Protein AF-A0A497ELJ6-F1 (afdb_monomer)

pLDDT: mean 87.21, std 9.9, range [25.31, 97.88]

Organism: NCBI:txid2056631

Foldseek 3Di:
DQADFFEEEAEDQQAFNAAQQWDDFPPDIAGHQLVVLLPDDHGHHNLPPQADPFPRAGQAAFQQADAQDKHKHKFKKFFPDDDDPCNQVVLQVLLDDPFKGKHFDDWADFLFPRMIITIIIIGGPGGHGLVSQQVSVVSVCVVGVRIGTAASTSNRRFKGWAWAQEPVRDTDTFGIFGHDSDCPTPQQAKGWHWAQQDEGGHYYAFSDDDDADPVNTDTYFDDSRQANYNVGGGIGSGDIDRYHRHSQCCLASPHPHYDYDLQQLLALLVQLSCLVLLQPFFKQFHRSHTHHFFPPNEPDPQCARRDYPPCRDDDPTGMDTDDGDQHAQEDEAEALVVLFDPNVLLLQQSVLLVQCSNCVPPNHGHDYDYDHDLFDPVQQSCCSRRVDGDDDPPDDDPDNQCSPVGGDDDDDPPFWQAQEEDEAEDEDPPDDQLVVLLVVLLVQQLVLQVCVVPPLSQLSQEEEEEDQDVVVLVVSLVCVVPVNQVVQVVPNPPRGDDADNVLEEEQEPVDDPSCVVVRLVQCLDTPPSHRRYYRYYLSQLPPRARQRHAHYEYEADHPFLSSVCSNSVNGRNRTYHYYYYYAYPVDPRSVVCSVCVVVCVVPSSVRGDHGHHANPDPVNLQQPVLSSLSSNQSSHPDWPFNSVHFQSLLCLLVCVVPTVSNVVSLVSVLVSLVSNDPVRRDDNVVSSVSSVVLSVLSNVLSVVASQETQDDDHPDDADDGAHAADDPRQVVNVVPHPHHYSRPNSDNTSVVVVVVPDPPD

InterPro domains:
  IPR001650 Helicase, C-terminal domain-like [PF00271] (503-574)
  IPR001650 Helicase, C-terminal domain-like [PS51194] (462-624)
  IPR001650 Helicase, C-terminal domain-like [SM00490] (489-575)
  IPR027417 P-loop containing nucleoside triphosphate hydrolase [G3DSA:3.40.50.300] (490-612)
  IPR027417 P-loop containing nucleoside triphosphate hydrolase [SSF52540] (321-584)

Solvent-accessible surface area (backbone atoms only — not comparable to full-atom values): 41292 Å² total; per-residue (Å²): 126,50,63,68,76,29,38,19,48,46,48,55,48,76,56,21,14,59,38,51,61,67,46,71,30,77,93,46,79,45,46,9,32,60,47,33,55,62,70,48,85,47,60,30,46,55,70,74,64,36,47,35,95,85,71,60,47,57,18,27,54,51,86,87,28,46,70,61,48,79,46,66,44,36,43,44,32,36,47,70,72,83,80,61,93,57,45,57,58,55,50,30,65,71,39,45,53,98,67,37,40,36,37,62,75,47,80,42,78,43,69,13,86,55,27,34,31,39,36,30,39,34,42,30,85,45,68,44,37,37,66,57,48,39,52,48,47,54,54,53,38,70,80,36,74,47,52,41,76,57,30,53,32,75,34,25,29,15,34,36,69,38,30,28,26,48,99,86,68,46,83,42,74,77,53,69,49,36,41,74,50,53,82,85,34,87,50,59,36,78,29,70,39,26,34,76,36,16,46,49,45,78,34,62,79,37,65,81,85,87,72,63,50,96,80,64,22,14,46,33,43,39,57,72,72,44,14,53,34,82,91,38,50,39,38,19,38,35,48,64,52,48,69,32,42,30,44,50,49,32,32,16,68,50,44,82,41,78,48,67,47,78,37,45,68,40,34,42,50,78,36,46,58,48,15,30,66,40,15,48,36,43,31,26,30,41,80,64,30,38,40,54,77,32,49,79,76,43,94,41,98,48,46,46,93,21,35,60,55,94,42,43,85,82,54,88,49,45,51,38,81,45,81,57,51,78,33,61,57,72,46,78,40,75,52,48,69,73,58,27,44,71,59,17,11,48,49,20,42,44,39,50,35,54,55,45,49,30,18,73,84,80,71,50,70,56,44,79,48,71,44,60,66,93,61,38,69,52,52,56,45,42,15,41,41,68,62,47,86,74,81,70,80,78,49,88,43,95,44,96,44,36,32,88,86,51,74,63,76,91,71,56,96,87,60,46,77,51,58,35,73,50,78,44,80,44,72,54,76,98,55,66,76,62,62,58,51,38,52,52,51,23,50,54,55,39,47,38,50,74,42,59,85,43,93,67,31,54,30,46,49,30,41,33,38,39,27,83,43,71,70,56,42,53,54,51,54,52,39,57,74,50,56,19,57,54,50,28,60,73,73,33,84,84,70,56,62,86,84,56,80,88,37,51,46,77,43,44,92,87,58,59,77,89,50,46,64,61,52,51,56,48,63,62,37,54,66,91,70,34,37,50,32,36,42,28,30,72,57,48,39,54,90,61,84,48,60,55,38,15,29,37,37,37,53,41,72,52,97,44,51,53,60,43,51,38,41,58,61,47,39,8,66,60,32,37,14,45,38,36,35,41,26,46,56,90,37,70,69,24,37,53,51,57,76,42,37,68,65,46,68,77,42,47,80,75,63,30,64,63,68,48,55,49,31,68,37,70,70,46,38,67,48,42,47,60,51,34,51,42,26,36,58,28,34,53,75,93,61,89,61,66,47,50,20,46,66,40,53,38,47,43,66,78,36,62,92,70,37,63,67,56,55,50,52,55,52,50,52,52,54,55,42,71,54,27,42,81,96,66,43,54,61,64,68,57,55,51,53,48,54,49,50,53,50,49,47,41,25,54,48,27,74,74,36,91,61,26,25,44,64,78,88,74,84,49,84,80,82,87,57,24,20,42,52,14,42,71,70,51,52,58,39,37,78,75,48,100,39,52,62,58,34,63,70,39,57,66,33,51,62,64,51,62,71,62,68,59,77,88,126

Mean predicted aligned error: 9.46 Å

Structure (mmCIF, N/CA/C/O backbone):
data_AF-A0A497ELJ6-F1
#
_entry.id   AF-A0A497ELJ6-F1
#
loop_
_atom_site.group_PDB
_atom_site.id
_atom_site.type_symbol
_atom_site.label_atom_id
_atom_site.label_alt_id
_atom_site.label_comp_id
_atom_site.label_asym_id
_atom_site.label_entity_id
_atom_site.label_seq_id
_atom_site.pdbx_PDB_ins_code
_atom_site.Cartn_x
_atom_site.Cartn_y
_atom_site.Cartn_z
_atom_site.occupancy
_atom_site.B_iso_or_equiv
_atom_site.auth_seq_id
_atom_site.auth_comp_id
_atom_site.auth_asym_id
_atom_site.auth_atom_id
_atom_site.pdbx_PDB_model_num
ATOM 1 N N . GLY A 1 1 ? -15.567 -20.562 -9.944 1.00 76.69 1 GLY A N 1
ATOM 2 C CA . GLY A 1 1 ? -14.561 -21.634 -9.805 1.00 76.69 1 GLY A CA 1
ATOM 3 C C . GLY A 1 1 ? -14.350 -21.941 -8.339 1.00 76.69 1 GLY A C 1
ATOM 4 O O . GLY A 1 1 ? -15.017 -21.332 -7.511 1.00 76.69 1 GLY A O 1
ATOM 5 N N . SER A 1 2 ? -13.459 -22.871 -8.016 1.00 90.94 2 SER A N 1
ATOM 6 C CA . SER A 1 2 ? -13.076 -23.186 -6.635 1.00 90.94 2 SER A CA 1
ATOM 7 C C . SER A 1 2 ? -11.903 -22.351 -6.116 1.00 90.94 2 SER A C 1
ATOM 9 O O . SER A 1 2 ? -11.609 -22.406 -4.925 1.00 90.94 2 SER A O 1
ATOM 11 N N . THR A 1 3 ? -11.190 -21.634 -6.992 1.00 90.88 3 THR A N 1
ATOM 12 C CA . THR A 1 3 ? -10.049 -20.792 -6.608 1.00 90.88 3 THR A CA 1
ATOM 13 C C . THR A 1 3 ? -10.487 -19.731 -5.591 1.00 90.88 3 THR A C 1
ATOM 15 O O . THR A 1 3 ? -11.410 -18.968 -5.887 1.00 90.88 3 THR A O 1
ATOM 18 N N . PRO A 1 4 ? -9.864 -19.668 -4.400 1.00 91.12 4 PRO A N 1
ATOM 19 C CA . PRO A 1 4 ? -10.172 -18.641 -3.416 1.00 91.12 4 PRO A CA 1
ATOM 20 C C . PRO A 1 4 ? -9.858 -17.240 -3.937 1.00 91.12 4 PRO A C 1
ATOM 22 O O . PRO A 1 4 ? -8.839 -17.026 -4.590 1.00 91.12 4 PRO A O 1
ATOM 25 N N . PHE A 1 5 ? -10.707 -16.281 -3.581 1.00 92.88 5 PHE A N 1
ATOM 26 C CA . PHE A 1 5 ? -10.407 -14.865 -3.747 1.00 92.88 5 PHE A CA 1
ATOM 27 C C . PHE A 1 5 ? -9.395 -14.425 -2.682 1.00 92.88 5 PHE A C 1
ATOM 29 O O . PHE A 1 5 ? -9.555 -14.785 -1.516 1.00 92.88 5 PHE A O 1
ATOM 36 N N . TYR A 1 6 ? -8.400 -13.624 -3.067 1.00 94.88 6 TYR A N 1
ATOM 37 C CA . TYR A 1 6 ? -7.459 -12.974 -2.149 1.00 94.88 6 TYR A CA 1
ATOM 38 C C . TYR A 1 6 ? -7.256 -11.505 -2.518 1.00 94.88 6 TYR A C 1
ATOM 40 O O . TYR A 1 6 ? -7.178 -11.164 -3.700 1.00 94.88 6 TYR A O 1
ATOM 48 N N . ALA A 1 7 ? -7.103 -10.664 -1.498 1.00 96.62 7 ALA A N 1
ATOM 49 C CA . ALA A 1 7 ? -6.575 -9.313 -1.599 1.00 96.62 7 ALA A CA 1
ATOM 50 C C . ALA A 1 7 ? -5.143 -9.290 -1.043 1.00 96.62 7 ALA A C 1
ATOM 52 O O . ALA A 1 7 ? -4.910 -9.714 0.090 1.00 96.62 7 ALA A O 1
ATOM 53 N N . GLY A 1 8 ? -4.180 -8.832 -1.839 1.00 96.19 8 GLY A N 1
ATOM 54 C CA . GLY A 1 8 ? -2.779 -8.709 -1.440 1.00 96.19 8 GLY A CA 1
ATOM 55 C C . GLY A 1 8 ? -2.403 -7.274 -1.105 1.00 96.19 8 GLY A C 1
ATOM 56 O O . GLY A 1 8 ? -2.743 -6.365 -1.855 1.00 96.19 8 GLY A O 1
ATOM 57 N N . LEU A 1 9 ? -1.678 -7.079 -0.008 1.00 94.94 9 LEU A N 1
ATOM 58 C CA . LEU A 1 9 ? -1.112 -5.800 0.406 1.00 94.94 9 LEU A CA 1
ATOM 59 C C . LEU A 1 9 ? 0.382 -5.754 0.045 1.00 94.94 9 LEU A C 1
ATOM 61 O O . LEU A 1 9 ? 1.220 -6.283 0.770 1.00 94.94 9 LEU A O 1
ATOM 65 N N . TRP A 1 10 ? 0.712 -5.125 -1.082 1.00 93.69 10 TRP A N 1
ATOM 66 C CA . TRP A 1 10 ? 2.069 -5.004 -1.618 1.00 93.69 10 TRP A CA 1
ATOM 67 C C . TRP A 1 10 ? 2.639 -3.611 -1.343 1.00 93.69 10 TRP A C 1
ATOM 69 O O . TRP A 1 10 ? 2.609 -2.705 -2.171 1.00 93.69 10 TRP A O 1
ATOM 79 N N . VAL A 1 11 ? 3.133 -3.411 -0.126 1.00 89.25 11 VAL A N 1
ATOM 80 C CA . VAL A 1 11 ? 3.568 -2.099 0.385 1.00 89.25 11 VAL A CA 1
ATOM 81 C C . VAL A 1 11 ? 4.978 -2.181 0.958 1.00 89.25 11 VAL A C 1
ATOM 83 O O . VAL A 1 11 ? 5.458 -3.270 1.260 1.00 89.25 11 VAL A O 1
ATOM 86 N N . GLY A 1 12 ? 5.673 -1.045 1.075 1.00 81.56 12 GLY A N 1
ATOM 87 C CA . GLY A 1 12 ? 7.082 -0.985 1.492 1.00 81.56 12 GLY A CA 1
ATOM 88 C C . GLY A 1 12 ? 7.435 -1.838 2.723 1.00 81.56 12 GLY A C 1
ATOM 89 O O . GLY A 1 12 ? 6.642 -1.953 3.657 1.00 81.56 12 GLY A O 1
ATOM 90 N N . GLY A 1 13 ? 8.663 -2.376 2.748 1.00 74.38 13 GLY A N 1
ATOM 91 C CA . GLY A 1 13 ? 9.128 -3.352 3.752 1.00 74.38 13 GLY A CA 1
ATOM 92 C C . GLY A 1 13 ? 9.071 -2.886 5.214 1.00 74.38 13 GLY A C 1
ATOM 93 O O . GLY A 1 13 ? 9.025 -3.707 6.120 1.00 74.38 13 GLY A O 1
ATOM 94 N N . LYS A 1 14 ? 9.014 -1.569 5.458 1.00 77.31 14 LYS A N 1
ATOM 95 C CA . LYS A 1 14 ? 8.814 -0.993 6.801 1.00 77.31 14 LYS A CA 1
ATOM 96 C C . LYS A 1 14 ? 7.394 -1.199 7.343 1.00 77.31 14 LYS A C 1
ATOM 98 O O . LYS A 1 14 ? 7.199 -1.132 8.550 1.00 77.31 14 LYS A O 1
ATOM 103 N N . VAL A 1 15 ? 6.412 -1.402 6.464 1.00 82.69 15 VAL A N 1
ATOM 104 C CA . VAL A 1 15 ? 5.006 -1.614 6.833 1.00 82.69 15 VAL A CA 1
ATOM 105 C C . VAL A 1 15 ? 4.722 -3.107 6.932 1.00 82.69 15 VAL A C 1
ATOM 107 O O . VAL A 1 15 ? 4.277 -3.574 7.976 1.00 82.69 15 VAL A O 1
ATOM 110 N N . ALA A 1 16 ? 5.025 -3.854 5.870 1.00 86.88 16 ALA A N 1
ATOM 111 C CA . ALA A 1 16 ? 4.716 -5.272 5.762 1.00 86.88 16 ALA A CA 1
ATOM 112 C C . ALA A 1 16 ? 5.966 -6.079 5.351 1.00 86.88 16 ALA A C 1
ATOM 114 O O . ALA A 1 16 ? 6.720 -5.611 4.492 1.00 86.88 16 ALA A O 1
ATOM 115 N N . PRO A 1 17 ? 6.217 -7.270 5.931 1.00 90.69 17 PRO A N 1
ATOM 116 C CA . PRO A 1 17 ? 7.434 -8.026 5.647 1.00 90.69 17 PRO A CA 1
ATOM 117 C C . PRO A 1 17 ? 7.523 -8.504 4.195 1.00 90.69 17 PRO A C 1
ATOM 119 O O . PRO A 1 17 ? 6.539 -8.926 3.589 1.00 90.69 17 PRO A O 1
ATOM 122 N N . ASN A 1 18 ? 8.744 -8.546 3.658 1.00 89.25 18 ASN A N 1
ATOM 123 C CA . ASN A 1 18 ? 8.978 -9.066 2.308 1.00 89.25 18 ASN A CA 1
ATOM 124 C C . ASN A 1 18 ? 9.044 -10.608 2.258 1.00 89.25 18 ASN A C 1
ATOM 126 O O . ASN A 1 18 ? 8.767 -11.204 1.221 1.00 89.25 18 ASN A O 1
ATOM 130 N N . LYS A 1 19 ? 9.457 -11.270 3.349 1.00 89.81 19 LYS A N 1
ATOM 131 C CA . LYS A 1 19 ? 9.730 -12.719 3.380 1.00 89.81 19 LYS A CA 1
ATOM 132 C C . LYS A 1 19 ? 8.934 -13.433 4.467 1.00 89.81 19 LYS A C 1
ATOM 134 O O . LYS A 1 19 ? 8.712 -12.877 5.542 1.00 89.81 19 LYS A O 1
ATOM 139 N N . LEU A 1 20 ? 8.561 -14.685 4.210 1.00 90.94 20 LEU A N 1
ATOM 140 C CA . LEU A 1 20 ? 7.945 -15.581 5.190 1.00 90.94 20 LEU A CA 1
ATOM 141 C C . LEU A 1 20 ? 8.982 -16.154 6.162 1.00 90.94 20 LEU A C 1
ATOM 143 O O . LEU A 1 20 ? 8.741 -16.192 7.370 1.00 90.94 20 LEU A O 1
ATOM 147 N N . TYR A 1 21 ? 10.133 -16.573 5.635 1.00 89.75 21 TYR A N 1
ATOM 148 C CA . TYR A 1 21 ? 11.195 -17.238 6.387 1.00 89.75 21 TYR A CA 1
ATOM 149 C C . TYR A 1 21 ? 12.340 -16.299 6.766 1.00 89.75 21 TYR A C 1
ATOM 151 O O . TYR A 1 21 ? 12.638 -15.336 6.056 1.00 89.75 21 TYR A O 1
ATOM 159 N N . ASP A 1 22 ? 13.023 -16.642 7.857 1.00 89.25 22 ASP A N 1
ATOM 160 C CA . ASP A 1 22 ? 14.201 -15.923 8.339 1.00 89.25 22 ASP A CA 1
ATOM 161 C C . ASP A 1 22 ? 15.336 -16.009 7.323 1.00 89.25 22 ASP A C 1
ATOM 163 O O . ASP A 1 22 ? 15.672 -17.081 6.835 1.00 89.25 22 ASP A O 1
ATOM 167 N N . SER A 1 23 ? 15.971 -14.895 7.006 1.00 81.62 23 SER A N 1
ATOM 168 C CA . SER A 1 23 ? 17.183 -14.878 6.189 1.00 81.62 23 SER A CA 1
ATOM 169 C C . SER A 1 23 ? 18.389 -14.462 7.020 1.00 81.62 23 SER A C 1
ATOM 171 O O . SER A 1 23 ? 18.258 -14.113 8.187 1.00 81.62 23 SER A O 1
ATOM 173 N N . TRP A 1 24 ? 19.579 -14.553 6.438 1.00 74.88 24 TRP A N 1
ATOM 174 C CA . TRP A 1 24 ? 20.827 -14.259 7.132 1.00 74.88 24 TRP A CA 1
ATOM 175 C C . TRP A 1 24 ? 21.588 -13.203 6.346 1.00 74.88 24 TRP A C 1
ATOM 177 O O . TRP A 1 24 ? 21.723 -13.331 5.129 1.00 74.88 24 TRP A O 1
ATOM 187 N N . SER A 1 25 ? 22.100 -12.191 7.042 1.00 65.50 25 SER A N 1
ATOM 188 C CA . SER A 1 25 ? 23.122 -11.289 6.513 1.00 65.50 25 SER A CA 1
ATOM 189 C C . SER A 1 25 ? 24.357 -11.395 7.393 1.00 65.50 25 SER A C 1
ATOM 191 O O . SER A 1 25 ? 24.341 -10.989 8.558 1.00 65.50 25 SER A O 1
ATOM 193 N N . GLY A 1 26 ? 25.425 -11.982 6.854 1.00 68.00 26 GLY A N 1
ATOM 194 C CA . GLY A 1 26 ? 26.611 -12.303 7.642 1.00 68.00 26 GLY A CA 1
ATOM 195 C C . GLY A 1 26 ? 26.252 -13.207 8.826 1.00 68.00 26 GLY A C 1
ATOM 196 O O . GLY A 1 26 ? 25.831 -14.344 8.631 1.00 68.00 26 GLY A O 1
ATOM 197 N N . HIS A 1 27 ? 26.407 -12.689 10.047 1.00 66.62 27 HIS A N 1
ATOM 198 C CA . HIS A 1 27 ? 26.091 -13.399 11.295 1.00 66.62 27 HIS A CA 1
ATOM 199 C C . HIS A 1 27 ? 24.767 -12.956 11.943 1.00 66.62 27 HIS A C 1
ATOM 201 O O . HIS A 1 27 ? 24.405 -13.481 12.994 1.00 66.62 27 HIS A O 1
ATOM 207 N N . GLN A 1 28 ? 24.049 -11.992 11.357 1.00 74.06 28 GLN A N 1
ATOM 208 C CA . GLN A 1 28 ? 22.803 -11.476 11.923 1.00 74.06 28 GLN A CA 1
ATOM 209 C C . GLN A 1 28 ? 21.577 -12.118 11.252 1.00 74.06 28 GLN A C 1
ATOM 211 O O . GLN A 1 28 ? 21.495 -12.133 10.016 1.00 74.06 28 GLN A O 1
ATOM 216 N N . PRO A 1 29 ? 20.616 -12.639 12.039 1.00 81.81 29 PRO A N 1
ATOM 217 C CA . PRO A 1 29 ? 19.353 -13.125 11.507 1.00 81.81 29 PRO A CA 1
ATOM 218 C C . PRO A 1 29 ? 18.447 -11.945 11.135 1.00 81.81 29 PRO A C 1
ATOM 220 O O . PRO A 1 29 ? 18.233 -11.026 11.922 1.00 81.81 29 PRO A O 1
ATOM 223 N N . ILE A 1 30 ? 17.888 -11.998 9.932 1.00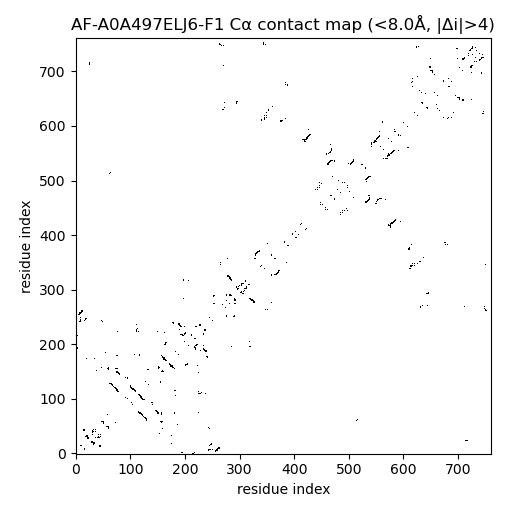 85.31 30 ILE A N 1
ATOM 224 C CA . ILE A 1 30 ? 16.821 -11.120 9.455 1.00 85.31 30 ILE A CA 1
ATOM 225 C C . ILE A 1 30 ? 15.532 -11.924 9.553 1.00 85.31 30 ILE A C 1
ATOM 227 O O . ILE A 1 30 ? 15.286 -12.803 8.723 1.00 85.31 30 ILE A O 1
ATOM 231 N N . TYR A 1 31 ? 14.726 -11.651 10.573 1.00 90.25 31 TYR A N 1
ATOM 232 C CA . TYR A 1 31 ? 13.513 -12.421 10.827 1.00 90.25 31 TYR A CA 1
ATOM 233 C C . TYR A 1 31 ? 12.448 -12.194 9.748 1.00 90.25 31 TYR A C 1
ATOM 235 O O . TYR A 1 31 ? 12.174 -11.062 9.351 1.00 90.25 31 TYR A O 1
ATOM 243 N N . GLY A 1 32 ? 11.849 -13.287 9.278 1.00 91.75 32 GLY A N 1
ATOM 244 C CA . GLY A 1 32 ? 10.709 -13.283 8.369 1.00 91.75 32 GLY A CA 1
ATOM 245 C C . GLY A 1 32 ? 9.380 -13.227 9.120 1.00 91.75 32 GLY A C 1
ATOM 246 O O . GLY A 1 32 ? 9.320 -13.337 10.348 1.00 91.75 32 GLY A O 1
ATOM 247 N N . ALA A 1 33 ? 8.284 -13.105 8.373 1.00 94.38 33 ALA A N 1
ATOM 248 C CA . ALA A 1 33 ? 6.938 -12.959 8.921 1.00 94.38 33 ALA A CA 1
ATOM 249 C C . ALA A 1 33 ? 6.559 -14.045 9.946 1.00 94.38 33 ALA A C 1
ATOM 251 O O . ALA A 1 33 ? 5.909 -13.736 10.943 1.00 94.38 33 ALA A O 1
ATOM 252 N N . LEU A 1 34 ? 6.977 -15.302 9.744 1.00 94.94 34 LEU A N 1
ATOM 253 C CA . LEU A 1 34 ? 6.653 -16.396 10.667 1.00 94.94 34 LEU A CA 1
ATOM 254 C C . LEU A 1 34 ? 7.300 -16.205 12.048 1.00 94.94 34 LEU A C 1
ATOM 256 O O . LEU A 1 34 ? 6.651 -16.442 13.066 1.00 94.94 34 LEU A O 1
ATOM 260 N N . SER A 1 35 ? 8.554 -15.754 12.096 1.00 94.75 35 SER A N 1
ATOM 261 C CA . SER A 1 35 ? 9.262 -15.482 13.352 1.00 94.75 35 SER A CA 1
ATOM 262 C C . SER A 1 35 ? 8.786 -14.182 14.002 1.00 94.75 35 SER A C 1
ATOM 264 O O . SER A 1 35 ? 8.643 -14.135 15.225 1.00 94.75 35 SER A O 1
ATOM 266 N N . ILE A 1 36 ? 8.443 -13.163 13.206 1.00 93.94 36 ILE A N 1
ATOM 267 C CA . ILE A 1 36 ? 7.862 -11.911 13.718 1.00 93.94 36 ILE A CA 1
ATOM 268 C C . ILE A 1 36 ? 6.497 -12.174 14.376 1.00 93.94 36 ILE A C 1
ATOM 270 O O . ILE A 1 36 ? 6.251 -11.739 15.503 1.00 93.94 36 ILE A O 1
ATOM 274 N N . LEU A 1 37 ? 5.637 -12.993 13.754 1.00 94.75 37 LEU A N 1
ATOM 275 C CA . LEU A 1 37 ? 4.360 -13.414 14.350 1.00 94.75 37 LEU A CA 1
ATOM 276 C C . LEU A 1 37 ? 4.531 -14.169 15.678 1.00 94.75 37 LEU A C 1
ATOM 278 O O . LEU A 1 37 ? 3.617 -14.152 16.499 1.00 94.75 37 LEU A O 1
ATOM 282 N N . LYS A 1 38 ? 5.690 -14.795 15.915 1.00 93.62 38 LYS A N 1
ATOM 283 C CA . LYS A 1 38 ? 6.041 -15.462 17.183 1.00 93.62 38 LYS A CA 1
ATOM 284 C C . LYS A 1 38 ? 6.663 -14.529 18.227 1.00 93.62 38 LYS A C 1
ATOM 286 O O . LYS A 1 38 ? 6.953 -14.985 19.329 1.00 93.62 38 LYS A O 1
ATOM 291 N N . GLY A 1 39 ? 6.865 -13.253 17.901 1.00 90.38 39 GLY A N 1
ATOM 292 C CA . GLY A 1 39 ? 7.385 -12.239 18.821 1.00 90.38 39 GLY A CA 1
ATOM 293 C C . GLY A 1 39 ? 8.840 -11.826 18.589 1.00 90.38 39 GLY A C 1
ATOM 294 O O . GLY A 1 39 ? 9.380 -11.093 19.411 1.00 90.38 39 GLY A O 1
ATOM 295 N N . GLN A 1 40 ? 9.488 -12.263 17.501 1.00 90.81 40 GLN A N 1
ATOM 296 C CA . GLN A 1 40 ? 10.787 -11.700 17.110 1.00 90.81 40 GLN A CA 1
ATOM 297 C C . GLN A 1 40 ? 10.616 -10.296 16.519 1.00 90.81 40 GLN A C 1
ATOM 299 O O . GLN A 1 40 ? 9.590 -9.984 15.918 1.00 90.81 40 GLN A O 1
ATOM 304 N N . HIS A 1 41 ? 11.633 -9.448 16.660 1.00 86.38 41 HIS A N 1
ATOM 305 C CA . HIS A 1 41 ? 11.622 -8.114 16.067 1.00 86.38 41 HIS A CA 1
ATOM 306 C C . HIS A 1 41 ? 12.228 -8.157 14.661 1.00 86.38 41 HIS A C 1
ATOM 308 O O . HIS A 1 41 ? 13.369 -8.584 14.506 1.00 86.38 41 HIS A O 1
ATOM 314 N N . GLY A 1 42 ? 11.484 -7.728 13.643 1.00 82.75 42 GLY A N 1
ATOM 315 C CA . GLY A 1 42 ? 11.935 -7.731 12.250 1.00 82.75 42 GLY A CA 1
ATOM 316 C C . GLY A 1 42 ? 11.425 -6.523 11.468 1.00 82.75 42 GLY A C 1
ATOM 317 O O . GLY A 1 42 ? 10.787 -5.632 12.027 1.00 82.75 42 GLY A O 1
ATOM 318 N N . GLU A 1 43 ? 11.729 -6.483 10.170 1.00 81.06 43 GLU A N 1
ATOM 319 C CA . GLU A 1 43 ? 11.260 -5.415 9.285 1.00 81.06 43 GLU A CA 1
ATOM 320 C C . GLU A 1 43 ? 9.794 -5.626 8.890 1.00 81.06 43 GLU A C 1
ATOM 322 O O . GLU A 1 43 ? 9.438 -6.627 8.261 1.00 81.06 43 GLU A O 1
ATOM 327 N N . GLY A 1 44 ? 8.956 -4.649 9.243 1.00 85.12 44 GLY A N 1
ATOM 328 C CA . GLY A 1 44 ? 7.519 -4.680 8.998 1.00 85.12 44 GLY A CA 1
ATOM 329 C C . GLY A 1 44 ? 6.751 -5.521 10.019 1.00 85.12 44 GLY A C 1
ATOM 330 O O . GLY A 1 44 ? 7.313 -6.291 10.795 1.00 85.12 44 GLY A O 1
ATOM 331 N N . GLU A 1 45 ? 5.430 -5.372 10.019 1.00 89.94 45 GLU A N 1
ATOM 332 C CA . GLU A 1 45 ? 4.531 -6.128 10.893 1.00 89.94 45 GLU A CA 1
ATOM 333 C C . GLU A 1 45 ? 3.650 -7.039 10.022 1.00 89.94 45 GLU A C 1
ATOM 335 O O . GLU A 1 45 ? 2.866 -6.535 9.222 1.00 89.94 45 GLU A O 1
ATOM 340 N N . PRO A 1 46 ? 3.754 -8.375 10.112 1.00 92.94 46 PRO A N 1
ATOM 341 C CA . PRO A 1 46 ? 2.872 -9.276 9.369 1.00 92.94 46 PRO A CA 1
ATOM 342 C C . PRO A 1 46 ? 1.410 -9.188 9.827 1.00 92.94 46 PRO A C 1
ATOM 344 O O . PRO A 1 46 ? 0.511 -9.512 9.058 1.00 92.94 46 PRO A O 1
ATOM 347 N N . ALA A 1 47 ? 1.131 -8.736 11.049 1.00 92.50 47 ALA A N 1
ATOM 348 C CA . ALA A 1 47 ? -0.223 -8.632 11.570 1.00 92.50 47 ALA A CA 1
ATOM 349 C C . ALA A 1 47 ? -0.945 -7.328 11.180 1.00 92.50 47 ALA A C 1
ATOM 351 O O . ALA A 1 47 ? -1.386 -6.569 12.039 1.00 92.50 47 ALA A O 1
ATOM 352 N N . GLN A 1 48 ? -1.088 -7.071 9.877 1.00 91.62 48 GLN A N 1
ATOM 353 C CA . GLN A 1 48 ? -1.715 -5.844 9.355 1.00 91.62 48 GLN A CA 1
ATOM 354 C C . GLN A 1 48 ? -3.244 -5.808 9.520 1.00 91.62 48 GLN A C 1
ATOM 356 O O . GLN A 1 48 ? -3.843 -4.736 9.587 1.00 91.62 48 GLN A O 1
ATOM 361 N N . VAL A 1 49 ? -3.900 -6.970 9.597 1.00 93.31 49 VAL A N 1
ATOM 362 C CA . VAL A 1 49 ? -5.343 -7.059 9.863 1.00 93.31 49 VAL A CA 1
ATOM 363 C C . VAL A 1 49 ? -5.553 -7.155 11.374 1.00 93.31 49 VAL A C 1
ATOM 365 O O . VAL A 1 49 ? -5.418 -8.236 11.953 1.00 93.31 49 VAL A O 1
ATOM 368 N N . LEU A 1 50 ? -5.848 -6.017 12.006 1.00 92.88 50 LEU A N 1
ATOM 369 C CA . LEU A 1 50 ? -6.010 -5.909 13.463 1.00 92.88 50 LEU A CA 1
ATOM 370 C C . LEU A 1 50 ? -7.374 -6.402 13.953 1.00 92.88 50 LEU A C 1
ATOM 372 O O . LEU A 1 50 ? -7.465 -6.995 15.025 1.00 92.88 50 LEU A O 1
ATOM 376 N N . GLU A 1 51 ? -8.427 -6.217 13.156 1.00 94.69 51 GLU A N 1
ATOM 377 C CA . GLU A 1 51 ? -9.807 -6.558 13.509 1.00 94.69 51 GLU A CA 1
ATOM 378 C C . GLU A 1 51 ? -10.503 -7.344 12.400 1.00 94.69 51 GLU A C 1
ATOM 380 O O . GLU A 1 51 ? -10.218 -7.191 11.210 1.00 94.69 51 GLU A O 1
ATOM 385 N N . CYS A 1 52 ? -11.481 -8.165 12.782 1.00 95.75 52 CYS A N 1
ATOM 386 C CA . CYS A 1 52 ? -12.331 -8.858 11.831 1.00 95.75 52 CYS A CA 1
ATOM 387 C C . CYS A 1 52 ? -13.152 -7.842 11.019 1.00 95.75 52 CYS A C 1
ATOM 389 O O . CYS A 1 52 ? -13.914 -7.073 11.611 1.00 95.75 52 CYS A O 1
ATOM 391 N N . PRO A 1 53 ? -13.110 -7.887 9.673 1.00 94.00 53 PRO A N 1
ATOM 392 C CA . PRO A 1 53 ? -13.843 -6.935 8.837 1.00 94.00 53 PRO A CA 1
ATOM 393 C C . PRO A 1 53 ? -15.370 -7.048 8.980 1.00 94.00 53 PRO A C 1
ATOM 395 O O . PRO A 1 53 ? -16.086 -6.132 8.590 1.00 94.00 53 PRO A O 1
ATOM 398 N N . VAL A 1 54 ? -15.873 -8.151 9.549 1.00 95.81 54 VAL A N 1
ATOM 399 C CA . VAL A 1 54 ? -17.309 -8.446 9.660 1.00 95.81 54 VAL A CA 1
ATOM 400 C C . VAL A 1 54 ? -17.871 -8.166 11.054 1.00 95.81 54 VAL A C 1
ATOM 402 O O . VAL A 1 54 ? -18.934 -7.565 11.166 1.00 95.81 54 VAL A O 1
ATOM 405 N N . CYS A 1 55 ? -17.191 -8.610 12.115 1.00 95.06 55 CYS A N 1
ATOM 406 C CA . CYS A 1 55 ? -17.690 -8.496 13.495 1.00 95.06 55 CYS A CA 1
ATOM 407 C C . CYS A 1 55 ? -16.808 -7.647 14.419 1.00 95.06 55 CYS A C 1
ATOM 409 O O . CYS A 1 55 ? -17.112 -7.552 15.603 1.00 95.06 55 CYS A O 1
ATOM 411 N N . LYS A 1 56 ? -15.714 -7.062 13.907 1.00 93.88 56 LYS A N 1
ATOM 412 C CA . LYS A 1 56 ? -14.774 -6.213 14.664 1.00 93.88 56 LYS A CA 1
ATOM 413 C C . LYS A 1 56 ? -14.055 -6.893 15.836 1.00 93.88 56 LYS A C 1
ATOM 415 O O . LYS A 1 56 ? -13.358 -6.240 16.598 1.00 93.88 56 LYS A O 1
ATOM 420 N N . THR A 1 57 ? -14.147 -8.220 15.961 1.00 95.81 57 THR A N 1
ATOM 421 C CA . THR A 1 57 ? -13.324 -8.982 16.910 1.00 95.81 57 THR A CA 1
ATOM 422 C C . THR A 1 57 ? -11.835 -8.744 16.660 1.00 95.81 57 THR A C 1
ATOM 424 O O . THR A 1 57 ? -11.390 -8.825 15.515 1.00 95.81 57 THR A O 1
ATOM 427 N N . ILE A 1 58 ? -11.072 -8.526 17.733 1.00 95.19 58 ILE A N 1
ATOM 428 C CA . ILE A 1 58 ? -9.617 -8.343 17.699 1.00 95.19 58 ILE A CA 1
ATOM 429 C C . ILE A 1 58 ? -8.945 -9.608 17.148 1.00 95.19 58 ILE A C 1
ATOM 431 O O . ILE A 1 58 ? -9.133 -10.709 17.666 1.00 95.19 58 ILE A O 1
ATOM 435 N N . LEU A 1 59 ? -8.150 -9.440 16.094 1.00 96.38 59 LEU A N 1
ATOM 436 C CA . LEU A 1 59 ? -7.330 -10.470 15.448 1.00 96.38 59 LEU A CA 1
ATOM 437 C C . LEU A 1 59 ? -5.842 -10.300 15.767 1.00 96.38 59 LEU A C 1
ATOM 439 O O . LEU A 1 59 ? -5.102 -11.285 15.771 1.00 96.38 59 LEU A O 1
ATOM 443 N N . ALA A 1 60 ? -5.415 -9.071 16.053 1.00 94.69 60 ALA A N 1
ATOM 444 C CA . ALA A 1 60 ? -4.073 -8.731 16.493 1.00 94.69 60 ALA A CA 1
ATOM 445 C C . ALA A 1 60 ? -4.086 -7.451 17.329 1.00 94.69 60 ALA A C 1
ATOM 447 O O . ALA A 1 60 ? -4.747 -6.478 16.981 1.00 94.69 60 ALA A O 1
ATOM 448 N N . ILE A 1 61 ? -3.330 -7.453 18.425 1.00 91.12 61 ILE A N 1
ATOM 449 C CA . ILE A 1 61 ? -3.150 -6.277 19.279 1.00 91.12 61 ILE A CA 1
ATOM 450 C C . ILE A 1 61 ? -2.020 -5.410 18.702 1.00 91.12 61 ILE A C 1
ATOM 452 O O . ILE A 1 61 ? -0.910 -5.923 18.558 1.00 91.12 61 ILE A O 1
ATOM 456 N N . PRO A 1 62 ? -2.237 -4.124 18.387 1.00 87.62 62 PRO A N 1
ATOM 457 C CA . PRO A 1 62 ? -1.176 -3.266 17.860 1.00 87.62 62 PRO A CA 1
ATOM 458 C C . PRO A 1 62 ? -0.031 -3.095 18.872 1.00 87.62 62 PRO A C 1
ATOM 460 O O . PRO A 1 62 ? -0.237 -3.191 20.079 1.00 87.62 62 PRO A O 1
ATOM 463 N N . GLU A 1 63 ? 1.180 -2.793 18.399 1.00 82.50 63 GLU A N 1
ATOM 464 C CA . GLU A 1 63 ? 2.368 -2.654 19.265 1.00 82.50 63 GLU A CA 1
ATOM 465 C C . GLU A 1 63 ? 2.263 -1.500 20.283 1.00 82.50 63 GLU A C 1
ATOM 467 O O . GLU A 1 63 ? 2.796 -1.605 21.389 1.00 82.50 63 GLU A O 1
ATOM 472 N N . ARG A 1 64 ? 1.509 -0.431 19.978 1.00 77.25 64 ARG A N 1
ATOM 473 C CA . ARG A 1 64 ? 1.168 0.614 20.966 1.00 77.25 64 ARG A CA 1
ATOM 474 C C . ARG A 1 64 ? 0.296 0.110 22.116 1.00 77.25 64 ARG A C 1
ATOM 476 O O . ARG A 1 64 ? 0.329 0.708 23.187 1.00 77.25 64 ARG A O 1
ATOM 483 N N . GLY A 1 65 ? -0.424 -0.987 21.907 1.00 84.69 65 GLY A N 1
ATOM 484 C CA . GLY A 1 65 ? -1.359 -1.564 22.858 1.00 84.69 65 GLY A CA 1
ATOM 485 C C . GLY A 1 65 ? -2.811 -1.118 22.670 1.00 84.69 65 GLY A C 1
ATOM 486 O O . GLY A 1 65 ? -3.128 -0.307 21.803 1.00 84.69 65 GLY A O 1
ATOM 487 N N . LEU A 1 66 ? -3.702 -1.698 23.474 1.00 85.38 66 LEU A N 1
ATOM 488 C CA . LEU A 1 66 ? -5.121 -1.349 23.543 1.00 85.38 66 LEU A CA 1
ATOM 489 C C . LEU A 1 66 ? -5.327 -0.231 24.569 1.00 85.38 66 LEU A C 1
ATOM 491 O O . LEU A 1 66 ? -4.829 -0.332 25.688 1.00 85.38 66 LEU A O 1
ATOM 495 N N . GLU A 1 67 ? -6.076 0.808 24.207 1.00 82.81 67 GLU A N 1
ATOM 496 C CA . GLU A 1 67 ? -6.420 1.931 25.096 1.00 82.81 67 GLU A CA 1
ATOM 497 C C . GLU A 1 67 ? -7.241 1.478 26.320 1.00 82.81 67 GLU A C 1
ATOM 499 O O . GLU A 1 67 ? -7.953 0.488 26.192 1.00 82.81 67 GLU A O 1
ATOM 504 N N . PRO A 1 68 ? -7.237 2.192 27.463 1.00 82.44 68 PRO A N 1
ATOM 505 C CA . PRO A 1 68 ? -7.982 1.803 28.669 1.00 82.44 68 PRO A CA 1
ATOM 506 C C . PRO A 1 68 ? -9.500 1.701 28.431 1.00 82.44 68 PRO A C 1
ATOM 508 O O . PRO A 1 68 ? -10.205 2.713 28.416 1.00 82.44 68 PRO A O 1
ATOM 511 N N . LYS A 1 69 ? -9.994 0.483 28.176 1.00 82.06 69 LYS A N 1
ATOM 512 C CA . LYS A 1 69 ? -11.401 0.129 27.928 1.00 82.06 69 LYS A CA 1
ATOM 513 C C . LYS A 1 69 ? -11.624 -1.360 28.188 1.00 82.06 69 LYS A C 1
ATOM 515 O O . LYS A 1 69 ? -10.674 -2.128 28.346 1.00 82.06 69 LYS A O 1
ATOM 520 N N . ASP A 1 70 ? -12.891 -1.759 28.155 1.00 87.50 70 ASP A N 1
ATOM 521 C CA . ASP A 1 70 ? -13.272 -3.162 28.133 1.00 87.50 70 ASP A CA 1
ATOM 522 C C . ASP A 1 70 ? -13.165 -3.740 26.717 1.00 87.50 70 ASP A C 1
ATOM 524 O O . ASP A 1 70 ? -13.766 -3.227 25.769 1.00 87.50 70 ASP A O 1
ATOM 528 N N . TYR A 1 71 ? -12.443 -4.850 26.581 1.00 90.69 71 TYR A N 1
ATOM 529 C CA . TYR A 1 71 ? -12.312 -5.601 25.334 1.00 90.69 71 TYR A CA 1
ATOM 530 C C . TYR A 1 71 ? -12.721 -7.054 25.522 1.00 90.69 71 TYR A C 1
ATOM 532 O O . TYR A 1 71 ? -12.676 -7.605 26.620 1.00 90.69 71 TYR A O 1
ATOM 540 N N . THR A 1 72 ? -13.088 -7.703 24.420 1.00 93.44 72 THR A N 1
ATOM 541 C CA . THR A 1 72 ? -13.303 -9.152 24.383 1.00 93.44 72 THR A CA 1
ATOM 542 C C . THR A 1 72 ? -12.301 -9.786 23.427 1.00 93.44 72 THR A C 1
ATOM 544 O O . THR A 1 72 ? -12.227 -9.417 22.254 1.00 93.44 72 THR A O 1
ATOM 547 N N . LEU A 1 73 ? -11.534 -10.743 23.937 1.00 94.06 73 LEU A N 1
ATOM 548 C CA . LEU A 1 73 ? -10.533 -11.510 23.211 1.00 94.06 73 LEU A CA 1
ATOM 549 C C . LEU A 1 73 ? -10.989 -12.969 23.122 1.00 94.06 73 LEU A C 1
ATOM 551 O O . LEU A 1 73 ? -11.401 -13.555 24.118 1.00 94.06 73 LEU A O 1
ATOM 555 N N . TYR A 1 74 ? -10.884 -13.566 21.939 1.00 96.62 74 TYR A N 1
ATOM 556 C CA . TYR A 1 74 ? -11.212 -14.975 21.729 1.00 96.62 74 TYR A CA 1
ATOM 557 C C . TYR A 1 74 ? -9.935 -15.753 21.418 1.00 96.62 74 TYR A C 1
ATOM 559 O O . TYR A 1 74 ? -9.262 -15.448 20.434 1.00 96.62 74 TYR A O 1
ATOM 567 N N . LEU A 1 75 ? -9.606 -16.760 22.229 1.00 95.94 75 LEU A N 1
ATOM 568 C CA . LEU A 1 75 ? -8.431 -17.613 22.027 1.00 95.94 75 LEU A CA 1
ATOM 569 C C . LEU A 1 75 ? -8.847 -19.037 21.679 1.00 95.94 75 LEU A C 1
ATOM 571 O O . LEU A 1 75 ? -9.556 -19.688 22.442 1.00 95.94 75 LEU A O 1
ATOM 575 N N . VAL A 1 76 ? -8.368 -19.534 20.539 1.00 96.56 76 VAL A N 1
ATOM 576 C CA . VAL A 1 76 ? -8.560 -20.932 20.140 1.00 96.56 76 VAL A CA 1
ATOM 577 C C . VAL A 1 76 ? -7.478 -21.795 20.785 1.00 96.56 76 VAL A C 1
ATOM 579 O O . VAL A 1 76 ? -6.281 -21.529 20.638 1.00 96.56 76 VAL A O 1
ATOM 582 N N . VAL A 1 77 ? -7.895 -22.840 21.493 1.00 95.50 77 VAL A N 1
ATOM 583 C CA . VAL A 1 77 ? -7.011 -23.739 22.241 1.00 95.50 77 VAL A CA 1
ATOM 584 C C . VAL A 1 77 ? -7.346 -25.191 21.935 1.00 95.50 77 VAL A C 1
ATOM 586 O O . VAL A 1 77 ? -8.501 -25.542 21.695 1.00 95.50 77 VAL A O 1
ATOM 589 N N . ARG A 1 78 ? -6.328 -26.048 21.964 1.00 94.69 78 ARG A N 1
ATOM 590 C CA . ARG A 1 78 ? -6.476 -27.502 21.928 1.00 94.69 78 ARG A CA 1
ATOM 591 C C . ARG A 1 78 ? -6.283 -28.057 23.332 1.00 94.69 78 ARG A C 1
ATOM 593 O O . ARG A 1 78 ? -5.325 -27.687 24.008 1.00 94.69 78 ARG A O 1
ATOM 600 N N . VAL A 1 79 ? -7.159 -28.967 23.743 1.00 92.62 79 VAL A N 1
ATOM 601 C CA . VAL A 1 79 ? -7.088 -29.649 25.037 1.00 92.62 79 VAL A CA 1
ATOM 602 C C . VAL A 1 79 ? -6.632 -31.088 24.831 1.00 92.62 79 VAL A C 1
ATOM 604 O O . VAL A 1 79 ? -7.321 -31.886 24.200 1.00 92.62 79 VAL A O 1
ATOM 607 N N . ASN A 1 80 ? -5.478 -31.439 25.394 1.00 87.31 80 ASN A N 1
ATOM 608 C CA . ASN A 1 80 ? -4.982 -32.813 25.424 1.00 87.31 80 ASN A CA 1
ATOM 609 C C . ASN A 1 80 ? -5.390 -33.481 26.753 1.00 87.31 80 ASN A C 1
ATOM 611 O O . ASN A 1 80 ? -4.558 -33.660 27.637 1.00 87.31 80 ASN A O 1
ATOM 615 N N . GLY A 1 81 ? -6.681 -33.793 26.921 1.00 82.69 81 GLY A N 1
ATOM 616 C CA . GLY A 1 81 ? -7.236 -34.410 28.137 1.00 82.69 81 GLY A CA 1
ATOM 617 C C . GLY A 1 81 ? -8.513 -33.724 28.633 1.00 82.69 81 GLY A C 1
ATOM 618 O O . GLY A 1 81 ? -9.219 -33.085 27.857 1.00 82.69 81 GLY A O 1
ATOM 619 N N . SER A 1 82 ? -8.812 -33.849 29.927 1.00 78.50 82 SER A N 1
ATOM 620 C CA . SER A 1 82 ? -9.925 -33.153 30.585 1.00 78.50 82 SER A CA 1
ATOM 621 C C . SER A 1 82 ? -9.455 -31.872 31.276 1.00 78.50 82 SER A C 1
ATOM 623 O O . SER A 1 82 ? -8.403 -31.849 31.919 1.00 78.50 82 SER A O 1
ATOM 625 N N . LEU A 1 83 ? -10.256 -30.811 31.186 1.00 80.69 83 LEU A N 1
ATOM 626 C CA . LEU A 1 83 ? -10.069 -29.621 32.015 1.00 80.69 83 LEU A CA 1
ATOM 627 C C . LEU A 1 83 ? -10.649 -29.873 33.419 1.00 80.69 83 LEU A C 1
ATOM 629 O O . LEU A 1 83 ? -11.695 -30.517 33.520 1.00 80.69 83 LEU A O 1
ATOM 633 N N . PRO A 1 84 ? -10.007 -29.385 34.496 1.00 80.75 84 PRO A N 1
ATOM 634 C CA . PRO A 1 84 ? -10.579 -29.446 35.841 1.00 80.75 84 PRO A CA 1
ATOM 635 C C . PRO A 1 84 ? -11.932 -28.730 35.919 1.00 80.75 84 PRO A C 1
ATOM 637 O O . PRO A 1 84 ? -12.144 -27.738 35.222 1.00 80.75 84 PRO A O 1
ATOM 640 N N . SER A 1 85 ? -12.823 -29.179 36.809 1.00 77.31 85 SER A N 1
ATOM 641 C CA . SER A 1 85 ? -14.131 -28.538 37.034 1.00 77.31 85 SER A CA 1
ATOM 642 C C . SER A 1 85 ? -14.008 -27.057 37.408 1.00 77.31 85 SER A C 1
ATOM 644 O O . SER A 1 85 ? -14.814 -26.241 36.973 1.00 77.31 85 SER A O 1
ATOM 646 N N . ASP A 1 86 ? -12.944 -26.701 38.131 1.00 78.25 86 ASP A N 1
ATOM 647 C CA . ASP A 1 86 ? -12.686 -25.338 38.608 1.00 78.25 86 ASP A CA 1
ATOM 648 C C . ASP A 1 86 ? -11.812 -24.514 37.647 1.00 78.25 86 ASP A C 1
ATOM 650 O O . ASP A 1 86 ? -11.337 -23.436 38.005 1.00 78.25 86 ASP A O 1
ATOM 654 N N . PHE A 1 87 ? -11.587 -24.993 36.417 1.00 82.50 87 PHE A N 1
ATOM 655 C CA . PHE A 1 87 ? -10.689 -24.362 35.445 1.00 82.50 87 PHE A CA 1
ATOM 656 C C . PHE A 1 87 ? -10.970 -22.865 35.252 1.00 82.50 87 PHE A C 1
ATOM 658 O O . PHE A 1 87 ? -10.051 -22.051 35.311 1.00 82.50 87 PHE A O 1
ATOM 665 N N . GLN A 1 88 ? -12.241 -22.485 35.091 1.00 82.94 88 GLN A N 1
ATOM 666 C CA . GLN A 1 88 ? -12.623 -21.084 34.906 1.00 82.94 88 GLN A CA 1
ATOM 667 C C . GLN A 1 88 ? -12.255 -20.211 36.109 1.00 82.94 88 GLN A C 1
ATOM 669 O O . GLN A 1 88 ? -11.797 -19.084 35.933 1.00 82.94 88 GLN A O 1
ATOM 674 N N . LYS A 1 89 ? -12.410 -20.741 37.325 1.00 80.69 89 LYS A N 1
ATOM 675 C CA . LYS A 1 89 ? -12.069 -20.032 38.557 1.00 80.69 89 LYS A CA 1
ATOM 676 C C . LYS A 1 89 ? -10.555 -19.840 38.677 1.00 80.69 89 LYS A C 1
ATOM 678 O O . LYS A 1 89 ? -10.105 -18.717 38.860 1.00 80.69 89 LYS A O 1
ATOM 683 N N . ILE A 1 90 ? -9.780 -20.906 38.458 1.00 79.06 90 ILE A N 1
ATOM 684 C CA . ILE A 1 90 ? -8.310 -20.871 38.533 1.00 79.06 90 ILE A CA 1
ATOM 685 C C . ILE A 1 90 ? -7.730 -19.885 37.511 1.00 79.06 90 ILE A C 1
ATOM 687 O O . ILE A 1 90 ? -6.835 -19.107 37.835 1.00 79.06 90 ILE A O 1
ATOM 691 N N . VAL A 1 91 ? -8.253 -19.889 36.280 1.00 80.06 91 VAL A N 1
ATOM 692 C CA . VAL A 1 91 ? -7.819 -18.952 35.237 1.00 80.06 91 VAL A CA 1
ATOM 693 C C . VAL A 1 91 ? -8.103 -17.507 35.650 1.00 80.06 91 VAL A C 1
ATOM 695 O O . VAL A 1 91 ? -7.207 -16.676 35.542 1.00 80.06 91 VAL A O 1
ATOM 698 N N . ASN A 1 92 ? -9.294 -17.210 36.177 1.00 82.38 92 ASN A N 1
ATOM 699 C CA . ASN A 1 92 ? -9.655 -15.858 36.619 1.00 82.38 92 ASN A CA 1
ATOM 700 C C . ASN A 1 92 ? -8.783 -15.363 37.783 1.00 82.38 92 ASN A C 1
ATOM 702 O O . ASN A 1 92 ? -8.361 -14.205 37.780 1.00 82.38 92 ASN A O 1
ATOM 706 N N . ASP A 1 93 ? -8.464 -16.241 38.737 1.00 76.75 93 ASP A N 1
ATOM 707 C CA . ASP A 1 93 ? -7.614 -15.909 39.885 1.00 76.75 93 ASP A CA 1
ATOM 708 C C . ASP A 1 93 ? -6.159 -15.630 39.458 1.00 76.75 93 ASP A C 1
ATOM 710 O O . ASP A 1 93 ? -5.498 -14.759 40.016 1.00 76.75 93 ASP A O 1
ATOM 714 N N . ARG A 1 94 ? -5.651 -16.333 38.434 1.00 72.50 94 ARG A N 1
ATOM 715 C CA . ARG A 1 94 ? -4.275 -16.178 37.917 1.00 72.50 94 ARG A CA 1
ATOM 716 C C . ARG A 1 94 ? -4.086 -15.022 36.943 1.00 72.50 94 ARG A C 1
ATOM 718 O O . ARG A 1 94 ? -2.974 -14.510 36.798 1.00 72.50 94 ARG A O 1
ATOM 725 N N . LEU A 1 95 ? -5.145 -14.680 36.221 1.00 69.38 95 LEU A N 1
ATOM 726 C CA . LEU A 1 95 ? -5.143 -13.655 35.185 1.00 69.38 95 LEU A CA 1
ATOM 727 C C . LEU A 1 95 ? -5.414 -12.244 35.713 1.00 69.38 95 LEU A C 1
ATOM 729 O O . LEU A 1 95 ? -5.211 -11.277 34.980 1.00 69.38 95 LEU A O 1
ATOM 733 N N . SER A 1 96 ? -5.889 -12.135 36.951 1.00 64.62 96 SER A N 1
ATOM 734 C CA . SER A 1 96 ? -6.109 -10.856 37.615 1.00 64.62 96 SER A CA 1
ATOM 735 C C . SER A 1 96 ? -4.779 -10.344 38.172 1.00 64.62 96 SER A C 1
ATOM 737 O O . SER A 1 96 ? -4.218 -10.943 39.087 1.00 64.62 96 SER A O 1
ATOM 739 N N . ASP A 1 97 ? -4.261 -9.258 37.599 1.00 65.19 97 ASP A N 1
ATOM 740 C CA . ASP A 1 97 ? -3.145 -8.489 38.158 1.00 65.19 97 ASP A CA 1
ATOM 741 C C . ASP A 1 97 ? -3.701 -7.235 38.862 1.00 65.19 97 ASP A C 1
ATOM 743 O O . ASP A 1 97 ? -4.875 -6.894 38.697 1.00 65.19 97 ASP A O 1
ATOM 747 N N . ASN A 1 98 ? -2.883 -6.520 39.636 1.00 62.41 98 ASN A N 1
ATOM 748 C CA . ASN A 1 98 ? -3.317 -5.290 40.314 1.00 62.41 98 ASN A CA 1
ATOM 749 C C . ASN A 1 98 ? -3.673 -4.160 39.328 1.00 62.41 98 ASN A C 1
ATOM 751 O O . ASN A 1 98 ? -4.392 -3.237 39.696 1.00 62.41 98 ASN A O 1
ATOM 755 N N . GLU A 1 99 ? -3.162 -4.220 38.094 1.00 66.06 99 GLU A N 1
ATOM 756 C CA . GLU A 1 99 ? -3.276 -3.144 37.098 1.00 66.06 99 GLU A CA 1
ATOM 757 C C . GLU A 1 99 ? -4.297 -3.415 35.980 1.00 66.06 99 GLU A C 1
ATOM 759 O O . GLU A 1 99 ? -4.726 -2.480 35.304 1.00 66.06 99 GLU A O 1
ATOM 764 N N . PHE A 1 100 ? -4.675 -4.677 35.747 1.00 77.12 100 PHE A N 1
ATOM 765 C CA . PHE A 1 100 ? -5.684 -5.057 34.757 1.00 77.12 100 PHE A CA 1
ATOM 766 C C . PHE A 1 100 ? -6.278 -6.434 35.067 1.00 77.12 100 PHE A C 1
ATOM 768 O O . PHE A 1 100 ? -5.624 -7.313 35.635 1.00 77.12 100 PHE A O 1
ATOM 775 N N . LYS A 1 101 ? -7.532 -6.639 34.661 1.00 82.38 101 LYS A N 1
ATOM 776 C CA . LYS A 1 101 ? -8.302 -7.850 34.946 1.00 82.38 101 LYS A CA 1
ATOM 777 C C . LYS A 1 101 ? -8.677 -8.566 33.657 1.00 82.38 101 LYS A C 1
ATOM 779 O O . LYS A 1 101 ? -9.333 -7.982 32.796 1.00 82.38 101 LYS A O 1
ATOM 784 N N . ILE A 1 102 ? -8.318 -9.845 33.541 1.00 84.38 102 ILE A N 1
ATOM 785 C CA . ILE A 1 102 ? -8.797 -10.711 32.458 1.00 84.38 102 ILE A CA 1
ATOM 786 C C . ILE A 1 102 ? -9.675 -11.811 33.053 1.00 84.38 102 ILE A C 1
ATOM 788 O O . ILE A 1 102 ? -9.216 -12.624 33.849 1.00 84.38 102 ILE A O 1
ATOM 792 N N . ASN A 1 103 ? -10.941 -11.846 32.641 1.00 86.56 103 ASN A N 1
ATOM 793 C CA . ASN A 1 103 ? -11.911 -12.846 33.068 1.00 86.56 103 ASN A CA 1
ATOM 794 C C . ASN A 1 103 ? -12.256 -13.780 31.910 1.00 86.56 103 ASN A C 1
ATOM 796 O O . ASN A 1 103 ? -12.800 -13.346 30.894 1.00 86.56 103 ASN A O 1
ATOM 800 N N . LEU A 1 104 ? -12.022 -15.075 32.087 1.00 88.44 104 LEU A N 1
ATOM 801 C CA . LEU A 1 104 ? -12.639 -16.115 31.283 1.00 88.44 104 LEU A CA 1
ATOM 802 C C . LEU A 1 104 ? -14.135 -16.159 31.585 1.00 88.44 104 LEU A C 1
ATOM 804 O O . LEU A 1 104 ? -14.565 -16.480 32.695 1.00 88.44 104 LEU A O 1
ATOM 808 N N . THR A 1 105 ? -14.930 -15.817 30.578 1.00 88.00 105 THR A N 1
ATOM 809 C CA . THR A 1 105 ? -16.387 -15.700 30.691 1.00 88.00 105 THR A CA 1
ATOM 810 C C . THR A 1 105 ? -17.106 -16.916 30.136 1.00 88.00 105 THR A C 1
ATOM 812 O O . THR A 1 105 ? -18.014 -17.432 30.785 1.00 88.00 105 THR A O 1
ATOM 815 N N . ARG A 1 106 ? -16.691 -17.393 28.959 1.00 91.31 106 ARG A N 1
ATOM 816 C CA . ARG A 1 106 ? -17.288 -18.545 28.278 1.00 91.31 106 ARG A CA 1
ATOM 817 C C . ARG A 1 106 ? -16.201 -19.455 27.718 1.00 91.31 106 ARG A C 1
ATOM 819 O O . ARG A 1 106 ? -15.151 -19.000 27.265 1.00 91.31 106 ARG A O 1
ATOM 826 N N . ILE A 1 107 ? -16.484 -20.752 27.742 1.00 91.56 107 ILE A N 1
ATOM 827 C CA . ILE A 1 107 ? -15.699 -21.796 27.084 1.00 91.56 107 ILE A CA 1
ATOM 828 C C . ILE A 1 107 ? -16.631 -22.429 26.063 1.00 91.56 107 ILE A C 1
ATOM 830 O O . ILE A 1 107 ? -17.635 -23.039 26.428 1.00 91.56 107 ILE A O 1
ATOM 834 N N . LEU A 1 108 ? -16.334 -22.230 24.785 1.00 92.75 108 LEU A N 1
ATOM 835 C CA . LEU A 1 108 ? -17.220 -22.613 23.693 1.00 92.75 108 LEU A CA 1
ATOM 836 C C . LEU A 1 108 ? -16.591 -23.777 22.920 1.00 92.75 108 LEU A C 1
ATOM 838 O O . LEU A 1 108 ? -15.472 -23.625 22.425 1.00 92.75 108 LEU A O 1
ATOM 842 N N . PRO A 1 109 ? -17.260 -24.939 22.810 1.00 91.50 109 PRO A N 1
ATOM 843 C CA . PRO A 1 109 ? -16.738 -26.047 22.024 1.00 91.50 109 PRO A CA 1
ATOM 844 C C . PRO A 1 109 ? -16.740 -25.701 20.534 1.00 91.50 109 PRO A C 1
ATOM 846 O O . PRO A 1 109 ? -17.690 -25.109 20.020 1.00 91.50 109 PRO A O 1
ATOM 849 N N . MET A 1 110 ? -15.673 -26.081 19.832 1.00 92.31 110 MET A N 1
ATOM 850 C CA . MET A 1 110 ? -15.624 -25.997 18.372 1.00 92.31 110 MET A CA 1
ATOM 851 C C . MET A 1 110 ? -16.234 -27.253 17.736 1.00 92.31 110 MET A C 1
ATOM 853 O O . MET A 1 110 ? -16.437 -28.269 18.399 1.00 92.31 110 MET A O 1
ATOM 857 N N . LYS A 1 111 ? -16.517 -27.203 16.426 1.00 89.62 111 LYS A N 1
ATOM 858 C CA . LYS A 1 111 ? -17.069 -28.360 15.696 1.00 89.62 111 LYS A CA 1
ATOM 859 C C . LYS A 1 111 ? -16.116 -29.556 15.668 1.00 89.62 111 LYS A C 1
ATOM 861 O O . LYS A 1 111 ? -16.571 -30.696 15.634 1.00 89.62 111 LYS A O 1
ATOM 866 N N . THR A 1 112 ? -14.808 -29.299 15.684 1.00 89.25 112 THR A N 1
ATOM 867 C CA . THR A 1 112 ? -13.792 -30.351 15.767 1.00 89.25 112 THR A CA 1
ATOM 868 C C . THR A 1 112 ? -13.533 -30.719 17.234 1.00 89.25 112 THR A C 1
ATOM 870 O O . THR A 1 112 ? -13.196 -29.831 18.024 1.00 89.25 112 THR A O 1
ATOM 873 N N . PRO A 1 113 ? -13.652 -32.006 17.619 1.00 88.62 113 PRO A N 1
ATOM 874 C CA . PRO A 1 113 ? -13.409 -32.450 18.989 1.00 88.62 113 PRO A CA 1
ATOM 875 C C . PRO A 1 113 ? -12.010 -32.082 19.502 1.00 88.62 113 PRO A C 1
ATOM 877 O O . PRO A 1 113 ? -11.028 -32.125 18.762 1.00 88.62 113 PRO A O 1
ATOM 880 N N . GLY A 1 114 ? -11.913 -31.738 20.789 1.00 90.06 114 GLY A N 1
ATOM 881 C CA . GLY A 1 114 ? -10.649 -31.370 21.442 1.00 90.06 114 GLY A CA 1
ATOM 882 C C . GLY A 1 114 ? -10.221 -29.911 21.252 1.00 90.06 114 GLY A C 1
ATOM 883 O O . GLY A 1 114 ? -9.220 -29.502 21.841 1.00 90.06 114 GLY A O 1
ATOM 884 N N . TYR A 1 115 ? -10.976 -29.116 20.487 1.00 94.06 115 TYR A N 1
ATOM 885 C CA . TYR A 1 115 ? -10.747 -27.682 20.314 1.00 94.06 115 TYR A CA 1
ATOM 886 C C . TYR A 1 115 ? -11.835 -26.850 20.991 1.00 94.06 115 TYR A C 1
ATOM 888 O O . TYR A 1 115 ? -13.027 -27.150 20.895 1.00 94.06 115 TYR A O 1
ATOM 896 N N . LEU A 1 116 ? -11.412 -25.782 21.661 1.00 94.75 116 LEU A N 1
ATOM 897 C CA . LEU A 1 116 ? -12.278 -24.847 22.373 1.00 94.75 116 LEU A CA 1
ATOM 898 C C . LEU A 1 116 ? -11.919 -23.412 21.980 1.00 94.75 116 LEU A C 1
ATOM 900 O O . LEU A 1 116 ? -10.750 -23.099 21.747 1.00 94.75 116 LEU A O 1
ATOM 904 N N . THR A 1 117 ? -12.911 -22.528 21.995 1.00 95.56 117 THR A N 1
ATOM 905 C CA . THR A 1 117 ? -12.696 -21.082 22.004 1.00 95.56 117 THR A CA 1
ATOM 906 C C . THR A 1 117 ? -12.925 -20.549 23.415 1.00 95.56 117 THR A C 1
ATOM 908 O O . THR A 1 117 ? -14.006 -20.709 23.983 1.00 95.56 117 THR A O 1
ATOM 911 N N . LEU A 1 118 ? -11.909 -19.897 23.974 1.00 94.44 118 LEU A N 1
ATOM 912 C CA . LEU A 1 118 ? -11.966 -19.190 25.250 1.00 94.44 118 LEU A CA 1
ATOM 913 C C . LEU A 1 118 ? -12.375 -17.734 25.011 1.00 94.44 118 LEU A C 1
ATOM 915 O O . LEU A 1 118 ? -11.681 -17.025 24.284 1.00 94.44 118 LEU A O 1
ATOM 919 N N . GLU A 1 119 ? -13.471 -17.288 25.624 1.00 95.50 119 GLU A N 1
ATOM 920 C CA . GLU A 1 119 ? -13.921 -15.891 25.601 1.00 95.50 119 GLU A CA 1
ATOM 921 C C . GLU A 1 119 ? -13.399 -15.155 26.842 1.00 95.50 119 GLU A C 1
ATOM 923 O O . GLU A 1 119 ? -13.862 -15.375 27.967 1.00 95.50 119 GLU A O 1
ATOM 928 N N . LEU A 1 120 ? -12.425 -14.274 26.634 1.00 91.88 120 LEU A N 1
ATOM 929 C CA . LEU A 1 120 ? -11.752 -13.504 27.671 1.00 91.88 120 LEU A CA 1
ATOM 930 C C . LEU A 1 120 ? -12.232 -12.050 27.630 1.00 91.88 120 LEU A C 1
ATOM 932 O O . LEU A 1 120 ? -12.031 -11.360 26.632 1.00 91.88 120 LEU A O 1
ATOM 936 N N . LYS A 1 121 ? -12.825 -11.563 28.721 1.00 91.88 121 LYS A N 1
ATOM 937 C CA . LYS A 1 121 ? -13.096 -10.134 28.910 1.00 91.88 121 LYS A CA 1
ATOM 938 C C . LYS A 1 121 ? -11.926 -9.480 29.613 1.00 91.88 121 LYS A C 1
ATOM 940 O O . LYS A 1 121 ? -11.518 -9.935 30.676 1.00 91.88 121 LYS A O 1
ATOM 945 N N . ILE A 1 122 ? -11.407 -8.426 29.010 1.00 89.44 122 ILE A N 1
ATOM 946 C CA . ILE A 1 122 ? -10.240 -7.690 29.467 1.00 89.44 122 ILE A CA 1
ATOM 947 C C . ILE A 1 122 ? -10.715 -6.306 29.893 1.00 89.44 122 ILE A C 1
ATOM 949 O O . ILE A 1 122 ? -11.287 -5.601 29.069 1.00 89.44 122 ILE A O 1
ATOM 953 N N . SER A 1 123 ? -10.448 -5.927 31.137 1.00 87.62 123 SER A N 1
ATOM 954 C CA . SER A 1 123 ? -10.704 -4.592 31.683 1.00 87.62 123 SER A CA 1
ATOM 955 C C . SER A 1 123 ? -9.389 -4.024 32.202 1.00 87.62 123 SER A C 1
ATOM 957 O O . SER A 1 123 ? -8.696 -4.687 32.976 1.00 87.62 123 SER A O 1
ATOM 959 N N . SER A 1 124 ? -9.018 -2.824 31.763 1.00 84.50 124 SER A N 1
ATOM 960 C CA . SER A 1 124 ? -7.750 -2.197 32.142 1.00 84.50 124 SER A CA 1
ATOM 961 C C . SER A 1 124 ? -7.884 -0.689 32.255 1.00 84.50 124 SER A C 1
ATOM 963 O O . SER A 1 124 ? -8.452 -0.051 31.368 1.00 84.50 124 SER A O 1
ATOM 965 N N . ASP A 1 125 ? -7.271 -0.138 33.301 1.00 82.25 125 ASP A N 1
ATOM 966 C CA . ASP A 1 125 ? -7.164 1.305 33.530 1.00 82.25 125 ASP A CA 1
ATOM 967 C C . ASP A 1 125 ? -5.919 1.910 32.852 1.00 82.25 125 ASP A C 1
ATOM 969 O O . ASP A 1 125 ? -5.761 3.131 32.790 1.00 82.25 125 ASP A O 1
ATOM 973 N N . ARG A 1 126 ? -5.041 1.063 32.290 1.00 84.81 126 ARG A N 1
ATOM 974 C CA . ARG A 1 126 ? -3.865 1.464 31.502 1.00 84.81 126 ARG A CA 1
ATOM 975 C C . ARG A 1 126 ? -3.874 0.890 30.089 1.00 84.81 126 ARG A C 1
ATOM 977 O O . ARG A 1 126 ? -4.618 -0.038 29.777 1.00 84.81 126 ARG A O 1
ATOM 984 N N . VAL A 1 127 ? -2.995 1.422 29.243 1.00 85.44 127 VAL A N 1
ATOM 985 C CA . VAL A 1 127 ? -2.753 0.871 27.906 1.00 85.44 127 VAL A CA 1
ATOM 986 C C . VAL A 1 127 ? -2.164 -0.540 28.031 1.00 85.44 127 VAL A C 1
ATOM 988 O O . VAL A 1 127 ? -1.160 -0.738 28.725 1.00 85.44 127 VAL A O 1
ATOM 991 N N . LEU A 1 128 ? -2.785 -1.512 27.361 1.00 86.75 128 LEU A N 1
ATOM 992 C CA . LEU A 1 128 ? -2.387 -2.922 27.383 1.00 86.75 128 LEU A CA 1
ATOM 993 C C . LEU A 1 128 ? -1.533 -3.281 26.178 1.00 86.75 128 LEU A C 1
ATOM 995 O O . LEU A 1 128 ? -2.027 -3.312 25.051 1.00 86.75 128 LEU A O 1
ATOM 999 N N . LYS A 1 129 ? -0.265 -3.613 26.405 1.00 90.31 129 LYS A N 1
ATOM 1000 C CA . LYS A 1 129 ? 0.659 -3.998 25.336 1.00 90.31 129 LYS A CA 1
ATOM 1001 C C . LYS A 1 129 ? 0.496 -5.474 24.959 1.00 90.31 129 LYS A C 1
ATOM 1003 O O . LYS A 1 129 ? 0.064 -6.276 25.788 1.00 90.31 129 LYS A O 1
ATOM 1008 N N . PRO A 1 130 ? 0.917 -5.882 23.747 1.00 90.25 130 PRO A N 1
ATOM 1009 C CA . PRO A 1 130 ? 0.944 -7.295 23.362 1.00 90.25 130 PRO A CA 1
ATOM 1010 C C . PRO A 1 130 ? 1.661 -8.196 24.383 1.00 90.25 130 PRO A C 1
ATOM 1012 O O . PRO A 1 130 ? 1.165 -9.274 24.706 1.00 90.25 130 PRO A O 1
ATOM 1015 N N . SER A 1 131 ? 2.770 -7.711 24.955 1.00 90.50 131 SER A N 1
ATOM 1016 C CA . SER A 1 131 ? 3.547 -8.418 25.979 1.00 90.50 131 SER A CA 1
ATOM 1017 C C . SER A 1 131 ? 2.760 -8.712 27.256 1.00 90.50 131 SER A C 1
ATOM 1019 O O . SER A 1 131 ? 3.000 -9.742 27.878 1.00 90.50 131 SER A O 1
ATOM 1021 N N . ASP A 1 132 ? 1.823 -7.840 27.650 1.00 89.69 132 ASP A N 1
ATOM 1022 C CA . ASP A 1 132 ? 0.997 -8.050 28.845 1.00 89.69 132 ASP A CA 1
ATOM 1023 C C . ASP A 1 132 ? 0.121 -9.305 28.659 1.00 89.69 132 ASP A C 1
ATOM 1025 O O . ASP A 1 132 ? 0.114 -10.206 29.499 1.00 89.69 132 ASP A O 1
ATOM 1029 N N . ILE A 1 133 ? -0.533 -9.421 27.497 1.00 90.06 133 ILE A N 1
ATOM 1030 C CA . ILE A 1 133 ? -1.398 -10.559 27.150 1.00 90.06 133 ILE A CA 1
ATOM 1031 C C . ILE A 1 133 ? -0.590 -11.849 26.963 1.00 90.06 133 ILE A C 1
ATOM 1033 O O . ILE A 1 133 ? -0.999 -12.916 27.430 1.00 90.06 133 ILE A O 1
ATOM 1037 N N . ASP A 1 134 ? 0.575 -11.760 26.319 1.00 91.88 134 ASP A N 1
ATOM 1038 C CA . ASP A 1 134 ? 1.443 -12.917 26.096 1.00 91.88 134 ASP A CA 1
ATOM 1039 C C . ASP A 1 134 ? 2.004 -13.465 27.426 1.00 91.88 134 ASP A C 1
ATOM 1041 O O . ASP A 1 134 ? 2.022 -14.679 27.647 1.00 91.88 134 ASP A O 1
ATOM 1045 N N . ASN A 1 135 ? 2.375 -12.584 28.362 1.00 89.44 135 ASN A N 1
ATOM 1046 C CA . ASN A 1 135 ? 2.820 -12.965 29.705 1.00 89.44 135 ASN A CA 1
ATOM 1047 C C . ASN A 1 135 ? 1.699 -13.609 30.530 1.00 89.44 135 ASN A C 1
ATOM 1049 O O . ASN A 1 135 ? 1.930 -14.617 31.202 1.00 89.44 135 ASN A O 1
ATOM 1053 N N . CYS A 1 136 ? 0.479 -13.072 30.455 1.00 86.50 136 CYS A N 1
ATOM 1054 C CA . CYS A 1 136 ? -0.697 -13.665 31.091 1.00 86.50 136 CYS A CA 1
ATOM 1055 C C . CYS A 1 136 ? -0.950 -15.097 30.612 1.00 86.50 136 CYS A C 1
ATOM 1057 O O . CYS A 1 136 ? -1.169 -15.999 31.421 1.00 86.50 136 CYS A O 1
ATOM 1059 N N . TRP A 1 137 ? -0.852 -15.337 29.306 1.00 88.62 137 TRP A N 1
ATOM 1060 C CA . TRP A 1 137 ? -0.992 -16.682 28.760 1.00 88.62 137 TRP A CA 1
ATOM 1061 C C . TRP A 1 137 ? 0.119 -17.633 29.219 1.00 88.62 137 TRP A C 1
ATOM 1063 O O . TRP A 1 137 ? -0.151 -18.801 29.496 1.00 88.62 137 TRP A O 1
ATOM 1073 N N . ASN A 1 138 ? 1.362 -17.159 29.344 1.00 88.06 138 ASN A N 1
ATOM 1074 C CA . ASN A 1 138 ? 2.466 -17.986 29.839 1.00 88.06 138 ASN A CA 1
ATOM 1075 C C . ASN A 1 138 ? 2.210 -18.507 31.264 1.00 88.06 138 ASN A C 1
ATOM 1077 O O . ASN A 1 138 ? 2.560 -19.653 31.551 1.00 88.06 138 ASN A O 1
ATOM 1081 N N . LYS A 1 139 ? 1.535 -17.722 32.120 1.00 85.62 139 LYS A N 1
ATOM 1082 C CA . LYS A 1 139 ? 1.076 -18.172 33.448 1.00 85.62 139 LYS A CA 1
ATOM 1083 C C . LYS A 1 139 ? 0.059 -19.320 33.324 1.00 85.62 139 LYS A C 1
ATOM 1085 O O . LYS A 1 139 ? 0.252 -20.365 33.937 1.00 85.62 139 LYS A O 1
ATOM 1090 N N . ILE A 1 140 ? -0.957 -19.176 32.462 1.00 84.69 140 ILE A N 1
ATOM 1091 C CA . ILE A 1 140 ? -1.955 -20.237 32.197 1.00 84.69 140 ILE A CA 1
ATOM 1092 C C . ILE A 1 140 ? -1.278 -21.507 31.683 1.00 84.69 140 ILE A C 1
ATOM 1094 O O . ILE A 1 140 ? -1.573 -22.602 32.149 1.00 84.69 140 ILE A O 1
ATOM 1098 N N . ARG A 1 141 ? -0.364 -21.372 30.720 1.00 86.19 141 ARG A N 1
ATOM 1099 C CA . ARG A 1 141 ? 0.334 -22.507 30.107 1.00 86.19 141 ARG A CA 1
ATOM 1100 C C . ARG A 1 141 ? 1.174 -23.289 31.118 1.00 86.19 141 ARG A C 1
ATOM 1102 O O . ARG A 1 141 ? 1.308 -24.500 30.970 1.00 86.19 141 ARG A O 1
ATOM 1109 N N . HIS A 1 142 ? 1.758 -22.608 32.104 1.00 85.75 142 HIS A N 1
ATOM 1110 C CA . HIS A 1 142 ? 2.531 -23.251 33.163 1.00 85.75 142 HIS A CA 1
ATOM 1111 C C . HIS A 1 142 ? 1.642 -24.110 34.073 1.00 85.75 142 HIS A C 1
ATOM 1113 O O . HIS A 1 142 ? 1.986 -25.256 34.348 1.00 85.75 142 HIS A O 1
ATOM 1119 N N . ASP A 1 143 ? 0.483 -23.582 34.476 1.00 83.19 143 ASP A N 1
ATOM 1120 C CA . ASP A 1 143 ? -0.468 -24.291 35.342 1.00 83.19 143 ASP A CA 1
ATOM 1121 C C . ASP A 1 143 ? -1.250 -25.389 34.589 1.00 83.19 143 ASP A C 1
ATOM 1123 O O . ASP A 1 143 ? -1.644 -26.398 35.175 1.00 83.19 143 ASP A O 1
ATOM 1127 N N . PHE A 1 144 ? -1.461 -25.212 33.281 1.00 86.50 144 PHE A N 1
ATOM 1128 C CA . PHE A 1 144 ? -2.239 -26.113 32.429 1.00 86.50 144 PHE A CA 1
ATOM 1129 C C . PHE A 1 144 ? -1.455 -26.533 31.174 1.00 86.50 144 PHE A C 1
ATOM 1131 O O . PHE A 1 144 ? -1.785 -26.109 30.061 1.00 86.50 144 PHE A O 1
ATOM 1138 N N . PRO A 1 145 ? -0.439 -27.405 31.298 1.00 86.19 145 PRO A N 1
ATOM 1139 C CA . PRO A 1 145 ? 0.361 -27.861 30.158 1.00 86.19 145 PRO A CA 1
ATOM 1140 C C . PRO A 1 145 ? -0.452 -28.640 29.107 1.00 86.19 145 PRO A C 1
ATOM 1142 O O . PRO A 1 145 ? -0.029 -28.754 27.956 1.00 86.19 145 PRO A O 1
ATOM 1145 N N . GLN A 1 146 ? -1.630 -29.158 29.474 1.00 88.62 146 GLN A N 1
ATOM 1146 C CA . GLN A 1 146 ? -2.575 -29.806 28.563 1.00 88.62 146 GLN A CA 1
ATOM 1147 C C . GLN A 1 146 ? -3.268 -28.836 27.592 1.00 88.62 146 GLN A C 1
ATOM 1149 O O . GLN A 1 146 ? -3.866 -29.295 26.615 1.00 88.62 146 GLN A O 1
ATOM 1154 N N . LEU A 1 147 ? -3.208 -27.522 27.847 1.00 90.62 147 LEU A N 1
ATOM 1155 C CA . LEU A 1 147 ? -3.745 -26.484 26.970 1.00 90.62 147 LEU A CA 1
ATOM 1156 C C . LEU A 1 147 ? -2.685 -26.005 25.984 1.00 90.62 147 LEU A C 1
ATOM 1158 O O . LEU A 1 147 ? -1.715 -25.333 26.336 1.00 90.62 147 LEU A O 1
ATOM 1162 N N . VAL A 1 148 ? -2.908 -26.310 24.711 1.00 92.69 148 VAL A N 1
ATOM 1163 C CA . VAL A 1 148 ? -2.036 -25.884 23.620 1.00 92.69 148 VAL A CA 1
ATOM 1164 C C . VAL A 1 148 ? -2.691 -24.722 22.887 1.00 92.69 148 VAL A C 1
ATOM 1166 O O . VAL A 1 148 ? -3.783 -24.855 22.336 1.00 92.69 148 VAL A O 1
ATOM 1169 N N . LEU A 1 149 ? -2.008 -23.580 22.861 1.00 94.38 149 LEU A N 1
ATOM 1170 C CA . LEU A 1 149 ? -2.425 -22.437 22.057 1.00 94.38 149 LEU A CA 1
ATOM 1171 C C . LEU A 1 149 ? -2.330 -22.782 20.567 1.00 94.38 149 LEU A C 1
ATOM 1173 O O . LEU A 1 149 ? -1.316 -23.308 20.108 1.00 94.38 149 LEU A O 1
ATOM 1177 N N . VAL A 1 150 ? -3.390 -22.479 19.825 1.00 95.19 150 VAL A N 1
ATOM 1178 C CA . VAL A 1 150 ? -3.477 -22.700 18.378 1.00 95.19 150 VAL A CA 1
ATOM 1179 C C . VAL A 1 150 ? -3.072 -21.473 17.541 1.00 95.19 150 VAL A C 1
ATOM 1181 O O . VAL A 1 150 ? -2.368 -21.681 16.548 1.00 95.19 150 VAL A O 1
ATOM 1184 N N . PRO A 1 151 ? -3.476 -20.223 17.866 1.00 96.38 151 PRO A N 1
ATOM 1185 C CA . PRO A 1 151 ? -3.004 -19.050 17.129 1.00 96.38 151 PRO A CA 1
ATOM 1186 C C . PRO A 1 151 ? -1.500 -18.813 17.317 1.00 96.38 151 PRO A C 1
ATOM 1188 O O . PRO A 1 151 ? -0.872 -19.374 18.216 1.00 96.38 151 PRO A O 1
ATOM 1191 N N . ALA A 1 152 ? -0.928 -17.948 16.478 1.00 94.81 152 ALA A N 1
ATOM 1192 C CA . ALA A 1 152 ? 0.501 -17.649 16.443 1.00 94.81 152 ALA A CA 1
ATOM 1193 C C . ALA A 1 152 ? 1.046 -17.170 17.797 1.00 94.81 152 ALA A C 1
ATOM 1195 O O . ALA A 1 152 ? 2.104 -17.621 18.233 1.00 94.81 152 ALA A O 1
ATOM 1196 N N . ARG A 1 153 ? 0.297 -16.285 18.464 1.00 94.50 153 ARG A N 1
ATOM 1197 C CA . ARG A 1 153 ? 0.527 -15.850 19.846 1.00 94.50 153 ARG A CA 1
ATOM 1198 C C . ARG A 1 153 ? -0.783 -15.344 20.472 1.00 94.50 153 ARG A C 1
ATOM 1200 O O . ARG A 1 153 ? -1.708 -15.012 19.727 1.00 94.50 153 ARG A O 1
ATOM 1207 N N . PRO A 1 154 ? -0.890 -15.262 21.808 1.00 93.62 154 PRO A N 1
ATOM 1208 C CA . PRO A 1 154 ? -2.090 -14.770 22.495 1.00 93.62 154 PRO A CA 1
ATOM 1209 C C . PRO A 1 154 ? -2.511 -13.368 22.045 1.00 93.62 154 PRO A C 1
ATOM 1211 O O . PRO A 1 154 ? -3.693 -13.108 21.840 1.00 93.62 154 PRO A O 1
ATOM 1214 N N . SER A 1 155 ? -1.544 -12.484 21.800 1.00 94.56 155 SER A N 1
ATOM 1215 C CA . SER A 1 155 ? -1.771 -11.140 21.259 1.00 94.56 155 SER A CA 1
ATOM 1216 C C . SER A 1 155 ? -1.948 -11.078 19.726 1.00 94.56 155 SER A C 1
ATOM 1218 O O . SER A 1 155 ? -2.081 -9.990 19.156 1.00 94.56 155 SER A O 1
ATOM 1220 N N . ARG A 1 156 ? -1.969 -12.227 19.032 1.00 96.12 156 ARG A N 1
ATOM 1221 C CA . ARG A 1 156 ? -2.305 -12.395 17.597 1.00 96.12 156 ARG A CA 1
ATOM 1222 C C . ARG A 1 156 ? -3.346 -13.515 17.427 1.00 96.12 156 ARG A C 1
ATOM 1224 O O . ARG A 1 156 ? -3.100 -14.486 16.707 1.00 96.12 156 ARG A O 1
ATOM 1231 N N . PRO A 1 157 ? -4.510 -13.406 18.091 1.00 96.50 157 PRO A N 1
ATOM 1232 C CA . PRO A 1 157 ? -5.512 -14.474 18.173 1.00 96.50 157 PRO A CA 1
ATOM 1233 C C . PRO A 1 157 ? -6.122 -14.888 16.824 1.00 96.50 157 PRO A C 1
ATOM 1235 O O . PRO A 1 157 ? -6.722 -15.955 16.735 1.00 96.50 157 PRO A O 1
ATOM 1238 N N . GLY A 1 158 ? -6.011 -14.049 15.789 1.00 96.94 158 GLY A N 1
ATOM 1239 C CA . GLY A 1 158 ? -6.575 -14.297 14.463 1.00 96.94 158 GLY A CA 1
ATOM 1240 C C . GLY A 1 158 ? -5.618 -14.929 13.452 1.00 96.94 158 GLY A C 1
ATOM 1241 O O . GLY A 1 158 ? -6.044 -15.197 12.333 1.00 96.94 158 GLY A O 1
ATOM 1242 N N . TYR A 1 159 ? -4.348 -15.149 13.806 1.00 97.25 159 TYR A N 1
ATOM 1243 C CA . TYR A 1 159 ? -3.305 -15.611 12.883 1.00 97.25 159 TYR A CA 1
ATOM 1244 C C . TYR A 1 159 ? -2.939 -17.062 13.177 1.00 97.25 159 TYR A C 1
ATOM 1246 O O . TYR A 1 159 ? -2.573 -17.386 14.304 1.00 97.25 159 TYR A O 1
ATOM 1254 N N . PHE A 1 160 ? -3.007 -17.937 12.171 1.00 96.25 160 PHE A N 1
ATOM 1255 C CA . PHE A 1 160 ? -2.861 -19.382 12.359 1.00 96.25 160 PHE A CA 1
ATOM 1256 C C . PHE A 1 160 ? -1.890 -19.999 11.350 1.00 96.25 160 PHE A C 1
ATOM 1258 O O . PHE A 1 160 ? -2.113 -19.936 10.139 1.00 96.25 160 PHE A O 1
ATOM 1265 N N . PHE A 1 161 ? -0.821 -20.634 11.840 1.00 95.19 161 PHE A N 1
ATOM 1266 C CA . PHE A 1 161 ? 0.233 -21.192 10.990 1.00 95.19 161 PHE A CA 1
ATOM 1267 C C . PHE A 1 161 ? -0.217 -22.422 10.196 1.00 95.19 161 PHE A C 1
ATOM 1269 O O . PHE A 1 161 ? -0.690 -23.422 10.744 1.00 95.19 161 PHE A O 1
ATOM 1276 N N . ARG A 1 162 ? 0.059 -22.399 8.892 1.00 92.38 162 ARG A N 1
ATOM 1277 C CA . ARG A 1 162 ? 0.017 -23.574 8.024 1.00 92.38 162 ARG A CA 1
ATOM 1278 C C . ARG A 1 162 ? 1.303 -24.369 8.195 1.00 92.38 162 ARG A C 1
ATOM 1280 O O . ARG A 1 162 ? 2.397 -23.809 8.272 1.00 92.38 162 ARG A O 1
ATOM 1287 N N . TYR A 1 163 ? 1.175 -25.691 8.230 1.00 91.62 163 TYR A N 1
ATOM 1288 C CA . TYR A 1 163 ? 2.311 -26.589 8.391 1.00 91.62 163 TYR A CA 1
ATOM 1289 C C . TYR A 1 163 ? 2.154 -27.883 7.600 1.00 91.62 163 TYR A C 1
ATOM 1291 O O . TYR A 1 163 ? 1.047 -28.290 7.260 1.00 91.62 163 TYR A O 1
ATOM 1299 N N . TYR A 1 164 ? 3.268 -28.561 7.357 1.00 89.19 164 TYR A N 1
ATOM 1300 C CA . TYR A 1 164 ? 3.314 -29.909 6.799 1.00 89.19 164 TYR A CA 1
ATOM 1301 C C . TYR A 1 164 ? 4.197 -30.816 7.656 1.00 89.19 164 TYR A C 1
ATOM 1303 O O . TYR A 1 164 ? 4.935 -30.342 8.523 1.00 89.19 164 TYR A O 1
ATOM 1311 N N . ILE A 1 165 ? 4.110 -32.125 7.424 1.00 88.88 165 ILE A N 1
ATOM 1312 C CA . ILE A 1 165 ? 4.969 -33.116 8.081 1.00 88.88 165 ILE A CA 1
ATOM 1313 C C . ILE A 1 165 ? 6.120 -33.466 7.140 1.00 88.88 165 ILE A C 1
ATOM 1315 O O . ILE A 1 165 ? 5.890 -33.888 6.005 1.00 88.88 165 ILE A O 1
ATOM 1319 N N . ASP A 1 166 ? 7.361 -33.276 7.588 1.00 84.69 166 ASP A N 1
ATOM 1320 C CA . ASP A 1 166 ? 8.540 -33.601 6.786 1.00 84.69 166 ASP A CA 1
ATOM 1321 C C . ASP A 1 166 ? 8.799 -35.121 6.708 1.00 84.69 166 ASP A C 1
ATOM 1323 O O . ASP A 1 166 ? 8.099 -35.953 7.299 1.00 84.69 166 ASP A O 1
ATOM 1327 N N . SER A 1 167 ? 9.814 -35.528 5.940 1.00 79.62 167 SER A N 1
ATOM 1328 C CA . SER A 1 167 ? 10.165 -36.946 5.785 1.00 79.62 167 SER A CA 1
ATOM 1329 C C . SER A 1 167 ? 10.581 -37.615 7.101 1.00 79.62 167 SER A C 1
ATOM 1331 O O . SER A 1 167 ? 10.493 -38.836 7.204 1.00 79.62 167 SER A O 1
ATOM 1333 N N . ARG A 1 168 ? 11.001 -36.831 8.102 1.00 84.12 168 ARG A N 1
ATOM 1334 C CA . ARG A 1 168 ? 11.400 -37.287 9.440 1.00 84.12 168 ARG A CA 1
ATOM 1335 C C . ARG A 1 168 ? 10.243 -37.252 10.445 1.00 84.12 168 ARG A C 1
ATOM 1337 O O . ARG A 1 168 ? 10.440 -37.648 11.584 1.00 84.12 168 ARG A O 1
ATOM 1344 N N . GLY A 1 169 ? 9.052 -36.811 10.033 1.00 85.69 169 GLY A N 1
ATOM 1345 C CA . GLY A 1 169 ? 7.884 -36.712 10.908 1.00 85.69 169 GLY A CA 1
ATOM 1346 C C . GLY A 1 169 ? 7.768 -35.385 11.662 1.00 85.69 169 GLY A C 1
ATOM 1347 O O . GLY A 1 169 ? 6.857 -35.242 12.471 1.00 85.69 169 GLY A O 1
ATOM 1348 N N . ASN A 1 170 ? 8.636 -34.400 11.404 1.00 89.56 170 ASN A N 1
ATOM 1349 C CA . ASN A 1 170 ? 8.581 -33.120 12.111 1.00 89.56 170 ASN A CA 1
ATOM 1350 C C . ASN A 1 170 ? 7.574 -32.166 11.468 1.00 89.56 170 ASN A C 1
ATOM 1352 O O . ASN A 1 170 ? 7.457 -32.093 10.242 1.00 89.56 170 ASN A O 1
ATOM 1356 N N . ARG A 1 171 ? 6.918 -31.360 12.307 1.00 90.38 171 ARG A N 1
ATOM 1357 C CA . ARG A 1 171 ? 6.065 -30.248 11.883 1.00 90.38 171 ARG A CA 1
ATOM 1358 C C . ARG A 1 171 ? 6.918 -29.103 11.333 1.00 90.38 171 ARG A C 1
ATOM 1360 O O . ARG A 1 171 ? 7.779 -28.573 12.031 1.00 90.38 171 ARG A O 1
ATOM 1367 N N . ARG A 1 172 ? 6.662 -28.710 10.085 1.00 89.81 172 ARG A N 1
ATOM 1368 C CA . ARG A 1 172 ? 7.313 -27.585 9.401 1.00 89.81 172 ARG A CA 1
ATOM 1369 C C . ARG A 1 172 ? 6.278 -26.546 9.012 1.00 89.81 172 ARG A C 1
ATOM 1371 O O . ARG A 1 172 ? 5.405 -26.824 8.196 1.00 89.81 172 ARG A O 1
ATOM 1378 N N . GLU A 1 173 ? 6.379 -25.367 9.602 1.00 92.19 173 GLU A N 1
ATOM 1379 C CA . GLU A 1 173 ? 5.548 -24.218 9.244 1.00 92.19 173 GLU A CA 1
ATOM 1380 C C . GLU A 1 173 ? 6.047 -23.589 7.944 1.00 92.19 173 GLU A C 1
ATOM 1382 O O . GLU A 1 173 ? 7.252 -23.587 7.670 1.00 92.19 173 GLU A O 1
ATOM 1387 N N . TYR A 1 174 ? 5.120 -23.100 7.125 1.00 89.81 174 TYR A N 1
ATOM 1388 C CA . TYR A 1 174 ? 5.475 -22.541 5.819 1.00 89.81 174 TYR A CA 1
ATOM 1389 C C . TYR A 1 174 ? 4.711 -21.293 5.404 1.00 89.81 174 TYR A C 1
ATOM 1391 O O . TYR A 1 174 ? 5.177 -20.569 4.535 1.00 89.81 174 TYR A O 1
ATOM 1399 N N . ASP A 1 175 ? 3.553 -21.049 6.002 1.00 93.06 175 ASP A N 1
ATOM 1400 C CA . ASP A 1 175 ? 2.689 -19.911 5.709 1.00 93.06 175 ASP A CA 1
ATOM 1401 C C . ASP A 1 175 ? 1.722 -19.738 6.897 1.00 93.06 175 ASP A C 1
ATOM 1403 O O . ASP A 1 175 ? 1.788 -20.490 7.876 1.00 93.06 175 ASP A O 1
ATOM 1407 N N . PHE A 1 176 ? 0.802 -18.786 6.829 1.00 95.12 176 PHE A N 1
ATOM 1408 C CA . PHE A 1 176 ? -0.282 -18.613 7.789 1.00 95.12 176 PHE A CA 1
ATOM 1409 C C . PHE A 1 176 ? -1.573 -18.188 7.086 1.00 95.12 176 PHE A C 1
ATOM 1411 O O . PHE A 1 176 ? -1.551 -17.607 6.004 1.00 95.12 176 PHE A O 1
ATOM 1418 N N . ASP A 1 177 ? -2.707 -18.483 7.716 1.00 94.94 177 ASP A N 1
ATOM 1419 C CA . ASP A 1 177 ? -4.016 -17.969 7.320 1.00 94.94 177 ASP A CA 1
ATOM 1420 C C . ASP A 1 177 ? -4.611 -17.143 8.464 1.00 94.94 177 ASP A C 1
ATOM 1422 O O . ASP A 1 177 ? -4.260 -17.323 9.635 1.00 94.94 177 ASP A O 1
ATOM 1426 N N . ILE A 1 178 ? -5.538 -16.253 8.118 1.00 97.06 178 ILE A N 1
ATOM 1427 C CA . ILE A 1 178 ? -6.232 -15.398 9.076 1.00 97.06 178 ILE A CA 1
ATOM 1428 C C . ILE A 1 178 ? -7.665 -15.908 9.232 1.00 97.06 178 ILE A C 1
ATOM 1430 O O . ILE A 1 178 ? -8.407 -16.014 8.255 1.00 97.06 178 ILE A O 1
ATOM 1434 N N . TYR A 1 179 ? -8.074 -16.198 10.464 1.00 96.94 179 TYR A N 1
ATOM 1435 C CA . TYR A 1 179 ? -9.433 -16.620 10.795 1.00 96.94 179 TYR A CA 1
ATOM 1436 C C . TYR A 1 179 ? -9.998 -15.756 11.913 1.00 96.94 179 TYR A C 1
ATOM 1438 O O . TYR A 1 179 ? -9.287 -15.363 12.834 1.00 96.94 179 TYR A O 1
ATOM 1446 N N . CYS A 1 180 ? -11.302 -15.482 11.865 1.00 97.19 180 CYS A N 1
ATOM 1447 C CA . CYS A 1 180 ? -11.973 -14.876 13.005 1.00 97.19 180 CYS A CA 1
ATOM 1448 C C . CYS A 1 180 ? -12.161 -15.935 14.108 1.00 97.19 180 CYS A C 1
ATOM 1450 O O . CYS A 1 180 ? -12.814 -16.950 13.844 1.00 97.19 180 CYS A O 1
ATOM 1452 N N . PRO A 1 181 ? -11.623 -15.729 15.326 1.00 96.06 181 PRO A N 1
ATOM 1453 C CA . PRO A 1 181 ? -11.755 -16.692 16.419 1.00 96.06 181 PRO A CA 1
ATOM 1454 C C . PRO A 1 181 ? -13.149 -16.679 17.066 1.00 96.06 181 PRO A C 1
ATOM 1456 O O . PRO A 1 181 ? -13.528 -17.660 17.703 1.00 96.06 181 PRO A O 1
ATOM 1459 N N . ASN A 1 182 ? -13.932 -15.611 16.873 1.00 96.19 182 ASN A N 1
ATOM 1460 C CA . ASN A 1 182 ? -15.278 -15.472 17.427 1.00 96.19 182 ASN A CA 1
ATOM 1461 C C . ASN A 1 182 ? -16.258 -16.479 16.777 1.00 96.19 182 ASN A C 1
ATOM 1463 O O . ASN A 1 182 ? -16.520 -16.370 15.575 1.00 96.19 182 ASN A O 1
ATOM 1467 N N . PRO A 1 183 ? -16.827 -17.430 17.543 1.00 93.75 183 PRO A N 1
ATOM 1468 C CA . PRO A 1 183 ? -17.733 -18.452 17.017 1.00 93.75 183 PRO A CA 1
ATOM 1469 C C . PRO A 1 183 ? -19.097 -17.897 16.584 1.00 93.75 183 PRO A C 1
ATOM 1471 O O . PRO A 1 183 ? -19.791 -18.537 15.801 1.00 93.75 183 PRO A O 1
ATOM 1474 N N . GLU A 1 184 ? -19.469 -16.701 17.040 1.00 94.69 184 GLU A N 1
ATOM 1475 C CA . GLU A 1 184 ? -20.725 -16.025 16.687 1.00 94.69 184 GLU A CA 1
ATOM 1476 C C . GLU A 1 184 ? -20.562 -15.100 15.464 1.00 94.69 184 GLU A C 1
ATOM 1478 O O . GLU A 1 184 ? -21.508 -14.455 15.010 1.00 94.69 184 GLU A O 1
ATOM 1483 N N . CYS A 1 185 ? -19.355 -15.019 14.894 1.00 95.94 185 CYS A N 1
ATOM 1484 C CA . CYS A 1 185 ? -19.094 -14.219 13.704 1.00 95.94 185 CYS A CA 1
ATOM 1485 C C . CYS A 1 185 ? -19.869 -14.752 12.489 1.00 95.94 185 CYS A C 1
ATOM 1487 O O . CYS A 1 185 ? -19.895 -15.954 12.237 1.00 95.94 185 CYS A O 1
ATOM 1489 N N . LYS A 1 186 ? -20.391 -13.854 11.639 1.00 96.06 186 LYS A N 1
ATOM 1490 C CA . LYS A 1 186 ? -21.052 -14.238 10.373 1.00 96.06 186 LYS A CA 1
ATOM 1491 C C . LYS A 1 186 ? -20.119 -14.954 9.386 1.00 96.06 186 LYS A C 1
ATOM 1493 O O . LYS A 1 186 ? -20.599 -15.566 8.440 1.00 96.06 186 LYS A O 1
ATOM 1498 N N . LEU A 1 187 ? -18.799 -14.882 9.594 1.00 95.31 187 LEU A N 1
ATOM 1499 C CA . LEU A 1 187 ? -17.830 -15.671 8.831 1.00 95.31 187 LEU A CA 1
ATOM 1500 C C . LEU A 1 187 ? -17.868 -17.161 9.178 1.00 95.31 187 LEU A C 1
ATOM 1502 O O . LEU A 1 187 ? -17.316 -17.934 8.402 1.00 95.31 187 LEU A O 1
ATOM 1506 N N . CYS A 1 188 ? -18.501 -17.574 10.285 1.00 94.06 188 CYS A N 1
ATOM 1507 C CA . CYS A 1 188 ? -18.726 -18.976 10.661 1.00 94.06 188 CYS A CA 1
ATOM 1508 C C . CYS A 1 188 ? -19.763 -19.642 9.746 1.00 94.06 188 CYS A C 1
ATOM 1510 O O . CYS A 1 188 ? -20.841 -20.065 10.160 1.00 94.06 188 CYS A O 1
ATOM 1512 N N . TYR A 1 189 ? -19.413 -19.690 8.466 1.00 92.81 189 TYR A N 1
ATOM 1513 C CA . TYR A 1 189 ? -20.167 -20.242 7.366 1.00 92.81 189 TYR A CA 1
ATOM 1514 C C . TYR A 1 189 ? -19.309 -21.302 6.660 1.00 92.81 189 TYR A C 1
ATOM 1516 O O . TYR A 1 189 ? -18.130 -21.034 6.402 1.00 92.81 189 TYR A O 1
ATOM 1524 N N . PRO A 1 190 ? -19.865 -22.485 6.330 1.00 94.06 190 PRO A N 1
ATOM 1525 C CA . PRO A 1 190 ? -19.118 -23.542 5.662 1.00 94.06 190 PRO A CA 1
ATOM 1526 C C . PRO A 1 190 ? -18.409 -23.058 4.395 1.00 94.06 190 PRO A C 1
ATOM 1528 O O . PRO A 1 190 ? -19.026 -22.444 3.524 1.00 94.06 190 PRO A O 1
ATOM 1531 N N . TRP A 1 191 ? -17.116 -23.352 4.276 1.00 94.88 191 TRP A N 1
ATOM 1532 C CA . TRP A 1 191 ? -16.288 -22.855 3.179 1.00 94.88 191 TRP A CA 1
ATOM 1533 C C . TRP A 1 191 ? -15.359 -23.925 2.615 1.00 94.88 191 TRP A C 1
ATOM 1535 O O . TRP A 1 191 ? -14.838 -24.767 3.343 1.00 94.88 191 TRP A O 1
ATOM 1545 N N . ILE A 1 192 ? -15.136 -23.874 1.303 1.00 93.44 192 ILE A N 1
ATOM 1546 C CA . ILE A 1 192 ? -14.252 -24.782 0.574 1.00 93.44 192 ILE A CA 1
ATOM 1547 C C . ILE A 1 192 ? -13.447 -23.961 -0.435 1.00 93.44 192 ILE A C 1
ATOM 1549 O O . ILE A 1 192 ? -14.014 -23.139 -1.155 1.00 93.44 192 ILE A O 1
ATOM 1553 N N . GLY A 1 193 ? -12.142 -24.220 -0.517 1.00 92.81 193 GLY A N 1
ATOM 1554 C CA . GLY A 1 193 ? -11.249 -23.646 -1.523 1.00 92.81 193 GLY A CA 1
ATOM 1555 C C . GLY A 1 193 ? -10.546 -24.721 -2.349 1.00 92.81 193 GLY A C 1
ATOM 1556 O O . GLY A 1 193 ? -10.380 -25.858 -1.900 1.00 92.81 193 GLY A O 1
ATOM 1557 N N . GLY A 1 194 ? -10.104 -24.358 -3.552 1.00 92.88 194 GLY A N 1
ATOM 1558 C CA . GLY A 1 194 ? -9.351 -25.235 -4.443 1.00 92.88 194 GLY A CA 1
ATOM 1559 C C . GLY A 1 194 ? -8.078 -24.609 -5.007 1.00 92.88 194 GLY A C 1
ATOM 1560 O O . GLY A 1 194 ? -7.987 -23.397 -5.166 1.00 92.88 194 GLY A O 1
ATOM 1561 N N . ALA A 1 195 ? -7.096 -25.454 -5.309 1.00 92.31 195 ALA A N 1
ATOM 1562 C CA . ALA A 1 195 ? -5.843 -25.088 -5.962 1.00 92.31 195 ALA A CA 1
ATOM 1563 C C . ALA A 1 195 ? -5.386 -26.204 -6.927 1.00 92.31 195 ALA A C 1
ATOM 1565 O O . ALA A 1 195 ? -5.766 -27.362 -6.720 1.00 92.31 195 ALA A O 1
ATOM 1566 N N . PRO A 1 196 ? -4.540 -25.920 -7.936 1.00 91.56 196 PRO A N 1
ATOM 1567 C CA . PRO A 1 196 ? -4.186 -26.900 -8.968 1.00 91.56 196 PRO A CA 1
ATOM 1568 C C . PRO A 1 196 ? -3.596 -28.216 -8.436 1.00 91.56 196 PRO A C 1
ATOM 1570 O O . PRO A 1 196 ? -3.996 -29.303 -8.860 1.00 91.56 196 PRO A O 1
ATOM 1573 N N . SER A 1 197 ? -2.663 -28.150 -7.479 1.00 87.44 197 SER A N 1
ATOM 1574 C CA . SER A 1 197 ? -2.072 -29.353 -6.871 1.00 87.44 197 SER A CA 1
ATOM 1575 C C . SER A 1 197 ? -2.844 -29.863 -5.644 1.00 87.44 197 SER A C 1
ATOM 1577 O O . SER A 1 197 ? -3.041 -31.077 -5.552 1.00 87.44 197 SER A O 1
ATOM 1579 N N . GLY A 1 198 ? -3.306 -28.968 -4.749 1.00 73.00 198 GLY A N 1
ATOM 1580 C CA . GLY A 1 198 ? -3.977 -29.281 -3.462 1.00 73.00 198 GLY A CA 1
ATOM 1581 C C . GLY A 1 198 ? -3.209 -30.307 -2.598 1.00 73.00 198 GLY A C 1
ATOM 1582 O O . GLY A 1 198 ? -2.098 -30.690 -2.937 1.00 73.00 198 GLY A O 1
ATOM 1583 N N . LEU A 1 199 ? -3.781 -30.954 -1.584 1.00 67.00 199 LEU A N 1
ATOM 1584 C CA . LEU A 1 199 ? -3.911 -30.558 -0.168 1.00 67.00 199 LEU A CA 1
ATOM 1585 C C . LEU A 1 199 ? -2.527 -30.522 0.527 1.00 67.00 199 LEU A C 1
ATOM 1587 O O . LEU A 1 199 ? -1.750 -31.436 0.273 1.00 67.00 199 LEU A O 1
ATOM 1591 N N . VAL A 1 200 ? -2.239 -29.598 1.458 1.00 76.62 200 VAL A N 1
ATOM 1592 C CA . VAL A 1 200 ? -1.186 -29.803 2.486 1.00 76.62 200 VAL A CA 1
ATOM 1593 C C . VAL A 1 200 ? -1.486 -29.008 3.770 1.00 76.62 200 VAL A C 1
ATOM 1595 O O . VAL A 1 200 ? -1.249 -27.797 3.841 1.00 76.62 200 VAL A O 1
ATOM 1598 N N . HIS A 1 201 ? -1.934 -29.713 4.807 1.00 80.38 201 HIS A N 1
ATOM 1599 C CA . HIS A 1 201 ? -1.905 -29.313 6.215 1.00 80.38 201 HIS A CA 1
ATOM 1600 C C . HIS A 1 201 ? -1.686 -30.571 7.074 1.00 80.38 201 HIS A C 1
ATOM 1602 O O . HIS A 1 201 ? -2.444 -31.518 6.979 1.00 80.38 201 HIS A O 1
ATOM 1608 N N . GLY A 1 202 ? -0.628 -30.662 7.880 1.00 81.19 202 GLY A N 1
ATOM 1609 C CA . GLY A 1 202 ? -0.410 -31.853 8.729 1.00 81.19 202 GLY A CA 1
ATOM 1610 C C . GLY A 1 202 ? -0.149 -33.177 7.992 1.00 81.19 202 GLY A C 1
ATOM 1611 O O . GLY A 1 202 ? -0.049 -34.230 8.617 1.00 81.19 202 GLY A O 1
ATOM 1612 N N . ARG A 1 203 ? 0.054 -33.131 6.673 1.00 83.44 203 ARG A N 1
ATOM 1613 C CA . ARG A 1 203 ? 0.408 -34.284 5.839 1.00 83.44 203 ARG A CA 1
ATOM 1614 C C . ARG A 1 203 ? 1.786 -34.135 5.233 1.00 83.44 203 ARG A C 1
ATOM 1616 O O . ARG A 1 203 ? 2.325 -33.031 5.123 1.00 83.44 203 ARG A O 1
ATOM 1623 N N . ARG A 1 204 ? 2.352 -35.265 4.809 1.00 83.00 204 ARG A N 1
ATOM 1624 C CA . ARG A 1 204 ? 3.506 -35.231 3.915 1.00 83.00 204 ARG A CA 1
ATOM 1625 C C . ARG A 1 204 ? 3.069 -34.603 2.589 1.00 83.00 204 ARG A C 1
ATOM 1627 O O . ARG A 1 204 ? 2.016 -34.992 2.082 1.00 83.00 204 ARG A O 1
ATOM 1634 N N . PRO A 1 205 ? 3.853 -33.669 2.027 1.00 82.00 205 PRO A N 1
ATOM 1635 C CA . PRO A 1 205 ? 3.558 -33.081 0.726 1.00 82.00 205 PRO A CA 1
ATOM 1636 C C . PRO A 1 205 ? 3.313 -34.176 -0.317 1.00 82.00 205 PRO A C 1
ATOM 1638 O O . PRO A 1 205 ? 3.995 -35.202 -0.307 1.00 82.00 205 PRO A O 1
ATOM 1641 N N . GLY A 1 206 ? 2.334 -33.994 -1.201 1.00 75.88 206 GLY A N 1
ATOM 1642 C CA . GLY A 1 206 ? 2.005 -34.995 -2.214 1.00 75.88 206 GLY A CA 1
ATOM 1643 C C . GLY A 1 206 ? 0.694 -34.715 -2.943 1.00 75.88 206 GLY A C 1
ATOM 1644 O O . GLY A 1 206 ? -0.249 -34.192 -2.367 1.00 75.88 206 GLY A O 1
ATOM 1645 N N . ILE A 1 207 ? 0.617 -35.109 -4.217 1.00 70.69 207 ILE A N 1
ATOM 1646 C CA . ILE A 1 207 ? -0.532 -34.828 -5.104 1.00 70.69 207 ILE A CA 1
ATOM 1647 C C . ILE A 1 207 ? -1.571 -35.989 -5.123 1.00 70.69 207 ILE A C 1
ATOM 1649 O O . ILE A 1 207 ? -2.198 -36.266 -6.145 1.00 70.69 207 ILE A O 1
ATOM 1653 N N . ASN A 1 208 ? -1.796 -36.735 -4.036 1.00 66.25 208 ASN A N 1
ATOM 1654 C CA . ASN A 1 208 ? -2.653 -37.950 -4.042 1.00 66.25 208 ASN A CA 1
ATOM 1655 C C . ASN A 1 208 ? -3.997 -37.741 -3.297 1.00 66.25 208 ASN A C 1
ATOM 1657 O O . ASN A 1 208 ? -3.958 -37.123 -2.245 1.00 66.25 208 ASN A O 1
ATOM 1661 N N . ARG A 1 209 ? -5.192 -38.279 -3.634 1.00 63.66 209 ARG A N 1
ATOM 1662 C CA . ARG A 1 209 ? -5.981 -38.550 -4.875 1.00 63.66 209 ARG A CA 1
ATOM 1663 C C . ARG A 1 209 ? -7.450 -38.772 -4.427 1.00 63.66 209 ARG A C 1
ATOM 1665 O O . ARG A 1 209 ? -7.649 -39.547 -3.499 1.00 63.66 209 ARG A O 1
ATOM 1672 N N . LYS A 1 210 ? -8.437 -38.151 -5.102 1.00 65.75 210 LYS A N 1
ATOM 1673 C CA . LYS A 1 210 ? -9.798 -38.663 -5.459 1.00 65.75 210 LYS A CA 1
ATOM 1674 C C . LYS A 1 210 ? -10.762 -37.522 -5.817 1.00 65.75 210 LYS A C 1
ATOM 1676 O O . LYS A 1 210 ? -11.458 -37.624 -6.818 1.00 65.75 210 LYS A O 1
ATOM 1681 N N . VAL A 1 211 ? -10.759 -36.431 -5.050 1.00 79.88 211 VAL A N 1
ATOM 1682 C CA . VAL A 1 211 ? -11.704 -35.313 -5.226 1.00 79.88 211 VAL A CA 1
ATOM 1683 C C . VAL A 1 211 ? -11.091 -34.216 -6.098 1.00 79.88 211 VAL A C 1
ATOM 1685 O O . VAL A 1 211 ? -9.976 -33.759 -5.839 1.00 79.88 211 VAL A O 1
ATOM 1688 N N . ARG A 1 212 ? -11.821 -33.801 -7.135 1.00 88.00 212 ARG A N 1
ATOM 1689 C CA . ARG A 1 212 ? -11.519 -32.638 -7.979 1.00 88.00 212 ARG A CA 1
ATOM 1690 C C . ARG A 1 212 ? -12.779 -31.802 -8.149 1.00 88.00 212 ARG A C 1
ATOM 1692 O O . ARG A 1 212 ? -13.876 -32.351 -8.233 1.00 88.00 212 ARG A O 1
ATOM 1699 N N . PHE A 1 213 ? -12.610 -30.492 -8.213 1.00 91.06 213 PHE A N 1
ATOM 1700 C CA . PHE A 1 213 ? -13.671 -29.577 -8.603 1.00 91.06 213 PHE A CA 1
ATOM 1701 C C . PHE A 1 213 ? -13.854 -29.575 -10.124 1.00 91.06 213 PHE A C 1
ATOM 1703 O O . PHE A 1 213 ? -13.044 -30.125 -10.874 1.00 91.06 213 PHE A O 1
ATOM 1710 N N . ARG A 1 214 ? -14.941 -28.948 -10.586 1.00 90.19 214 ARG A N 1
ATOM 1711 C CA . ARG A 1 214 ? -15.291 -28.874 -12.015 1.00 90.19 214 ARG A CA 1
ATOM 1712 C C . ARG A 1 214 ? -14.263 -28.110 -12.856 1.00 90.19 214 ARG A C 1
ATOM 1714 O O . ARG A 1 214 ? -14.141 -28.387 -14.038 1.00 90.19 214 ARG A O 1
ATOM 1721 N N . ASP A 1 215 ? -13.529 -27.184 -12.250 1.00 90.12 215 ASP A N 1
ATOM 1722 C CA . ASP A 1 215 ? -12.446 -26.409 -12.871 1.00 90.12 215 ASP A CA 1
ATOM 1723 C C . ASP A 1 215 ? -11.084 -27.132 -12.823 1.00 90.12 215 ASP A C 1
ATOM 1725 O O . ASP A 1 215 ? -10.053 -26.536 -13.114 1.00 90.12 215 ASP A O 1
ATOM 1729 N N . GLY A 1 216 ? -11.053 -28.415 -12.441 1.00 88.81 216 GLY A N 1
ATOM 1730 C CA . GLY A 1 216 ? -9.837 -29.236 -12.401 1.00 88.81 216 GLY A CA 1
ATOM 1731 C C . GLY A 1 216 ? -8.979 -29.047 -11.148 1.00 88.81 216 GLY A C 1
ATOM 1732 O O . GLY A 1 216 ? -8.118 -29.891 -10.874 1.00 88.81 216 GLY A O 1
ATOM 1733 N N . ASN A 1 217 ? -9.256 -28.011 -10.353 1.00 92.19 217 ASN A N 1
ATOM 1734 C CA . ASN A 1 217 ? -8.611 -27.776 -9.070 1.00 92.19 217 ASN A CA 1
ATOM 1735 C C . ASN A 1 217 ? -8.904 -28.901 -8.076 1.00 92.19 217 ASN A C 1
ATOM 1737 O O . ASN A 1 217 ? -9.900 -29.627 -8.147 1.00 92.19 217 ASN A O 1
ATOM 1741 N N . ARG A 1 218 ? -8.025 -29.014 -7.089 1.00 90.88 218 ARG A N 1
ATOM 1742 C CA . ARG A 1 218 ? -8.140 -29.948 -5.975 1.00 90.88 218 ARG A CA 1
ATOM 1743 C C . ARG A 1 218 ? -8.415 -29.187 -4.686 1.00 90.88 218 ARG A C 1
ATOM 1745 O O . ARG A 1 218 ? -7.949 -28.057 -4.561 1.00 90.88 218 ARG A O 1
ATOM 1752 N N . PRO A 1 219 ? -9.132 -29.786 -3.724 1.00 91.25 219 PRO A N 1
ATOM 1753 C CA . PRO A 1 219 ? -9.381 -29.138 -2.446 1.00 91.25 219 PRO A CA 1
ATOM 1754 C C . PRO A 1 219 ? -8.085 -28.739 -1.736 1.00 91.25 219 PRO A C 1
ATOM 1756 O O . PRO A 1 219 ? -7.080 -29.449 -1.816 1.00 91.25 219 PRO A O 1
ATOM 1759 N N . ILE A 1 220 ? -8.110 -27.595 -1.055 1.00 90.44 220 ILE A N 1
ATOM 1760 C CA . ILE A 1 220 ? -7.050 -27.190 -0.128 1.00 90.44 220 ILE A CA 1
ATOM 1761 C C . ILE A 1 220 ? -7.360 -27.719 1.271 1.00 90.44 220 ILE A C 1
ATOM 1763 O O . ILE A 1 220 ? -8.522 -27.855 1.647 1.00 90.44 220 ILE A O 1
ATOM 1767 N N . GLU A 1 221 ? -6.319 -28.057 2.030 1.00 88.56 221 GLU A N 1
ATOM 1768 C CA . GLU A 1 221 ? -6.512 -28.633 3.358 1.00 88.56 221 GLU A CA 1
ATOM 1769 C C . GLU A 1 221 ? -6.718 -27.526 4.381 1.00 88.56 221 GLU A C 1
ATOM 1771 O O . GLU A 1 221 ? -5.965 -26.548 4.410 1.00 88.56 221 GLU A O 1
ATOM 1776 N N . ILE A 1 222 ? -7.737 -27.705 5.210 1.00 91.50 222 ILE A N 1
ATOM 1777 C CA . ILE A 1 222 ? -8.132 -26.792 6.268 1.00 91.50 222 ILE A CA 1
ATOM 1778 C C . ILE A 1 222 ? -7.443 -27.197 7.564 1.00 91.50 222 ILE A C 1
ATOM 1780 O O . ILE A 1 222 ? -7.238 -28.384 7.859 1.00 91.50 222 ILE A O 1
ATOM 1784 N N . GLN A 1 223 ? -7.095 -26.183 8.347 1.00 89.31 223 GLN A N 1
ATOM 1785 C CA . GLN A 1 223 ? -6.472 -26.383 9.641 1.00 89.31 223 GLN A CA 1
ATOM 1786 C C . GLN A 1 223 ? -7.410 -27.142 10.577 1.00 89.31 223 GLN A C 1
ATOM 1788 O O . GLN A 1 223 ? -8.597 -26.828 10.631 1.00 89.31 223 GLN A O 1
ATOM 1793 N N . GLU A 1 224 ? -6.868 -28.108 11.324 1.00 90.38 224 GLU A N 1
ATOM 1794 C CA . GLU A 1 224 ? -7.615 -28.949 12.275 1.00 90.38 224 GLU A CA 1
ATOM 1795 C C . GLU A 1 224 ? -8.704 -28.210 13.084 1.00 90.38 224 GLU A C 1
ATOM 1797 O O . GLU A 1 224 ? -9.847 -28.660 13.024 1.00 90.38 224 GLU A O 1
ATOM 1802 N N . PRO A 1 225 ? -8.437 -27.070 13.764 1.00 92.19 225 PRO A N 1
ATOM 1803 C CA . PRO A 1 225 ? -9.453 -26.362 14.561 1.00 92.19 225 PRO A CA 1
ATOM 1804 C C . PRO A 1 225 ? -10.692 -25.920 13.771 1.00 92.19 225 PRO A C 1
ATOM 1806 O O . PRO A 1 225 ? -11.780 -25.836 14.333 1.00 92.19 225 PRO A O 1
ATOM 1809 N N . PHE A 1 226 ? -10.536 -25.614 12.483 1.00 94.44 226 PHE A N 1
ATOM 1810 C CA . PHE A 1 226 ? -11.577 -25.003 11.656 1.00 94.44 226 PHE A CA 1
ATOM 1811 C C . PHE A 1 226 ? -12.257 -26.003 10.732 1.00 94.44 226 PHE A C 1
ATOM 1813 O O . PHE A 1 226 ? -13.016 -25.606 9.860 1.00 94.44 226 PHE A O 1
ATOM 1820 N N . ARG A 1 227 ? -12.006 -27.305 10.873 1.00 93.69 227 ARG A N 1
ATOM 1821 C CA . ARG A 1 227 ? -12.719 -28.309 10.076 1.00 93.69 227 ARG A CA 1
ATOM 1822 C C . ARG A 1 227 ? -14.173 -28.389 10.528 1.00 93.69 227 ARG A C 1
ATOM 1824 O O . ARG A 1 227 ? -14.479 -28.296 11.718 1.00 93.69 227 ARG A O 1
ATOM 1831 N N . ILE A 1 228 ? -15.085 -28.586 9.575 1.00 91.75 228 ILE A N 1
ATOM 1832 C CA . ILE A 1 228 ? -16.507 -28.773 9.896 1.00 91.75 228 ILE A CA 1
ATOM 1833 C C . ILE A 1 228 ? -16.752 -30.076 10.670 1.00 91.75 228 ILE A C 1
ATOM 1835 O O . ILE A 1 228 ? -17.679 -30.139 11.473 1.00 91.75 228 ILE A O 1
ATOM 1839 N N . GLN A 1 229 ? -15.922 -31.092 10.413 1.00 86.69 229 GLN A N 1
ATOM 1840 C CA . GLN A 1 229 ? -15.896 -32.406 11.053 1.00 86.69 229 GLN A CA 1
ATOM 1841 C C . GLN A 1 229 ? -14.467 -32.960 10.990 1.00 86.69 229 GLN A C 1
ATOM 1843 O O . GLN A 1 229 ? -13.729 -32.657 10.052 1.00 86.69 229 GLN A O 1
ATOM 1848 N N . GLN A 1 230 ? -14.088 -33.804 11.951 1.00 82.25 230 GLN A N 1
ATOM 1849 C CA . GLN A 1 230 ? -12.724 -34.336 12.068 1.00 82.25 230 GLN A CA 1
ATOM 1850 C C . GLN A 1 230 ? -12.263 -35.114 10.821 1.00 82.25 230 GLN A C 1
ATOM 1852 O O . GLN A 1 230 ? -11.120 -34.952 10.394 1.00 82.25 230 GLN A O 1
ATOM 1857 N N . ASP A 1 231 ? -13.165 -35.883 10.206 1.00 83.44 231 ASP A N 1
ATOM 1858 C CA . ASP A 1 231 ? -12.876 -36.713 9.026 1.00 83.44 231 ASP A CA 1
ATOM 1859 C C . ASP A 1 231 ? -12.891 -35.927 7.702 1.00 83.44 231 ASP A C 1
ATOM 1861 O O . ASP A 1 231 ? -12.515 -36.449 6.650 1.00 83.44 231 ASP A O 1
ATOM 1865 N N . VAL A 1 232 ? -13.325 -34.661 7.732 1.00 85.19 232 VAL A N 1
ATOM 1866 C CA . VAL A 1 232 ? -13.481 -33.812 6.547 1.00 85.19 232 VAL A CA 1
ATOM 1867 C C . VAL A 1 232 ? -12.442 -32.696 6.564 1.00 85.19 232 VAL A C 1
ATOM 1869 O O . VAL A 1 232 ? -12.616 -31.635 7.155 1.00 85.19 232 VAL A O 1
ATOM 1872 N N . GLU A 1 233 ? -11.345 -32.919 5.853 1.00 87.38 233 GLU A N 1
ATOM 1873 C CA . GLU A 1 233 ? -10.146 -32.079 5.973 1.00 87.38 233 GLU A CA 1
ATOM 1874 C C . GLU A 1 233 ? -10.127 -30.874 5.031 1.00 87.38 233 GLU A C 1
ATOM 1876 O O . GLU A 1 233 ? -9.210 -30.063 5.091 1.00 87.38 233 GLU A O 1
ATOM 1881 N N . TYR A 1 234 ? -11.106 -30.759 4.136 1.00 88.94 234 TYR A N 1
ATOM 1882 C CA . TYR A 1 234 ? -11.150 -29.729 3.093 1.00 88.94 234 TYR A CA 1
ATOM 1883 C C . TYR A 1 234 ? -12.393 -28.833 3.155 1.00 88.94 234 TYR A C 1
ATOM 1885 O O . TYR A 1 234 ? -12.573 -27.972 2.293 1.00 88.94 234 TYR A O 1
ATOM 1893 N N . ILE A 1 235 ? -13.256 -29.034 4.157 1.00 92.94 235 ILE A N 1
ATOM 1894 C CA . ILE A 1 235 ? -14.408 -28.171 4.424 1.00 92.94 235 ILE A CA 1
ATOM 1895 C C . ILE A 1 235 ? -14.164 -27.453 5.745 1.00 92.94 235 ILE A C 1
ATOM 1897 O O . ILE A 1 235 ? -14.083 -28.076 6.805 1.00 92.94 235 ILE A O 1
ATOM 1901 N N . SER A 1 236 ? -14.058 -26.135 5.658 1.00 94.50 236 SER A N 1
ATOM 1902 C CA . SER A 1 236 ? -13.919 -25.251 6.803 1.00 94.50 236 SER A CA 1
ATOM 1903 C C . SER A 1 236 ? -15.285 -24.943 7.406 1.00 94.50 236 SER A C 1
ATOM 1905 O O . SER A 1 236 ? -16.270 -24.816 6.680 1.00 94.50 236 SER A O 1
ATOM 1907 N N . ASP A 1 237 ? -15.356 -24.792 8.724 1.00 94.62 237 ASP A N 1
ATOM 1908 C CA . ASP A 1 237 ? -16.531 -24.317 9.452 1.00 94.62 237 ASP A CA 1
ATOM 1909 C C . ASP A 1 237 ? -16.765 -22.810 9.279 1.00 94.62 237 ASP A C 1
ATOM 1911 O O . ASP A 1 237 ? -17.853 -22.323 9.596 1.00 94.62 237 ASP A O 1
ATOM 1915 N N . ARG A 1 238 ? -15.753 -22.096 8.774 1.00 94.81 238 ARG A N 1
ATOM 1916 C CA . ARG A 1 238 ? -15.748 -20.648 8.582 1.00 94.81 238 ARG A CA 1
ATOM 1917 C C . ARG A 1 238 ? -14.922 -20.216 7.373 1.00 94.81 238 ARG A C 1
ATOM 1919 O O . ARG A 1 238 ? -13.983 -20.898 6.961 1.00 94.81 238 ARG A O 1
ATOM 1926 N N . ILE A 1 239 ? -15.230 -19.045 6.835 1.00 95.69 239 ILE A N 1
ATOM 1927 C CA . ILE A 1 239 ? -14.505 -18.441 5.715 1.00 95.69 239 ILE A CA 1
ATOM 1928 C C . ILE A 1 239 ? -13.207 -17.798 6.248 1.00 95.69 239 ILE A C 1
ATOM 1930 O O . ILE A 1 239 ? -13.285 -16.979 7.173 1.00 95.69 239 ILE A O 1
ATOM 1934 N N . PRO A 1 240 ? -12.019 -18.129 5.701 1.00 95.56 240 PRO A N 1
ATOM 1935 C CA . PRO A 1 240 ? -10.783 -17.424 6.036 1.00 95.56 240 PRO A CA 1
ATOM 1936 C C . PRO A 1 240 ? -10.855 -15.968 5.574 1.00 95.56 240 PRO A C 1
ATOM 1938 O O . PRO A 1 240 ? -11.428 -15.663 4.528 1.00 95.56 240 PRO A O 1
ATOM 1941 N N . ILE A 1 241 ? -10.238 -15.061 6.325 1.00 96.50 241 ILE A N 1
ATOM 1942 C CA . ILE A 1 241 ? -10.107 -13.666 5.906 1.00 96.50 241 ILE A CA 1
ATOM 1943 C C . ILE A 1 241 ? -9.100 -13.625 4.744 1.00 96.50 241 ILE A C 1
ATOM 1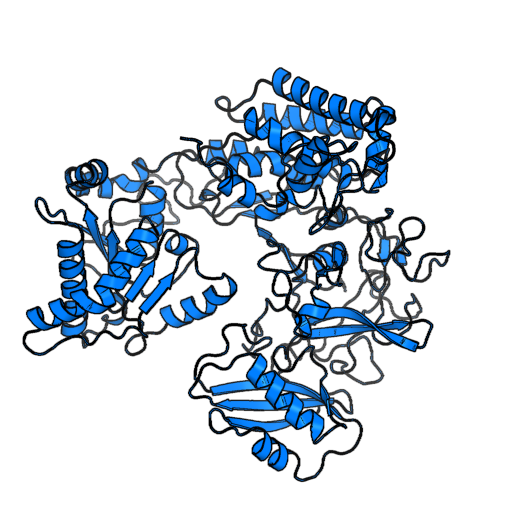945 O O . ILE A 1 241 ? -7.944 -14.008 4.936 1.00 96.50 241 ILE A O 1
ATOM 1949 N N . PRO A 1 242 ? -9.512 -13.190 3.538 1.00 94.50 242 PRO A N 1
ATOM 1950 C CA . PRO A 1 242 ? -8.742 -13.378 2.311 1.00 94.50 242 PRO A CA 1
ATOM 1951 C C . PRO A 1 242 ? -7.659 -12.302 2.127 1.00 94.50 242 PRO A C 1
ATOM 1953 O O . PRO A 1 242 ? -7.591 -11.669 1.078 1.00 94.50 242 PRO A O 1
ATOM 1956 N N . ALA A 1 243 ? -6.829 -12.066 3.143 1.00 95.56 243 ALA A N 1
ATOM 1957 C CA . ALA A 1 243 ? -5.774 -11.054 3.117 1.00 95.56 243 ALA A CA 1
ATOM 1958 C C . ALA A 1 243 ? -4.383 -11.703 3.048 1.00 95.56 243 ALA A C 1
ATOM 1960 O O . ALA A 1 243 ? -4.044 -12.540 3.884 1.00 95.56 243 ALA A O 1
ATOM 1961 N N . LEU A 1 244 ? -3.578 -11.294 2.065 1.00 96.50 244 LEU A N 1
ATOM 1962 C CA . LEU A 1 244 ? -2.162 -11.644 1.937 1.00 96.50 244 LEU A CA 1
ATOM 1963 C C . LEU A 1 244 ? -1.335 -10.402 2.252 1.00 96.50 244 LEU A C 1
ATOM 1965 O O . LEU A 1 244 ? -1.522 -9.361 1.630 1.00 96.50 244 LEU A O 1
ATOM 1969 N N . VAL A 1 245 ? -0.444 -10.504 3.226 1.00 94.50 245 VAL A N 1
ATOM 1970 C CA . VAL A 1 245 ? 0.229 -9.341 3.836 1.00 94.50 245 VAL A CA 1
ATOM 1971 C C . VAL A 1 245 ? 1.747 -9.435 3.749 1.00 94.50 245 VAL A C 1
ATOM 1973 O O . VAL A 1 245 ? 2.444 -8.564 4.244 1.00 94.50 245 VAL A O 1
ATOM 1976 N N . VAL A 1 246 ? 2.268 -10.491 3.129 1.00 94.81 246 VAL A N 1
ATOM 1977 C CA . VAL A 1 246 ? 3.699 -10.698 2.901 1.00 94.81 246 VAL A CA 1
ATOM 1978 C C . VAL A 1 246 ? 3.927 -10.797 1.398 1.00 94.81 246 VAL A C 1
ATOM 1980 O O . VAL A 1 246 ? 3.204 -11.529 0.721 1.00 94.81 246 VAL A O 1
ATOM 1983 N N . ASP A 1 247 ? 4.944 -10.117 0.870 1.00 93.75 247 ASP A N 1
ATOM 1984 C CA . ASP A 1 247 ? 5.276 -10.151 -0.566 1.00 93.75 247 ASP A CA 1
ATOM 1985 C C . ASP A 1 247 ? 5.372 -11.588 -1.106 1.00 93.75 247 ASP A C 1
ATOM 1987 O O . ASP A 1 247 ? 4.789 -11.915 -2.137 1.00 93.75 247 ASP A O 1
ATOM 1991 N N . GLU A 1 248 ? 6.052 -12.482 -0.384 1.00 91.31 248 GLU A N 1
ATOM 1992 C CA . GLU A 1 248 ? 6.146 -13.893 -0.770 1.00 91.31 248 GLU A CA 1
ATOM 1993 C C . GLU A 1 248 ? 4.783 -14.591 -0.837 1.00 91.31 248 GLU A C 1
ATOM 1995 O O . GLU A 1 248 ? 4.568 -15.381 -1.753 1.00 91.31 248 GLU A O 1
ATOM 2000 N N . GLN A 1 249 ? 3.833 -14.277 0.053 1.00 93.62 249 GLN A N 1
ATOM 2001 C CA . GLN A 1 249 ? 2.468 -14.799 -0.077 1.00 93.62 249 GLN A CA 1
ATOM 2002 C C . GLN A 1 249 ? 1.817 -14.307 -1.372 1.00 93.62 249 GLN A C 1
ATOM 2004 O O . GLN A 1 249 ? 1.143 -15.082 -2.046 1.00 93.62 249 GLN A O 1
ATOM 2009 N N . ILE A 1 250 ? 2.024 -13.037 -1.731 1.00 95.50 250 ILE A N 1
ATOM 2010 C CA . ILE A 1 250 ? 1.453 -12.414 -2.932 1.00 95.50 250 ILE A CA 1
ATOM 2011 C C . ILE A 1 250 ? 2.002 -13.078 -4.194 1.00 95.50 250 ILE A C 1
ATOM 2013 O O . ILE A 1 250 ? 1.219 -13.499 -5.044 1.00 95.50 250 ILE A O 1
ATOM 2017 N N . TYR A 1 251 ? 3.323 -13.243 -4.297 1.00 93.44 251 TYR A N 1
ATOM 2018 C CA . TYR A 1 251 ? 3.953 -13.864 -5.468 1.00 93.44 251 TYR A CA 1
ATOM 2019 C C . TYR A 1 251 ? 3.552 -15.334 -5.650 1.00 93.44 251 TYR A C 1
ATOM 2021 O O . TYR A 1 251 ? 3.516 -15.836 -6.769 1.00 93.44 251 TYR A O 1
ATOM 2029 N N . HIS A 1 252 ? 3.235 -16.024 -4.554 1.00 91.62 252 HIS A N 1
ATOM 2030 C CA . HIS A 1 252 ? 2.941 -17.454 -4.553 1.00 91.62 252 HIS A CA 1
ATOM 2031 C C . HIS A 1 252 ? 1.452 -17.799 -4.617 1.00 91.62 252 HIS A C 1
ATOM 2033 O O . HIS A 1 252 ? 1.076 -18.820 -5.189 1.00 91.62 252 HIS A O 1
ATOM 2039 N N . ARG A 1 253 ? 0.572 -16.984 -4.035 1.00 92.44 253 ARG A N 1
ATOM 2040 C CA . ARG A 1 253 ? -0.882 -17.235 -4.029 1.00 92.44 253 ARG A CA 1
ATOM 2041 C C . ARG A 1 253 ? -1.635 -16.398 -5.057 1.00 92.44 253 ARG A C 1
ATOM 2043 O O . ARG A 1 253 ? -2.770 -16.758 -5.340 1.00 92.44 253 ARG A O 1
ATOM 2050 N N . ILE A 1 254 ? -0.993 -15.366 -5.617 1.00 93.75 254 ILE A N 1
ATOM 2051 C CA . ILE A 1 254 ? -1.473 -14.485 -6.693 1.00 93.75 254 ILE A CA 1
ATOM 2052 C C . ILE A 1 254 ? -2.872 -13.931 -6.388 1.00 93.75 254 ILE A C 1
ATOM 2054 O O . ILE A 1 254 ? -3.883 -14.555 -6.717 1.00 93.75 254 ILE A O 1
ATOM 2058 N N . PRO A 1 255 ? -2.962 -12.770 -5.720 1.00 94.69 255 PRO A N 1
ATOM 2059 C CA . PRO A 1 255 ? -4.247 -12.206 -5.347 1.00 94.69 255 PRO A CA 1
ATOM 2060 C C . PRO A 1 255 ? -5.037 -11.708 -6.560 1.00 94.69 255 PRO A C 1
ATOM 2062 O O . PRO A 1 255 ? -4.469 -11.260 -7.552 1.00 94.69 255 PRO A O 1
ATOM 2065 N N . CYS A 1 256 ? -6.364 -11.725 -6.438 1.00 92.62 256 CYS A N 1
ATOM 2066 C CA . CYS A 1 256 ? -7.273 -11.158 -7.436 1.00 92.62 256 CYS A CA 1
ATOM 2067 C C . CYS A 1 256 ? -7.313 -9.624 -7.373 1.00 92.62 256 CYS A C 1
ATOM 2069 O O . CYS A 1 256 ? -7.633 -8.973 -8.360 1.00 92.62 256 CYS A O 1
ATOM 2071 N N . LEU A 1 257 ? -7.023 -9.051 -6.200 1.00 95.06 257 LEU A N 1
ATOM 2072 C CA . LEU A 1 257 ? -6.914 -7.613 -5.972 1.00 95.06 257 LEU A CA 1
ATOM 2073 C C . LEU A 1 257 ? -5.566 -7.319 -5.318 1.00 95.06 257 LEU A C 1
ATOM 2075 O O . LEU A 1 257 ? -5.263 -7.867 -4.259 1.00 95.06 257 LEU A O 1
ATOM 2079 N N . LEU A 1 258 ? -4.777 -6.430 -5.913 1.00 95.31 258 LEU A N 1
ATOM 2080 C CA . LEU A 1 258 ? -3.499 -5.994 -5.361 1.00 95.31 258 LEU A CA 1
ATOM 2081 C C . LEU A 1 258 ? -3.599 -4.535 -4.911 1.00 95.31 258 LEU A C 1
ATOM 2083 O O . LEU A 1 258 ? -3.852 -3.646 -5.718 1.00 95.31 258 LEU A O 1
ATOM 2087 N N . ILE A 1 259 ? -3.384 -4.292 -3.623 1.00 94.38 259 ILE A N 1
ATOM 2088 C CA . ILE A 1 259 ? -3.270 -2.957 -3.037 1.00 94.38 259 ILE A CA 1
ATOM 2089 C C . ILE A 1 259 ? -1.779 -2.655 -2.933 1.00 94.38 259 ILE A C 1
ATOM 2091 O O . ILE A 1 259 ? -1.082 -3.305 -2.157 1.00 94.38 259 ILE A O 1
ATOM 2095 N N . SER A 1 260 ? -1.286 -1.697 -3.717 1.00 92.19 260 SER A N 1
ATOM 2096 C CA . SER A 1 260 ? 0.144 -1.387 -3.806 1.00 92.19 260 SER A CA 1
ATOM 2097 C C . SER A 1 260 ? 0.442 0.075 -3.513 1.00 92.19 260 SER A C 1
ATOM 2099 O O . SER A 1 260 ? -0.353 0.948 -3.856 1.00 92.19 260 SER A O 1
ATOM 2101 N N . THR A 1 261 ? 1.628 0.359 -2.969 1.00 89.00 261 THR A N 1
ATOM 2102 C CA . THR A 1 261 ? 2.222 1.701 -3.089 1.00 89.00 261 THR A CA 1
ATOM 2103 C C . THR A 1 261 ? 3.157 1.760 -4.295 1.00 89.00 261 THR A C 1
ATOM 2105 O O . THR A 1 261 ? 3.759 0.752 -4.666 1.00 89.00 261 THR A O 1
ATOM 2108 N N . VAL A 1 262 ? 3.301 2.937 -4.914 1.00 87.25 262 VAL A N 1
ATOM 2109 C CA . VAL A 1 262 ? 4.212 3.130 -6.063 1.00 87.25 262 VAL A CA 1
ATOM 2110 C C . VAL A 1 262 ? 5.672 2.838 -5.706 1.00 87.25 262 VAL A C 1
ATOM 2112 O O . VAL A 1 262 ? 6.447 2.426 -6.563 1.00 87.25 262 VAL A O 1
ATOM 2115 N N . ASP A 1 263 ? 6.031 2.956 -4.423 1.00 82.38 263 ASP A N 1
ATOM 2116 C CA . ASP A 1 263 ? 7.363 2.644 -3.890 1.00 82.38 263 ASP A CA 1
ATOM 2117 C C . ASP A 1 263 ? 7.859 1.256 -4.304 1.00 82.38 263 ASP A C 1
ATOM 2119 O O . ASP A 1 263 ? 9.053 1.064 -4.540 1.00 82.38 263 ASP A O 1
ATOM 2123 N N . LYS A 1 264 ? 6.940 0.288 -4.417 1.00 87.69 264 LYS A N 1
ATOM 2124 C CA . LYS A 1 264 ? 7.255 -1.098 -4.762 1.00 87.69 264 LYS A CA 1
ATOM 2125 C C . LYS A 1 264 ? 7.669 -1.296 -6.212 1.00 87.69 264 LYS A C 1
ATOM 2127 O O . LYS A 1 264 ? 8.250 -2.334 -6.504 1.00 87.69 264 LYS A O 1
ATOM 2132 N N . PHE A 1 265 ? 7.465 -0.334 -7.111 1.00 89.19 265 PHE A N 1
ATOM 2133 C CA . PHE A 1 265 ? 7.858 -0.491 -8.517 1.00 89.19 265 PHE A CA 1
ATOM 2134 C C . PHE A 1 265 ? 9.378 -0.624 -8.696 1.00 89.19 265 PHE A C 1
ATOM 2136 O O . PHE A 1 265 ? 9.829 -1.220 -9.671 1.00 89.19 265 PHE A O 1
ATOM 2143 N N . ALA A 1 266 ? 10.164 -0.153 -7.722 1.00 89.44 266 ALA A N 1
ATOM 2144 C CA . ALA A 1 266 ? 11.613 -0.331 -7.679 1.00 89.44 266 ALA A CA 1
ATOM 2145 C C . ALA A 1 266 ? 12.058 -1.743 -7.242 1.00 89.44 266 ALA A C 1
ATOM 2147 O O . ALA A 1 266 ? 13.230 -2.088 -7.382 1.00 89.44 266 ALA A O 1
ATOM 2148 N N . ARG A 1 267 ? 11.149 -2.590 -6.731 1.00 89.69 267 ARG A N 1
ATOM 2149 C CA . ARG A 1 267 ? 11.486 -3.916 -6.181 1.00 89.69 267 ARG A CA 1
ATOM 2150 C C . ARG A 1 267 ? 11.600 -5.051 -7.216 1.00 89.69 267 ARG A C 1
ATOM 2152 O O . ARG A 1 267 ? 12.545 -5.833 -7.101 1.00 89.69 267 ARG A O 1
ATOM 2159 N N . PRO A 1 268 ? 10.719 -5.174 -8.227 1.00 92.50 268 PRO A N 1
ATOM 2160 C CA . PRO A 1 268 ? 10.775 -6.241 -9.231 1.00 92.50 268 PRO A CA 1
ATOM 2161 C C . PRO A 1 268 ? 12.095 -6.448 -10.003 1.00 92.50 268 PRO A C 1
ATOM 2163 O O . PRO A 1 268 ? 12.353 -7.596 -10.373 1.00 92.50 268 PRO A O 1
ATOM 2166 N N . PRO A 1 269 ? 12.961 -5.435 -10.248 1.00 92.94 269 PRO A N 1
ATOM 2167 C CA . PRO A 1 269 ? 14.309 -5.678 -10.779 1.00 92.94 269 PRO A CA 1
ATOM 2168 C C . PRO A 1 269 ? 15.138 -6.650 -9.920 1.00 92.94 269 PRO A C 1
ATOM 2170 O O . PRO A 1 269 ? 15.913 -7.458 -10.438 1.00 92.94 269 PRO A O 1
ATOM 2173 N N . PHE A 1 270 ? 14.959 -6.586 -8.600 1.00 89.75 270 PHE A N 1
ATOM 2174 C CA . PHE A 1 270 ? 15.653 -7.413 -7.612 1.00 89.75 270 PHE A CA 1
ATOM 2175 C C . PHE A 1 270 ? 14.903 -8.707 -7.297 1.00 89.75 270 PHE A C 1
ATOM 2177 O O . PHE A 1 270 ? 15.516 -9.685 -6.881 1.00 89.75 270 PHE A O 1
ATOM 2184 N N . GLU A 1 271 ? 13.581 -8.703 -7.476 1.00 89.75 271 GLU A N 1
ATOM 2185 C CA . GLU A 1 271 ? 12.688 -9.786 -7.075 1.00 89.75 271 GLU A CA 1
ATOM 2186 C C . GLU A 1 271 ? 12.001 -10.427 -8.293 1.00 89.75 271 GLU A C 1
ATOM 2188 O O . GLU A 1 271 ? 10.867 -10.082 -8.631 1.00 89.75 271 GLU A O 1
ATOM 2193 N N . PRO A 1 272 ? 12.657 -11.390 -8.960 1.00 90.75 272 PRO A N 1
ATOM 2194 C CA . PRO A 1 272 ? 12.088 -12.102 -10.104 1.00 90.75 272 PRO A CA 1
ATOM 2195 C C . PRO A 1 272 ? 10.805 -12.889 -9.779 1.00 90.75 272 PRO A C 1
ATOM 2197 O O . PRO A 1 272 ? 10.096 -13.281 -10.704 1.00 90.75 272 PRO A O 1
ATOM 2200 N N . ARG A 1 273 ? 10.456 -13.161 -8.516 1.00 91.50 273 ARG A N 1
ATOM 2201 C CA . ARG A 1 273 ? 9.156 -13.790 -8.208 1.00 91.50 273 ARG A CA 1
ATOM 2202 C C . ARG A 1 273 ? 7.969 -12.859 -8.476 1.00 91.50 273 ARG A C 1
ATOM 2204 O O . ARG A 1 273 ? 6.864 -13.352 -8.690 1.00 91.50 273 ARG A O 1
ATOM 2211 N N . ALA A 1 274 ? 8.200 -11.546 -8.557 1.00 93.19 274 ALA A N 1
ATOM 2212 C CA . ALA A 1 274 ? 7.173 -10.556 -8.876 1.00 93.19 274 ALA A CA 1
ATOM 2213 C C . ALA A 1 274 ? 6.514 -10.773 -10.250 1.00 93.19 274 ALA A C 1
ATOM 2215 O O . ALA A 1 274 ? 5.386 -10.334 -10.456 1.00 93.19 274 ALA A O 1
ATOM 2216 N N . ALA A 1 275 ? 7.150 -11.517 -11.161 1.00 94.19 275 ALA A N 1
ATOM 2217 C CA . ALA A 1 275 ? 6.587 -11.911 -12.454 1.00 94.19 275 ALA A CA 1
ATOM 2218 C C . ALA A 1 275 ? 5.205 -12.584 -12.340 1.00 94.19 275 ALA A C 1
ATOM 2220 O O . ALA A 1 275 ? 4.380 -12.465 -13.246 1.00 94.19 275 ALA A O 1
ATOM 2221 N N . ALA A 1 276 ? 4.930 -13.245 -11.209 1.00 94.38 276 ALA A N 1
ATOM 2222 C CA . ALA A 1 276 ? 3.640 -13.860 -10.928 1.00 94.38 276 ALA A CA 1
ATOM 2223 C C . ALA A 1 276 ? 2.481 -12.846 -10.869 1.00 94.38 276 ALA A C 1
ATOM 2225 O O . ALA A 1 276 ? 1.366 -13.193 -11.246 1.00 94.38 276 ALA A O 1
ATOM 2226 N N . ILE A 1 277 ? 2.740 -11.588 -10.477 1.00 94.31 277 ILE A N 1
ATOM 2227 C CA . ILE A 1 277 ? 1.742 -10.499 -10.501 1.00 94.31 277 ILE A CA 1
ATOM 2228 C C . ILE A 1 277 ? 1.272 -10.231 -11.934 1.00 94.31 277 ILE A C 1
ATOM 2230 O O . ILE A 1 277 ? 0.097 -9.969 -12.159 1.00 94.31 277 ILE A O 1
ATOM 2234 N N . PHE A 1 278 ? 2.173 -10.355 -12.908 1.00 94.44 278 PHE A N 1
ATOM 2235 C CA . PHE A 1 278 ? 1.877 -10.209 -14.335 1.00 94.44 278 PHE A CA 1
ATOM 2236 C C . PHE A 1 278 ? 1.425 -11.529 -14.973 1.00 94.44 278 PHE A C 1
ATOM 2238 O O . PHE A 1 278 ? 1.426 -11.653 -16.195 1.00 94.44 278 PHE A O 1
ATOM 2245 N N . GLY A 1 279 ? 1.096 -12.541 -14.163 1.00 92.88 279 GLY A N 1
ATOM 2246 C CA . GLY A 1 279 ? 0.612 -13.854 -14.590 1.00 92.88 279 GLY A CA 1
ATOM 2247 C C . GLY A 1 279 ? 1.675 -14.800 -15.160 1.00 92.88 279 GLY A C 1
ATOM 2248 O O . GLY A 1 279 ? 1.324 -15.884 -15.627 1.00 92.88 279 GLY A O 1
ATOM 2249 N N . ASN A 1 280 ? 2.960 -14.426 -15.146 1.00 93.94 280 ASN A N 1
ATOM 2250 C CA . ASN A 1 280 ? 4.048 -15.241 -15.691 1.00 93.94 280 ASN A CA 1
ATOM 2251 C C . ASN A 1 280 ? 4.454 -16.350 -14.703 1.00 93.94 280 ASN A C 1
ATOM 2253 O O . ASN A 1 280 ? 5.379 -16.195 -13.898 1.00 93.94 280 ASN A O 1
ATOM 2257 N N . VAL A 1 281 ? 3.726 -17.466 -14.760 1.00 93.25 281 VAL A N 1
ATOM 2258 C CA . VAL A 1 281 ? 3.924 -18.665 -13.936 1.00 93.25 281 VAL A CA 1
ATOM 2259 C C . VAL A 1 281 ? 3.902 -19.924 -14.795 1.00 93.25 281 VAL A C 1
ATOM 2261 O O . VAL A 1 281 ? 3.253 -19.955 -15.833 1.00 93.25 281 VAL A O 1
ATOM 2264 N N . GLU A 1 282 ? 4.615 -20.964 -14.361 1.00 91.62 282 GLU A N 1
ATOM 2265 C CA . GLU A 1 282 ? 4.751 -22.226 -15.112 1.00 91.62 282 GLU A CA 1
ATOM 2266 C C . GLU A 1 282 ? 4.210 -23.431 -14.326 1.00 91.62 282 GLU A C 1
ATOM 2268 O O . GLU A 1 282 ? 3.780 -24.435 -14.897 1.00 91.62 282 GLU A O 1
ATOM 2273 N N . TYR A 1 283 ? 4.248 -23.359 -12.994 1.00 90.94 283 TYR A N 1
ATOM 2274 C CA . TYR A 1 283 ? 3.908 -24.471 -12.117 1.00 90.94 283 TYR A CA 1
ATOM 2275 C C . TYR A 1 283 ? 3.158 -24.001 -10.872 1.00 90.94 283 TYR A C 1
ATOM 2277 O O . TYR A 1 283 ? 3.279 -22.861 -10.429 1.00 90.94 283 TYR A O 1
ATOM 2285 N N . HIS A 1 284 ? 2.436 -24.926 -10.248 1.00 91.75 284 HIS A N 1
ATOM 2286 C CA . HIS A 1 284 ? 1.851 -24.753 -8.925 1.00 91.75 284 HIS A CA 1
ATOM 2287 C C . HIS A 1 284 ? 2.320 -25.871 -7.986 1.00 91.75 284 HIS A C 1
ATOM 2289 O O . HIS A 1 284 ? 1.997 -27.046 -8.181 1.00 91.75 284 HIS A O 1
ATOM 2295 N N . HIS A 1 285 ? 3.073 -25.513 -6.946 1.00 89.19 285 HIS A N 1
ATOM 2296 C CA . HIS A 1 285 ? 3.534 -26.393 -5.876 1.00 89.19 285 HIS A CA 1
ATOM 2297 C C . HIS A 1 285 ? 2.508 -26.463 -4.739 1.00 89.19 285 HIS A C 1
ATOM 2299 O O . HIS A 1 285 ? 1.941 -25.461 -4.323 1.00 89.19 285 HIS A O 1
ATOM 2305 N N . CYS A 1 286 ? 2.310 -27.634 -4.137 1.00 86.88 286 CYS A N 1
ATOM 2306 C CA . CYS A 1 286 ? 1.353 -27.838 -3.038 1.00 86.88 286 CYS A CA 1
ATOM 2307 C C . CYS A 1 286 ? 1.699 -27.128 -1.705 1.00 86.88 286 CYS A C 1
ATOM 2309 O O . CYS A 1 286 ? 0.958 -27.265 -0.743 1.00 86.88 286 CYS A O 1
ATOM 2311 N N . ILE A 1 287 ? 2.815 -26.391 -1.640 1.00 87.00 287 ILE A N 1
ATOM 2312 C CA . ILE A 1 287 ? 3.300 -25.665 -0.445 1.00 87.00 287 ILE A CA 1
ATOM 2313 C C . ILE A 1 287 ? 3.561 -24.215 -0.847 1.00 87.00 287 ILE A C 1
ATOM 2315 O O . ILE A 1 287 ? 2.913 -23.312 -0.342 1.00 87.00 287 ILE A O 1
ATOM 2319 N N . PHE A 1 288 ? 4.460 -24.015 -1.817 1.00 85.38 288 PHE A N 1
ATOM 2320 C CA . PHE A 1 288 ? 4.841 -22.691 -2.316 1.00 85.38 288 PHE A CA 1
ATOM 2321 C C . PHE A 1 288 ? 3.815 -22.057 -3.254 1.00 85.38 288 PHE A C 1
ATOM 2323 O O . PHE A 1 288 ? 4.074 -20.977 -3.743 1.00 85.38 288 PHE A O 1
ATOM 2330 N N . GLY A 1 289 ? 2.698 -22.705 -3.585 1.00 90.88 289 GLY A N 1
ATOM 2331 C CA . GLY A 1 289 ? 1.753 -22.156 -4.556 1.00 90.88 289 GLY A CA 1
ATOM 2332 C C . GLY A 1 289 ? 2.360 -21.996 -5.954 1.00 90.88 289 GLY A C 1
ATOM 2333 O O . GLY A 1 289 ? 3.165 -22.820 -6.395 1.00 90.88 289 GLY A O 1
ATOM 2334 N N . TYR A 1 290 ? 1.946 -20.959 -6.668 1.00 92.56 290 TYR A N 1
ATOM 2335 C CA . TYR A 1 290 ? 2.415 -20.641 -8.008 1.00 92.56 290 TYR A CA 1
ATOM 2336 C C . TYR A 1 290 ? 3.886 -20.228 -8.029 1.00 92.56 290 TYR A C 1
ATOM 2338 O O . TYR A 1 290 ? 4.387 -19.524 -7.148 1.00 92.56 290 TYR A O 1
ATOM 2346 N N . TYR A 1 291 ? 4.583 -20.680 -9.066 1.00 90.50 291 TYR A N 1
ATOM 2347 C CA . TYR A 1 291 ? 5.953 -20.290 -9.341 1.00 90.50 291 TYR A CA 1
ATOM 2348 C C . TYR A 1 291 ? 6.312 -20.513 -10.814 1.00 90.50 291 TYR A C 1
ATOM 2350 O O . TYR A 1 291 ? 5.610 -21.191 -11.567 1.00 90.50 291 TYR A O 1
ATOM 2358 N N . ARG A 1 292 ? 7.448 -19.954 -11.220 1.00 88.88 292 ARG A N 1
ATOM 2359 C CA . ARG A 1 292 ? 8.119 -20.260 -12.486 1.00 88.88 292 ARG A CA 1
ATOM 2360 C C . ARG A 1 292 ? 9.481 -20.865 -12.192 1.00 88.88 292 ARG A C 1
ATOM 2362 O O . ARG A 1 292 ? 10.067 -20.567 -11.151 1.00 88.88 292 ARG A O 1
ATOM 2369 N N . ARG A 1 293 ? 9.983 -21.712 -13.086 1.00 85.00 293 ARG A N 1
ATOM 2370 C CA . ARG A 1 293 ? 11.289 -22.338 -12.892 1.00 85.00 293 ARG A CA 1
ATOM 2371 C C . ARG A 1 293 ? 12.399 -21.293 -12.971 1.00 85.00 293 ARG A C 1
ATOM 2373 O O . ARG A 1 293 ? 12.505 -20.580 -13.964 1.00 85.00 293 ARG A O 1
ATOM 2380 N N . GLY A 1 294 ? 13.286 -21.302 -11.986 1.00 79.94 294 GLY A N 1
ATOM 2381 C CA . GLY A 1 294 ? 14.547 -20.573 -12.054 1.00 79.94 294 GLY A CA 1
ATOM 2382 C C . GLY A 1 294 ? 15.418 -20.821 -10.830 1.00 79.94 294 GLY A C 1
ATOM 2383 O O . GLY A 1 294 ? 14.914 -21.005 -9.724 1.00 79.94 294 GLY A O 1
ATOM 2384 N N . LYS A 1 295 ? 16.731 -20.888 -11.041 1.00 71.94 295 LYS A N 1
ATOM 2385 C CA . LYS A 1 295 ? 17.710 -21.225 -10.005 1.00 71.94 295 LYS A CA 1
ATOM 2386 C C . LYS A 1 295 ? 17.877 -20.069 -9.028 1.00 71.94 295 LYS A C 1
ATOM 2388 O O . LYS A 1 295 ? 18.243 -18.968 -9.434 1.00 71.94 295 LYS A O 1
ATOM 2393 N N . GLY A 1 296 ? 17.687 -20.354 -7.741 1.00 67.94 296 GLY A N 1
ATOM 2394 C CA . GLY A 1 296 ? 17.861 -19.363 -6.675 1.00 67.94 296 GLY A CA 1
ATOM 2395 C C . GLY A 1 296 ? 16.651 -18.445 -6.494 1.00 67.94 296 GLY A C 1
ATOM 2396 O O . GLY A 1 296 ? 16.701 -17.529 -5.681 1.00 67.94 296 GLY A O 1
ATOM 2397 N N . LEU A 1 297 ? 15.546 -18.718 -7.200 1.00 72.88 297 LEU A N 1
ATOM 2398 C CA . LEU A 1 297 ? 14.270 -18.026 -7.004 1.00 72.88 297 LEU A CA 1
ATOM 2399 C C . LEU A 1 297 ? 13.565 -18.453 -5.714 1.00 72.88 297 LEU A C 1
ATOM 2401 O O . LEU A 1 297 ? 12.625 -17.800 -5.271 1.00 72.88 297 LEU A O 1
ATOM 2405 N N . HIS A 1 298 ? 13.975 -19.574 -5.125 1.00 72.38 298 HIS A N 1
ATOM 2406 C CA . HIS A 1 298 ? 13.313 -20.172 -3.977 1.00 72.38 298 HIS A CA 1
ATOM 2407 C C . HIS A 1 298 ? 14.234 -20.175 -2.763 1.00 72.38 298 HIS A C 1
ATOM 2409 O O . HIS A 1 298 ? 15.411 -20.502 -2.861 1.00 72.38 298 HIS A O 1
ATOM 2415 N N . TYR A 1 299 ? 13.662 -19.875 -1.597 1.00 60.62 299 TYR A N 1
ATOM 2416 C CA . TYR A 1 299 ? 14.373 -19.758 -0.320 1.00 60.62 299 TYR A CA 1
ATOM 2417 C C . TYR A 1 299 ? 15.161 -21.022 0.082 1.00 60.62 299 TYR A C 1
ATOM 2419 O O . TYR A 1 299 ? 16.082 -20.967 0.894 1.00 60.62 299 TYR A O 1
ATOM 2427 N N . SER A 1 300 ? 14.833 -22.190 -0.475 1.00 58.88 300 SER A N 1
ATOM 2428 C CA . SER A 1 300 ? 15.588 -23.396 -0.170 1.00 58.88 300 SER A CA 1
ATOM 2429 C C . SER A 1 300 ? 16.989 -23.357 -0.787 1.00 58.88 300 SER A C 1
ATOM 2431 O O . SER A 1 300 ? 17.118 -23.449 -2.005 1.00 58.88 300 SER A O 1
ATOM 2433 N N . ASN A 1 301 ? 18.031 -23.450 0.048 1.00 51.66 301 ASN A N 1
ATOM 2434 C CA . ASN A 1 301 ? 19.425 -23.746 -0.354 1.00 51.66 301 ASN A CA 1
ATOM 2435 C C . ASN A 1 301 ? 19.595 -25.098 -1.092 1.00 51.66 301 ASN A C 1
ATOM 2437 O O . ASN A 1 301 ? 20.705 -25.541 -1.369 1.00 51.66 301 ASN A O 1
ATOM 2441 N N . GLN A 1 302 ? 18.488 -25.796 -1.342 1.00 55.38 302 GLN A N 1
ATOM 2442 C CA . GLN A 1 302 ? 18.382 -27.094 -1.995 1.00 55.38 302 GLN A CA 1
ATOM 2443 C C . GLN A 1 302 ? 17.495 -27.020 -3.247 1.00 55.38 302 GLN A C 1
ATOM 2445 O O . GLN A 1 302 ? 16.987 -28.048 -3.696 1.00 55.38 302 GLN A O 1
ATOM 2450 N N . ASP A 1 303 ? 17.274 -25.817 -3.787 1.00 64.94 303 ASP A N 1
ATOM 2451 C CA . ASP A 1 303 ? 16.698 -25.649 -5.116 1.00 64.94 303 ASP A CA 1
ATOM 2452 C C . ASP A 1 303 ? 17.597 -26.373 -6.131 1.00 64.94 303 ASP A C 1
ATOM 2454 O O . ASP A 1 303 ? 18.762 -26.021 -6.332 1.00 64.94 303 ASP A O 1
ATOM 2458 N N . ASN A 1 304 ? 17.064 -27.439 -6.727 1.00 63.91 304 ASN A N 1
ATOM 2459 C CA . ASN A 1 304 ? 17.780 -28.255 -7.694 1.00 63.91 304 ASN A CA 1
ATOM 2460 C C . ASN A 1 304 ? 17.060 -28.171 -9.038 1.00 63.91 304 ASN A C 1
ATOM 2462 O O . ASN A 1 304 ? 15.932 -28.644 -9.179 1.00 63.91 304 ASN A O 1
ATOM 2466 N N . ASN A 1 305 ? 17.736 -27.584 -10.027 1.00 70.12 305 ASN A N 1
ATOM 2467 C CA . ASN A 1 305 ? 17.203 -27.291 -11.360 1.00 70.12 305 ASN A CA 1
ATOM 2468 C C . ASN A 1 305 ? 15.993 -26.329 -11.400 1.00 70.12 305 ASN A C 1
ATOM 2470 O O . ASN A 1 305 ? 15.220 -26.376 -12.356 1.00 70.12 305 ASN A O 1
ATOM 2474 N N . GLY A 1 306 ? 15.872 -25.412 -10.433 1.00 69.81 306 GLY A N 1
ATOM 2475 C CA . GLY A 1 306 ? 14.839 -24.367 -10.420 1.00 69.81 306 GLY A CA 1
ATOM 2476 C C . GLY A 1 306 ? 13.499 -24.846 -9.861 1.00 69.81 306 GLY A C 1
ATOM 2477 O O . GLY A 1 306 ? 12.451 -24.367 -10.289 1.00 69.81 306 GLY A O 1
ATOM 2478 N N . HIS A 1 307 ? 13.535 -25.827 -8.957 1.00 75.69 307 HIS A N 1
ATOM 2479 C CA . HIS A 1 307 ? 12.373 -26.377 -8.275 1.00 75.69 307 HIS A CA 1
ATOM 2480 C C . HIS A 1 307 ? 12.540 -26.250 -6.753 1.00 75.69 307 HIS A C 1
ATOM 2482 O O . HIS A 1 307 ? 13.554 -26.696 -6.202 1.00 75.69 307 HIS A O 1
ATOM 2488 N N . PRO A 1 308 ? 11.536 -25.712 -6.040 1.00 75.56 308 PRO A N 1
ATOM 2489 C CA . PRO A 1 308 ? 11.641 -25.473 -4.607 1.00 75.56 308 PRO A CA 1
ATOM 2490 C C . PRO A 1 308 ? 11.695 -26.785 -3.803 1.00 75.56 308 PRO A C 1
ATOM 2492 O O . PRO A 1 308 ? 10.912 -27.715 -4.028 1.00 75.56 308 PRO A O 1
ATOM 2495 N N . SER A 1 309 ? 12.610 -26.880 -2.832 1.00 68.62 309 SER A N 1
ATOM 2496 C CA . SER A 1 309 ? 12.682 -28.017 -1.894 1.00 68.62 309 SER A CA 1
ATOM 2497 C C . SER A 1 309 ? 11.356 -28.172 -1.131 1.00 68.62 309 SER A C 1
ATOM 2499 O O . SER A 1 309 ? 10.817 -27.156 -0.700 1.00 68.62 309 SER A O 1
ATOM 2501 N N . PRO A 1 310 ? 10.797 -29.391 -0.950 1.00 62.66 310 PRO A N 1
ATOM 2502 C CA . PRO A 1 310 ? 11.475 -30.695 -0.903 1.00 62.66 310 PRO A CA 1
ATOM 2503 C C . PRO A 1 310 ? 11.592 -31.456 -2.236 1.00 62.66 310 PRO A C 1
ATOM 2505 O O . PRO A 1 310 ? 11.937 -32.636 -2.232 1.00 62.66 310 PRO A O 1
ATOM 2508 N N . THR A 1 311 ? 11.299 -30.840 -3.386 1.00 60.88 311 THR A N 1
ATOM 2509 C CA . THR A 1 311 ? 11.334 -31.526 -4.701 1.00 60.88 311 THR A CA 1
ATOM 2510 C C . THR A 1 311 ? 12.743 -31.844 -5.230 1.00 60.88 311 THR A C 1
ATOM 2512 O O . THR A 1 311 ? 12.900 -32.737 -6.072 1.00 60.88 311 THR A O 1
ATOM 2515 N N . GLY A 1 312 ? 13.766 -31.121 -4.762 1.00 58.31 312 GLY A N 1
ATOM 2516 C CA . GLY A 1 312 ? 15.097 -31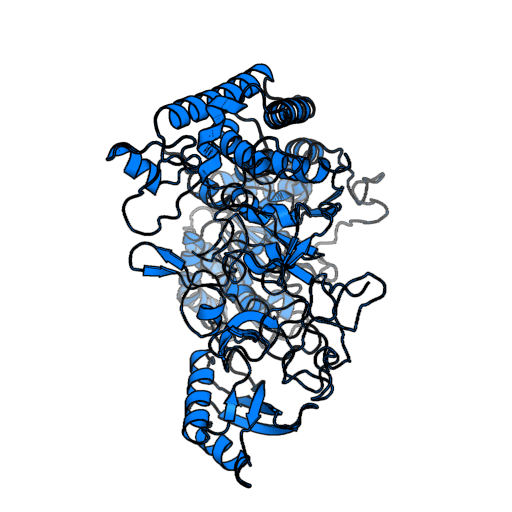.052 -5.366 1.00 58.31 312 GLY A CA 1
ATOM 2517 C C . GLY A 1 312 ? 15.945 -32.324 -5.253 1.00 58.31 312 GLY A C 1
ATOM 2518 O O . GLY A 1 312 ? 16.860 -32.375 -4.437 1.00 58.31 312 GLY A O 1
ATOM 2519 N N . LYS A 1 313 ? 15.653 -33.327 -6.102 1.00 51.69 313 LYS A N 1
ATOM 2520 C CA . LYS A 1 313 ? 16.565 -34.376 -6.639 1.00 51.69 313 LYS A CA 1
ATOM 2521 C C . LYS A 1 313 ? 15.913 -35.364 -7.634 1.00 51.69 313 LYS A C 1
ATOM 2523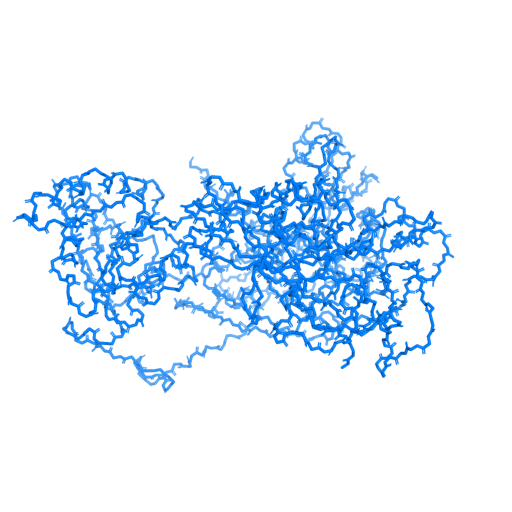 O O . LYS A 1 313 ? 16.604 -36.269 -8.086 1.00 51.69 313 LYS A O 1
ATOM 2528 N N . GLY A 1 314 ? 14.639 -35.193 -8.024 1.00 51.97 314 GLY A N 1
ATOM 2529 C CA . GLY A 1 314 ? 14.050 -35.972 -9.134 1.00 51.97 314 GLY A CA 1
ATOM 2530 C C . GLY A 1 314 ? 12.634 -36.524 -8.937 1.00 51.97 314 GLY A C 1
ATOM 2531 O O . GLY A 1 314 ? 12.311 -37.547 -9.530 1.00 51.97 314 GLY A O 1
ATOM 2532 N N . ASN A 1 315 ? 11.773 -35.896 -8.125 1.00 56.06 315 ASN A N 1
ATOM 2533 C CA . ASN A 1 315 ? 10.389 -36.363 -7.952 1.00 56.06 315 ASN A CA 1
ATOM 2534 C C . ASN A 1 315 ? 9.365 -35.294 -8.359 1.00 56.06 315 ASN A C 1
ATOM 2536 O O . ASN A 1 315 ? 9.183 -34.296 -7.666 1.00 56.06 315 ASN A O 1
ATOM 2540 N N . ASN A 1 316 ? 8.624 -35.566 -9.437 1.00 65.50 316 ASN A N 1
ATOM 2541 C CA . ASN A 1 316 ? 7.537 -34.738 -9.979 1.00 65.50 316 ASN A CA 1
ATOM 2542 C C . ASN A 1 316 ? 6.238 -34.829 -9.131 1.00 65.50 316 ASN A C 1
ATOM 2544 O O . ASN A 1 316 ? 5.131 -34.887 -9.654 1.00 65.50 316 ASN A O 1
ATOM 2548 N N . ARG A 1 317 ? 6.365 -34.980 -7.800 1.00 73.06 317 ARG A N 1
ATOM 2549 C CA . ARG A 1 317 ? 5.266 -35.388 -6.897 1.00 73.06 317 ARG A CA 1
ATOM 2550 C C . ARG A 1 317 ? 4.596 -34.249 -6.131 1.00 73.06 317 ARG A C 1
ATOM 2552 O O . ARG A 1 317 ? 3.581 -34.518 -5.492 1.00 73.06 317 ARG A O 1
ATOM 2559 N N . TYR A 1 318 ? 5.154 -33.036 -6.144 1.00 82.06 318 TYR A N 1
ATOM 2560 C CA . TYR A 1 318 ? 4.691 -31.918 -5.299 1.00 82.06 318 TYR A CA 1
ATOM 2561 C C . TYR A 1 318 ? 4.221 -30.685 -6.081 1.00 82.06 318 TYR A C 1
ATOM 2563 O O . TYR A 1 318 ? 3.636 -29.780 -5.491 1.00 82.06 318 TYR A O 1
ATOM 2571 N N . TYR A 1 319 ? 4.426 -30.649 -7.398 1.00 86.38 319 TYR A N 1
ATOM 2572 C CA . TYR A 1 319 ? 3.914 -29.590 -8.259 1.00 86.38 319 TYR A CA 1
ATOM 2573 C C . TYR A 1 319 ? 3.186 -30.135 -9.490 1.00 86.38 319 TYR A C 1
ATOM 2575 O O . TYR A 1 319 ? 3.339 -31.297 -9.858 1.00 86.38 319 TYR A O 1
ATOM 2583 N N . VAL A 1 320 ? 2.386 -29.274 -10.111 1.00 88.31 320 VAL A N 1
ATOM 2584 C CA . VAL A 1 320 ? 1.743 -29.505 -11.409 1.00 88.31 320 VAL A CA 1
ATOM 2585 C C . VAL A 1 320 ? 2.095 -28.359 -12.348 1.00 88.31 320 VAL A C 1
ATOM 2587 O O . VAL A 1 320 ? 2.305 -27.242 -11.878 1.00 88.31 320 VAL A O 1
ATOM 2590 N N . THR A 1 321 ? 2.171 -28.624 -13.648 1.00 90.94 321 THR A N 1
ATOM 2591 C CA . THR A 1 321 ? 2.256 -27.567 -14.664 1.00 90.94 321 THR A CA 1
ATOM 2592 C C . THR A 1 321 ? 0.934 -26.811 -14.715 1.00 90.94 321 THR A C 1
ATOM 2594 O O . THR A 1 321 ? -0.129 -27.424 -14.578 1.00 90.94 321 THR A O 1
ATOM 2597 N N . VAL A 1 322 ? 1.003 -25.493 -14.876 1.00 92.75 322 VAL A N 1
ATOM 2598 C CA . VAL A 1 322 ? -0.165 -24.624 -15.037 1.00 92.75 322 VAL A CA 1
ATOM 2599 C C . VAL A 1 322 ? 0.039 -23.711 -16.232 1.00 92.75 322 VAL A C 1
ATOM 2601 O O . VAL A 1 322 ? 1.172 -23.375 -16.572 1.00 92.75 322 VAL A O 1
ATOM 2604 N N . GLU A 1 323 ? -1.066 -23.305 -16.845 1.00 92.12 323 GLU A N 1
ATOM 2605 C CA . GLU A 1 323 ? -1.028 -22.256 -17.853 1.00 92.12 323 GLU A CA 1
ATOM 2606 C C . GLU A 1 323 ? -0.792 -20.893 -17.182 1.00 92.12 323 GLU A C 1
ATOM 2608 O O . GLU A 1 323 ? -1.313 -20.656 -16.083 1.00 92.12 323 GLU A O 1
ATOM 2613 N N . PRO A 1 324 ? -0.024 -19.993 -17.818 1.00 92.06 324 PRO A N 1
ATOM 2614 C CA . PRO A 1 324 ? 0.119 -18.620 -17.356 1.00 92.06 324 PRO A CA 1
ATOM 2615 C C . PRO A 1 324 ? -1.233 -17.892 -17.275 1.00 92.06 324 PRO A C 1
ATOM 2617 O O . PRO A 1 324 ? -2.114 -18.108 -18.104 1.00 92.06 324 PRO A O 1
ATOM 2620 N N . PHE A 1 325 ? -1.378 -16.978 -16.316 1.00 90.75 325 PHE A N 1
ATOM 2621 C CA . PHE A 1 325 ? -2.594 -16.167 -16.167 1.00 90.75 325 PHE A CA 1
ATOM 2622 C C . PHE A 1 325 ? -2.598 -14.960 -17.099 1.00 90.75 325 PHE A C 1
ATOM 2624 O O . PHE A 1 325 ? -1.551 -14.576 -17.620 1.00 90.75 325 PHE A O 1
ATOM 2631 N N . ASP A 1 326 ? -3.751 -14.319 -17.259 1.00 91.75 326 ASP A N 1
ATOM 2632 C CA . ASP A 1 326 ? -3.793 -12.964 -17.798 1.00 91.75 326 ASP A CA 1
ATOM 2633 C C . ASP A 1 326 ? -3.140 -11.979 -16.807 1.00 91.75 326 ASP A C 1
ATOM 2635 O O . ASP A 1 326 ? -3.248 -12.163 -15.588 1.00 91.75 326 ASP A O 1
ATOM 2639 N N . PRO A 1 327 ? -2.424 -10.956 -17.299 1.00 93.00 327 PRO A N 1
ATOM 2640 C CA . PRO A 1 327 ? -1.905 -9.889 -16.453 1.00 93.00 327 PRO A CA 1
ATOM 2641 C C . PRO A 1 327 ? -3.030 -8.952 -15.964 1.00 93.00 327 PRO A C 1
ATOM 2643 O O . PRO A 1 327 ? -4.154 -9.024 -16.463 1.00 93.00 327 PRO A O 1
ATOM 2646 N N . PRO A 1 328 ? -2.740 -8.033 -15.021 1.00 92.69 328 PRO A N 1
ATOM 2647 C CA . PRO A 1 328 ? -3.712 -7.054 -14.542 1.00 92.69 328 PRO A CA 1
ATOM 2648 C C . PRO A 1 328 ? -4.308 -6.199 -15.669 1.00 92.69 328 PRO A C 1
ATOM 2650 O O . PRO A 1 328 ? -3.584 -5.603 -16.468 1.00 92.69 328 PRO A O 1
ATOM 2653 N N . ASP A 1 329 ? -5.634 -6.089 -15.688 1.00 92.19 329 ASP A N 1
ATOM 2654 C CA . ASP A 1 329 ? -6.421 -5.386 -16.706 1.00 92.19 329 ASP A CA 1
ATOM 2655 C C . ASP A 1 329 ? -6.982 -4.031 -16.225 1.00 92.19 329 ASP A C 1
ATOM 2657 O O . ASP A 1 329 ? -7.282 -3.159 -17.048 1.00 92.19 329 ASP A O 1
ATOM 2661 N N . LEU A 1 330 ? -7.079 -3.811 -14.908 1.00 94.50 330 LEU A N 1
ATOM 2662 C CA . LEU A 1 330 ? -7.562 -2.578 -14.278 1.00 94.50 330 LEU A CA 1
ATOM 2663 C C . LEU A 1 330 ? -6.610 -2.094 -13.177 1.00 94.50 330 LEU A C 1
ATOM 2665 O O . LEU A 1 330 ? -6.312 -2.817 -12.230 1.00 94.50 330 LEU A O 1
ATOM 2669 N N . ILE A 1 331 ? -6.198 -0.829 -13.262 1.00 95.00 331 ILE A N 1
ATOM 2670 C CA . ILE A 1 331 ? -5.374 -0.148 -12.262 1.00 95.00 331 ILE A CA 1
ATOM 2671 C C . ILE A 1 331 ? -6.151 1.051 -11.712 1.00 95.00 331 ILE A C 1
ATOM 2673 O O . ILE A 1 331 ? -6.573 1.945 -12.451 1.00 95.00 331 ILE A O 1
ATOM 2677 N N . LEU A 1 332 ? -6.351 1.054 -10.395 1.00 95.00 332 LEU A N 1
ATOM 2678 C CA . LEU A 1 332 ? -6.989 2.145 -9.664 1.00 95.00 332 LEU A CA 1
ATOM 2679 C C . LEU A 1 332 ? -5.901 2.985 -8.994 1.00 95.00 332 LEU A C 1
ATOM 2681 O O . LEU A 1 332 ? -5.235 2.509 -8.078 1.00 95.00 332 LEU A O 1
ATOM 2685 N N . GLN A 1 333 ? -5.713 4.220 -9.453 1.00 92.75 333 GLN A N 1
ATOM 2686 C CA . GLN A 1 333 ? -4.732 5.137 -8.881 1.00 92.75 333 GLN A CA 1
ATOM 2687 C C . GLN A 1 333 ? -5.421 6.111 -7.932 1.00 92.75 333 GLN A C 1
ATOM 2689 O O . GLN A 1 333 ? -6.135 7.012 -8.370 1.00 92.75 333 GLN A O 1
ATOM 2694 N N . ASP A 1 334 ? -5.178 5.960 -6.637 1.00 89.44 334 ASP A N 1
ATOM 2695 C CA . ASP A 1 334 ? -5.632 6.946 -5.662 1.00 89.44 334 ASP A CA 1
ATOM 2696 C C . ASP A 1 334 ? -4.662 8.136 -5.610 1.00 89.44 334 ASP A C 1
ATOM 2698 O O . ASP A 1 334 ? -3.451 7.963 -5.766 1.00 89.44 334 ASP A O 1
ATOM 2702 N N . GLU A 1 335 ? -5.186 9.343 -5.421 1.00 86.06 335 GLU A N 1
ATOM 2703 C CA . GLU A 1 335 ? -4.416 10.574 -5.225 1.00 86.06 335 GLU A CA 1
ATOM 2704 C C . GLU A 1 335 ? -3.325 10.813 -6.296 1.00 86.06 335 GLU A C 1
ATOM 2706 O O . GLU A 1 335 ? -2.166 11.086 -5.984 1.00 86.06 335 GLU A O 1
ATOM 2711 N N . LEU A 1 336 ? -3.692 10.761 -7.586 1.00 89.00 336 LEU A N 1
ATOM 2712 C CA . LEU A 1 336 ? -2.766 10.946 -8.725 1.00 89.00 336 LEU A CA 1
ATOM 2713 C C . LEU A 1 336 ? -1.936 12.239 -8.641 1.00 89.00 336 LEU A C 1
ATOM 2715 O O . LEU A 1 336 ? -0.818 12.302 -9.149 1.00 89.00 336 LEU A O 1
ATOM 2719 N N . HIS A 1 337 ? -2.469 13.274 -7.995 1.00 84.00 337 HIS A N 1
ATOM 2720 C CA . HIS A 1 337 ? -1.776 14.538 -7.774 1.00 84.00 337 HIS A CA 1
ATOM 2721 C C . HIS A 1 337 ? -0.487 14.402 -6.939 1.00 84.00 337 HIS A C 1
ATOM 2723 O O . HIS A 1 337 ? 0.361 15.280 -7.018 1.00 84.00 337 HIS A O 1
ATOM 2729 N N . LEU A 1 338 ? -0.330 13.327 -6.153 1.00 82.81 338 LEU A N 1
ATOM 2730 C CA . LEU A 1 338 ? 0.898 13.044 -5.400 1.00 82.81 338 LEU A CA 1
ATOM 2731 C C . LEU A 1 338 ? 2.022 12.518 -6.304 1.00 82.81 338 LEU A C 1
ATOM 2733 O O . LEU A 1 338 ? 3.190 12.552 -5.929 1.00 82.81 338 LEU A O 1
ATOM 2737 N N . ILE A 1 339 ? 1.684 12.039 -7.504 1.00 87.69 339 ILE A N 1
ATOM 2738 C CA . ILE A 1 339 ? 2.642 11.541 -8.493 1.00 87.69 339 ILE A CA 1
ATOM 2739 C C . ILE A 1 339 ? 3.132 12.728 -9.336 1.00 87.69 339 ILE A C 1
ATOM 2741 O O . ILE A 1 339 ? 2.798 12.886 -10.515 1.00 87.69 339 ILE A O 1
ATOM 2745 N N . GLU A 1 340 ? 3.920 13.597 -8.706 1.00 85.25 340 GLU A N 1
ATOM 2746 C CA . GLU A 1 340 ? 4.502 14.796 -9.313 1.00 85.25 340 GLU A CA 1
ATOM 2747 C C . GLU A 1 340 ? 6.003 14.935 -9.017 1.00 85.25 340 GLU A C 1
ATOM 2749 O O . GLU A 1 340 ? 6.593 14.153 -8.270 1.00 85.25 340 GLU A O 1
ATOM 2754 N N . GLY A 1 341 ? 6.652 15.904 -9.662 1.00 86.81 341 GLY A N 1
ATOM 2755 C CA . GLY A 1 341 ? 8.059 16.217 -9.454 1.00 86.81 341 GLY A CA 1
ATOM 2756 C C . GLY A 1 341 ? 9.004 15.051 -9.792 1.00 86.81 341 GLY A C 1
ATOM 2757 O O . GLY A 1 341 ? 8.810 14.338 -10.790 1.00 86.81 341 GLY A O 1
ATOM 2758 N N . PRO A 1 342 ? 10.062 14.851 -8.984 1.00 85.94 342 PRO A N 1
ATOM 2759 C CA . PRO A 1 342 ? 11.005 13.759 -9.191 1.00 85.94 342 PRO A CA 1
ATOM 2760 C C . PRO A 1 342 ? 10.378 12.374 -9.024 1.00 85.94 342 PRO A C 1
ATOM 2762 O O . PRO A 1 342 ? 10.605 11.509 -9.871 1.00 85.94 342 PRO A O 1
ATOM 2765 N N . LEU A 1 343 ? 9.538 12.182 -8.000 1.00 87.12 343 LEU A N 1
ATOM 2766 C CA . LEU A 1 343 ? 8.830 10.922 -7.780 1.00 87.12 343 LEU A CA 1
ATOM 2767 C C . LEU A 1 343 ? 7.952 10.581 -8.981 1.00 87.12 343 LEU A C 1
ATOM 2769 O O . LEU A 1 343 ? 8.058 9.484 -9.521 1.00 87.12 343 LEU A O 1
ATOM 2773 N N . GLY A 1 344 ? 7.148 11.533 -9.463 1.00 90.44 344 GLY A N 1
ATOM 2774 C CA . GLY A 1 344 ? 6.308 11.314 -10.637 1.00 90.44 344 GLY A CA 1
ATOM 2775 C C . GLY A 1 344 ? 7.111 10.973 -11.891 1.00 90.44 344 GLY A C 1
ATOM 2776 O O . GLY A 1 344 ? 6.711 10.113 -12.674 1.00 90.44 344 GLY A O 1
ATOM 2777 N N . SER A 1 345 ? 8.280 11.590 -12.068 1.00 92.06 345 SER A N 1
ATOM 2778 C CA . SER A 1 345 ? 9.170 11.283 -13.193 1.00 92.06 345 SER A CA 1
ATOM 2779 C C . SER A 1 345 ? 9.714 9.850 -13.114 1.00 92.06 345 SER A C 1
ATOM 2781 O O . SER A 1 345 ? 9.744 9.147 -14.124 1.00 92.06 345 SER A O 1
ATOM 2783 N N . LEU A 1 346 ? 10.060 9.376 -11.915 1.00 91.94 346 LEU A N 1
ATOM 2784 C CA . LEU A 1 346 ? 10.494 7.995 -11.697 1.00 91.94 346 LEU A CA 1
ATOM 2785 C C . LEU A 1 346 ? 9.361 6.992 -11.848 1.00 91.94 346 LEU A C 1
ATOM 2787 O O . LEU A 1 346 ? 9.522 5.975 -12.517 1.00 91.94 346 LEU A O 1
ATOM 2791 N N . VAL A 1 347 ? 8.192 7.287 -11.289 1.00 92.88 347 VAL A N 1
ATOM 2792 C CA . VAL A 1 347 ? 7.008 6.456 -11.498 1.00 92.88 347 VAL A CA 1
ATOM 2793 C C . VAL A 1 347 ? 6.740 6.329 -12.994 1.00 92.88 347 VAL A C 1
ATOM 2795 O O . VAL A 1 347 ? 6.634 5.215 -13.483 1.00 92.88 347 VAL A O 1
ATOM 2798 N N . GLY A 1 348 ? 6.754 7.427 -13.755 1.00 93.75 348 GLY A N 1
ATOM 2799 C CA . GLY A 1 348 ? 6.492 7.393 -15.195 1.00 93.75 348 GLY A CA 1
ATOM 2800 C C . GLY A 1 348 ? 7.473 6.545 -16.018 1.00 93.75 348 GLY A C 1
ATOM 2801 O O . GLY A 1 348 ? 7.061 5.983 -17.040 1.00 93.75 348 GLY A O 1
ATOM 2802 N N . ILE A 1 349 ? 8.745 6.425 -15.603 1.00 93.81 349 ILE A N 1
ATOM 2803 C CA . ILE A 1 349 ? 9.719 5.564 -16.296 1.00 93.81 349 ILE A CA 1
ATOM 2804 C C . ILE A 1 349 ? 9.567 4.101 -15.869 1.00 93.81 349 ILE A C 1
ATOM 2806 O O . ILE A 1 349 ? 9.550 3.236 -16.744 1.00 93.81 349 ILE A O 1
ATOM 2810 N N . TYR A 1 350 ? 9.359 3.813 -14.579 1.00 94.94 350 TYR A N 1
ATOM 2811 C CA . TYR A 1 350 ? 9.076 2.457 -14.081 1.00 94.94 350 TYR A CA 1
ATOM 2812 C C . TYR A 1 350 ? 7.749 1.903 -14.602 1.00 94.94 350 TYR A C 1
ATOM 2814 O O . TYR A 1 350 ? 7.643 0.718 -14.914 1.00 94.94 350 TYR A O 1
ATOM 2822 N N . GLU A 1 351 ? 6.776 2.780 -14.811 1.00 95.00 351 GLU A N 1
ATOM 2823 C CA . GLU A 1 351 ? 5.493 2.482 -15.436 1.00 95.00 351 GLU A CA 1
ATOM 2824 C C . GLU A 1 351 ? 5.649 1.957 -16.872 1.00 95.00 351 GLU A C 1
ATOM 2826 O O . GLU A 1 351 ? 4.756 1.301 -17.402 1.00 95.00 351 GLU A O 1
ATOM 2831 N N . THR A 1 352 ? 6.802 2.183 -17.514 1.00 95.06 352 THR A N 1
ATOM 2832 C CA . THR A 1 352 ? 7.145 1.519 -18.780 1.00 95.06 352 THR A CA 1
ATOM 2833 C C . THR A 1 352 ? 7.173 0.005 -18.619 1.00 95.06 352 THR A C 1
ATOM 2835 O O . THR A 1 352 ? 6.640 -0.695 -19.474 1.00 95.06 352 THR A O 1
ATOM 2838 N N . ALA A 1 353 ? 7.778 -0.500 -17.539 1.00 95.94 353 ALA A N 1
ATOM 2839 C CA . ALA A 1 353 ? 7.865 -1.932 -17.292 1.00 95.94 353 ALA A CA 1
ATOM 2840 C C . ALA A 1 353 ? 6.499 -2.525 -16.942 1.00 95.94 353 ALA A C 1
ATOM 2842 O O . ALA A 1 353 ? 6.155 -3.579 -17.464 1.00 95.94 353 ALA A O 1
ATOM 2843 N N . VAL A 1 354 ? 5.711 -1.830 -16.117 1.00 95.06 354 VAL A N 1
ATOM 2844 C CA . VAL A 1 354 ? 4.353 -2.262 -15.748 1.00 95.06 354 VAL A CA 1
ATOM 2845 C C . VAL A 1 354 ? 3.462 -2.355 -16.989 1.00 95.06 354 VAL A C 1
ATOM 2847 O O . VAL A 1 354 ? 2.917 -3.417 -17.272 1.00 95.06 354 VAL A O 1
ATOM 2850 N N . ASP A 1 355 ? 3.379 -1.286 -17.786 1.00 95.06 355 ASP A N 1
ATOM 2851 C CA . ASP A 1 355 ? 2.562 -1.248 -19.007 1.00 95.06 355 ASP A CA 1
ATOM 2852 C C . ASP A 1 355 ? 3.052 -2.275 -20.050 1.00 95.06 355 ASP A C 1
ATOM 2854 O O . ASP A 1 355 ? 2.224 -2.924 -20.689 1.00 95.06 355 ASP A O 1
ATOM 2858 N N . PHE A 1 356 ? 4.371 -2.499 -20.177 1.00 95.62 356 PHE A N 1
ATOM 2859 C CA . PHE A 1 356 ? 4.934 -3.543 -21.048 1.00 95.62 356 PHE A CA 1
ATOM 2860 C C . PHE A 1 356 ? 4.520 -4.950 -20.602 1.00 95.62 356 PHE A C 1
ATOM 2862 O O . PHE A 1 356 ? 3.959 -5.703 -21.396 1.00 95.62 356 PHE A O 1
ATOM 2869 N N . LEU A 1 357 ? 4.760 -5.301 -19.334 1.00 95.31 357 LEU A N 1
ATOM 2870 C CA . LEU A 1 357 ? 4.485 -6.637 -18.793 1.00 95.31 357 LEU A CA 1
ATOM 2871 C C . LEU A 1 357 ? 2.982 -6.942 -18.742 1.00 95.31 357 LEU A C 1
ATOM 2873 O O . LEU A 1 357 ? 2.584 -8.097 -18.882 1.00 95.31 357 LEU A O 1
ATOM 2877 N N . CYS A 1 358 ? 2.137 -5.918 -18.599 1.00 94.25 358 CYS A N 1
ATOM 2878 C CA . CYS A 1 358 ? 0.693 -6.083 -18.738 1.00 94.25 358 CYS A CA 1
ATOM 2879 C C . CYS A 1 358 ? 0.244 -6.271 -20.194 1.00 94.25 358 CYS A C 1
ATOM 2881 O O . CYS A 1 358 ? -0.770 -6.916 -20.430 1.00 94.25 358 CYS A O 1
ATOM 2883 N N . SER A 1 359 ? 0.990 -5.751 -21.172 1.00 92.25 359 SER A N 1
ATOM 2884 C CA . SER A 1 359 ? 0.582 -5.780 -22.583 1.00 92.25 359 SER A CA 1
ATOM 2885 C C . SER A 1 359 ? 1.207 -6.919 -23.395 1.00 92.25 359 SER A C 1
ATOM 2887 O O . SER A 1 359 ? 0.692 -7.260 -24.457 1.00 92.25 359 SER A O 1
ATOM 2889 N N . GLU A 1 360 ? 2.310 -7.520 -22.940 1.00 90.56 360 GLU A N 1
ATOM 2890 C CA . GLU A 1 360 ? 3.101 -8.463 -23.749 1.00 90.56 360 GLU A CA 1
ATOM 2891 C C . GLU A 1 360 ? 2.371 -9.761 -24.130 1.00 90.56 360 GLU A C 1
ATOM 2893 O O . GLU A 1 360 ? 2.715 -10.388 -25.129 1.00 90.56 360 GLU A O 1
ATOM 2898 N N . SER A 1 361 ? 1.382 -10.184 -23.338 1.00 84.44 361 SER A N 1
ATOM 2899 C CA . SER A 1 361 ? 0.741 -11.498 -23.496 1.00 84.44 361 SER A CA 1
ATOM 2900 C C . SER A 1 361 ? -0.354 -11.514 -24.564 1.00 84.44 361 SER A C 1
ATOM 2902 O O . SER A 1 361 ? -0.482 -12.487 -25.303 1.00 84.44 361 SER A O 1
ATOM 2904 N N . ASN A 1 362 ? -1.140 -10.442 -24.651 1.00 82.75 362 ASN A N 1
ATOM 2905 C CA . ASN A 1 362 ? -2.356 -10.370 -25.464 1.00 82.75 362 ASN A CA 1
ATOM 2906 C C . ASN A 1 362 ? -2.495 -9.038 -26.231 1.00 82.75 362 ASN A C 1
ATOM 2908 O O . ASN A 1 362 ? -3.451 -8.860 -26.983 1.00 82.75 362 ASN A O 1
ATOM 2912 N N . GLY A 1 363 ? -1.552 -8.103 -26.064 1.00 83.94 363 GLY A N 1
ATOM 2913 C CA . GLY A 1 363 ? -1.579 -6.773 -26.677 1.00 83.94 363 GLY A CA 1
ATOM 2914 C C . GLY A 1 363 ? -2.565 -5.794 -26.032 1.00 83.94 363 GLY A C 1
ATOM 2915 O O . GLY A 1 363 ? -2.648 -4.642 -26.470 1.00 83.94 363 GLY A O 1
ATOM 2916 N N . TYR A 1 364 ? -3.311 -6.212 -25.004 1.00 87.38 364 TYR A N 1
ATOM 2917 C CA . TYR A 1 364 ? -4.247 -5.349 -24.300 1.00 87.38 364 TYR A CA 1
ATOM 2918 C C . TYR A 1 364 ? -3.538 -4.523 -23.239 1.00 87.38 364 TYR A C 1
ATOM 2920 O O . TYR A 1 364 ? -2.706 -4.988 -22.473 1.00 87.38 364 TYR A O 1
ATOM 2928 N N . LYS A 1 365 ? -3.922 -3.256 -23.195 1.00 89.00 365 LYS A N 1
ATOM 2929 C CA . LYS A 1 365 ? -3.347 -2.255 -22.314 1.00 89.00 365 LYS A CA 1
ATOM 2930 C C . LYS A 1 365 ? -4.231 -2.077 -21.073 1.00 89.00 365 LYS A C 1
ATOM 2932 O O . LYS A 1 365 ? -5.438 -1.882 -21.253 1.00 89.00 365 LYS A O 1
ATOM 2937 N N . PRO A 1 366 ? -3.679 -2.040 -19.843 1.00 92.38 366 PRO A N 1
ATOM 2938 C CA . PRO A 1 366 ? -4.488 -1.951 -18.625 1.00 92.38 366 PRO A CA 1
ATOM 2939 C C . PRO A 1 366 ? -5.285 -0.645 -18.581 1.00 92.38 366 PRO A C 1
ATOM 2941 O O . PRO A 1 366 ? -4.804 0.401 -19.025 1.00 92.38 366 PRO A O 1
ATOM 2944 N N . LYS A 1 367 ? -6.515 -0.664 -18.074 1.00 94.00 367 LYS A N 1
ATOM 2945 C CA . LYS A 1 367 ? -7.345 0.536 -17.913 1.00 94.00 367 LYS A CA 1
ATOM 2946 C C . LYS A 1 367 ? -6.982 1.251 -16.612 1.00 94.00 367 LYS A C 1
ATOM 2948 O O . LYS A 1 367 ? -6.917 0.613 -15.573 1.00 94.00 367 LYS A O 1
ATOM 2953 N N . TYR A 1 368 ? -6.822 2.574 -16.661 1.00 95.19 368 TYR A N 1
ATOM 2954 C CA . TYR A 1 368 ? -6.586 3.393 -15.467 1.00 95.19 368 TYR A CA 1
ATOM 2955 C C . TYR A 1 368 ? -7.861 4.124 -15.072 1.00 95.19 368 TYR A C 1
ATOM 2957 O O . TYR A 1 368 ? -8.516 4.744 -15.915 1.00 95.19 368 TYR A O 1
ATOM 2965 N N . ILE A 1 369 ? -8.185 4.081 -13.785 1.00 95.62 369 ILE A N 1
ATOM 2966 C CA . ILE A 1 369 ? -9.159 4.971 -13.152 1.00 95.62 369 ILE A CA 1
ATOM 2967 C C . ILE A 1 369 ? -8.423 5.661 -12.015 1.00 95.62 369 ILE A C 1
ATOM 2969 O O . ILE A 1 369 ? -7.876 4.990 -11.146 1.00 95.62 369 ILE A O 1
ATOM 2973 N N . ALA A 1 370 ? -8.381 6.990 -12.041 1.00 92.56 370 ALA A N 1
ATOM 2974 C CA . ALA A 1 370 ? -7.625 7.762 -11.069 1.00 92.56 370 ALA A CA 1
ATOM 2975 C C . ALA A 1 370 ? -8.527 8.722 -10.291 1.00 92.56 370 ALA A C 1
ATOM 2977 O O . ALA A 1 370 ? -9.338 9.428 -10.896 1.00 92.56 370 ALA A O 1
ATOM 2978 N N . SER A 1 371 ? -8.356 8.776 -8.971 1.00 89.25 371 SER A N 1
ATOM 2979 C CA . SER A 1 371 ? -8.842 9.879 -8.143 1.00 89.25 371 SER A CA 1
ATOM 2980 C C . SER A 1 371 ? -7.749 10.955 -8.085 1.00 89.25 371 SER A C 1
ATOM 2982 O O . SER A 1 371 ? -6.550 10.662 -8.121 1.00 89.25 371 SER A O 1
ATOM 2984 N N . THR A 1 372 ? -8.132 12.230 -8.064 1.00 83.00 372 THR A N 1
ATOM 2985 C CA . THR A 1 372 ? -7.154 13.314 -7.955 1.00 83.00 372 THR A CA 1
ATOM 2986 C C . THR A 1 372 ? -7.778 14.569 -7.368 1.00 83.00 372 THR A C 1
ATOM 2988 O O . THR A 1 372 ? -8.947 14.871 -7.615 1.00 83.00 372 THR A O 1
ATOM 2991 N N . ALA A 1 373 ? -6.980 15.328 -6.616 1.00 75.19 373 ALA A N 1
ATOM 2992 C CA . ALA A 1 373 ? -7.323 16.694 -6.261 1.00 75.19 373 ALA A CA 1
ATOM 2993 C C . ALA A 1 373 ? -7.328 17.568 -7.525 1.00 75.19 373 ALA A C 1
ATOM 2995 O O . ALA A 1 373 ? -6.861 17.163 -8.589 1.00 75.19 373 ALA A O 1
ATOM 2996 N N . THR A 1 374 ? -7.845 18.793 -7.419 1.00 69.81 374 THR A N 1
ATOM 2997 C CA . THR A 1 374 ? -7.860 19.713 -8.564 1.00 69.81 374 THR A CA 1
ATOM 2998 C C . THR A 1 374 ? -6.433 19.943 -9.064 1.00 69.81 374 THR A C 1
ATOM 3000 O O . THR A 1 374 ? -5.657 20.624 -8.402 1.00 69.81 374 THR A O 1
ATOM 3003 N N . ILE A 1 375 ? -6.102 19.381 -10.226 1.00 71.94 375 ILE A N 1
ATOM 3004 C CA . ILE A 1 375 ? -4.802 19.523 -10.884 1.00 71.94 375 ILE A CA 1
ATOM 3005 C C . ILE A 1 375 ? -4.954 20.337 -12.164 1.00 71.94 375 ILE A C 1
ATOM 3007 O O . ILE A 1 375 ? -5.882 20.147 -12.955 1.00 71.94 375 ILE A O 1
ATOM 3011 N N . ARG A 1 376 ? -4.017 21.256 -12.389 1.00 78.38 376 ARG A N 1
ATOM 3012 C CA . ARG A 1 376 ? -3.940 22.020 -13.634 1.00 78.38 376 ARG A CA 1
ATOM 3013 C C . ARG A 1 376 ? -3.193 21.192 -14.682 1.00 78.38 376 ARG A C 1
ATOM 3015 O O . ARG A 1 376 ? -2.211 20.549 -14.353 1.00 78.38 376 ARG A O 1
ATOM 3022 N N . ARG A 1 377 ? -3.621 21.225 -15.951 1.00 80.31 377 ARG A N 1
ATOM 3023 C CA . ARG A 1 377 ? -2.983 20.466 -17.058 1.00 80.31 377 ARG A CA 1
ATOM 3024 C C . ARG A 1 377 ? -2.854 18.954 -16.791 1.00 80.31 377 ARG A C 1
ATOM 3026 O O . ARG A 1 377 ? -1.846 18.336 -17.124 1.00 80.31 377 ARG A O 1
ATOM 3033 N N . ALA A 1 378 ? -3.909 18.355 -16.243 1.00 84.62 378 ALA A N 1
ATOM 3034 C CA . ALA A 1 378 ? -3.986 16.919 -15.966 1.00 84.62 378 ALA A CA 1
ATOM 3035 C C . ALA A 1 378 ? -3.674 16.030 -17.182 1.00 84.62 378 ALA A C 1
ATOM 3037 O O . ALA A 1 378 ? -3.084 14.964 -17.039 1.00 84.62 378 ALA A O 1
ATOM 3038 N N . GLU A 1 379 ? -4.060 16.469 -18.383 1.00 89.38 379 GLU A N 1
ATOM 3039 C CA . GLU A 1 379 ? -3.864 15.702 -19.614 1.00 89.38 379 GLU A CA 1
ATOM 3040 C C . GLU A 1 379 ? -2.381 15.471 -19.924 1.00 89.38 379 GLU A C 1
ATOM 3042 O O . GLU A 1 379 ? -1.992 14.335 -20.178 1.00 89.38 379 GLU A O 1
ATOM 3047 N N . GLU A 1 380 ? -1.537 16.504 -19.805 1.00 89.75 380 GLU A N 1
ATOM 3048 C CA . GLU A 1 380 ? -0.088 16.359 -19.994 1.00 89.75 380 GLU A CA 1
ATOM 3049 C C . GLU A 1 380 ? 0.522 15.412 -18.954 1.00 89.75 380 GLU A C 1
ATOM 3051 O O . GLU A 1 380 ? 1.378 14.599 -19.293 1.00 89.75 380 GLU A O 1
ATOM 3056 N N . GLN A 1 381 ? 0.083 15.491 -17.691 1.00 90.25 381 GLN A N 1
ATOM 3057 C CA . GLN A 1 381 ? 0.572 14.608 -16.627 1.00 90.25 381 GLN A CA 1
ATOM 3058 C C . GLN A 1 381 ? 0.214 13.146 -16.912 1.00 90.25 381 GLN A C 1
ATOM 3060 O O . GLN A 1 381 ? 1.086 12.281 -16.869 1.00 90.25 381 GLN A O 1
ATOM 3065 N N . VAL A 1 382 ? -1.050 12.871 -17.245 1.00 92.69 382 VAL A N 1
ATOM 3066 C CA . VAL A 1 382 ? -1.543 11.521 -17.559 1.00 92.69 382 VAL A CA 1
ATOM 3067 C C . VAL A 1 382 ? -0.876 10.966 -18.810 1.00 92.69 382 VAL A C 1
ATOM 3069 O O . VAL A 1 382 ? -0.483 9.799 -18.831 1.00 92.69 382 VAL A O 1
ATOM 3072 N N . GLN A 1 383 ? -0.698 11.791 -19.840 1.00 93.38 383 GLN A N 1
ATOM 3073 C CA . GLN A 1 383 ? 0.022 11.387 -21.038 1.00 93.38 383 GLN A CA 1
ATOM 3074 C C . GLN A 1 383 ? 1.496 11.099 -20.727 1.00 93.38 383 GLN A C 1
ATOM 3076 O O . GLN A 1 383 ? 2.030 10.115 -21.230 1.00 93.38 383 GLN A O 1
ATOM 3081 N N . SER A 1 384 ? 2.146 11.886 -19.864 1.00 92.75 384 SER A N 1
ATOM 3082 C CA . SER A 1 384 ? 3.525 11.612 -19.461 1.00 92.75 384 SER A CA 1
ATOM 3083 C C . SER A 1 384 ? 3.678 10.331 -18.647 1.00 92.75 384 SER A C 1
ATOM 3085 O O . SER A 1 384 ? 4.571 9.540 -18.946 1.00 92.75 384 SER A O 1
ATOM 3087 N N . LEU A 1 385 ? 2.812 10.111 -17.655 1.00 93.31 385 LEU A N 1
ATOM 3088 C CA . LEU A 1 385 ? 2.877 8.951 -16.763 1.00 93.31 385 LEU A CA 1
ATOM 3089 C C . LEU A 1 385 ? 2.452 7.653 -17.453 1.00 93.31 385 LEU A C 1
ATOM 3091 O O . LEU A 1 385 ? 3.163 6.658 -17.368 1.00 93.31 385 LEU A O 1
ATOM 3095 N N . PHE A 1 386 ? 1.309 7.664 -18.140 1.00 93.44 386 PHE A N 1
ATOM 3096 C CA . PHE A 1 386 ? 0.634 6.445 -18.601 1.00 93.44 386 PHE A CA 1
ATOM 3097 C C . PHE A 1 386 ? 0.537 6.333 -20.122 1.00 93.44 386 PHE A C 1
ATOM 3099 O O . PHE A 1 386 ? 0.153 5.284 -20.634 1.00 93.44 386 PHE A O 1
ATOM 3106 N N . VAL A 1 387 ? 0.853 7.399 -20.867 1.00 93.50 387 VAL A N 1
ATOM 3107 C CA . VAL A 1 387 ? 0.727 7.427 -22.334 1.00 93.50 387 VAL A CA 1
ATOM 3108 C C . VAL A 1 387 ? -0.704 7.079 -22.774 1.00 93.50 387 VAL A C 1
ATOM 3110 O O . VAL A 1 387 ? -0.960 6.272 -23.671 1.00 93.50 387 VAL A O 1
ATOM 3113 N N . ARG A 1 388 ? -1.680 7.689 -22.090 1.00 92.31 388 ARG A N 1
ATOM 3114 C CA . ARG A 1 388 ? -3.119 7.531 -22.347 1.00 92.31 388 ARG A CA 1
ATOM 3115 C C . ARG A 1 388 ? -3.804 8.878 -22.520 1.00 92.31 388 ARG A C 1
ATOM 3117 O O . ARG A 1 388 ? -3.326 9.904 -22.048 1.00 92.31 388 ARG A O 1
ATOM 3124 N N . LYS A 1 389 ? -4.969 8.844 -23.168 1.00 92.62 389 LYS A N 1
ATOM 3125 C CA . LYS A 1 389 ? -5.880 9.989 -23.263 1.00 92.62 389 LYS A CA 1
ATOM 3126 C C . LYS A 1 389 ? -6.672 10.123 -21.965 1.00 92.62 389 LYS A C 1
ATOM 3128 O O . LYS A 1 389 ? -7.266 9.147 -21.507 1.00 92.62 389 LYS A O 1
ATOM 3133 N N . LEU A 1 390 ? -6.712 11.330 -21.410 1.00 92.69 390 LEU A N 1
ATOM 3134 C CA . LEU A 1 390 ? -7.479 11.633 -20.207 1.00 92.69 390 LEU A CA 1
ATOM 3135 C C . LEU A 1 390 ? -8.969 11.821 -20.534 1.00 92.69 390 LEU A C 1
ATOM 3137 O O . LEU A 1 390 ? -9.341 12.460 -21.519 1.00 92.69 390 LEU A O 1
ATOM 3141 N N . LYS A 1 391 ? -9.833 11.306 -19.657 1.00 92.25 391 LYS A N 1
ATOM 3142 C CA . LYS A 1 391 ? -11.251 11.667 -19.572 1.00 92.25 391 LYS A CA 1
ATOM 3143 C C . LYS A 1 391 ? -11.565 12.023 -18.122 1.00 92.25 391 LYS A C 1
ATOM 3145 O O . LYS A 1 391 ? -11.396 11.189 -17.241 1.00 92.25 391 LYS A O 1
ATOM 3150 N N . VAL A 1 392 ? -11.975 13.268 -17.887 1.00 88.69 392 VAL A N 1
ATOM 3151 C CA . VAL A 1 392 ? -12.297 13.781 -16.548 1.00 88.69 392 VAL A CA 1
ATOM 3152 C C . VAL A 1 392 ? -13.766 13.514 -16.234 1.00 88.69 392 VAL A C 1
ATOM 3154 O O . VAL A 1 392 ? -14.629 13.723 -17.087 1.00 88.69 392 VAL A O 1
ATOM 3157 N N . PHE A 1 393 ? -14.038 13.083 -15.004 1.00 88.31 393 PHE A N 1
ATOM 3158 C CA . PHE A 1 393 ? -15.380 12.957 -14.451 1.00 88.31 393 PHE A CA 1
ATOM 3159 C C . PHE A 1 393 ? -15.472 13.736 -13.122 1.00 88.31 393 PHE A C 1
ATOM 3161 O O . PHE A 1 393 ? -14.567 13.592 -12.299 1.00 88.31 393 PHE A O 1
ATOM 3168 N N . PRO A 1 394 ? -16.531 14.534 -12.886 1.00 87.69 394 PRO A N 1
ATOM 3169 C CA . PRO A 1 394 ? -17.579 14.886 -13.844 1.00 87.69 394 PRO A CA 1
ATOM 3170 C C . PRO A 1 394 ? -17.031 15.763 -14.988 1.00 87.69 394 PRO A C 1
ATOM 3172 O O . PRO A 1 394 ? -16.059 16.502 -14.785 1.00 87.69 394 PRO A O 1
ATOM 3175 N N . PRO A 1 395 ? -17.614 15.677 -16.199 1.00 85.25 395 PRO A N 1
ATOM 3176 C CA . PRO A 1 395 ? -17.207 16.518 -17.319 1.00 85.25 395 PRO A CA 1
ATOM 3177 C C . PRO A 1 395 ? -17.481 18.005 -17.021 1.00 85.25 395 PRO A C 1
ATOM 3179 O O . PRO A 1 395 ? -18.325 18.319 -16.180 1.00 85.25 395 PRO A O 1
ATOM 3182 N N . PRO A 1 396 ? -16.782 18.938 -17.690 1.00 81.62 396 PRO A N 1
ATOM 3183 C CA . PRO A 1 396 ? -17.105 20.358 -17.581 1.00 81.62 396 PRO A CA 1
ATOM 3184 C C . PRO A 1 396 ? -18.528 20.629 -18.100 1.00 81.62 396 PRO A C 1
ATOM 3186 O O . PRO A 1 396 ? -18.921 20.082 -19.132 1.00 81.62 396 PRO A O 1
ATOM 3189 N N . GLY A 1 397 ? -19.288 21.455 -17.377 1.00 84.38 397 GLY A N 1
ATOM 3190 C CA . GLY A 1 397 ? -20.615 21.922 -17.787 1.00 84.38 397 GLY A CA 1
ATOM 3191 C C . GLY A 1 397 ? -20.580 23.272 -18.510 1.00 84.38 397 GLY A C 1
ATOM 3192 O O . GLY A 1 397 ? -19.514 23.751 -18.897 1.00 84.38 397 GLY A O 1
ATOM 3193 N N . LEU A 1 398 ? -21.756 23.881 -18.704 1.00 86.88 398 LEU A N 1
ATOM 3194 C CA . LEU A 1 398 ? -21.896 25.190 -19.365 1.00 86.88 398 LEU A CA 1
ATOM 3195 C C . LEU A 1 398 ? -21.387 26.341 -18.491 1.00 86.88 398 LEU A C 1
ATOM 3197 O O . LEU A 1 398 ? -20.820 27.306 -19.001 1.00 86.88 398 LEU A O 1
ATOM 3201 N N . THR A 1 399 ? -21.590 26.234 -17.179 1.00 82.94 399 THR A N 1
ATOM 3202 C CA . THR A 1 399 ? -21.079 27.166 -16.175 1.00 82.94 399 THR A CA 1
ATOM 3203 C C . THR A 1 399 ? -20.092 26.441 -15.268 1.00 82.94 399 THR A C 1
ATOM 3205 O O . THR A 1 399 ? -20.097 25.213 -15.164 1.00 82.94 399 THR A O 1
ATOM 3208 N N . ILE A 1 400 ? -19.206 27.197 -14.616 1.00 75.44 400 ILE A N 1
ATOM 3209 C CA . ILE A 1 400 ? -18.223 26.614 -13.694 1.00 75.44 400 ILE A CA 1
ATOM 3210 C C . ILE A 1 400 ? -18.896 25.966 -12.473 1.00 75.44 400 ILE A C 1
ATOM 3212 O O . ILE A 1 400 ? -18.399 24.952 -11.984 1.00 75.44 400 ILE A O 1
ATOM 3216 N N . ASP A 1 401 ? -20.047 26.513 -12.080 1.00 80.88 401 ASP A N 1
ATOM 3217 C CA . ASP A 1 401 ? -20.826 26.130 -10.904 1.00 80.88 401 ASP A CA 1
ATOM 3218 C C . ASP A 1 401 ? -21.869 25.036 -11.182 1.00 80.88 401 ASP A C 1
ATOM 3220 O O . ASP A 1 401 ? -22.502 24.562 -10.249 1.00 80.88 401 ASP A O 1
ATOM 3224 N N . ASP A 1 402 ? -22.088 24.620 -12.437 1.00 85.44 402 ASP A N 1
ATOM 3225 C CA . ASP A 1 402 ? -23.013 23.527 -12.770 1.00 85.44 402 ASP A CA 1
ATOM 3226 C C . ASP A 1 402 ? -22.392 22.574 -13.796 1.00 85.44 402 ASP A C 1
ATOM 3228 O O . ASP A 1 402 ? -22.345 22.843 -14.999 1.00 85.44 402 ASP A O 1
ATOM 3232 N N . ARG A 1 403 ? -21.940 21.416 -13.308 1.00 83.56 403 ARG A N 1
ATOM 3233 C CA . ARG A 1 403 ? -21.397 20.312 -14.115 1.00 83.56 403 ARG A CA 1
ATOM 3234 C C . ARG A 1 403 ? -22.412 19.192 -14.350 1.00 83.56 403 ARG A C 1
ATOM 3236 O O . ARG A 1 403 ? -22.004 18.060 -14.616 1.00 83.56 403 ARG A O 1
ATOM 3243 N N . PHE A 1 404 ? -23.712 19.468 -14.207 1.00 85.31 404 PHE A N 1
ATOM 3244 C CA . PHE A 1 404 ? -24.836 18.519 -14.209 1.00 85.31 404 PHE A CA 1
ATOM 3245 C C . PHE A 1 404 ? -24.841 17.528 -13.030 1.00 85.31 404 PHE A C 1
ATOM 3247 O O . PHE A 1 404 ? -25.854 17.385 -12.352 1.00 85.31 404 PHE A O 1
ATOM 3254 N N . PHE A 1 405 ? -23.714 16.867 -12.749 1.00 83.94 405 PHE A N 1
ATOM 3255 C CA . PHE A 1 405 ? -23.556 15.941 -11.619 1.00 83.94 405 PHE A CA 1
ATOM 3256 C C . PHE A 1 405 ? -23.221 16.638 -10.296 1.00 83.94 405 PHE A C 1
ATOM 3258 O O . PHE A 1 405 ? -23.444 16.069 -9.231 1.00 83.94 405 PHE A O 1
ATOM 3265 N N . VAL A 1 406 ? -22.642 17.839 -10.364 1.00 81.19 406 VAL A N 1
ATOM 3266 C CA . VAL A 1 406 ? -22.213 18.634 -9.207 1.00 81.19 406 VAL A CA 1
ATOM 3267 C C . VAL A 1 406 ? -22.592 20.084 -9.466 1.00 81.19 406 VAL A C 1
ATOM 3269 O O . VAL A 1 406 ? -22.339 20.587 -10.565 1.00 81.19 406 VAL A O 1
ATOM 3272 N N . ARG A 1 407 ? -23.190 20.728 -8.459 1.00 80.69 407 ARG A N 1
ATOM 3273 C CA . ARG A 1 407 ? -23.475 22.161 -8.452 1.00 80.69 407 ARG A CA 1
ATOM 3274 C C . ARG A 1 407 ? -22.811 22.820 -7.255 1.00 80.69 407 ARG A C 1
ATOM 3276 O O . ARG A 1 407 ? -23.008 22.350 -6.136 1.00 80.69 407 ARG A O 1
ATOM 3283 N N . ASP A 1 408 ? -22.069 23.886 -7.510 1.00 73.50 408 ASP A N 1
ATOM 3284 C CA . ASP A 1 408 ? -21.430 24.710 -6.490 1.00 73.50 408 ASP A CA 1
ATOM 3285 C C . ASP A 1 408 ? -22.257 25.992 -6.283 1.00 73.50 408 ASP A C 1
ATOM 3287 O O . ASP A 1 408 ? -22.853 26.525 -7.219 1.00 73.50 408 ASP A O 1
ATOM 3291 N N . PHE A 1 409 ? -22.333 26.492 -5.050 1.00 75.56 409 PHE A N 1
ATOM 3292 C CA . PHE A 1 409 ? -23.003 27.758 -4.730 1.00 75.56 409 PHE A CA 1
ATOM 3293 C C . PHE A 1 409 ? -22.149 28.548 -3.738 1.00 75.56 409 PHE A C 1
ATOM 3295 O O . PHE A 1 409 ? -21.546 27.968 -2.832 1.00 75.56 409 PHE A O 1
ATOM 3302 N N . GLU A 1 410 ? -22.100 29.873 -3.885 1.00 75.25 410 GLU A N 1
ATOM 3303 C CA . GLU A 1 410 ? -21.461 30.745 -2.897 1.00 75.25 410 GLU A CA 1
ATOM 3304 C C . GLU A 1 410 ? -22.365 30.845 -1.660 1.00 75.25 410 GLU A C 1
ATOM 3306 O O . GLU A 1 410 ? -23.443 31.437 -1.703 1.00 75.25 410 GLU A O 1
ATOM 3311 N N . ILE A 1 411 ? -21.932 30.223 -0.562 1.00 77.06 411 ILE A N 1
ATOM 3312 C CA . ILE A 1 411 ? -22.650 30.229 0.716 1.00 77.06 411 ILE A CA 1
ATOM 3313 C C . ILE A 1 411 ? -22.434 31.584 1.397 1.00 77.06 411 ILE A C 1
ATOM 3315 O O . ILE A 1 411 ? -21.312 32.099 1.443 1.00 77.06 411 ILE A O 1
ATOM 3319 N N . HIS A 1 412 ? -23.499 32.168 1.951 1.00 83.19 412 HIS A N 1
ATOM 3320 C CA . HIS A 1 412 ? -23.392 33.434 2.672 1.00 83.19 412 HIS A CA 1
ATOM 3321 C C . HIS A 1 412 ? -22.489 33.267 3.916 1.00 83.19 412 HIS A C 1
ATOM 3323 O O . HIS A 1 412 ? -22.634 32.277 4.626 1.00 83.19 412 HIS A O 1
ATOM 3329 N N . PRO A 1 413 ? -21.619 34.230 4.285 1.00 79.06 413 PRO A N 1
ATOM 3330 C CA . PRO A 1 413 ? -20.711 34.088 5.437 1.00 79.06 413 PRO A CA 1
ATOM 3331 C C . PRO A 1 413 ? -21.374 33.825 6.802 1.00 79.06 413 PRO A C 1
ATOM 3333 O O . PRO A 1 413 ? -20.686 33.469 7.756 1.00 79.06 413 PRO A O 1
ATOM 3336 N N . LEU A 1 414 ? -22.687 34.050 6.911 1.00 82.56 414 LEU A N 1
ATOM 3337 C CA . LEU A 1 414 ? -23.492 33.788 8.114 1.00 82.56 414 LEU A CA 1
ATOM 3338 C C . LEU A 1 414 ? -24.217 32.435 8.075 1.00 82.56 414 LEU A C 1
ATOM 3340 O O . LEU A 1 414 ? -24.872 32.074 9.047 1.00 82.56 414 LEU A O 1
ATOM 3344 N N . GLU A 1 415 ? -24.143 31.713 6.962 1.00 84.31 415 GLU A N 1
ATOM 3345 C CA . GLU A 1 415 ? -24.746 30.399 6.806 1.00 84.31 415 GLU A CA 1
ATOM 3346 C C . GLU A 1 415 ? -23.689 29.330 7.084 1.00 84.31 415 GLU A C 1
ATOM 3348 O O . GLU A 1 415 ? -22.730 29.152 6.335 1.00 84.31 415 GLU A O 1
ATOM 3353 N N . ASP A 1 416 ? -23.859 28.622 8.197 1.00 83.88 416 ASP A N 1
ATOM 3354 C CA . ASP A 1 416 ? -22.934 27.589 8.656 1.00 83.88 416 ASP A CA 1
ATOM 3355 C C . ASP A 1 416 ? -23.516 26.175 8.537 1.00 83.88 416 ASP A C 1
ATOM 3357 O O . ASP A 1 416 ? -22.829 25.210 8.858 1.00 83.88 416 ASP A O 1
ATOM 3361 N N . SER A 1 417 ? -24.768 26.033 8.090 1.00 84.56 417 SER A N 1
ATOM 3362 C CA . SER A 1 417 ? -25.479 24.749 8.054 1.00 84.56 417 SER A CA 1
ATOM 3363 C C . SER A 1 417 ? -24.956 23.795 6.976 1.00 84.56 417 SER A C 1
ATOM 3365 O O . SER A 1 417 ? -24.984 22.579 7.165 1.00 84.56 417 SER A O 1
ATOM 3367 N N . LEU A 1 418 ? -24.441 24.345 5.874 1.00 85.62 418 LEU A N 1
ATOM 3368 C CA . LEU A 1 418 ? -23.892 23.600 4.747 1.00 85.62 418 LEU A CA 1
ATOM 3369 C C . LEU A 1 418 ? -22.363 23.441 4.869 1.00 85.62 418 LEU A C 1
ATOM 3371 O O . LEU A 1 418 ? -21.696 24.281 5.482 1.00 85.62 418 LEU A O 1
ATOM 3375 N N . PRO A 1 419 ? -21.773 22.386 4.273 1.00 87.12 419 PRO A N 1
ATOM 3376 C CA . PRO A 1 419 ? -20.322 22.243 4.172 1.00 87.12 419 PRO A CA 1
ATOM 3377 C C . PRO A 1 419 ? -19.678 23.452 3.485 1.00 87.12 419 PRO A C 1
ATOM 3379 O O . PRO A 1 419 ? -20.119 23.886 2.424 1.00 87.12 419 PRO A O 1
ATOM 3382 N N . GLY A 1 420 ? -18.606 23.986 4.069 1.00 87.12 420 GLY A N 1
ATOM 3383 C CA . GLY A 1 420 ? -17.991 25.225 3.597 1.00 87.12 420 GLY A CA 1
ATOM 3384 C C . GLY A 1 420 ? -16.917 25.749 4.542 1.00 87.12 420 GLY A C 1
ATOM 3385 O O . GLY A 1 420 ? -16.714 25.222 5.637 1.00 87.12 420 GLY A O 1
ATOM 3386 N N . ARG A 1 421 ? -16.181 26.779 4.110 1.00 90.44 421 ARG A N 1
ATOM 3387 C CA . ARG A 1 421 ? -15.056 27.352 4.864 1.00 90.44 421 ARG A CA 1
ATOM 3388 C C . ARG A 1 421 ? -15.076 28.872 4.794 1.00 90.44 421 ARG A C 1
ATOM 3390 O O . ARG A 1 421 ? -14.989 29.439 3.708 1.00 90.44 421 ARG A O 1
ATOM 3397 N N . LEU A 1 422 ? -15.100 29.514 5.956 1.00 92.12 422 LEU A N 1
ATOM 3398 C CA . LEU A 1 422 ? -14.833 30.935 6.111 1.00 92.12 422 LEU A CA 1
ATOM 3399 C C . LEU A 1 422 ? -13.344 31.133 6.415 1.00 92.12 422 LEU A C 1
ATOM 3401 O O . LEU A 1 422 ? -12.836 30.666 7.437 1.00 92.12 422 LEU A O 1
ATOM 3405 N N . TYR A 1 423 ? -12.644 31.827 5.521 1.00 94.12 423 TYR A N 1
ATOM 3406 C CA . TYR A 1 423 ? -11.215 32.103 5.649 1.00 94.12 423 TYR A CA 1
ATOM 3407 C C . TYR A 1 423 ? -10.976 33.489 6.263 1.00 94.12 423 TYR A C 1
ATOM 3409 O O . TYR A 1 423 ? -11.494 34.488 5.770 1.00 94.12 423 TYR A O 1
ATOM 3417 N N . LEU A 1 424 ? -10.145 33.558 7.308 1.00 95.44 424 LEU A N 1
ATOM 3418 C CA . LEU A 1 424 ? -9.750 34.797 7.983 1.00 95.44 424 LEU A CA 1
ATOM 3419 C C . LEU A 1 424 ? -8.224 34.946 7.992 1.00 95.44 424 LEU A C 1
ATOM 3421 O O . LEU A 1 424 ? -7.531 34.193 8.673 1.00 95.44 424 LEU A O 1
ATOM 3425 N N . GLY A 1 425 ? -7.695 35.937 7.275 1.00 95.81 425 GLY A N 1
ATOM 3426 C CA . GLY A 1 425 ? -6.269 36.268 7.281 1.00 95.81 425 GLY A CA 1
ATOM 3427 C C . GLY A 1 425 ? -5.901 37.205 8.433 1.00 95.81 425 GLY A C 1
ATOM 3428 O O . GLY A 1 425 ? -6.543 38.233 8.622 1.00 95.81 425 GLY A O 1
ATOM 3429 N N . ILE A 1 426 ? -4.850 36.880 9.188 1.00 95.81 426 ILE A N 1
ATOM 3430 C CA . ILE A 1 426 ? -4.303 37.728 10.256 1.00 95.81 426 ILE A CA 1
ATOM 3431 C C . ILE A 1 426 ? -2.826 37.991 9.975 1.00 95.81 426 ILE A C 1
ATOM 3433 O O . ILE A 1 426 ? -2.039 37.053 9.873 1.00 95.81 426 ILE A O 1
ATOM 3437 N N . CYS A 1 427 ? -2.433 39.263 9.938 1.00 94.25 427 CYS A N 1
ATOM 3438 C CA . CYS A 1 427 ? -1.038 39.695 9.915 1.00 94.25 427 CYS A CA 1
ATOM 3439 C C . CYS A 1 427 ? -0.776 40.616 11.113 1.00 94.25 427 CYS A C 1
ATOM 3441 O O . CYS A 1 427 ? -1.594 41.478 11.428 1.00 94.25 427 CYS A O 1
ATOM 3443 N N . ALA A 1 428 ? 0.352 40.430 11.803 1.00 91.94 428 ALA A N 1
ATOM 3444 C CA . ALA A 1 428 ? 0.719 41.221 12.981 1.00 91.94 428 ALA A CA 1
ATOM 3445 C C . ALA A 1 428 ? 2.106 41.872 12.809 1.00 91.94 428 ALA A C 1
ATOM 3447 O O . ALA A 1 428 ? 3.100 41.338 13.317 1.00 91.94 428 ALA A O 1
ATOM 3448 N N . PRO A 1 429 ? 2.201 43.011 12.095 1.00 88.06 429 PRO A N 1
ATOM 3449 C CA . PRO A 1 429 ? 3.446 43.763 11.959 1.00 88.06 429 PRO A CA 1
ATOM 3450 C C . PRO A 1 429 ? 4.009 44.197 13.322 1.00 88.06 429 PRO A C 1
ATOM 3452 O O . PRO A 1 429 ? 3.263 44.514 14.247 1.00 88.06 429 PRO A O 1
ATOM 3455 N N . GLY A 1 430 ? 5.338 44.201 13.463 1.00 83.06 430 GLY A N 1
ATOM 3456 C CA . GLY A 1 430 ? 6.019 44.688 14.674 1.00 83.06 430 GLY A CA 1
ATOM 3457 C C . GLY A 1 430 ? 5.955 43.767 15.904 1.00 83.06 430 GLY A C 1
ATOM 3458 O O . GLY A 1 430 ? 6.393 44.161 16.983 1.00 83.06 430 GLY A O 1
ATOM 3459 N N . ARG A 1 431 ? 5.433 42.539 15.783 1.00 78.94 431 ARG A N 1
ATOM 3460 C CA . ARG A 1 431 ? 5.443 41.526 16.856 1.00 78.94 431 ARG A CA 1
ATOM 3461 C C . ARG A 1 431 ? 6.230 40.288 16.428 1.00 78.94 431 ARG A C 1
ATOM 3463 O O . ARG A 1 431 ? 6.164 39.867 15.277 1.00 78.94 431 ARG A O 1
ATOM 3470 N N . GLY A 1 432 ? 6.942 39.673 17.376 1.00 82.44 432 GLY A N 1
ATOM 3471 C CA . GLY A 1 432 ? 7.554 38.359 17.164 1.00 82.44 432 GLY A CA 1
ATOM 3472 C C . GLY A 1 432 ? 6.489 37.284 16.887 1.00 82.44 432 GLY A C 1
ATOM 3473 O O . GLY A 1 432 ? 5.354 37.430 17.340 1.00 82.44 432 GLY A O 1
ATOM 3474 N N . PRO A 1 433 ? 6.820 36.189 16.179 1.00 82.00 433 PRO A N 1
ATOM 3475 C CA . PRO A 1 433 ? 5.834 35.226 15.680 1.00 82.00 433 PRO A CA 1
ATOM 3476 C C . PRO A 1 433 ? 5.084 34.465 16.782 1.00 82.00 433 PRO A C 1
ATOM 3478 O O . PRO A 1 433 ? 3.965 34.023 16.549 1.00 82.00 433 PRO A O 1
ATOM 3481 N N . HIS A 1 434 ? 5.658 34.320 17.980 1.00 91.94 434 HIS A N 1
ATOM 3482 C CA . HIS A 1 434 ? 5.032 33.565 19.071 1.00 91.94 434 HIS A CA 1
ATOM 3483 C C . HIS A 1 434 ? 3.856 34.311 19.714 1.00 91.94 434 HIS A C 1
ATOM 3485 O O . HIS A 1 434 ? 2.833 33.698 20.008 1.00 91.94 434 HIS A O 1
ATOM 3491 N N . THR A 1 435 ? 3.946 35.635 19.894 1.00 93.12 435 THR A N 1
ATOM 3492 C CA . THR A 1 435 ? 2.892 36.400 20.580 1.00 93.12 435 THR A CA 1
ATOM 3493 C C . THR A 1 435 ? 1.535 36.323 19.861 1.00 93.12 435 THR A C 1
ATOM 3495 O O . THR A 1 435 ? 0.535 36.064 20.535 1.00 93.12 435 THR A O 1
ATOM 3498 N N . PRO A 1 436 ? 1.441 36.497 18.525 1.00 94.50 436 PRO A N 1
ATOM 3499 C CA . PRO A 1 436 ? 0.193 36.287 17.797 1.00 94.50 436 PRO A CA 1
ATOM 3500 C C . PRO A 1 436 ? -0.320 34.850 17.905 1.00 94.50 436 PRO A C 1
ATOM 3502 O O . PRO A 1 436 ? -1.510 34.671 18.138 1.00 94.50 436 PRO A O 1
ATOM 3505 N N . ILE A 1 437 ? 0.557 33.841 17.817 1.00 95.25 437 ILE A N 1
ATOM 3506 C CA . ILE A 1 437 ? 0.174 32.424 17.951 1.00 95.25 437 ILE A CA 1
ATOM 3507 C C . ILE A 1 437 ? -0.513 32.186 19.296 1.00 95.25 437 ILE A C 1
ATOM 3509 O O . ILE A 1 437 ? -1.644 31.703 19.320 1.00 95.25 437 ILE A O 1
ATOM 3513 N N . VAL A 1 438 ? 0.123 32.599 20.398 1.00 96.56 438 VAL A N 1
ATOM 3514 C CA . VAL A 1 438 ? -0.429 32.458 21.754 1.00 96.56 438 VAL A CA 1
ATOM 3515 C C . VAL A 1 438 ? -1.789 33.150 21.865 1.00 96.56 438 VAL A C 1
ATOM 3517 O O . VAL A 1 438 ? -2.741 32.571 22.384 1.00 96.56 438 VAL A O 1
ATOM 3520 N N . ARG A 1 439 ? -1.918 34.373 21.332 1.00 95.94 439 ARG A N 1
ATOM 3521 C CA . ARG A 1 439 ? -3.169 35.147 21.391 1.00 95.94 439 ARG A CA 1
ATOM 3522 C C . ARG A 1 439 ? -4.298 34.525 20.571 1.00 95.94 439 ARG A C 1
ATOM 3524 O O . ARG A 1 439 ? -5.417 34.452 21.075 1.00 95.94 439 ARG A O 1
ATOM 3531 N N . ILE A 1 440 ? -4.017 34.087 19.343 1.00 97.00 440 ILE A N 1
ATOM 3532 C CA . ILE A 1 440 ? -4.997 33.456 18.449 1.00 97.00 440 ILE A CA 1
ATOM 3533 C C . ILE A 1 440 ? -5.492 32.153 19.080 1.00 97.00 440 ILE A C 1
ATOM 3535 O O . ILE A 1 440 ? -6.694 31.983 19.272 1.00 97.00 440 ILE A O 1
ATOM 3539 N N . TRP A 1 441 ? -4.572 31.269 19.476 1.00 97.44 441 TRP A N 1
ATOM 3540 C CA . TRP A 1 441 ? -4.917 29.974 20.061 1.00 97.44 441 TRP A CA 1
ATOM 3541 C C . TRP A 1 441 ? -5.700 30.119 21.361 1.00 97.44 441 TRP A C 1
ATOM 3543 O O . TRP A 1 441 ? -6.769 29.525 21.492 1.00 97.44 441 TRP A O 1
ATOM 3553 N N . ALA A 1 442 ? -5.224 30.950 22.294 1.00 97.12 442 ALA A N 1
ATOM 3554 C CA . ALA A 1 442 ? -5.916 31.178 23.559 1.00 97.12 442 ALA A CA 1
ATOM 3555 C C . ALA A 1 442 ? -7.337 31.718 23.341 1.00 97.12 442 ALA A C 1
ATOM 3557 O O . ALA A 1 442 ? -8.280 31.242 23.971 1.00 97.12 442 ALA A O 1
ATOM 3558 N N . ARG A 1 443 ? -7.517 32.675 22.417 1.00 97.06 443 ARG A N 1
ATOM 3559 C CA . ARG A 1 443 ? -8.835 33.253 22.122 1.00 97.06 443 ARG A CA 1
ATOM 3560 C C . ARG A 1 443 ? -9.783 32.233 21.498 1.00 97.06 443 ARG A C 1
ATOM 3562 O O . ARG A 1 443 ? -10.938 32.176 21.919 1.00 97.06 443 ARG A O 1
ATOM 3569 N N . LEU A 1 444 ? -9.324 31.434 20.536 1.00 97.25 444 LEU A N 1
ATOM 3570 C CA . LEU A 1 444 ? -10.142 30.401 19.892 1.00 97.25 444 LEU A CA 1
ATOM 3571 C C . LEU A 1 444 ? -10.548 29.307 20.889 1.00 97.25 444 LEU A C 1
ATOM 3573 O O . LEU A 1 444 ? -11.738 29.038 21.055 1.00 97.25 444 LEU A O 1
ATOM 3577 N N . LEU A 1 445 ? -9.581 28.759 21.633 1.00 96.62 445 LEU A N 1
ATOM 3578 C CA . LEU A 1 445 ? -9.822 27.722 22.640 1.00 96.62 445 LEU A CA 1
ATOM 3579 C C . LEU A 1 445 ? -10.798 28.194 23.721 1.00 96.62 445 LEU A C 1
ATOM 3581 O O . LEU A 1 445 ? -11.744 27.476 24.048 1.00 96.62 445 LEU A O 1
ATOM 3585 N N . GLN A 1 446 ? -10.597 29.406 24.247 1.00 97.00 446 GLN A N 1
ATOM 3586 C CA . GLN A 1 446 ? -11.472 29.985 25.265 1.00 97.00 446 GLN A CA 1
ATOM 3587 C C . GLN A 1 446 ? -12.870 30.302 24.716 1.00 97.00 446 GLN A C 1
ATOM 3589 O O . GLN A 1 446 ? -13.854 30.174 25.436 1.00 97.00 446 GLN A O 1
ATOM 3594 N N . THR A 1 447 ? -12.990 30.691 23.444 1.00 95.81 447 THR A N 1
ATOM 3595 C CA . THR A 1 447 ? -14.304 30.950 22.830 1.00 95.81 447 THR A CA 1
ATOM 3596 C C . THR A 1 447 ? -15.111 29.662 22.708 1.00 95.81 447 THR A C 1
ATOM 3598 O O . THR A 1 447 ? -16.265 29.649 23.125 1.00 95.81 447 THR A O 1
ATOM 3601 N N . ALA A 1 448 ? -14.497 28.564 22.261 1.00 95.19 448 ALA A N 1
ATOM 3602 C CA . ALA A 1 448 ? -15.150 27.255 22.255 1.00 95.19 448 ALA A CA 1
ATOM 3603 C C . ALA A 1 448 ? -15.632 26.846 23.664 1.00 95.19 448 ALA A C 1
ATOM 3605 O O . ALA A 1 448 ? -16.732 26.333 23.830 1.00 95.19 448 ALA A O 1
ATOM 3606 N N . TRP A 1 449 ? -14.865 27.162 24.713 1.00 95.44 449 TRP A N 1
ATOM 3607 C CA . TRP A 1 449 ? -15.294 26.915 26.094 1.00 95.44 449 TRP A CA 1
ATOM 3608 C C . TRP A 1 449 ? -16.466 27.787 26.552 1.00 95.44 449 TRP A C 1
ATOM 3610 O O . TRP A 1 449 ? -17.361 27.308 27.255 1.00 95.44 449 TRP A O 1
ATOM 3620 N N . ASN A 1 450 ? -16.473 29.065 26.170 1.00 95.00 450 ASN A N 1
ATOM 3621 C CA . ASN A 1 450 ? -17.575 29.973 26.482 1.00 95.00 450 ASN A CA 1
ATOM 3622 C C . ASN A 1 450 ? -18.889 29.483 25.856 1.00 95.00 450 ASN A C 1
ATOM 3624 O O . ASN A 1 450 ? -19.935 29.597 26.487 1.00 95.00 450 ASN A O 1
ATOM 3628 N N . TYR A 1 451 ? -18.815 28.880 24.668 1.00 94.69 451 TYR A N 1
ATOM 3629 C CA . TYR A 1 451 ? -19.950 28.312 23.939 1.00 94.69 451 TYR A CA 1
ATOM 3630 C C . TYR A 1 451 ? -20.094 26.791 24.106 1.00 94.69 451 TYR A C 1
ATOM 3632 O O . TYR A 1 451 ? -20.751 26.146 23.298 1.00 94.69 451 TYR A O 1
ATOM 3640 N N . ARG A 1 452 ? -19.538 26.191 25.167 1.00 94.69 452 ARG A N 1
ATOM 3641 C CA . ARG A 1 452 ? -19.559 24.726 25.380 1.00 94.69 452 ARG A CA 1
ATOM 3642 C C . ARG A 1 452 ? -20.945 24.077 25.450 1.00 94.69 452 ARG A C 1
ATOM 3644 O O . ARG A 1 452 ? -21.058 22.873 25.283 1.00 94.69 452 ARG A O 1
ATOM 3651 N N . ASN A 1 453 ? -21.980 24.871 25.711 1.00 94.12 453 ASN A N 1
ATOM 3652 C CA . ASN A 1 453 ? -23.367 24.407 25.757 1.00 94.12 453 ASN A CA 1
ATOM 3653 C C . ASN A 1 453 ? -24.082 24.549 24.400 1.00 94.12 453 ASN A C 1
ATOM 3655 O O . ASN A 1 453 ? -25.265 24.241 24.302 1.00 94.12 453 ASN A O 1
ATOM 3659 N N . HIS A 1 454 ? -23.401 25.057 23.369 1.00 94.06 454 HIS A N 1
ATOM 3660 C CA . HIS A 1 454 ? -23.956 25.174 22.026 1.00 94.06 454 HIS A CA 1
ATOM 3661 C C . HIS A 1 454 ? -24.090 23.777 21.391 1.00 94.06 454 HIS A C 1
ATOM 3663 O O . HIS A 1 454 ? -23.145 22.992 21.494 1.00 94.06 454 HIS A O 1
ATOM 3669 N N . PRO A 1 455 ? -25.204 23.455 20.704 1.00 90.75 455 PRO A N 1
ATOM 3670 C CA . PRO A 1 455 ? -25.437 22.120 20.137 1.00 90.75 455 PRO A CA 1
ATOM 3671 C C . PRO A 1 455 ? -24.334 21.677 19.165 1.00 90.75 455 PRO A C 1
ATOM 3673 O O . PRO A 1 455 ? -23.942 20.515 19.156 1.00 90.75 455 PRO A O 1
ATOM 3676 N N . ASP A 1 456 ? -23.780 22.619 18.402 1.00 90.94 456 ASP A N 1
ATOM 3677 C CA . ASP A 1 456 ? -22.735 22.350 17.406 1.00 90.94 456 ASP A CA 1
ATOM 3678 C C . ASP A 1 456 ? -21.301 22.494 17.929 1.00 90.94 456 ASP A C 1
ATOM 3680 O O . ASP A 1 456 ? -20.358 22.551 17.137 1.00 90.94 456 ASP A O 1
ATOM 3684 N N . ILE A 1 457 ? -21.095 22.591 19.247 1.00 94.06 457 ILE A N 1
ATOM 3685 C CA . ILE A 1 457 ? -19.754 22.861 19.775 1.00 94.06 457 ILE A CA 1
ATOM 3686 C C . ILE A 1 457 ? -18.730 21.794 19.374 1.00 94.06 457 ILE A C 1
ATOM 3688 O O . ILE A 1 457 ? -17.560 22.120 19.181 1.00 94.06 457 ILE A O 1
ATOM 3692 N N . ASP A 1 458 ? -19.160 20.541 19.208 1.00 94.12 458 ASP A N 1
ATOM 3693 C CA . ASP A 1 458 ? -18.290 19.430 18.815 1.00 94.12 458 ASP A CA 1
ATOM 3694 C C . ASP A 1 458 ? -17.458 19.755 17.564 1.00 94.12 458 ASP A C 1
ATOM 3696 O O . ASP A 1 458 ? -16.265 19.433 17.515 1.00 94.12 458 ASP A O 1
ATOM 3700 N N . PHE A 1 459 ? -18.048 20.487 16.608 1.00 92.56 459 PHE A N 1
ATOM 3701 C CA . PHE A 1 459 ? -17.369 20.881 15.377 1.00 92.56 459 PHE A CA 1
ATOM 3702 C C . PHE A 1 459 ? -16.223 21.873 15.609 1.00 92.56 459 PHE A C 1
ATOM 3704 O O . PHE A 1 459 ? -15.215 21.857 14.902 1.00 92.56 459 PHE A O 1
ATOM 3711 N N . TYR A 1 460 ? -16.338 22.718 16.631 1.00 94.50 460 TYR A N 1
ATOM 3712 C CA . TYR A 1 460 ? -15.375 23.777 16.941 1.00 94.50 460 TYR A CA 1
ATOM 3713 C C . TYR A 1 460 ? -14.543 23.490 18.199 1.00 94.50 460 TYR A C 1
ATOM 3715 O O . TYR A 1 460 ? -13.731 24.322 18.609 1.00 94.50 460 TYR A O 1
ATOM 3723 N N . TRP A 1 461 ? -14.727 22.324 18.829 1.00 95.56 461 TRP A N 1
ATOM 3724 C CA . TRP A 1 461 ? -14.056 21.984 20.083 1.00 95.56 461 TRP A CA 1
ATOM 3725 C C . TRP A 1 461 ? -12.557 21.748 19.897 1.00 95.56 461 TRP A C 1
ATOM 3727 O O . TRP A 1 461 ? -11.743 22.282 20.661 1.00 95.56 461 TRP A O 1
ATOM 3737 N N . THR A 1 462 ? -12.209 20.946 18.888 1.00 95.62 462 THR A N 1
ATOM 3738 C CA . THR A 1 462 ? -10.832 20.564 18.564 1.00 95.62 462 THR A CA 1
ATOM 3739 C C . THR A 1 462 ? -10.198 21.626 17.675 1.00 95.62 462 THR A C 1
ATOM 3741 O O . THR A 1 462 ? -10.599 21.801 16.525 1.00 95.62 462 THR A O 1
ATOM 3744 N N . LEU A 1 463 ? -9.178 22.317 18.188 1.00 96.94 463 LEU A N 1
ATOM 3745 C CA . LEU A 1 463 ? -8.431 23.307 17.416 1.00 96.94 463 LEU A CA 1
ATOM 3746 C C . LEU A 1 463 ? -7.314 22.631 16.613 1.00 96.94 463 LEU A C 1
ATOM 3748 O O . LEU A 1 463 ? -6.371 22.087 17.189 1.00 96.94 463 LEU A O 1
ATOM 3752 N N . THR A 1 464 ? -7.392 22.698 15.284 1.00 96.44 464 THR A N 1
ATOM 3753 C CA . THR A 1 464 ? -6.368 22.116 14.404 1.00 96.44 464 THR A CA 1
ATOM 3754 C C . THR A 1 464 ? -5.321 23.150 14.010 1.00 96.44 464 THR A C 1
ATOM 3756 O O . THR A 1 464 ? -5.634 24.146 13.369 1.00 96.44 464 THR A O 1
ATOM 3759 N N . GLY A 1 465 ? -4.060 22.916 14.358 1.00 96.56 465 GLY A N 1
ATOM 3760 C CA . GLY A 1 465 ? -2.910 23.712 13.946 1.00 96.56 465 GLY A CA 1
ATOM 3761 C C . GLY A 1 465 ? -2.151 23.072 12.795 1.00 96.56 465 GLY A C 1
ATOM 3762 O O . GLY A 1 465 ? -1.535 22.026 12.993 1.00 96.56 465 GLY A O 1
ATOM 3763 N N . TYR A 1 466 ? -2.129 23.717 11.629 1.00 95.88 466 TYR A N 1
ATOM 3764 C CA . TYR A 1 466 ? -1.329 23.283 10.484 1.00 95.88 466 TYR A CA 1
ATOM 3765 C C . TYR A 1 466 ? -0.019 24.062 10.383 1.00 95.88 466 TYR A C 1
ATOM 3767 O O . TYR A 1 466 ? -0.014 25.297 10.393 1.00 95.88 466 TYR A O 1
ATOM 3775 N N . PHE A 1 467 ? 1.088 23.335 10.235 1.00 94.62 467 PHE A N 1
ATOM 3776 C CA . PHE A 1 467 ? 2.439 23.883 10.196 1.00 94.62 467 PHE A CA 1
ATOM 3777 C C . PHE A 1 467 ? 3.201 23.415 8.958 1.00 94.62 467 PHE A C 1
ATOM 3779 O O . PHE A 1 467 ? 3.195 22.238 8.601 1.00 94.62 467 PHE A O 1
ATOM 3786 N N . ASN A 1 468 ? 3.945 24.338 8.350 1.00 90.00 468 ASN A N 1
ATOM 3787 C CA . ASN A 1 468 ? 4.746 24.057 7.157 1.00 90.00 468 ASN A CA 1
ATOM 3788 C C . ASN A 1 468 ? 6.025 23.261 7.448 1.00 90.00 468 ASN A C 1
ATOM 3790 O O . ASN A 1 468 ? 6.607 22.675 6.538 1.00 90.00 468 ASN A O 1
ATOM 3794 N N . ALA A 1 469 ? 6.488 23.260 8.700 1.00 88.62 469 ALA A N 1
ATOM 3795 C CA . ALA A 1 469 ? 7.689 22.551 9.115 1.00 88.62 469 ALA A CA 1
ATOM 3796 C C . ALA A 1 469 ? 7.527 21.958 10.516 1.00 88.62 469 ALA A C 1
ATOM 3798 O O . ALA A 1 469 ? 6.959 22.584 11.413 1.00 88.62 469 ALA A O 1
ATOM 3799 N N . ILE A 1 470 ? 8.128 20.786 10.732 1.00 87.62 470 ILE A N 1
ATOM 3800 C CA . ILE A 1 470 ? 8.050 20.068 12.012 1.00 87.62 470 ILE A CA 1
ATOM 3801 C C . ILE A 1 470 ? 8.665 20.887 13.158 1.00 87.62 470 ILE A C 1
ATOM 3803 O O . ILE A 1 470 ? 8.178 20.853 14.284 1.00 87.62 470 ILE A O 1
ATOM 3807 N N . ARG A 1 471 ? 9.704 21.685 12.876 1.00 89.00 471 ARG A N 1
ATOM 3808 C CA . ARG A 1 471 ? 10.296 22.600 13.865 1.00 89.00 471 ARG A CA 1
ATOM 3809 C C . ARG A 1 471 ? 9.293 23.650 14.356 1.00 89.00 471 ARG A C 1
ATOM 3811 O O . ARG A 1 471 ? 9.287 23.980 15.535 1.00 89.00 471 ARG A O 1
ATOM 3818 N N . GLU A 1 472 ? 8.449 24.170 13.465 1.00 90.94 472 GLU A N 1
ATOM 3819 C CA . GLU A 1 472 ? 7.426 25.160 13.827 1.00 90.94 472 GLU A CA 1
ATOM 3820 C C . GLU A 1 472 ? 6.278 24.521 14.608 1.00 90.94 472 GLU A C 1
ATOM 3822 O O . GLU A 1 472 ? 5.816 25.103 15.587 1.00 90.94 472 GLU A O 1
ATOM 3827 N N . LEU A 1 473 ? 5.888 23.301 14.224 1.00 93.06 473 LEU A N 1
ATOM 3828 C CA . LEU A 1 473 ? 4.930 22.483 14.965 1.00 93.06 473 LEU A CA 1
ATOM 3829 C C . LEU A 1 473 ? 5.402 22.253 16.404 1.00 93.06 473 LEU A C 1
ATOM 3831 O O . LEU A 1 473 ? 4.663 22.527 17.347 1.00 93.06 473 LEU A O 1
ATOM 3835 N N . ALA A 1 474 ? 6.647 21.801 16.578 1.00 91.12 474 ALA A N 1
ATOM 3836 C CA . ALA A 1 474 ? 7.229 21.555 17.894 1.00 91.12 474 ALA A CA 1
ATOM 3837 C C . ALA A 1 474 ? 7.269 22.832 18.752 1.00 91.12 474 ALA A C 1
ATOM 3839 O O . ALA A 1 474 ? 6.925 22.789 19.932 1.00 91.12 474 ALA A O 1
ATOM 3840 N N . GLY A 1 475 ? 7.618 23.974 18.148 1.00 92.75 475 GLY A N 1
ATOM 3841 C CA . GLY A 1 475 ? 7.587 25.273 18.823 1.00 92.75 475 GLY A CA 1
ATOM 3842 C C . GLY A 1 475 ? 6.184 25.658 19.299 1.00 92.75 475 GLY A C 1
ATOM 3843 O O . GLY A 1 475 ? 6.008 26.044 20.450 1.00 92.75 475 GLY A O 1
ATOM 3844 N N . ALA A 1 476 ? 5.160 25.495 18.460 1.00 93.75 476 ALA A N 1
ATOM 3845 C CA . ALA A 1 476 ? 3.783 25.790 18.851 1.00 93.75 476 ALA A CA 1
ATOM 3846 C C . ALA A 1 476 ? 3.235 24.823 19.912 1.00 93.75 476 ALA A C 1
ATOM 3848 O O . ALA A 1 476 ? 2.490 25.247 20.793 1.00 93.75 476 ALA A O 1
ATOM 3849 N N . LYS A 1 477 ? 3.633 23.547 19.873 1.00 93.56 477 LYS A N 1
ATOM 3850 C CA . LYS A 1 477 ? 3.293 22.559 20.907 1.00 93.56 477 LYS A CA 1
ATOM 3851 C C . LYS A 1 477 ? 3.909 22.923 22.263 1.00 93.56 477 LYS A C 1
ATOM 3853 O O . LYS A 1 477 ? 3.256 22.763 23.288 1.00 93.56 477 LYS A O 1
ATOM 3858 N N . ALA A 1 478 ? 5.123 23.482 22.281 1.00 93.25 478 ALA A N 1
ATOM 3859 C CA . ALA A 1 478 ? 5.719 24.022 23.505 1.00 93.25 478 ALA A CA 1
ATOM 3860 C C . ALA A 1 478 ? 4.906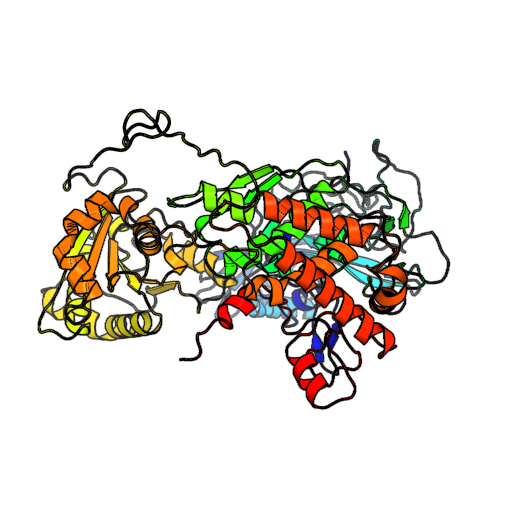 25.207 24.062 1.00 93.25 478 ALA A C 1
ATOM 3862 O O . ALA A 1 478 ? 4.546 25.195 25.237 1.00 93.25 478 ALA A O 1
ATOM 3863 N N . LEU A 1 479 ? 4.516 26.162 23.205 1.00 94.44 479 LEU A N 1
ATOM 3864 C CA . LEU A 1 479 ? 3.648 27.286 23.595 1.00 94.44 479 LEU A CA 1
ATOM 3865 C C . LEU A 1 479 ? 2.277 26.813 24.114 1.00 94.44 479 LEU A C 1
ATOM 3867 O O . LEU A 1 479 ? 1.703 27.424 25.012 1.00 94.44 479 LEU A O 1
ATOM 3871 N N . TYR A 1 480 ? 1.742 25.719 23.564 1.00 94.62 480 TYR A N 1
ATOM 3872 C CA . TYR A 1 480 ? 0.478 25.123 24.006 1.00 94.62 480 TYR A CA 1
ATOM 3873 C C . TYR A 1 480 ? 0.540 24.579 25.433 1.00 94.62 480 TYR A C 1
ATOM 3875 O O . TYR A 1 480 ? -0.454 24.638 26.151 1.00 94.62 480 TYR A O 1
ATOM 3883 N N . ARG A 1 481 ? 1.706 24.096 25.867 1.00 92.19 481 ARG A N 1
ATOM 3884 C CA . ARG A 1 481 ? 1.894 23.546 27.215 1.00 92.19 481 ARG A CA 1
ATOM 3885 C C . ARG A 1 481 ? 2.016 24.614 28.298 1.00 92.19 481 ARG A C 1
ATOM 3887 O O . ARG A 1 481 ? 1.672 24.332 29.441 1.00 92.19 481 ARG A O 1
ATOM 3894 N N . GLN A 1 482 ? 2.514 25.807 27.967 1.00 89.62 482 GLN A N 1
ATOM 3895 C CA . GLN A 1 482 ? 2.873 26.830 28.961 1.00 89.62 482 GLN A CA 1
ATOM 3896 C C . GLN A 1 482 ? 2.186 28.182 28.705 1.00 89.62 482 GLN A C 1
ATOM 3898 O O . GLN A 1 482 ? 1.308 28.583 29.472 1.00 89.62 482 GLN A O 1
ATOM 3903 N N . ASP A 1 483 ? 2.529 28.867 27.612 1.00 95.38 483 ASP A N 1
ATOM 3904 C CA . ASP A 1 483 ? 2.097 30.246 27.336 1.00 95.38 483 ASP A CA 1
ATOM 3905 C C . ASP A 1 483 ? 0.598 30.385 27.024 1.00 95.38 483 ASP A C 1
ATOM 3907 O O . ASP A 1 483 ? -0.058 31.334 27.458 1.00 95.38 483 ASP A O 1
ATOM 3911 N N . ILE A 1 484 ? 0.027 29.449 26.259 1.00 95.69 484 ILE A N 1
ATOM 3912 C CA . ILE A 1 484 ? -1.401 29.461 25.903 1.00 95.69 484 ILE A CA 1
ATOM 3913 C C . ILE A 1 484 ? -2.291 29.301 27.150 1.00 95.69 484 ILE A C 1
ATOM 3915 O O . ILE A 1 484 ? -3.197 30.124 27.310 1.00 95.69 484 ILE A O 1
ATOM 3919 N N . PRO A 1 485 ? -2.057 28.331 28.060 1.00 94.06 485 PRO A N 1
ATOM 3920 C CA . PRO A 1 485 ? -2.797 28.243 29.317 1.00 94.06 485 PRO A CA 1
ATOM 3921 C C . PRO A 1 485 ? -2.705 29.524 30.154 1.00 94.06 485 PRO A C 1
ATOM 3923 O O . PRO A 1 485 ? -3.720 29.983 30.682 1.00 94.06 485 PRO A O 1
ATOM 3926 N N . GLN A 1 486 ? -1.516 30.134 30.243 1.00 93.94 486 GLN A N 1
ATOM 3927 C CA . GLN A 1 486 ? -1.330 31.401 30.953 1.00 93.94 486 GLN A CA 1
ATOM 3928 C C . GLN A 1 486 ? -2.182 32.509 30.331 1.00 93.94 486 GLN A C 1
ATOM 3930 O O . GLN A 1 486 ? -2.935 33.185 31.033 1.00 93.94 486 GLN A O 1
ATOM 3935 N N . ARG A 1 487 ? -2.147 32.643 29.003 1.00 95.69 487 ARG A N 1
ATOM 3936 C CA . ARG A 1 487 ? -2.958 33.640 28.304 1.00 95.69 487 ARG A CA 1
ATOM 3937 C C . ARG A 1 487 ? -4.456 33.386 28.461 1.00 95.69 487 ARG A C 1
ATOM 3939 O O . ARG A 1 487 ? -5.215 34.345 28.570 1.00 95.69 487 ARG A O 1
ATOM 3946 N N . ILE A 1 488 ? -4.892 32.125 28.478 1.00 96.06 488 ILE A N 1
ATOM 3947 C CA . ILE A 1 488 ? -6.285 31.759 28.763 1.00 96.06 488 ILE A CA 1
ATOM 3948 C C . ILE A 1 488 ? -6.689 32.261 30.154 1.00 96.06 488 ILE A C 1
ATOM 3950 O O . ILE A 1 488 ? -7.747 32.874 30.282 1.00 96.06 488 ILE A O 1
ATOM 3954 N N . ASN A 1 489 ? -5.844 32.071 31.172 1.00 93.50 489 ASN A N 1
ATOM 3955 C CA . ASN A 1 489 ? -6.124 32.551 32.528 1.00 93.50 489 ASN A CA 1
ATOM 3956 C C . ASN A 1 489 ? -6.327 34.074 32.568 1.00 93.50 489 ASN A C 1
ATOM 3958 O O . ASN A 1 489 ? -7.244 34.542 33.237 1.00 93.50 489 ASN A O 1
ATOM 3962 N N . GLU A 1 490 ? -5.528 34.833 31.813 1.00 93.81 490 GLU A N 1
ATOM 3963 C CA . GLU A 1 490 ? -5.649 36.295 31.726 1.00 93.81 490 GLU A CA 1
ATOM 3964 C C . GLU A 1 490 ? -6.965 36.752 31.075 1.00 93.81 490 GLU A C 1
ATOM 3966 O O . GLU A 1 490 ? -7.531 37.764 31.479 1.00 93.81 490 GLU A O 1
ATOM 3971 N N . ILE A 1 491 ? -7.457 36.038 30.053 1.00 95.19 491 ILE A N 1
ATOM 3972 C CA . ILE A 1 491 ? -8.625 36.473 29.259 1.00 95.19 491 ILE A CA 1
ATOM 3973 C C . ILE A 1 491 ? -9.953 35.843 29.697 1.00 95.19 491 ILE A C 1
ATOM 3975 O O . ILE A 1 491 ? -11.006 36.259 29.215 1.00 95.19 491 ILE A O 1
ATOM 3979 N N . ALA A 1 492 ? -9.926 34.810 30.541 1.00 90.12 492 ALA A N 1
ATOM 3980 C CA . ALA A 1 492 ? -11.109 34.015 30.865 1.00 90.12 492 ALA A CA 1
ATOM 3981 C C . ALA A 1 492 ? -12.060 34.669 31.879 1.00 90.12 492 ALA A C 1
ATOM 3983 O O . ALA A 1 492 ? -13.190 34.199 32.019 1.00 90.12 492 ALA A O 1
ATOM 3984 N N . GLY A 1 493 ? -11.615 35.691 32.622 1.00 81.62 493 GLY A N 1
ATOM 3985 C CA . GLY A 1 493 ? -12.447 36.395 33.609 1.00 81.62 493 GLY A CA 1
ATOM 3986 C C . GLY A 1 493 ? -13.088 35.484 34.670 1.00 81.62 493 GLY A C 1
ATOM 3987 O O . GLY A 1 493 ? -14.162 35.797 35.168 1.00 81.62 493 GLY A O 1
ATOM 3988 N N . GLY A 1 494 ? -12.475 34.328 34.967 1.00 81.81 494 GLY A N 1
ATOM 3989 C CA . GLY A 1 494 ? -12.961 33.331 35.935 1.00 81.81 494 GLY A CA 1
ATOM 3990 C C . GLY A 1 494 ? -13.531 32.033 35.336 1.00 81.81 494 GLY A C 1
ATOM 3991 O O . GLY A 1 494 ? -13.521 31.006 36.008 1.00 81.81 494 GLY A O 1
ATOM 3992 N N . ASN A 1 495 ? -13.944 32.009 34.063 1.00 89.75 495 ASN A N 1
ATOM 3993 C CA . ASN A 1 495 ? -14.540 30.828 33.408 1.00 89.75 495 ASN A CA 1
ATOM 3994 C C . ASN A 1 495 ? -13.563 30.182 32.413 1.00 89.75 495 ASN A C 1
ATOM 3996 O O . ASN A 1 495 ? -13.813 30.152 31.211 1.00 89.75 495 ASN A O 1
ATOM 4000 N N . ARG A 1 496 ? -12.405 29.718 32.891 1.00 91.62 496 ARG A N 1
ATOM 4001 C CA . ARG A 1 496 ? -11.310 29.262 32.015 1.00 91.62 496 ARG A CA 1
ATOM 4002 C C . ARG A 1 496 ? -11.530 27.874 31.412 1.00 91.62 496 ARG A C 1
ATOM 4004 O O . ARG A 1 496 ? -11.920 26.947 32.124 1.00 91.62 496 ARG A O 1
ATOM 4011 N N . ARG A 1 497 ? -11.151 27.699 30.140 1.00 92.19 497 ARG A N 1
ATOM 4012 C CA . ARG A 1 497 ? -10.938 26.363 29.562 1.00 92.19 497 ARG A CA 1
ATOM 4013 C C . ARG A 1 497 ? -9.728 25.720 30.227 1.00 92.19 497 ARG A C 1
ATOM 4015 O O . ARG A 1 497 ? -8.636 26.287 30.213 1.00 92.19 497 ARG A O 1
ATOM 4022 N N . ARG A 1 498 ? -9.905 24.526 30.788 1.00 88.06 498 ARG A N 1
ATOM 4023 C CA . ARG A 1 498 ? -8.774 23.685 31.190 1.00 88.06 498 ARG A CA 1
ATOM 4024 C C . ARG A 1 498 ? -8.296 22.929 29.959 1.00 88.06 498 ARG A C 1
ATOM 4026 O O . ARG A 1 498 ? -9.096 22.250 29.328 1.00 88.06 498 ARG A O 1
ATOM 4033 N N . ILE A 1 499 ? -7.023 23.089 29.626 1.00 86.75 499 ILE A N 1
ATOM 4034 C CA . ILE A 1 499 ? -6.355 22.342 28.562 1.00 86.75 499 ILE A CA 1
ATOM 4035 C C . ILE A 1 499 ? -5.339 21.407 29.207 1.00 86.75 499 ILE A C 1
ATOM 4037 O O . ILE A 1 499 ? -4.599 21.827 30.097 1.00 86.75 499 ILE A O 1
ATOM 4041 N N . ALA A 1 500 ? -5.372 20.143 28.803 1.00 82.00 500 ALA A N 1
ATOM 4042 C CA . ALA A 1 500 ? -4.543 19.076 29.347 1.00 82.00 500 ALA A CA 1
ATOM 4043 C C . ALA A 1 500 ? -3.644 18.524 28.232 1.00 82.00 500 ALA A C 1
ATOM 4045 O O . ALA A 1 500 ? -4.097 18.397 27.092 1.00 82.00 500 ALA A O 1
ATOM 4046 N N . ASP A 1 501 ? -2.376 18.224 28.532 1.00 81.25 501 ASP A N 1
ATOM 4047 C CA . ASP A 1 501 ? -1.423 17.759 27.509 1.00 81.25 501 ASP A CA 1
ATOM 4048 C C . ASP A 1 501 ? -1.840 16.389 26.944 1.00 81.25 501 ASP A C 1
ATOM 4050 O O . ASP A 1 501 ? -1.628 16.123 25.762 1.00 81.25 501 ASP A O 1
ATOM 4054 N N . GLU A 1 502 ? -2.533 15.559 27.738 1.00 82.00 502 GLU A N 1
ATOM 4055 C CA . GLU A 1 502 ? -3.030 14.238 27.323 1.00 82.00 502 GLU A CA 1
ATOM 4056 C C . GLU A 1 502 ? -4.140 14.315 26.262 1.00 82.00 502 GLU A C 1
ATOM 4058 O O . GLU A 1 502 ? -4.397 13.340 25.557 1.00 82.00 502 GLU A O 1
ATOM 4063 N N . ARG A 1 503 ? -4.802 15.474 26.127 1.00 85.75 503 ARG A N 1
ATOM 4064 C CA . ARG A 1 503 ? -5.848 15.728 25.120 1.00 85.75 503 ARG A CA 1
ATOM 4065 C C . ARG A 1 503 ? -5.305 16.397 23.855 1.00 85.75 503 ARG A C 1
ATOM 4067 O O . ARG A 1 503 ? -6.065 17.005 23.091 1.00 85.75 503 ARG A O 1
ATOM 4074 N N . THR A 1 504 ? -3.992 16.319 23.645 1.00 90.75 504 THR A N 1
ATOM 4075 C CA . THR A 1 504 ? -3.327 16.793 22.431 1.00 90.75 504 THR A CA 1
ATOM 4076 C C . THR A 1 504 ? -2.946 15.628 21.534 1.00 90.75 504 THR A C 1
ATOM 4078 O O . THR A 1 504 ? -2.491 14.585 21.997 1.00 90.75 504 THR A O 1
ATOM 4081 N N . GLN A 1 505 ? -3.102 15.817 20.226 1.00 91.00 505 GLN A N 1
ATOM 4082 C CA . GLN A 1 505 ? -2.660 14.845 19.232 1.00 91.00 505 GLN A CA 1
ATOM 4083 C C . GLN A 1 505 ? -1.702 15.473 18.231 1.00 91.00 505 GLN A C 1
ATOM 4085 O O . GLN A 1 505 ? -1.794 16.658 17.905 1.00 91.00 505 GLN A O 1
ATOM 4090 N N . GLU A 1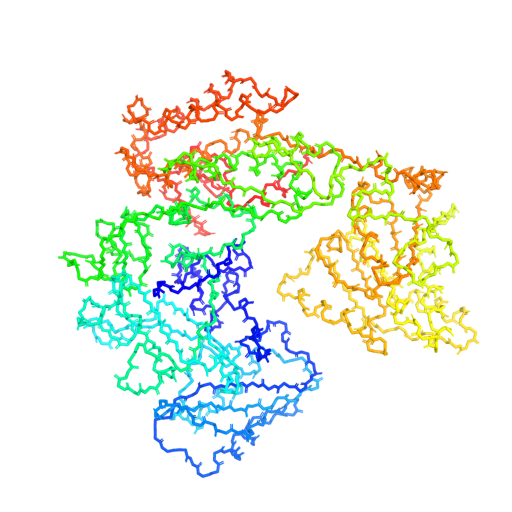 506 ? -0.775 14.659 17.733 1.00 91.00 506 GLU A N 1
ATOM 4091 C CA . GLU A 1 506 ? 0.150 15.035 16.671 1.00 91.00 506 GLU A CA 1
ATOM 4092 C C . GLU A 1 506 ? -0.035 14.116 15.468 1.00 91.00 506 GLU A C 1
ATOM 4094 O O . GLU A 1 506 ? -0.020 12.895 15.599 1.00 91.00 506 GLU A O 1
ATOM 4099 N N . LEU A 1 507 ? -0.161 14.722 14.291 1.00 88.62 507 LEU A N 1
ATOM 4100 C CA . LEU A 1 507 ? -0.201 14.029 13.014 1.00 88.62 507 LEU A CA 1
ATOM 4101 C C . LEU A 1 507 ? 0.894 14.602 12.109 1.00 88.62 507 LEU A C 1
ATOM 4103 O O . LEU A 1 507 ? 0.691 15.594 11.406 1.00 88.62 507 LEU A O 1
ATOM 4107 N N . SER A 1 508 ? 2.076 13.996 12.163 1.00 84.88 508 SER A N 1
ATOM 4108 C CA . SER A 1 508 ? 3.266 14.411 11.416 1.00 84.88 508 SER A CA 1
ATOM 4109 C C . SER A 1 508 ? 4.010 13.188 10.874 1.00 84.88 508 SER A C 1
ATOM 4111 O O . SER A 1 508 ? 3.731 12.058 11.273 1.00 84.88 508 SER A O 1
ATOM 4113 N N . SER A 1 509 ? 4.988 13.397 9.988 1.00 74.94 509 SER A N 1
ATOM 4114 C CA . SER A 1 509 ? 5.805 12.308 9.427 1.00 74.94 509 SER A CA 1
ATOM 4115 C C . SER A 1 509 ? 6.682 11.579 10.457 1.00 74.94 509 SER A C 1
ATOM 4117 O O . SER A 1 509 ? 7.318 10.588 10.117 1.00 74.94 509 SER A O 1
ATOM 4119 N N . ARG A 1 510 ? 6.733 12.047 11.715 1.00 73.62 510 ARG A N 1
ATOM 4120 C CA . ARG A 1 510 ? 7.431 11.369 12.823 1.00 73.62 510 ARG A CA 1
ATOM 4121 C C . ARG A 1 510 ? 6.624 10.228 13.442 1.00 73.62 510 ARG A C 1
ATOM 4123 O O . ARG A 1 510 ? 7.179 9.444 14.205 1.00 73.62 510 ARG A O 1
ATOM 4130 N N . ILE A 1 511 ? 5.323 10.174 13.176 1.00 73.56 511 ILE A N 1
ATOM 4131 C CA . ILE A 1 511 ? 4.429 9.167 13.739 1.00 73.56 511 ILE A CA 1
ATOM 4132 C C . ILE A 1 511 ? 4.465 7.911 12.860 1.00 73.56 511 ILE A C 1
ATOM 4134 O O . ILE A 1 511 ? 4.380 8.010 11.637 1.00 73.56 511 ILE A O 1
ATOM 4138 N N . SER A 1 512 ? 4.586 6.733 13.481 1.00 65.00 512 SER A N 1
ATOM 4139 C CA . SER A 1 512 ? 4.569 5.453 12.765 1.00 65.00 512 SER A CA 1
ATOM 4140 C C . SER A 1 512 ? 3.211 5.215 12.102 1.00 65.00 512 SER A C 1
ATOM 4142 O O . SER A 1 512 ? 2.165 5.516 12.678 1.00 65.00 512 SER A O 1
ATOM 4144 N N . SER A 1 513 ? 3.210 4.625 10.904 1.00 62.84 513 SER A N 1
ATOM 4145 C CA . SER A 1 513 ? 1.983 4.308 10.159 1.00 62.84 513 SER A CA 1
ATOM 4146 C C . SER A 1 513 ? 1.069 3.335 10.904 1.00 62.84 513 SER A C 1
ATOM 4148 O O . SER A 1 513 ? -0.149 3.436 10.786 1.00 62.84 513 SER A O 1
ATOM 4150 N N . THR A 1 514 ? 1.644 2.437 11.708 1.00 62.03 514 THR A N 1
ATOM 4151 C CA . THR A 1 514 ? 0.910 1.475 12.550 1.00 62.03 514 THR A CA 1
ATOM 4152 C C . THR A 1 514 ? 0.008 2.167 13.574 1.00 62.03 514 THR A C 1
ATOM 4154 O O . THR A 1 514 ? -0.980 1.596 14.025 1.00 62.03 514 THR A O 1
ATOM 4157 N N . ASP A 1 515 ? 0.322 3.416 13.915 1.00 67.69 515 ASP A N 1
ATOM 4158 C CA . ASP A 1 515 ? -0.352 4.166 14.969 1.00 67.69 515 ASP A CA 1
ATOM 4159 C C . ASP A 1 515 ? -1.470 5.070 14.447 1.00 67.69 515 ASP A C 1
ATOM 4161 O O . ASP A 1 515 ? -2.271 5.599 15.222 1.00 67.69 515 ASP A O 1
ATOM 4165 N N . LEU A 1 516 ? -1.514 5.267 13.129 1.00 72.69 516 LEU A N 1
ATOM 4166 C CA . LEU A 1 516 ? -2.454 6.161 12.476 1.00 72.69 516 LEU A CA 1
ATOM 4167 C C . LEU A 1 516 ? -3.919 5.786 12.766 1.00 72.69 516 LEU A C 1
ATOM 4169 O O . LEU A 1 516 ? -4.660 6.696 13.135 1.00 72.69 516 LEU A O 1
ATOM 4173 N N . PRO A 1 517 ? -4.353 4.507 12.699 1.00 72.75 517 PRO A N 1
ATOM 4174 C CA . PRO A 1 517 ? -5.744 4.149 12.989 1.00 72.75 517 PRO A CA 1
ATOM 4175 C C . PRO A 1 517 ? -6.192 4.577 14.392 1.00 72.75 517 PRO A C 1
ATOM 4177 O O . PRO A 1 517 ? -7.221 5.229 14.534 1.00 72.75 517 PRO A O 1
ATOM 4180 N N . ALA A 1 518 ? -5.370 4.324 15.415 1.00 75.06 518 ALA A N 1
ATOM 4181 C CA . ALA A 1 518 ? -5.684 4.694 16.795 1.00 75.06 518 ALA A CA 1
ATOM 4182 C C . ALA A 1 518 ? -5.787 6.220 16.987 1.00 75.06 518 ALA A C 1
ATOM 4184 O O . ALA A 1 518 ? -6.662 6.712 17.704 1.00 75.06 518 ALA A O 1
ATOM 4185 N N . ILE A 1 519 ? -4.919 6.990 16.319 1.00 81.88 519 ILE A N 1
ATOM 4186 C CA . ILE A 1 519 ? -4.976 8.460 16.340 1.00 81.88 519 ILE A CA 1
ATOM 4187 C C . ILE A 1 519 ? -6.258 8.955 15.667 1.00 81.88 519 ILE A C 1
ATOM 4189 O O . ILE A 1 519 ? -6.920 9.847 16.199 1.00 81.88 519 ILE A O 1
ATOM 4193 N N . LEU A 1 520 ? -6.629 8.376 14.524 1.00 84.62 520 LEU A N 1
ATOM 4194 C CA . LEU A 1 520 ? -7.857 8.729 13.813 1.00 84.62 520 LEU A CA 1
ATOM 4195 C C . LEU A 1 520 ? -9.105 8.397 14.634 1.00 84.62 520 LEU A C 1
ATOM 4197 O O . LEU A 1 520 ? -10.003 9.233 14.728 1.00 84.62 520 LEU A O 1
ATOM 4201 N N . ASP A 1 521 ? -9.141 7.242 15.296 1.00 83.25 521 ASP A N 1
ATOM 4202 C CA . ASP A 1 521 ? -10.231 6.874 16.202 1.00 83.25 521 ASP A CA 1
ATOM 4203 C C . ASP A 1 521 ? -10.342 7.855 17.375 1.00 83.25 521 ASP A C 1
ATOM 4205 O O . ASP A 1 521 ? -11.435 8.311 17.715 1.00 83.25 521 ASP A O 1
ATOM 4209 N N . SER A 1 522 ? -9.207 8.251 17.960 1.00 85.56 522 SER A N 1
ATOM 4210 C CA . SER A 1 522 ? -9.155 9.262 19.021 1.00 85.56 522 SER A CA 1
ATOM 4211 C C . SER A 1 522 ? -9.665 10.629 18.550 1.00 85.56 522 SER A C 1
ATOM 4213 O O . SER A 1 522 ? -10.413 11.298 19.266 1.00 85.56 522 SER A O 1
ATOM 4215 N N . LEU A 1 523 ? -9.311 11.037 17.329 1.00 89.12 523 LEU A N 1
ATOM 4216 C CA . LEU A 1 523 ? -9.771 12.289 16.729 1.00 89.12 523 LEU A CA 1
ATOM 4217 C C . LEU A 1 523 ? -11.252 12.247 16.333 1.00 89.12 523 LEU A C 1
ATOM 4219 O O . LEU A 1 523 ? -11.902 13.291 16.373 1.00 89.12 523 LEU A O 1
ATOM 4223 N N . ASN A 1 524 ? -11.809 11.077 16.018 1.00 89.56 524 ASN A N 1
ATOM 4224 C CA . ASN A 1 524 ? -13.230 10.901 15.705 1.00 89.56 524 ASN A CA 1
ATOM 4225 C C . ASN A 1 524 ? -14.153 10.906 16.940 1.00 89.56 524 ASN A C 1
ATOM 4227 O O . ASN A 1 524 ? -15.367 11.053 16.780 1.00 89.56 524 ASN A O 1
ATOM 4231 N N . LYS A 1 525 ? -13.617 10.814 18.167 1.00 90.38 525 LYS A N 1
ATOM 4232 C CA . LYS A 1 525 ? -14.412 10.971 19.401 1.00 90.38 525 LYS A CA 1
ATOM 4233 C C . LYS A 1 525 ? -15.068 12.352 19.461 1.00 90.38 525 LYS A C 1
ATOM 4235 O O . LYS A 1 525 ? -14.415 13.359 19.189 1.00 90.38 525 LYS A O 1
ATOM 4240 N N . ARG A 1 526 ? -16.343 12.392 19.858 1.00 91.75 526 ARG A N 1
ATOM 4241 C CA . ARG A 1 526 ? -17.129 13.627 20.002 1.00 91.75 526 ARG A CA 1
ATOM 4242 C C . ARG A 1 526 ? -16.985 14.240 21.393 1.00 91.75 526 ARG A C 1
ATOM 4244 O O . ARG A 1 526 ? -16.660 13.552 22.359 1.00 91.75 526 ARG A O 1
ATOM 4251 N N . TYR A 1 527 ? -17.242 15.538 21.504 1.00 90.69 527 TYR A N 1
ATOM 4252 C CA . TYR A 1 527 ? -17.374 16.246 22.775 1.00 90.69 527 TYR A CA 1
ATOM 4253 C C . TYR A 1 527 ? -18.401 15.526 23.676 1.00 90.69 527 TYR A C 1
ATOM 4255 O O . TYR A 1 527 ? -19.482 15.190 23.186 1.00 90.69 527 TYR A O 1
ATOM 4263 N N . PRO A 1 528 ? -18.091 15.251 24.964 1.00 89.25 528 PRO A N 1
ATOM 4264 C CA . PRO A 1 528 ? -16.994 15.796 25.785 1.00 89.25 528 PRO A CA 1
ATOM 4265 C C . PRO A 1 528 ? -15.659 15.026 25.765 1.00 89.25 528 PRO A C 1
ATOM 4267 O O . PRO A 1 528 ? -14.692 15.461 26.401 1.00 89.25 528 PRO A O 1
ATOM 4270 N N . GLU A 1 529 ? -15.584 13.906 25.045 1.00 89.12 529 GLU A N 1
ATOM 4271 C CA . GLU A 1 529 ? -14.388 13.053 24.932 1.00 89.12 529 GLU A CA 1
ATOM 4272 C C . GLU A 1 529 ? -13.444 13.459 23.787 1.00 89.12 529 GLU A C 1
ATOM 4274 O O . GLU A 1 529 ? -12.381 12.860 23.610 1.00 89.12 529 GLU A O 1
ATOM 4279 N N . ALA A 1 530 ? -13.821 14.472 23.005 1.00 91.69 530 ALA A N 1
ATOM 4280 C CA . ALA A 1 530 ? -13.013 15.004 21.918 1.00 91.69 530 ALA A CA 1
ATOM 4281 C C . ALA A 1 530 ? -11.663 15.558 22.404 1.00 91.69 530 ALA A C 1
ATOM 4283 O O . ALA A 1 530 ? -11.550 16.170 23.470 1.00 91.69 530 ALA A O 1
ATOM 4284 N N . GLN A 1 531 ? -10.648 15.408 21.552 1.00 93.31 531 GLN A N 1
ATOM 4285 C CA . GLN A 1 531 ? -9.329 16.016 21.738 1.00 93.31 531 GLN A CA 1
ATOM 4286 C C . GLN A 1 531 ? -9.425 17.549 21.718 1.00 93.31 531 GLN A C 1
ATOM 4288 O O . GLN A 1 531 ? -10.228 18.121 20.975 1.00 93.31 531 GLN A O 1
ATOM 4293 N N . ASP A 1 532 ? -8.595 18.231 22.503 1.00 94.25 532 ASP A N 1
ATOM 4294 C CA . ASP A 1 532 ? -8.607 19.695 22.586 1.00 94.25 532 ASP A CA 1
ATOM 4295 C C . ASP A 1 532 ? -7.847 20.341 21.423 1.00 94.25 532 ASP A C 1
ATOM 4297 O O . ASP A 1 532 ? -8.266 21.379 20.904 1.00 94.25 532 ASP A O 1
ATOM 4301 N N . ALA A 1 533 ? -6.740 19.727 20.995 1.00 95.25 533 ALA A N 1
ATOM 4302 C CA . ALA A 1 533 ? -5.904 20.247 19.921 1.00 95.25 533 ALA A CA 1
ATOM 4303 C C . ALA A 1 533 ? -5.282 19.147 19.057 1.00 95.25 533 ALA A C 1
ATOM 4305 O O . ALA A 1 533 ? -4.856 18.103 19.554 1.00 95.25 533 ALA A O 1
ATOM 4306 N N . LEU A 1 534 ? -5.170 19.436 17.762 1.00 95.00 534 LEU A N 1
ATOM 4307 C CA . LEU A 1 534 ? -4.450 18.628 16.783 1.00 95.00 534 LEU A CA 1
ATOM 4308 C C . LEU A 1 534 ? -3.313 19.459 16.186 1.00 95.00 534 LEU A C 1
ATOM 4310 O O . LEU A 1 534 ? -3.553 20.512 15.605 1.00 95.00 534 LEU A O 1
ATOM 4314 N N . PHE A 1 535 ? -2.080 18.977 16.290 1.00 95.06 535 PHE A N 1
ATOM 4315 C CA . PHE A 1 535 ? -0.902 19.573 15.663 1.00 95.06 535 PHE A CA 1
ATOM 4316 C C . PHE A 1 535 ? -0.514 18.760 14.438 1.00 95.06 535 PHE A C 1
ATOM 4318 O O . PHE A 1 535 ? -0.249 17.565 14.552 1.00 95.06 535 PHE A O 1
ATOM 4325 N N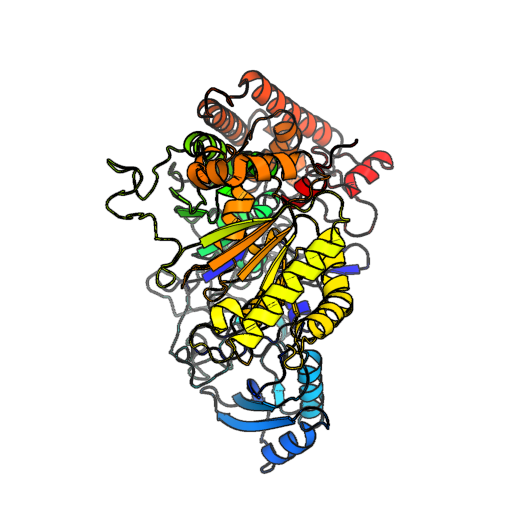 . THR A 1 536 ? -0.462 19.382 13.263 1.00 93.50 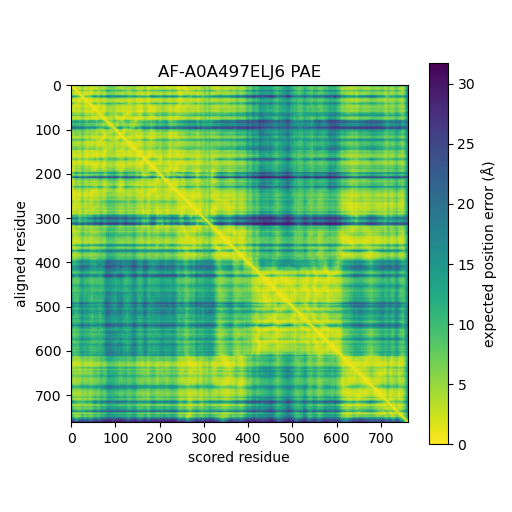536 THR A N 1
ATOM 4326 C CA . THR A 1 536 ? -0.253 18.625 12.030 1.00 93.50 536 THR A CA 1
ATOM 4327 C C . THR A 1 536 ? 0.551 19.356 10.956 1.00 93.50 536 THR A C 1
ATOM 4329 O O . THR A 1 536 ? 0.701 20.578 10.980 1.00 93.50 536 THR A O 1
ATOM 4332 N N . THR A 1 537 ? 1.115 18.580 10.032 1.00 90.81 537 THR A N 1
ATOM 4333 C CA . THR A 1 537 ? 1.830 19.041 8.833 1.00 90.81 537 THR A CA 1
ATOM 4334 C C . THR A 1 537 ? 1.099 18.562 7.570 1.00 90.81 537 THR A C 1
ATOM 4336 O O . THR A 1 537 ? -0.107 18.315 7.600 1.00 90.81 537 THR A O 1
ATOM 4339 N N . SER A 1 538 ? 1.810 18.393 6.450 1.00 82.31 538 SER A N 1
ATOM 4340 C CA . SER A 1 538 ? 1.275 17.861 5.188 1.00 82.31 538 SER A CA 1
ATOM 4341 C C . SER A 1 538 ? 0.527 16.525 5.321 1.00 82.31 538 SER A C 1
ATOM 4343 O O . SER A 1 538 ? -0.367 16.273 4.519 1.00 82.31 538 SER A O 1
ATOM 4345 N N . MET A 1 539 ? 0.804 15.721 6.358 1.00 78.94 539 MET A N 1
ATOM 4346 C CA . MET A 1 539 ? 0.083 14.470 6.661 1.00 78.94 539 MET A CA 1
ATOM 4347 C C . MET A 1 539 ? -1.431 14.655 6.862 1.00 78.94 539 MET A C 1
ATOM 4349 O O . MET A 1 539 ? -2.198 13.716 6.682 1.00 78.94 539 MET A O 1
ATOM 4353 N N . PHE A 1 540 ? -1.896 15.854 7.225 1.00 81.94 540 PHE A N 1
ATOM 4354 C CA . PHE A 1 540 ? -3.333 16.138 7.291 1.00 81.94 540 PHE A CA 1
ATOM 4355 C C . PHE A 1 540 ? -3.976 16.193 5.905 1.00 81.94 540 PHE A C 1
ATOM 4357 O O . PHE A 1 540 ? -5.129 15.813 5.732 1.00 81.94 540 PHE A O 1
ATOM 4364 N N . GLY A 1 541 ? -3.224 16.681 4.914 1.00 67.38 541 GLY A N 1
ATOM 4365 C CA . GLY A 1 541 ? -3.685 16.823 3.536 1.00 67.38 541 GLY A CA 1
ATOM 4366 C C . GLY A 1 541 ? -3.851 15.481 2.820 1.00 67.38 541 GLY A C 1
ATOM 4367 O O . GLY A 1 541 ? -4.643 15.406 1.882 1.00 67.38 541 GLY A O 1
ATOM 4368 N N . THR A 1 542 ? -3.180 14.424 3.291 1.00 67.19 542 THR A N 1
ATOM 4369 C CA . THR A 1 542 ? -3.135 13.087 2.678 1.00 67.19 542 THR A CA 1
ATOM 4370 C C . THR A 1 542 ? -4.204 12.152 3.251 1.00 67.19 542 THR A C 1
ATOM 4372 O O . THR A 1 542 ? -4.035 11.650 4.358 1.00 67.19 542 THR A O 1
ATOM 4375 N N . GLY A 1 543 ? -5.295 11.901 2.520 1.00 60.53 543 GLY A N 1
ATOM 4376 C CA . GLY A 1 543 ? -6.254 10.803 2.767 1.00 60.53 543 GLY A CA 1
ATOM 4377 C C . GLY A 1 543 ? -7.011 10.742 4.109 1.00 60.53 543 GLY A C 1
ATOM 4378 O O . GLY A 1 543 ? -7.979 9.998 4.206 1.00 60.53 543 GLY A O 1
ATOM 4379 N N . VAL A 1 544 ? -6.647 11.522 5.130 1.00 69.94 544 VAL A N 1
ATOM 4380 C CA . VAL A 1 544 ? -7.284 11.494 6.455 1.00 69.94 544 VAL A CA 1
ATOM 4381 C C . VAL A 1 544 ? -8.703 12.064 6.378 1.00 69.94 544 VAL A C 1
ATOM 4383 O O . VAL A 1 544 ? -8.921 13.132 5.794 1.00 69.94 544 VAL A O 1
ATOM 4386 N N . ASP A 1 545 ? -9.674 11.349 6.951 1.00 71.81 545 ASP A N 1
ATOM 4387 C CA . ASP A 1 545 ? -11.074 11.769 7.017 1.00 71.81 545 ASP A CA 1
ATOM 4388 C C . ASP A 1 545 ? -11.543 11.878 8.471 1.00 71.81 545 ASP A C 1
ATOM 4390 O O . ASP A 1 545 ? -11.668 10.881 9.180 1.00 71.81 545 ASP A O 1
ATOM 4394 N N . ILE A 1 546 ? -11.762 13.116 8.921 1.00 85.38 546 ILE A N 1
ATOM 4395 C CA . ILE A 1 546 ? -12.309 13.430 10.246 1.00 85.38 546 ILE A CA 1
ATOM 4396 C C . ILE A 1 546 ? -13.450 14.431 10.026 1.00 85.38 546 ILE A C 1
ATOM 4398 O O . ILE A 1 546 ? -13.228 15.646 10.064 1.00 85.38 546 ILE A O 1
ATOM 4402 N N . PRO A 1 547 ? -14.681 13.950 9.774 1.00 83.31 547 PRO A N 1
ATOM 4403 C CA . PRO A 1 547 ? -15.775 14.791 9.286 1.00 83.31 547 PRO A CA 1
ATOM 4404 C C . PRO A 1 547 ? -16.172 15.944 10.217 1.00 83.31 547 PRO A C 1
ATOM 4406 O O . PRO A 1 547 ? -16.761 16.927 9.760 1.00 83.31 547 PRO A O 1
ATOM 4409 N N . ARG A 1 548 ? -15.882 15.820 11.521 1.00 90.38 548 ARG A N 1
ATOM 4410 C CA . ARG A 1 548 ? -16.305 16.778 12.551 1.00 90.38 548 ARG A CA 1
ATOM 4411 C C . ARG A 1 548 ? -15.406 18.004 12.713 1.00 90.38 548 ARG A C 1
ATOM 4413 O O . ARG A 1 548 ? -15.806 18.926 13.398 1.00 90.38 548 ARG A O 1
ATOM 4420 N N . ILE A 1 549 ? -14.193 18.058 12.163 1.00 92.56 549 ILE A N 1
ATOM 4421 C CA . ILE A 1 549 ? -13.308 19.201 12.454 1.00 92.56 549 ILE A CA 1
ATOM 4422 C C . ILE A 1 549 ? -13.764 20.442 11.668 1.00 92.56 549 ILE A C 1
ATOM 4424 O O . ILE A 1 549 ? -13.765 20.451 10.436 1.00 92.56 549 ILE A O 1
ATOM 4428 N N . GLY A 1 550 ? -14.105 21.508 12.394 1.00 94.31 550 GLY A N 1
ATOM 4429 C CA . GLY A 1 550 ? -14.569 22.792 11.864 1.00 94.31 550 GLY A CA 1
ATOM 4430 C C . GLY A 1 550 ? -13.724 24.005 12.270 1.00 94.31 550 GLY A C 1
ATOM 4431 O O . GLY A 1 550 ? -14.061 25.126 11.897 1.00 94.31 550 GLY A O 1
ATOM 4432 N N . LEU A 1 551 ? -12.627 23.825 13.015 1.00 95.69 551 LEU A N 1
ATOM 4433 C CA . LEU A 1 551 ? -11.778 24.930 13.472 1.00 95.69 551 LEU A CA 1
ATOM 4434 C C . LEU A 1 551 ? -10.293 24.679 13.183 1.00 95.69 551 LEU A C 1
ATOM 4436 O O . LEU A 1 551 ? -9.701 23.715 13.676 1.00 95.69 551 LEU A O 1
ATOM 4440 N N . MET A 1 552 ? -9.677 25.577 12.410 1.00 97.00 552 MET A N 1
ATOM 4441 C CA . MET A 1 552 ? -8.296 25.427 11.949 1.00 97.00 552 MET A CA 1
ATOM 4442 C C . MET A 1 552 ? -7.505 26.737 12.019 1.00 97.00 552 MET A C 1
ATOM 4444 O O . MET A 1 552 ? -8.018 27.803 11.691 1.00 97.00 552 MET A O 1
ATOM 4448 N N . VAL A 1 553 ? -6.226 26.645 12.391 1.00 97.88 553 VAL A N 1
ATOM 4449 C CA . VAL A 1 553 ? -5.228 27.714 12.285 1.00 97.88 553 VAL A CA 1
ATOM 4450 C C . VAL A 1 553 ? -4.093 27.248 11.378 1.00 97.88 553 VAL A C 1
ATOM 4452 O O . VAL A 1 553 ? -3.386 26.291 11.697 1.00 97.88 553 VAL A O 1
ATOM 4455 N N . VAL A 1 554 ? -3.890 27.944 10.263 1.00 97.00 554 VAL A N 1
ATOM 4456 C CA . VAL A 1 554 ? -2.785 27.719 9.325 1.00 97.00 554 VAL A CA 1
ATOM 4457 C C . VAL A 1 554 ? -1.654 28.693 9.653 1.00 97.00 554 VAL A C 1
ATOM 4459 O O . VAL A 1 554 ? -1.846 29.909 9.636 1.00 97.00 554 VAL A O 1
ATOM 4462 N N . HIS A 1 555 ? -0.466 28.171 9.962 1.00 95.19 555 HIS A N 1
ATOM 4463 C CA . HIS A 1 555 ? 0.700 28.982 10.327 1.00 95.19 555 HIS A CA 1
ATOM 4464 C C . HIS A 1 555 ? 1.589 29.274 9.116 1.00 95.19 555 HIS A C 1
ATOM 4466 O O . HIS A 1 555 ? 2.510 28.517 8.796 1.00 95.19 555 HIS A O 1
ATOM 4472 N N . GLY A 1 556 ? 1.343 30.423 8.487 1.00 92.69 556 GLY A N 1
ATOM 4473 C CA . GLY A 1 556 ? 2.007 30.876 7.267 1.00 92.69 556 GLY A CA 1
ATOM 4474 C C . GLY A 1 556 ? 1.500 30.158 6.018 1.00 92.69 556 GLY A C 1
ATOM 4475 O O . GLY A 1 556 ? 0.968 29.049 6.089 1.00 92.69 556 GLY A O 1
ATOM 4476 N N . GLN A 1 557 ? 1.703 30.770 4.854 1.00 91.62 557 GLN A N 1
ATOM 4477 C CA . GLN A 1 557 ? 1.251 30.182 3.597 1.00 91.62 557 GLN A CA 1
ATOM 4478 C C . GLN A 1 557 ? 2.065 28.915 3.278 1.00 91.62 557 GLN A C 1
ATOM 4480 O O . GLN A 1 557 ? 3.306 28.983 3.287 1.00 91.62 557 GLN A O 1
ATOM 4485 N N . PRO A 1 558 ? 1.416 27.771 2.971 1.00 90.81 558 PRO A N 1
ATOM 4486 C CA . PRO A 1 558 ? 2.096 26.598 2.433 1.00 90.81 558 PRO A CA 1
ATOM 4487 C C . PRO A 1 558 ? 2.913 26.896 1.182 1.00 90.81 558 PRO A C 1
ATOM 4489 O O . PRO A 1 558 ? 2.718 27.904 0.513 1.00 90.81 558 PRO A O 1
ATOM 4492 N N . LYS A 1 559 ? 3.882 26.029 0.871 1.00 86.88 559 LYS A N 1
ATOM 4493 C CA . LYS A 1 559 ? 4.762 26.252 -0.286 1.00 86.88 559 LYS A CA 1
ATOM 4494 C C . LYS A 1 559 ? 4.000 26.252 -1.615 1.00 86.88 559 LYS A C 1
ATOM 4496 O O . LYS A 1 559 ? 4.403 26.998 -2.498 1.00 86.88 559 LYS A O 1
ATOM 4501 N N . THR A 1 560 ? 2.945 25.448 -1.723 1.00 86.62 560 THR A N 1
ATOM 4502 C CA . THR A 1 560 ? 2.108 25.325 -2.921 1.00 86.62 560 THR A CA 1
ATOM 4503 C C . THR A 1 560 ? 0.646 25.608 -2.603 1.00 86.62 560 THR A C 1
ATOM 4505 O O . THR A 1 560 ? 0.172 25.381 -1.480 1.00 86.62 560 THR A O 1
ATOM 4508 N N . THR A 1 561 ? -0.087 26.086 -3.605 1.00 89.25 561 THR A N 1
ATOM 4509 C CA . THR A 1 561 ? -1.531 26.332 -3.496 1.00 89.25 561 THR A CA 1
ATOM 4510 C C . THR A 1 561 ? -2.301 25.019 -3.351 1.00 89.25 561 THR A C 1
ATOM 4512 O O . THR A 1 561 ? -3.245 24.936 -2.563 1.00 89.25 561 THR A O 1
ATOM 4515 N N . SER A 1 562 ? -1.866 23.961 -4.039 1.00 83.75 562 SER A N 1
ATOM 4516 C CA . SER A 1 562 ? -2.423 22.607 -3.914 1.00 83.75 562 SER A CA 1
ATOM 4517 C C . SER A 1 562 ? -2.386 22.092 -2.469 1.00 83.75 562 SER A C 1
ATOM 4519 O O . SER A 1 562 ? -3.424 21.682 -1.946 1.00 83.75 562 SER A O 1
ATOM 4521 N N . ALA A 1 563 ? -1.251 22.214 -1.770 1.00 84.81 563 ALA A N 1
ATOM 4522 C CA . ALA A 1 563 ? -1.134 21.813 -0.364 1.00 84.81 563 ALA A CA 1
ATOM 4523 C C . ALA A 1 563 ? -2.044 22.639 0.561 1.00 84.81 563 ALA A C 1
ATOM 4525 O O . ALA A 1 563 ? -2.611 22.117 1.525 1.00 84.81 563 ALA A O 1
ATOM 4526 N N . TYR A 1 564 ? -2.224 23.927 0.265 1.00 90.94 564 TYR A N 1
ATOM 4527 C CA . TYR A 1 564 ? -3.139 24.791 1.007 1.00 90.94 564 TYR A CA 1
ATOM 4528 C C . TYR A 1 564 ? -4.608 24.373 0.829 1.00 90.94 564 TYR A C 1
ATOM 4530 O O . TYR A 1 564 ? -5.337 24.240 1.814 1.00 90.94 564 TYR A O 1
ATOM 4538 N N . ILE A 1 565 ? -5.034 24.089 -0.407 1.00 88.56 565 ILE A N 1
ATOM 4539 C CA . ILE A 1 565 ? -6.394 23.610 -0.704 1.00 88.56 565 ILE A CA 1
ATOM 4540 C C . ILE A 1 565 ? -6.634 22.248 -0.054 1.00 88.56 565 ILE A C 1
ATOM 4542 O O . ILE A 1 565 ? -7.676 22.040 0.558 1.00 88.56 565 ILE A O 1
ATOM 4546 N N . GLN A 1 566 ? -5.676 21.326 -0.142 1.00 85.50 566 GLN A N 1
ATOM 4547 C CA . GLN A 1 566 ? -5.817 19.990 0.437 1.00 85.50 566 GLN A CA 1
ATOM 4548 C C . GLN A 1 566 ? -5.872 20.017 1.958 1.00 85.50 566 GLN A C 1
ATOM 4550 O O . GLN A 1 566 ? -6.737 19.373 2.535 1.00 85.50 566 GLN A O 1
ATOM 4555 N N . SER A 1 567 ? -4.980 20.762 2.614 1.00 89.12 567 SER A N 1
ATOM 4556 C CA . SER A 1 567 ? -4.949 20.837 4.079 1.00 89.12 567 SER A CA 1
ATOM 4557 C C . SER A 1 567 ? -6.190 21.527 4.643 1.00 89.12 567 SER A C 1
ATOM 4559 O O . SER A 1 567 ? -6.823 20.996 5.553 1.00 89.12 567 SER A O 1
ATOM 4561 N N . THR A 1 568 ? -6.590 22.670 4.080 1.00 91.75 568 THR A N 1
ATOM 4562 C CA . THR A 1 568 ? -7.800 23.384 4.526 1.00 91.75 568 THR A CA 1
ATOM 4563 C C . THR A 1 568 ? -9.082 22.694 4.062 1.00 91.75 568 THR A C 1
ATOM 4565 O O . THR A 1 568 ? -10.101 22.775 4.737 1.00 91.75 568 THR A O 1
ATOM 4568 N N . GLY A 1 569 ? -9.025 21.916 2.979 1.00 87.62 569 GLY A N 1
ATOM 4569 C CA . GLY A 1 569 ? -10.115 21.086 2.464 1.00 87.62 569 GLY A CA 1
ATOM 4570 C C . GLY A 1 569 ? -10.583 19.971 3.407 1.00 87.62 569 GLY A C 1
ATOM 4571 O O . GLY A 1 569 ? -11.652 19.389 3.209 1.00 87.62 569 GLY A O 1
ATOM 4572 N N . ARG A 1 570 ? -9.784 19.658 4.432 1.00 87.12 570 ARG A N 1
ATOM 4573 C CA . ARG A 1 570 ? -10.053 18.604 5.424 1.00 87.12 570 ARG A CA 1
ATOM 4574 C C . ARG A 1 570 ? -10.944 19.084 6.566 1.00 87.12 570 ARG A C 1
ATOM 4576 O O . ARG A 1 570 ? -11.455 18.253 7.306 1.00 87.12 570 ARG A O 1
ATOM 4583 N N . VAL A 1 571 ? -11.158 20.394 6.683 1.00 90.56 571 VAL A N 1
ATOM 4584 C CA . VAL A 1 571 ? -12.103 20.976 7.637 1.00 90.56 571 VAL A CA 1
ATOM 4585 C C . VAL A 1 571 ? -13.352 21.489 6.932 1.00 90.56 571 VAL A C 1
ATOM 4587 O O . VAL A 1 571 ? -13.315 21.895 5.766 1.00 90.56 571 VAL A O 1
ATOM 4590 N N . GLY A 1 572 ? -14.469 21.445 7.653 1.00 88.19 572 GLY A N 1
ATOM 4591 C CA . GLY A 1 572 ? -15.761 21.925 7.164 1.00 88.19 572 GLY A CA 1
ATOM 4592 C C . GLY A 1 572 ? -16.465 20.987 6.183 1.00 88.19 572 GLY A C 1
ATOM 4593 O O . GLY A 1 572 ? -17.143 21.449 5.270 1.00 88.19 572 GLY A O 1
ATOM 4594 N N . ARG A 1 573 ? -16.264 19.668 6.333 1.00 85.56 573 ARG A N 1
ATOM 4595 C CA . ARG A 1 573 ? -16.881 18.634 5.477 1.00 85.56 573 ARG A CA 1
ATOM 4596 C C . ARG A 1 573 ? -18.351 18.373 5.789 1.00 85.56 573 ARG A C 1
ATOM 4598 O O . ARG A 1 573 ? -19.099 18.034 4.883 1.00 85.56 573 ARG A O 1
ATOM 4605 N N . SER A 1 574 ? -18.739 18.509 7.056 1.00 86.88 574 SER A N 1
ATOM 4606 C CA . SER A 1 574 ? -20.112 18.236 7.512 1.00 86.88 574 SER A CA 1
ATOM 4607 C C . SER A 1 574 ? -20.906 19.514 7.779 1.00 86.88 574 SER A C 1
ATOM 4609 O O . SER A 1 574 ? -22.103 19.552 7.530 1.00 86.88 574 SER A O 1
ATOM 4611 N N . LYS A 1 575 ? -20.233 20.543 8.302 1.00 88.44 575 LYS A N 1
ATOM 4612 C CA . LYS A 1 575 ? -20.790 21.840 8.701 1.00 88.44 575 LYS A CA 1
ATOM 4613 C C . LYS A 1 575 ? -19.767 22.938 8.379 1.00 88.44 575 LYS A C 1
ATOM 4615 O O . LYS A 1 575 ? -18.592 22.611 8.205 1.00 88.44 575 LYS A O 1
ATOM 4620 N N . GLY A 1 576 ? -20.170 24.203 8.291 1.00 89.12 576 GLY A N 1
ATOM 4621 C CA . GLY A 1 576 ? -19.268 25.321 8.006 1.00 89.12 576 GLY A CA 1
ATOM 4622 C C . GLY A 1 576 ? -18.072 25.392 8.967 1.00 89.12 576 GLY A C 1
ATOM 4623 O O . GLY A 1 576 ? -18.210 25.204 10.174 1.00 89.12 576 GLY A O 1
ATOM 4624 N N . ALA A 1 577 ? -16.879 25.670 8.445 1.00 92.44 577 ALA A N 1
ATOM 4625 C CA . ALA A 1 577 ? -15.645 25.759 9.225 1.00 92.44 577 ALA A CA 1
ATOM 4626 C C . ALA A 1 577 ? -15.037 27.163 9.229 1.00 92.44 577 ALA A C 1
ATOM 4628 O O . ALA A 1 577 ? -15.146 27.903 8.255 1.00 92.44 577 ALA A O 1
ATOM 4629 N N . LEU A 1 578 ? -14.309 27.487 10.299 1.00 94.81 578 LEU A N 1
ATOM 4630 C CA . LEU A 1 578 ? -13.473 28.680 10.391 1.00 94.81 578 LEU A CA 1
ATOM 4631 C C . LEU A 1 578 ? -11.999 28.302 10.204 1.00 94.81 578 LEU A C 1
ATOM 4633 O O . LEU A 1 578 ? -11.427 27.551 11.001 1.00 94.81 578 LEU A O 1
ATOM 4637 N N . VAL A 1 579 ? -11.374 28.872 9.174 1.00 96.31 579 VAL A N 1
ATOM 4638 C CA . VAL A 1 579 ? -9.944 28.720 8.882 1.00 96.31 579 VAL A CA 1
ATOM 4639 C C . VAL A 1 579 ? -9.244 30.056 9.101 1.00 96.31 579 VAL A C 1
ATOM 4641 O O . VAL A 1 579 ? -9.383 30.988 8.312 1.00 96.31 579 VAL A O 1
ATOM 4644 N N . VAL A 1 580 ? -8.459 30.150 10.171 1.00 97.69 580 VAL A N 1
ATOM 4645 C CA . VAL A 1 580 ? -7.646 31.331 10.476 1.00 97.69 580 VAL A CA 1
ATOM 4646 C C . VAL A 1 580 ? -6.246 31.140 9.906 1.00 97.69 580 VAL A C 1
ATOM 4648 O O . VAL A 1 580 ? -5.534 30.218 10.291 1.00 97.69 580 VAL A O 1
ATOM 4651 N N . VAL A 1 581 ? -5.810 32.021 9.015 1.00 97.06 581 VAL A N 1
ATOM 4652 C CA . VAL A 1 581 ? -4.471 31.973 8.422 1.00 97.06 581 VAL A CA 1
ATOM 4653 C C . VAL A 1 581 ? -3.619 33.066 9.042 1.00 97.06 581 VAL A C 1
ATOM 4655 O O . VAL A 1 581 ? -3.884 34.252 8.857 1.00 97.06 581 VAL A O 1
ATOM 4658 N N . PHE A 1 582 ? -2.593 32.676 9.793 1.00 96.44 582 PHE A N 1
ATOM 4659 C CA . PHE A 1 582 ? -1.652 33.621 10.379 1.00 96.44 582 PHE A CA 1
ATOM 4660 C C . PHE A 1 582 ? -0.458 33.836 9.445 1.00 96.44 582 PHE A C 1
ATOM 4662 O O . PHE A 1 582 ? 0.379 32.948 9.281 1.00 96.44 582 PHE A O 1
ATOM 4669 N N . PHE A 1 583 ? -0.359 35.031 8.870 1.00 95.25 583 PHE A N 1
ATOM 4670 C CA . PHE A 1 583 ? 0.729 35.461 7.999 1.00 95.25 583 PHE A CA 1
ATOM 4671 C C . PHE A 1 583 ? 1.795 36.214 8.795 1.00 95.25 583 PHE A C 1
ATOM 4673 O O . PHE A 1 583 ? 1.505 37.154 9.543 1.00 95.25 583 PHE A O 1
ATOM 4680 N N . ARG A 1 584 ? 3.061 35.818 8.636 1.00 91.69 584 ARG A N 1
ATOM 4681 C CA . ARG A 1 584 ? 4.176 36.508 9.294 1.00 91.69 584 ARG A CA 1
ATOM 4682 C C . ARG A 1 584 ? 4.607 37.707 8.460 1.00 91.69 584 ARG A C 1
ATOM 4684 O O . ARG A 1 584 ? 5.137 37.528 7.371 1.00 91.69 584 ARG A O 1
ATOM 4691 N N . ALA A 1 585 ? 4.492 38.910 9.020 1.00 90.25 585 ALA A N 1
ATOM 4692 C CA . ALA A 1 585 ? 4.904 40.149 8.354 1.00 90.25 585 ALA A CA 1
ATOM 4693 C C . ALA A 1 585 ? 6.383 40.150 7.914 1.00 90.25 585 ALA A C 1
ATOM 4695 O O . ALA A 1 585 ? 6.736 40.771 6.921 1.00 90.25 585 ALA A O 1
ATOM 4696 N N . THR A 1 586 ? 7.254 39.426 8.628 1.00 89.50 586 THR A N 1
ATOM 4697 C CA . THR A 1 586 ? 8.684 39.312 8.297 1.00 89.50 586 THR A CA 1
ATOM 4698 C C . THR A 1 586 ? 8.978 38.374 7.124 1.00 89.50 586 THR A C 1
ATOM 4700 O O . THR A 1 586 ? 10.119 38.309 6.676 1.00 89.50 586 THR A O 1
ATOM 4703 N N . ARG A 1 587 ? 7.985 37.619 6.632 1.00 90.38 587 ARG A N 1
ATOM 4704 C CA . ARG A 1 587 ? 8.120 36.732 5.472 1.00 90.38 587 ARG A CA 1
ATOM 4705 C C . ARG A 1 587 ? 7.481 37.408 4.257 1.00 90.38 587 ARG A C 1
ATOM 4707 O O . ARG A 1 587 ? 6.254 37.456 4.202 1.00 90.38 587 ARG A O 1
ATOM 4714 N N . PRO A 1 588 ? 8.265 37.840 3.250 1.00 91.62 588 PRO A N 1
ATOM 4715 C CA . PRO A 1 588 ? 7.723 38.518 2.070 1.00 91.62 588 PRO A CA 1
ATOM 4716 C C . PRO A 1 588 ? 6.608 37.735 1.364 1.00 91.62 588 PRO A C 1
ATOM 4718 O O . PRO A 1 588 ? 5.611 38.315 0.950 1.00 91.62 588 PRO A O 1
ATOM 4721 N N . ARG A 1 589 ? 6.728 36.400 1.291 1.00 90.75 589 ARG A N 1
ATOM 4722 C CA . ARG A 1 589 ? 5.682 35.531 0.729 1.00 90.75 589 ARG A CA 1
ATOM 4723 C C . ARG A 1 589 ? 4.374 35.608 1.516 1.00 90.75 589 ARG A C 1
ATOM 4725 O O . ARG A 1 589 ? 3.318 35.759 0.916 1.00 90.75 589 ARG A O 1
ATOM 4732 N N . ASP A 1 590 ? 4.440 35.490 2.840 1.00 93.69 590 ASP A N 1
ATOM 4733 C CA . ASP A 1 590 ? 3.243 35.534 3.683 1.00 93.69 590 ASP A CA 1
ATOM 4734 C C . ASP A 1 590 ? 2.584 36.919 3.610 1.00 93.69 590 ASP A C 1
ATOM 4736 O O . ASP A 1 590 ? 1.362 37.005 3.535 1.00 93.69 590 ASP A O 1
ATOM 4740 N N . LEU A 1 591 ? 3.384 37.992 3.584 1.00 93.06 591 LEU A N 1
ATOM 4741 C CA . LEU A 1 591 ? 2.882 39.358 3.452 1.00 93.06 591 LEU A CA 1
ATOM 4742 C C . LEU A 1 591 ? 2.151 39.570 2.120 1.00 93.06 591 LEU A C 1
ATOM 4744 O O . LEU A 1 591 ? 1.023 40.048 2.126 1.00 93.06 591 LEU A O 1
ATOM 4748 N N . ASN A 1 592 ? 2.734 39.117 1.008 1.00 93.50 592 ASN A N 1
ATOM 4749 C CA . ASN A 1 592 ? 2.100 39.175 -0.311 1.00 93.50 592 ASN A CA 1
ATOM 4750 C C . ASN A 1 592 ? 0.744 38.432 -0.319 1.00 93.50 592 ASN A C 1
ATOM 4752 O O . ASN A 1 592 ? -0.280 38.981 -0.719 1.00 93.50 592 ASN A O 1
ATOM 4756 N N . HIS A 1 593 ? 0.684 37.206 0.217 1.00 93.56 593 HIS A N 1
ATOM 4757 C CA . HIS A 1 593 ? -0.588 36.475 0.315 1.00 93.56 593 HIS A CA 1
ATOM 4758 C C . HIS A 1 593 ? -1.624 37.157 1.219 1.00 93.56 593 HIS A C 1
ATOM 4760 O O . HIS A 1 593 ? -2.822 37.023 0.965 1.00 93.56 593 HIS A O 1
ATOM 4766 N N . TYR A 1 594 ? -1.192 37.876 2.255 1.00 95.50 594 TYR A N 1
ATOM 4767 C CA . TYR A 1 594 ? -2.088 38.666 3.094 1.00 95.50 594 TYR A CA 1
ATOM 4768 C C . TYR A 1 594 ? -2.645 39.889 2.350 1.00 95.50 594 TYR A C 1
ATOM 4770 O O . TYR A 1 594 ? -3.846 40.139 2.403 1.00 95.50 594 TYR A O 1
ATOM 4778 N N . GLU A 1 595 ? -1.805 40.619 1.616 1.00 94.94 595 GLU A N 1
ATOM 4779 C CA . GLU A 1 595 ? -2.216 41.806 0.852 1.00 94.94 595 GLU A CA 1
ATOM 4780 C C . GLU A 1 595 ? -3.246 41.469 -0.237 1.00 94.94 595 GLU A C 1
ATOM 4782 O O . GLU A 1 595 ? -4.211 42.207 -0.431 1.00 94.94 595 GLU A O 1
ATOM 4787 N N . PHE A 1 596 ? -3.106 40.312 -0.891 1.00 94.25 596 PHE A N 1
ATOM 4788 C CA . PHE A 1 596 ? -4.038 39.840 -1.924 1.00 94.25 596 PHE A CA 1
ATOM 4789 C C . PHE A 1 596 ? -5.042 38.790 -1.425 1.00 94.25 596 PHE A C 1
ATOM 4791 O O . PHE A 1 596 ? -5.640 38.078 -2.236 1.00 94.25 596 PHE A O 1
ATOM 4798 N N . PHE A 1 597 ? -5.257 38.683 -0.109 1.00 94.69 597 PHE A N 1
ATOM 4799 C CA . PHE A 1 597 ? -5.960 37.558 0.519 1.00 94.69 597 PHE A CA 1
ATOM 4800 C C . PHE A 1 597 ? -7.313 37.226 -0.122 1.00 94.69 597 PHE A C 1
ATOM 4802 O O . PHE A 1 597 ? -7.542 36.077 -0.506 1.00 94.69 597 PHE A O 1
ATOM 4809 N N . CYS A 1 598 ? -8.196 38.216 -0.284 1.00 92.12 598 CYS A N 1
ATOM 4810 C CA . CYS A 1 598 ? -9.530 38.001 -0.849 1.00 92.12 598 CYS A CA 1
ATOM 4811 C C . CYS A 1 598 ? -9.470 37.570 -2.321 1.00 92.12 598 CYS A C 1
ATOM 4813 O O . CYS A 1 598 ? -10.151 36.627 -2.716 1.00 92.12 598 CYS A O 1
ATOM 4815 N N . GLY A 1 599 ? -8.638 38.231 -3.132 1.00 92.00 599 GLY A N 1
ATOM 4816 C CA . GLY A 1 599 ? -8.479 37.894 -4.550 1.00 92.00 599 GLY A CA 1
ATOM 4817 C C . GLY A 1 599 ? -7.913 36.487 -4.744 1.00 92.00 599 GLY A C 1
ATOM 4818 O O . GLY A 1 599 ? -8.431 35.714 -5.549 1.00 92.00 599 GLY A O 1
ATOM 4819 N N . TYR A 1 600 ? -6.913 36.131 -3.936 1.00 91.81 600 TYR A N 1
ATOM 4820 C CA . TYR A 1 600 ? -6.329 34.796 -3.906 1.00 91.81 600 TYR A CA 1
ATOM 4821 C C . TYR A 1 600 ? -7.369 33.728 -3.529 1.00 91.81 600 TYR A C 1
ATOM 4823 O O . TYR A 1 600 ? -7.515 32.748 -4.257 1.00 91.81 600 TYR A O 1
ATOM 4831 N N . HIS A 1 601 ? -8.158 33.941 -2.466 1.00 90.88 601 HIS A N 1
ATOM 4832 C CA . HIS A 1 601 ? -9.175 32.975 -2.022 1.00 90.88 601 HIS A CA 1
ATOM 4833 C C . HIS A 1 601 ? -10.353 32.821 -2.996 1.00 90.88 601 HIS A C 1
ATOM 4835 O O . HIS A 1 601 ? -10.887 31.724 -3.136 1.00 90.88 601 HIS A O 1
ATOM 4841 N N . ARG A 1 602 ? -10.721 33.878 -3.733 1.00 86.56 602 ARG A N 1
ATOM 4842 C CA . ARG A 1 602 ? -11.759 33.811 -4.780 1.00 86.56 602 ARG A CA 1
ATOM 4843 C C . ARG A 1 602 ? -11.309 33.075 -6.043 1.00 86.56 602 ARG A C 1
ATOM 4845 O O . ARG A 1 602 ? -12.147 32.682 -6.845 1.00 86.56 602 ARG A O 1
ATOM 4852 N N . GLN A 1 603 ? -10.002 32.917 -6.254 1.00 86.56 603 GLN A N 1
ATOM 4853 C CA . GLN A 1 603 ? -9.436 32.305 -7.461 1.00 86.56 603 GLN A CA 1
ATOM 4854 C C . GLN A 1 603 ? -8.415 31.205 -7.135 1.00 86.56 603 GLN A C 1
ATOM 4856 O O . GLN A 1 603 ? -7.507 30.968 -7.929 1.00 86.56 603 GLN A O 1
ATOM 4861 N N . LEU A 1 604 ? -8.556 30.502 -6.001 1.00 83.56 604 LEU A N 1
ATOM 4862 C CA . LEU A 1 604 ? -7.570 29.515 -5.517 1.00 83.56 604 LEU A CA 1
ATOM 4863 C C . LEU A 1 604 ? -7.145 28.517 -6.599 1.00 83.56 604 LEU A C 1
ATOM 4865 O O . LEU A 1 604 ? -5.956 28.307 -6.825 1.00 83.56 604 LEU A O 1
ATOM 4869 N N . HIS A 1 605 ? -8.109 27.957 -7.333 1.00 80.56 605 HIS A N 1
ATOM 4870 C CA . HIS A 1 605 ? -7.844 26.966 -8.379 1.00 80.56 605 HIS A CA 1
ATOM 4871 C C . HIS A 1 605 ? -7.002 27.501 -9.546 1.00 80.56 605 HIS A C 1
ATOM 4873 O O . HIS A 1 605 ? -6.312 26.729 -10.209 1.00 80.56 605 HIS A O 1
ATOM 4879 N N . ARG A 1 606 ? -7.007 28.818 -9.790 1.00 83.94 606 ARG A N 1
ATOM 4880 C CA . ARG A 1 606 ? -6.182 29.456 -10.828 1.00 83.94 606 ARG A CA 1
ATOM 4881 C C . ARG A 1 606 ? -4.697 29.445 -10.469 1.00 83.94 606 ARG A C 1
ATOM 4883 O O . ARG A 1 606 ? -3.858 29.367 -11.369 1.00 83.94 606 ARG A O 1
ATOM 4890 N N . TYR A 1 607 ? -4.395 29.536 -9.177 1.00 85.19 607 TYR A N 1
ATOM 4891 C CA . TYR A 1 607 ? -3.035 29.572 -8.642 1.00 85.19 607 TYR A CA 1
ATOM 4892 C C . TYR A 1 607 ? -2.448 28.179 -8.394 1.00 85.19 607 TYR A C 1
ATOM 4894 O O . TYR A 1 607 ? -1.265 28.082 -8.083 1.00 85.19 607 TYR A O 1
ATOM 4902 N N . VAL A 1 608 ? -3.236 27.111 -8.580 1.00 85.50 608 VAL A N 1
ATOM 4903 C CA . VAL A 1 608 ? -2.729 25.737 -8.516 1.00 85.50 608 VAL A CA 1
ATOM 4904 C C . VAL A 1 608 ? -1.673 25.525 -9.596 1.00 85.50 608 VAL A C 1
ATOM 4906 O O . VAL A 1 608 ? -1.897 25.735 -10.797 1.00 85.50 608 VAL A O 1
ATOM 4909 N N . GLU A 1 609 ? -0.505 25.112 -9.131 1.00 85.00 609 GLU A N 1
ATOM 4910 C CA . GLU A 1 609 ? 0.668 24.842 -9.933 1.00 85.00 609 GLU A CA 1
ATOM 4911 C C . GLU A 1 609 ? 0.425 23.609 -10.827 1.00 85.00 609 GLU A C 1
ATOM 4913 O O . GLU A 1 609 ? -0.210 22.642 -10.397 1.00 85.00 609 GLU A O 1
ATOM 4918 N N . PRO A 1 610 ? 0.871 23.617 -12.098 1.00 81.44 610 PRO A N 1
ATOM 4919 C CA . PRO A 1 610 ? 0.812 22.420 -12.926 1.00 81.44 610 PRO A CA 1
ATOM 4920 C C . PRO A 1 610 ? 1.836 21.379 -12.430 1.00 81.44 610 PRO A C 1
ATOM 4922 O O . PRO A 1 610 ? 2.978 21.749 -12.148 1.00 81.44 610 PRO A O 1
ATOM 4925 N N . PRO A 1 611 ? 1.478 20.086 -12.389 1.00 80.06 611 PRO A N 1
ATOM 4926 C CA . PRO A 1 611 ? 2.384 19.030 -11.962 1.00 80.06 611 PRO A CA 1
ATOM 4927 C C . PRO A 1 611 ? 3.503 18.824 -12.993 1.00 80.06 611 PRO A C 1
ATOM 4929 O O . PRO A 1 611 ? 3.279 18.780 -14.213 1.00 80.06 611 PRO A O 1
ATOM 4932 N N . THR A 1 612 ? 4.731 18.682 -12.498 1.00 84.25 612 THR A N 1
ATOM 4933 C CA . THR A 1 612 ? 5.948 18.551 -13.309 1.00 84.25 612 THR A CA 1
ATOM 4934 C C . THR A 1 612 ? 6.401 17.094 -13.367 1.00 84.25 612 THR A C 1
ATOM 4936 O O . THR A 1 612 ? 6.908 16.554 -12.396 1.00 84.25 612 THR A O 1
ATOM 4939 N N . VAL A 1 613 ? 6.220 16.428 -14.511 1.00 89.69 613 VAL A N 1
ATOM 4940 C CA . VAL A 1 613 ? 6.582 15.008 -14.687 1.00 89.69 613 VAL A CA 1
ATOM 4941 C C . VAL A 1 613 ? 7.338 14.826 -15.999 1.00 89.69 613 VAL A C 1
ATOM 4943 O O . VAL A 1 613 ? 6.779 15.108 -17.060 1.00 89.69 613 VAL A O 1
ATOM 4946 N N . TYR A 1 614 ? 8.581 14.340 -15.928 1.00 91.75 614 TYR A N 1
ATOM 4947 C CA . TYR A 1 614 ? 9.483 14.160 -17.072 1.00 91.75 614 TYR A CA 1
ATOM 4948 C C . TYR A 1 614 ? 10.201 12.798 -17.012 1.00 91.75 614 TYR A C 1
ATOM 4950 O O . TYR A 1 614 ? 11.368 12.728 -16.620 1.00 91.75 614 TYR A O 1
ATOM 4958 N N . PRO A 1 615 ? 9.542 11.700 -17.428 1.00 92.06 615 PRO A N 1
ATOM 4959 C CA . PRO A 1 615 ? 10.074 10.346 -17.248 1.00 92.06 615 PRO A CA 1
ATOM 4960 C C . PRO A 1 615 ? 11.378 10.060 -17.994 1.00 92.06 615 PRO A C 1
ATOM 4962 O O . PRO A 1 615 ? 12.178 9.239 -17.565 1.00 92.06 615 PRO A O 1
ATOM 4965 N N . PHE A 1 616 ? 11.606 10.749 -19.112 1.00 92.31 616 PHE A N 1
ATOM 4966 C CA . PHE A 1 616 ? 12.785 10.569 -19.961 1.00 92.31 616 PHE A CA 1
ATOM 4967 C C . PHE A 1 616 ? 13.794 11.718 -19.831 1.00 92.31 616 PHE A C 1
ATOM 4969 O O . PHE A 1 616 ? 14.619 11.918 -20.722 1.00 92.31 616 PHE A O 1
ATOM 4976 N N . ALA A 1 617 ? 13.737 12.492 -18.741 1.00 90.50 617 ALA A N 1
ATOM 4977 C CA . ALA A 1 617 ? 14.779 13.470 -18.445 1.00 90.50 617 ALA A CA 1
ATOM 4978 C C . ALA A 1 617 ? 16.146 12.766 -18.287 1.00 90.50 617 ALA A C 1
ATOM 4980 O O . ALA A 1 617 ? 16.179 11.651 -17.762 1.00 90.50 617 ALA A O 1
ATOM 4981 N N . PRO A 1 618 ? 17.274 13.392 -18.680 1.00 87.81 618 PRO A N 1
ATOM 4982 C CA . PRO A 1 618 ? 18.591 12.748 -18.667 1.00 87.81 618 PRO A CA 1
ATOM 4983 C C . PRO A 1 618 ? 18.957 12.073 -17.337 1.00 87.81 618 PRO A C 1
ATOM 4985 O O . PRO A 1 618 ? 19.323 10.902 -17.342 1.00 87.81 618 PRO A O 1
ATOM 4988 N N . ASN A 1 619 ? 18.761 12.759 -16.205 1.00 86.12 619 ASN A N 1
ATOM 4989 C CA . ASN A 1 619 ? 19.084 12.221 -14.875 1.00 86.12 619 ASN A CA 1
ATOM 4990 C C . ASN A 1 619 ? 18.156 11.061 -14.472 1.00 86.12 619 ASN A C 1
ATOM 4992 O O . ASN A 1 619 ? 18.588 10.098 -13.843 1.00 86.12 619 ASN A O 1
ATOM 4996 N N . VAL A 1 620 ? 16.879 11.126 -14.865 1.00 89.06 620 VAL A N 1
ATOM 4997 C CA . VAL A 1 620 ? 15.910 10.048 -14.611 1.00 89.06 620 VAL A CA 1
ATOM 4998 C C . VAL A 1 620 ? 16.282 8.817 -15.435 1.00 89.06 620 VAL A C 1
ATOM 5000 O O . VAL A 1 620 ? 16.339 7.712 -14.904 1.00 89.06 620 VAL A O 1
ATOM 5003 N N . ALA A 1 621 ? 16.601 9.004 -16.717 1.00 89.25 621 ALA A N 1
ATOM 5004 C CA . ALA A 1 621 ? 17.048 7.930 -17.595 1.00 89.25 621 ALA A CA 1
ATOM 5005 C C . ALA A 1 621 ? 18.380 7.320 -17.128 1.00 89.25 621 ALA A C 1
ATOM 5007 O O . ALA A 1 621 ? 18.552 6.107 -17.191 1.00 89.25 621 ALA A O 1
ATOM 5008 N N . GLU A 1 622 ? 19.313 8.132 -16.632 1.00 85.38 622 GLU A N 1
ATOM 5009 C CA . GLU A 1 622 ? 20.580 7.662 -16.070 1.00 85.38 622 GLU A CA 1
ATOM 5010 C C . GLU A 1 622 ? 20.376 6.712 -14.892 1.00 85.38 622 GLU A C 1
ATOM 5012 O O . GLU A 1 622 ? 20.984 5.642 -14.866 1.00 85.38 622 GLU A O 1
ATOM 5017 N N . MET A 1 623 ? 19.492 7.078 -13.969 1.00 85.19 623 MET A N 1
ATOM 5018 C CA . MET A 1 623 ? 19.278 6.323 -12.741 1.00 85.19 623 MET A CA 1
ATOM 5019 C C . MET A 1 623 ? 18.322 5.135 -12.920 1.00 85.19 623 MET A C 1
ATOM 5021 O O . MET A 1 623 ? 18.517 4.092 -12.305 1.00 85.19 623 MET A O 1
ATOM 5025 N N . ALA A 1 624 ? 17.285 5.261 -13.754 1.00 91.31 624 ALA A N 1
ATOM 5026 C CA . ALA A 1 624 ? 16.184 4.297 -13.782 1.00 91.31 624 ALA A CA 1
ATOM 5027 C C . ALA A 1 624 ? 16.097 3.445 -15.058 1.00 91.31 624 ALA A C 1
ATOM 5029 O O . ALA A 1 624 ? 15.500 2.373 -15.011 1.00 91.31 624 ALA A O 1
ATOM 5030 N N . LEU A 1 625 ? 16.712 3.832 -16.184 1.00 92.69 625 LEU A N 1
ATOM 5031 C CA . LEU A 1 625 ? 16.575 3.063 -17.433 1.00 92.69 625 LEU A CA 1
ATOM 5032 C C . LEU A 1 625 ? 17.210 1.664 -17.340 1.00 92.69 625 LEU A C 1
ATOM 5034 O O . LEU A 1 625 ? 16.637 0.699 -17.841 1.00 92.69 625 LEU A O 1
ATOM 5038 N N . GLY A 1 626 ? 18.363 1.539 -16.674 1.00 94.06 626 GLY A N 1
ATOM 5039 C CA . GLY A 1 626 ? 19.021 0.248 -16.422 1.00 94.06 626 GLY A CA 1
ATOM 5040 C C . GLY A 1 626 ? 18.181 -0.682 -15.533 1.00 94.06 626 GLY A C 1
ATOM 5041 O O . GLY A 1 626 ? 17.874 -1.802 -15.943 1.00 94.06 626 GLY A O 1
ATOM 5042 N N . PRO A 1 627 ? 17.731 -0.223 -14.353 1.00 94.25 627 PRO A N 1
ATOM 5043 C CA . PRO A 1 627 ? 16.815 -0.983 -13.500 1.00 94.25 627 PRO A CA 1
ATOM 5044 C C . PRO A 1 627 ? 15.495 -1.362 -14.185 1.00 94.25 627 PRO A C 1
ATOM 5046 O O . PRO A 1 627 ? 15.049 -2.497 -14.042 1.00 94.25 627 PRO A O 1
ATOM 5049 N N . VAL A 1 628 ? 14.897 -0.469 -14.982 1.00 95.50 628 VAL A N 1
ATOM 5050 C CA . VAL A 1 628 ? 13.674 -0.750 -15.762 1.00 95.50 628 VAL A CA 1
ATOM 5051 C C . VAL A 1 628 ? 13.915 -1.812 -16.836 1.00 95.50 628 VAL A C 1
ATOM 5053 O O . VAL A 1 628 ? 13.081 -2.697 -17.020 1.00 95.50 628 VAL A O 1
ATOM 5056 N N . LEU A 1 629 ? 15.069 -1.786 -17.507 1.00 95.31 629 LEU A N 1
ATOM 5057 C CA . LEU A 1 629 ? 15.472 -2.848 -18.430 1.00 95.31 629 LEU A CA 1
ATOM 5058 C C . LEU A 1 629 ? 15.555 -4.202 -17.706 1.00 95.31 629 LEU A C 1
ATOM 5060 O O . LEU A 1 629 ? 15.019 -5.196 -18.195 1.00 95.31 629 LEU A O 1
ATOM 5064 N N . VAL A 1 630 ? 16.192 -4.240 -16.531 1.00 95.69 630 VAL A N 1
ATOM 5065 C CA . VAL A 1 630 ? 16.295 -5.462 -15.719 1.00 95.69 630 VAL A CA 1
ATOM 5066 C C . VAL A 1 630 ? 14.921 -5.918 -15.226 1.00 95.69 630 VAL A C 1
ATOM 5068 O O . VAL A 1 630 ? 14.639 -7.112 -15.277 1.00 95.69 630 VAL A O 1
ATOM 5071 N N . PHE A 1 631 ? 14.042 -4.996 -14.819 1.00 96.12 631 PHE A N 1
ATOM 5072 C CA . PHE A 1 631 ? 12.655 -5.298 -14.462 1.00 96.12 631 PHE A CA 1
ATOM 5073 C C . PHE A 1 631 ? 11.984 -6.084 -15.592 1.00 96.12 631 PHE A C 1
ATOM 5075 O O . PHE A 1 631 ? 11.553 -7.218 -15.365 1.00 96.12 631 PHE A O 1
ATOM 5082 N N . ILE A 1 632 ? 11.952 -5.525 -16.805 1.00 96.56 632 ILE A N 1
ATOM 5083 C CA . ILE A 1 632 ? 11.277 -6.160 -17.939 1.00 96.56 632 ILE A CA 1
ATOM 5084 C C . ILE A 1 632 ? 11.914 -7.516 -18.247 1.00 96.56 632 ILE A C 1
ATOM 5086 O O . ILE A 1 632 ? 11.217 -8.525 -18.197 1.00 96.56 632 ILE A O 1
ATOM 5090 N N . LEU A 1 633 ? 13.233 -7.568 -18.473 1.00 95.44 633 LEU A N 1
ATOM 5091 C CA . LEU A 1 633 ? 13.932 -8.804 -18.850 1.00 95.44 633 LEU A CA 1
ATOM 5092 C C . LEU A 1 633 ? 13.706 -9.928 -17.843 1.00 95.44 633 LEU A C 1
ATOM 5094 O O . LEU A 1 633 ? 13.430 -11.065 -18.225 1.00 95.44 633 LEU A O 1
ATOM 5098 N N . ARG A 1 634 ? 13.808 -9.623 -16.545 1.00 93.94 634 ARG A N 1
ATOM 5099 C CA . ARG A 1 634 ? 13.639 -10.644 -15.514 1.00 93.94 634 ARG A CA 1
ATOM 5100 C C . ARG A 1 634 ? 12.195 -11.105 -15.416 1.00 93.94 634 ARG A C 1
ATOM 5102 O O . ARG A 1 634 ? 12.001 -12.265 -15.082 1.00 93.94 634 ARG A O 1
ATOM 5109 N N . ASN A 1 635 ? 11.190 -10.271 -15.681 1.00 94.56 635 ASN A N 1
ATOM 5110 C CA . ASN A 1 635 ? 9.785 -10.593 -15.392 1.00 94.56 635 ASN A CA 1
ATOM 5111 C C . ASN A 1 635 ? 8.935 -10.961 -16.625 1.00 94.56 635 ASN A C 1
ATOM 5113 O O . ASN A 1 635 ? 7.863 -11.539 -16.449 1.00 94.56 635 ASN A O 1
ATOM 5117 N N . MET A 1 636 ? 9.431 -10.721 -17.839 1.00 93.38 636 MET A N 1
ATOM 5118 C CA . MET A 1 636 ? 8.728 -10.996 -19.097 1.00 93.38 636 MET A CA 1
ATOM 5119 C C . MET A 1 636 ? 8.602 -12.488 -19.451 1.00 93.38 636 MET A C 1
ATOM 5121 O O . MET A 1 636 ? 9.324 -13.350 -18.931 1.00 93.38 636 MET A O 1
ATOM 5125 N N . ARG A 1 637 ? 7.668 -12.795 -20.352 1.00 90.75 637 ARG A N 1
ATOM 5126 C CA . ARG A 1 637 ? 7.388 -14.137 -20.894 1.00 90.75 637 ARG A CA 1
ATOM 5127 C C . ARG A 1 637 ? 8.243 -14.459 -22.122 1.00 90.75 637 ARG A C 1
ATOM 5129 O O . ARG A 1 637 ? 8.805 -13.575 -22.757 1.00 90.75 637 ARG A O 1
ATOM 5136 N N . ASN A 1 638 ? 8.287 -15.746 -22.485 1.00 86.75 638 ASN A N 1
ATOM 5137 C CA . ASN A 1 638 ? 8.833 -16.246 -23.759 1.00 86.75 638 ASN A CA 1
ATOM 5138 C C . ASN A 1 638 ? 10.240 -15.722 -24.099 1.00 86.75 638 ASN A C 1
ATOM 5140 O O . ASN A 1 638 ? 10.509 -15.278 -25.213 1.00 86.75 638 ASN A O 1
ATOM 5144 N N . VAL A 1 639 ? 11.139 -15.779 -23.120 1.00 89.62 639 VAL A N 1
ATOM 5145 C CA . VAL A 1 639 ? 12.518 -15.297 -23.252 1.00 89.62 639 VAL A CA 1
ATOM 5146 C C . VAL A 1 639 ? 13.441 -16.336 -23.883 1.00 89.62 639 VAL A C 1
ATOM 5148 O O . VAL A 1 639 ? 13.319 -17.536 -23.621 1.00 89.62 639 VAL A O 1
ATOM 5151 N N . THR A 1 640 ? 14.415 -15.867 -24.665 1.00 90.88 640 THR A N 1
ATOM 5152 C CA . THR A 1 640 ? 15.474 -16.719 -25.226 1.00 90.88 640 THR A CA 1
ATOM 5153 C C . THR A 1 640 ? 16.432 -17.166 -24.123 1.00 90.88 640 THR A C 1
ATOM 5155 O O . THR A 1 640 ? 16.833 -18.330 -24.049 1.00 90.88 640 THR A O 1
ATOM 5158 N N . VAL A 1 641 ? 16.782 -16.233 -23.235 1.00 90.12 641 VAL A N 1
ATOM 5159 C CA . VAL A 1 641 ? 17.613 -16.468 -22.052 1.00 90.12 641 VAL A CA 1
ATOM 5160 C C . VAL A 1 641 ? 16.741 -16.360 -20.814 1.00 90.12 641 VAL A C 1
ATOM 5162 O O . VAL A 1 641 ? 15.972 -15.416 -20.671 1.00 90.12 641 VAL A O 1
ATOM 5165 N N . ARG A 1 642 ? 16.882 -17.284 -19.861 1.00 88.94 642 ARG A N 1
ATOM 5166 C CA . ARG A 1 642 ? 16.181 -17.179 -18.574 1.00 88.94 642 ARG A CA 1
ATOM 5167 C C . ARG A 1 642 ? 16.815 -16.118 -17.682 1.00 88.94 642 ARG A C 1
ATOM 5169 O O . ARG A 1 642 ? 17.487 -16.448 -16.714 1.00 88.94 642 ARG A O 1
ATOM 5176 N N . TRP A 1 643 ? 16.537 -14.854 -17.984 1.00 92.06 643 TRP A N 1
ATOM 5177 C CA . TRP A 1 643 ? 17.005 -13.685 -17.234 1.00 92.06 643 TRP A CA 1
ATOM 5178 C C . TRP A 1 643 ? 16.579 -13.691 -15.755 1.00 92.06 643 TRP A C 1
ATOM 5180 O O . TRP A 1 643 ? 17.151 -12.994 -14.924 1.00 92.06 643 TRP A O 1
ATOM 5190 N N . CYS A 1 644 ? 15.574 -14.491 -15.390 1.00 89.31 644 CYS A N 1
ATOM 5191 C CA . CYS A 1 644 ? 15.182 -14.676 -13.996 1.00 89.31 644 CYS A CA 1
ATOM 5192 C C . CYS A 1 644 ? 16.252 -15.388 -13.147 1.00 89.31 644 CYS A C 1
ATOM 5194 O O . CYS A 1 644 ? 16.339 -15.093 -11.955 1.00 89.31 644 CYS A O 1
ATOM 5196 N N . ASP A 1 645 ? 17.075 -16.261 -13.746 1.00 88.25 645 ASP A N 1
ATOM 5197 C CA . ASP A 1 645 ? 18.154 -16.972 -13.056 1.00 88.25 645 ASP A CA 1
ATOM 5198 C C . ASP A 1 645 ? 19.247 -15.988 -12.629 1.00 88.25 645 ASP A C 1
ATOM 5200 O O . ASP A 1 645 ? 19.745 -15.219 -13.450 1.00 88.25 645 ASP A O 1
ATOM 5204 N N . GLU A 1 646 ? 19.701 -16.065 -11.379 1.00 81.69 646 GLU A N 1
ATOM 5205 C CA . GLU A 1 646 ? 20.642 -15.082 -10.818 1.00 81.69 646 GLU A CA 1
ATOM 5206 C C . GLU A 1 646 ? 21.968 -14.997 -11.606 1.00 81.69 646 GLU A C 1
ATOM 5208 O O . GLU A 1 646 ? 22.505 -13.917 -11.844 1.00 81.69 646 GLU A O 1
ATOM 5213 N N . ASN A 1 647 ? 22.445 -16.140 -12.113 1.00 83.44 647 ASN A N 1
ATOM 5214 C CA . ASN A 1 647 ? 23.682 -16.245 -12.895 1.00 83.44 647 ASN A CA 1
ATOM 5215 C C . ASN A 1 647 ? 23.516 -15.869 -14.375 1.00 83.44 647 ASN A C 1
ATOM 5217 O O . ASN A 1 647 ? 24.511 -15.805 -15.095 1.00 83.44 647 ASN A O 1
ATOM 5221 N N . SER A 1 648 ? 22.290 -15.665 -14.867 1.00 90.88 648 SER A N 1
ATOM 5222 C CA . SER A 1 648 ? 22.059 -15.331 -16.282 1.00 90.88 648 SER A CA 1
ATOM 5223 C C . SER A 1 648 ? 22.507 -13.910 -16.638 1.00 90.88 648 SER A C 1
ATOM 5225 O O . SER A 1 648 ? 22.696 -13.607 -17.815 1.00 90.88 648 SER A O 1
ATOM 5227 N N . ALA A 1 649 ? 22.798 -13.070 -15.636 1.00 91.50 649 ALA A N 1
ATOM 5228 C CA . ALA A 1 649 ? 23.377 -11.744 -15.826 1.00 91.50 649 ALA A CA 1
ATOM 5229 C C . ALA A 1 649 ? 24.650 -11.757 -16.694 1.00 91.50 649 ALA A C 1
ATOM 5231 O O . ALA A 1 649 ? 24.911 -10.811 -17.438 1.00 91.50 649 ALA A O 1
ATOM 5232 N N . ARG A 1 650 ? 25.427 -12.845 -16.649 1.00 92.44 650 ARG A N 1
ATOM 5233 C CA . ARG A 1 650 ? 26.655 -13.017 -17.439 1.00 92.44 650 ARG A CA 1
ATOM 5234 C C . ARG A 1 650 ? 26.420 -13.340 -18.917 1.00 92.44 650 ARG A C 1
ATOM 5236 O O . ARG A 1 650 ? 27.355 -13.270 -19.704 1.00 92.44 650 ARG A O 1
ATOM 5243 N N . GLU A 1 651 ? 25.202 -13.718 -19.304 1.00 92.94 651 GLU A N 1
ATOM 5244 C CA . GLU A 1 651 ? 24.878 -14.146 -20.672 1.00 92.94 651 GLU A CA 1
ATOM 5245 C C . GLU A 1 651 ? 24.682 -12.947 -21.623 1.00 92.94 651 GLU A C 1
ATOM 5247 O O . GLU A 1 651 ? 24.684 -13.105 -22.847 1.00 92.94 651 GLU A O 1
ATOM 5252 N N . MET A 1 652 ? 24.590 -11.724 -21.083 1.00 93.94 652 MET A N 1
ATOM 5253 C CA . MET A 1 652 ? 24.397 -10.485 -21.847 1.00 93.94 652 MET A CA 1
ATOM 5254 C C . MET A 1 652 ? 25.361 -10.309 -23.043 1.00 93.94 652 MET A C 1
ATOM 5256 O O . MET A 1 652 ? 24.887 -9.994 -24.134 1.00 93.94 652 MET A O 1
ATOM 5260 N N . PRO A 1 653 ? 26.685 -10.562 -22.943 1.00 93.62 653 PRO A N 1
ATOM 5261 C CA . PRO A 1 653 ? 27.608 -10.433 -24.075 1.00 93.62 653 PRO A CA 1
ATOM 5262 C C . PRO A 1 653 ? 27.301 -11.359 -25.252 1.00 93.62 653 PRO A C 1
ATOM 5264 O O . PRO A 1 653 ? 27.657 -11.028 -26.381 1.00 93.62 653 PRO A O 1
ATOM 5267 N N . ARG A 1 654 ? 26.697 -12.521 -24.984 1.00 92.19 654 ARG A N 1
ATOM 5268 C CA . ARG A 1 654 ? 26.383 -13.535 -25.993 1.00 92.19 654 ARG A CA 1
ATOM 5269 C C . ARG A 1 654 ? 25.064 -13.234 -26.691 1.00 92.19 654 ARG A C 1
ATOM 5271 O O . ARG A 1 654 ? 24.961 -13.432 -27.897 1.00 92.19 654 ARG A O 1
ATOM 5278 N N . TYR A 1 655 ? 24.072 -12.766 -25.939 1.00 91.81 655 TYR A N 1
ATOM 5279 C CA . TYR A 1 655 ? 22.704 -12.646 -26.438 1.00 91.81 655 TYR A CA 1
ATOM 5280 C C . TYR A 1 655 ? 22.287 -11.227 -26.799 1.00 91.81 655 TYR A C 1
ATOM 5282 O O . TYR A 1 655 ? 21.289 -11.083 -27.490 1.00 91.81 655 TYR A O 1
ATOM 5290 N N . ARG A 1 656 ? 23.050 -10.186 -26.446 1.00 89.69 656 ARG A N 1
ATOM 5291 C CA . ARG A 1 656 ? 22.654 -8.792 -26.700 1.00 89.69 656 ARG A CA 1
ATOM 5292 C C . ARG A 1 656 ? 22.110 -8.507 -28.105 1.00 89.69 656 ARG A C 1
ATOM 5294 O O . ARG A 1 656 ? 21.127 -7.789 -28.231 1.00 89.69 656 ARG A O 1
ATOM 5301 N N . LEU A 1 657 ? 22.783 -9.010 -29.140 1.00 88.25 657 LEU A N 1
ATOM 5302 C CA . LEU A 1 657 ? 22.439 -8.733 -30.541 1.00 88.25 657 LEU A CA 1
ATOM 5303 C C . LEU A 1 657 ? 21.464 -9.755 -31.146 1.00 88.25 657 LEU A C 1
ATOM 5305 O O . LEU A 1 657 ? 20.990 -9.553 -32.258 1.00 88.25 657 LEU A O 1
ATOM 5309 N N . ILE A 1 658 ? 21.202 -10.860 -30.445 1.00 89.44 658 ILE A N 1
ATOM 5310 C CA . ILE A 1 658 ? 20.470 -12.020 -30.975 1.00 89.44 658 ILE A CA 1
ATOM 5311 C C . ILE A 1 658 ? 19.120 -12.191 -30.266 1.00 89.44 658 ILE A C 1
ATOM 5313 O O . ILE A 1 658 ? 18.150 -12.612 -30.889 1.00 89.44 658 ILE A O 1
ATOM 5317 N N . ALA A 1 659 ? 19.039 -11.867 -28.973 1.00 90.06 659 ALA A N 1
ATOM 5318 C CA . ALA A 1 659 ? 17.822 -12.010 -28.184 1.00 90.06 659 ALA A CA 1
ATOM 5319 C C . ALA A 1 659 ? 16.763 -11.006 -28.655 1.00 90.06 659 ALA A C 1
ATOM 5321 O O . ALA A 1 659 ? 16.945 -9.789 -28.551 1.00 90.06 659 ALA A O 1
ATOM 5322 N N . ASN A 1 660 ? 15.635 -11.523 -29.142 1.00 91.69 660 ASN A N 1
ATOM 5323 C CA . ASN A 1 660 ? 14.525 -10.701 -29.615 1.00 91.69 660 ASN A CA 1
ATOM 5324 C C . ASN A 1 660 ? 13.958 -9.815 -28.494 1.00 91.69 660 ASN A C 1
ATOM 5326 O O . ASN A 1 660 ? 13.569 -8.676 -28.739 1.00 91.69 660 ASN A O 1
ATOM 5330 N N . GLU A 1 661 ? 13.978 -10.304 -27.251 1.00 93.44 661 GLU A N 1
ATOM 5331 C CA . GLU A 1 661 ? 13.503 -9.567 -26.079 1.00 93.44 661 GLU A CA 1
ATOM 5332 C C . GLU A 1 661 ? 14.157 -8.183 -25.910 1.00 93.44 661 GLU A C 1
ATOM 5334 O O . GLU A 1 661 ? 13.485 -7.223 -25.539 1.00 93.44 661 GLU A O 1
ATOM 5339 N N . ILE A 1 662 ? 15.439 -8.029 -26.255 1.00 91.81 662 ILE A N 1
ATOM 5340 C CA . ILE A 1 662 ? 16.158 -6.752 -26.122 1.00 91.81 662 ILE A CA 1
ATOM 5341 C C . ILE A 1 662 ? 15.674 -5.745 -27.175 1.00 91.81 662 ILE A C 1
ATOM 5343 O O . ILE A 1 662 ? 15.462 -4.567 -26.872 1.00 91.81 662 ILE A O 1
ATOM 5347 N N . ASN A 1 663 ? 15.438 -6.215 -28.402 1.00 90.50 663 ASN A N 1
ATOM 5348 C CA . ASN A 1 663 ? 14.900 -5.391 -29.483 1.00 90.50 663 ASN A CA 1
ATOM 5349 C C . ASN A 1 663 ? 13.455 -4.967 -29.198 1.00 90.50 663 ASN A C 1
ATOM 5351 O O . ASN A 1 663 ? 13.103 -3.806 -29.420 1.00 90.50 663 ASN A O 1
ATOM 5355 N N . LEU A 1 664 ? 12.641 -5.874 -28.643 1.00 91.88 664 LEU A N 1
ATOM 5356 C CA . LEU A 1 664 ? 11.275 -5.575 -28.214 1.00 91.88 664 LEU A CA 1
ATOM 5357 C C . LEU A 1 664 ? 11.255 -4.430 -27.195 1.00 91.88 664 LEU A C 1
ATOM 5359 O O . LEU A 1 664 ? 10.543 -3.449 -27.408 1.00 91.88 664 LEU A O 1
ATOM 5363 N N . ILE A 1 665 ? 12.098 -4.486 -26.160 1.00 92.56 665 ILE A N 1
ATOM 5364 C CA . ILE A 1 665 ? 12.196 -3.421 -25.147 1.00 92.56 665 ILE A CA 1
ATOM 5365 C C . ILE A 1 665 ? 12.595 -2.080 -25.778 1.00 92.56 665 ILE A C 1
ATOM 5367 O O . ILE A 1 665 ? 11.964 -1.056 -25.509 1.00 92.56 665 ILE A O 1
ATOM 5371 N N . SER A 1 666 ? 13.605 -2.075 -26.654 1.00 91.12 666 SER A N 1
ATOM 5372 C CA . SER A 1 666 ? 14.056 -0.861 -27.351 1.00 91.12 666 SER A CA 1
ATOM 5373 C C . SER A 1 666 ? 12.950 -0.235 -28.215 1.00 91.12 666 SER A C 1
ATOM 5375 O O . SER A 1 666 ? 12.719 0.981 -28.178 1.00 91.12 666 SER A O 1
ATOM 5377 N N . SER A 1 667 ? 12.213 -1.071 -28.954 1.00 91.81 667 SER A N 1
ATOM 5378 C CA . SER A 1 667 ? 11.084 -0.637 -29.784 1.00 91.81 667 SER A CA 1
ATOM 5379 C C . SER A 1 667 ? 9.939 -0.066 -28.941 1.00 91.81 667 SER A C 1
ATOM 5381 O O . SER A 1 667 ? 9.398 0.993 -29.267 1.00 91.81 667 SER A O 1
ATOM 5383 N N . TYR A 1 668 ? 9.645 -0.693 -27.798 1.00 93.31 668 TYR A N 1
ATOM 5384 C CA . TYR A 1 668 ? 8.593 -0.260 -26.886 1.00 93.31 668 TYR A CA 1
ATOM 5385 C C . TYR A 1 668 ? 8.911 1.086 -26.236 1.00 93.31 668 TYR A C 1
ATOM 5387 O O . TYR A 1 668 ? 8.074 1.990 -26.214 1.00 93.31 668 TYR A O 1
ATOM 5395 N N . LEU A 1 669 ? 10.148 1.256 -25.760 1.00 92.56 669 LEU A N 1
ATOM 5396 C CA . LEU A 1 669 ? 10.636 2.526 -25.222 1.00 92.56 669 LEU A CA 1
ATOM 5397 C C . LEU A 1 669 ? 10.533 3.642 -26.264 1.00 92.56 669 LEU A C 1
ATOM 5399 O O . LEU A 1 669 ? 10.031 4.724 -25.965 1.00 92.56 669 LEU A O 1
ATOM 5403 N N . SER A 1 670 ? 10.947 3.359 -27.500 1.00 91.75 670 SER A N 1
ATOM 5404 C CA . SER A 1 670 ? 10.865 4.304 -28.617 1.00 91.75 670 SER A CA 1
ATOM 5405 C C . SER A 1 670 ? 9.416 4.730 -28.887 1.00 91.75 670 SER A C 1
ATOM 5407 O O . SER A 1 670 ? 9.132 5.924 -29.011 1.00 91.75 670 SER A O 1
ATOM 5409 N N . GLN A 1 671 ? 8.479 3.776 -28.891 1.00 92.12 671 GLN A N 1
ATOM 5410 C CA . GLN A 1 671 ? 7.051 4.062 -29.027 1.00 92.12 671 GLN A CA 1
ATOM 5411 C C . GLN A 1 671 ? 6.533 4.914 -27.863 1.00 92.12 671 GLN A C 1
ATOM 5413 O O . GLN A 1 671 ? 5.794 5.874 -28.087 1.00 92.12 671 GLN A O 1
ATOM 5418 N N . ARG A 1 672 ? 6.925 4.605 -26.624 1.00 92.69 672 ARG A N 1
ATOM 5419 C CA . ARG A 1 672 ? 6.486 5.340 -25.432 1.00 92.69 672 ARG A CA 1
ATOM 5420 C C . ARG A 1 672 ? 6.976 6.789 -25.437 1.00 92.69 672 ARG A C 1
ATOM 5422 O O . ARG A 1 672 ? 6.198 7.684 -25.118 1.00 92.69 672 ARG A O 1
ATOM 5429 N N . ILE A 1 673 ? 8.221 7.026 -25.855 1.00 91.94 673 ILE A N 1
ATOM 5430 C CA . ILE A 1 673 ? 8.797 8.370 -26.031 1.00 91.94 673 ILE A CA 1
ATOM 5431 C C . ILE A 1 673 ? 8.034 9.143 -27.106 1.00 91.94 673 ILE A C 1
ATOM 5433 O O . ILE A 1 673 ? 7.697 10.304 -26.895 1.00 91.94 673 ILE A O 1
ATOM 5437 N N . ALA A 1 674 ? 7.714 8.502 -28.235 1.00 91.75 674 ALA A N 1
ATOM 5438 C CA . ALA A 1 674 ? 7.001 9.142 -29.340 1.00 91.75 674 ALA A CA 1
ATOM 5439 C C . ALA A 1 674 ? 5.599 9.655 -28.960 1.00 91.75 674 ALA A C 1
ATOM 5441 O O . ALA A 1 674 ? 5.102 10.591 -29.576 1.00 91.75 674 ALA A O 1
ATOM 5442 N N . HIS A 1 675 ? 4.976 9.057 -27.944 1.00 92.44 675 HIS A N 1
ATOM 5443 C CA . HIS A 1 675 ? 3.643 9.427 -27.469 1.00 92.44 675 HIS A CA 1
ATOM 5444 C C . HIS A 1 675 ? 3.660 10.315 -26.211 1.00 92.44 675 HIS A C 1
ATOM 5446 O O . HIS A 1 675 ? 2.597 10.586 -25.645 1.00 92.44 675 HIS A O 1
ATOM 5452 N N . GLN A 1 676 ? 4.833 10.778 -25.764 1.00 93.19 676 GLN A N 1
ATOM 5453 C CA . GLN A 1 676 ? 4.930 11.810 -24.728 1.00 93.19 676 GLN A CA 1
ATOM 5454 C C . GLN A 1 676 ? 4.348 13.145 -25.229 1.00 93.19 676 GLN A C 1
ATOM 5456 O O . GLN A 1 676 ? 4.291 13.377 -26.439 1.00 93.19 676 GLN A O 1
ATOM 5461 N N . PRO A 1 677 ? 3.924 14.051 -24.327 1.00 90.75 677 PRO A N 1
ATOM 5462 C CA . PRO A 1 677 ? 3.513 15.395 -24.721 1.00 90.75 677 PRO A CA 1
ATOM 5463 C C . PRO A 1 677 ? 4.625 16.104 -25.514 1.00 90.75 677 PRO A C 1
ATOM 5465 O O . PRO A 1 677 ? 5.788 15.972 -25.127 1.00 90.75 677 PRO A O 1
ATOM 5468 N N . PRO A 1 678 ? 4.315 16.918 -26.544 1.00 87.81 678 PRO A N 1
ATOM 5469 C CA . PRO A 1 678 ? 5.331 17.554 -27.392 1.00 87.81 678 PRO A CA 1
ATOM 5470 C C . PRO A 1 678 ? 6.396 18.342 -26.615 1.00 87.81 678 PRO A C 1
ATOM 5472 O O . PRO A 1 678 ? 7.581 18.256 -26.914 1.00 87.81 678 PRO A O 1
ATOM 5475 N N . ALA A 1 679 ? 5.996 19.053 -25.556 1.00 85.00 679 ALA A N 1
ATOM 5476 C CA . ALA A 1 679 ? 6.910 19.823 -24.706 1.00 85.00 679 ALA A CA 1
ATOM 5477 C C . ALA A 1 679 ? 7.839 18.957 -23.828 1.00 85.00 679 ALA A C 1
ATOM 5479 O O . ALA A 1 679 ? 8.785 19.473 -23.239 1.00 85.00 679 ALA A O 1
ATOM 5480 N N . ARG A 1 680 ? 7.551 17.657 -23.694 1.00 84.88 680 ARG A N 1
ATOM 5481 C CA . ARG A 1 680 ? 8.265 16.707 -22.822 1.00 84.88 680 ARG A CA 1
ATOM 5482 C C . ARG A 1 680 ? 8.845 15.523 -23.596 1.00 84.88 680 ARG A C 1
ATOM 5484 O O . ARG A 1 680 ? 9.367 14.585 -22.995 1.00 84.88 680 ARG A O 1
ATOM 5491 N N . GLN A 1 681 ? 8.733 15.547 -24.920 1.00 83.50 681 GLN A N 1
ATOM 5492 C CA . GLN A 1 681 ? 9.227 14.497 -25.788 1.00 83.50 681 GLN A CA 1
ATOM 5493 C C . GLN A 1 681 ? 10.756 14.556 -25.831 1.00 83.50 681 GLN A C 1
ATOM 5495 O O . GLN A 1 681 ? 11.348 15.502 -26.348 1.00 83.50 681 GLN A O 1
ATOM 5500 N N . ALA A 1 682 ? 11.404 13.542 -25.259 1.00 81.25 682 ALA A N 1
ATOM 5501 C CA . ALA A 1 682 ? 12.853 13.415 -25.330 1.00 81.25 682 ALA A CA 1
ATOM 5502 C C . ALA A 1 682 ? 13.308 13.138 -26.771 1.00 81.25 682 ALA A C 1
ATOM 5504 O O . ALA A 1 682 ? 12.599 12.504 -27.557 1.00 81.25 682 ALA A O 1
ATOM 5505 N N . LEU A 1 683 ? 14.531 13.562 -27.102 1.00 82.25 683 LEU A N 1
ATOM 5506 C CA . LEU A 1 683 ? 15.162 13.205 -28.368 1.00 82.25 683 LEU A CA 1
ATOM 5507 C C . LEU A 1 683 ? 15.389 11.691 -28.403 1.00 82.25 683 LEU A C 1
ATOM 5509 O O . LEU A 1 683 ? 16.218 11.151 -27.669 1.00 82.25 683 LEU A O 1
ATOM 5513 N N . LEU A 1 684 ? 14.654 11.012 -29.282 1.00 81.88 684 LEU A N 1
ATOM 5514 C CA . LEU A 1 684 ? 14.652 9.553 -29.398 1.00 81.88 684 LEU A CA 1
ATOM 5515 C C . LEU A 1 684 ? 16.068 8.987 -29.597 1.00 81.88 684 LEU A C 1
ATOM 5517 O O . LEU A 1 684 ? 16.437 8.022 -28.931 1.00 81.88 684 LEU A O 1
ATOM 5521 N N . GLY A 1 685 ? 16.899 9.654 -30.406 1.00 83.94 685 GLY A N 1
ATOM 5522 C CA . GLY A 1 685 ? 18.302 9.275 -30.600 1.00 83.94 685 GLY A CA 1
ATOM 5523 C C . GLY A 1 685 ? 19.148 9.333 -29.321 1.00 83.94 685 GLY A C 1
ATOM 5524 O O . GLY A 1 685 ? 19.985 8.459 -29.110 1.00 83.94 685 GLY A O 1
ATOM 5525 N N . MET A 1 686 ? 18.901 10.296 -28.421 1.00 86.31 686 MET A N 1
ATOM 5526 C CA . MET A 1 686 ? 19.632 10.388 -27.148 1.00 86.31 686 MET A CA 1
ATOM 5527 C C . MET A 1 686 ? 19.301 9.218 -26.221 1.00 86.31 686 MET A C 1
ATOM 5529 O O . MET A 1 686 ? 20.208 8.613 -25.649 1.00 86.31 686 MET A O 1
ATOM 5533 N N . ILE A 1 687 ? 18.016 8.874 -26.082 1.00 86.25 687 ILE A N 1
ATOM 5534 C CA . ILE A 1 687 ? 17.605 7.767 -25.209 1.00 86.25 687 ILE A CA 1
ATOM 5535 C C . ILE A 1 687 ? 18.036 6.420 -25.789 1.00 86.25 687 ILE A C 1
ATOM 5537 O O . ILE A 1 687 ? 18.519 5.574 -25.043 1.00 86.25 687 ILE A O 1
ATOM 5541 N N . GLN A 1 688 ? 17.945 6.227 -27.107 1.00 87.81 688 GLN A N 1
ATOM 5542 C CA . GLN A 1 688 ? 18.452 5.013 -27.754 1.00 87.81 688 GLN A CA 1
ATOM 5543 C C . GLN A 1 688 ? 19.967 4.863 -27.585 1.00 87.81 688 GLN A C 1
ATOM 5545 O O . GLN A 1 688 ? 20.441 3.788 -27.219 1.00 87.81 688 GLN A O 1
ATOM 5550 N N . HIS A 1 689 ? 20.731 5.941 -27.783 1.00 90.44 689 HIS A N 1
ATOM 5551 C CA . HIS A 1 689 ? 22.167 5.940 -27.518 1.00 90.44 689 HIS A CA 1
ATOM 5552 C C . HIS A 1 689 ? 22.461 5.592 -26.051 1.00 90.44 689 HIS A C 1
ATOM 5554 O O . HIS A 1 689 ? 23.340 4.778 -25.770 1.00 90.44 689 HIS A O 1
ATOM 5560 N N . ARG A 1 690 ? 21.695 6.151 -25.104 1.00 90.31 690 ARG A N 1
ATOM 5561 C CA . ARG A 1 690 ? 21.841 5.841 -23.675 1.00 90.31 690 ARG A CA 1
ATOM 5562 C C . ARG A 1 690 ? 21.515 4.379 -23.367 1.00 90.31 690 ARG A C 1
ATOM 5564 O O . ARG A 1 690 ? 22.287 3.742 -22.659 1.00 90.31 690 ARG A O 1
ATOM 5571 N N . LEU A 1 691 ? 20.426 3.836 -23.909 1.00 90.81 691 LEU A N 1
ATOM 5572 C CA . LEU A 1 691 ? 20.060 2.426 -23.748 1.00 90.81 691 LEU A CA 1
ATOM 5573 C C . LEU A 1 691 ? 21.176 1.509 -24.261 1.00 90.81 691 LEU A C 1
ATOM 5575 O O . LEU A 1 691 ? 21.595 0.593 -23.555 1.00 90.81 691 LEU A O 1
ATOM 5579 N N . ASN A 1 692 ? 21.702 1.796 -25.454 1.00 92.56 692 ASN A N 1
ATOM 5580 C CA . ASN A 1 692 ? 22.827 1.057 -26.018 1.00 92.56 692 ASN A CA 1
ATOM 5581 C C . ASN A 1 692 ? 24.062 1.151 -25.119 1.00 92.56 692 ASN A C 1
ATOM 5583 O O . ASN A 1 692 ? 24.636 0.121 -24.788 1.00 92.56 692 ASN A O 1
ATOM 5587 N N . SER A 1 693 ? 24.397 2.344 -24.626 1.00 93.44 693 SER A N 1
ATOM 5588 C CA . SER A 1 693 ? 25.509 2.542 -23.692 1.00 93.44 693 SER A CA 1
ATOM 5589 C C . SER A 1 693 ? 25.353 1.735 -22.392 1.00 93.44 693 SER A C 1
ATOM 5591 O O . SER A 1 693 ? 26.318 1.136 -21.915 1.00 93.44 693 SER A O 1
ATOM 5593 N N . LEU A 1 694 ? 24.139 1.648 -21.837 1.00 92.94 694 LEU A N 1
ATOM 5594 C CA . LEU A 1 694 ? 23.851 0.836 -20.648 1.00 92.94 694 LEU A CA 1
ATOM 5595 C C . LEU A 1 694 ? 24.002 -0.667 -20.921 1.00 92.94 694 LEU A C 1
ATOM 5597 O O . LEU A 1 694 ? 24.509 -1.399 -20.067 1.00 92.94 694 LEU A O 1
ATOM 5601 N N . LEU A 1 695 ? 23.589 -1.128 -22.102 1.00 93.75 695 LEU A N 1
ATOM 5602 C CA . LEU A 1 695 ? 23.800 -2.506 -22.549 1.00 93.75 695 LEU A CA 1
ATOM 5603 C C . LEU A 1 695 ? 25.291 -2.791 -22.812 1.00 93.75 695 LEU A C 1
ATOM 5605 O O . LEU A 1 695 ? 25.774 -3.865 -22.462 1.00 93.75 695 LEU A O 1
ATOM 5609 N N . ASP A 1 696 ? 26.040 -1.836 -23.375 1.00 94.44 696 ASP A N 1
ATOM 5610 C CA . ASP A 1 696 ? 27.495 -1.917 -23.596 1.00 94.44 696 ASP A CA 1
ATOM 5611 C C . ASP A 1 696 ? 28.249 -2.054 -22.285 1.00 94.44 696 ASP A C 1
ATOM 5613 O O . ASP A 1 696 ? 29.115 -2.925 -22.149 1.00 94.44 696 ASP A O 1
ATOM 5617 N N . ARG A 1 697 ? 27.869 -1.249 -21.291 1.00 94.25 697 ARG A N 1
ATOM 5618 C CA . ARG A 1 697 ? 28.424 -1.338 -19.944 1.00 94.25 697 ARG A CA 1
ATOM 5619 C C . ARG A 1 697 ? 28.173 -2.716 -19.340 1.00 94.25 697 ARG A C 1
ATOM 5621 O O . ARG A 1 697 ? 29.124 -3.342 -18.873 1.00 94.25 697 ARG A O 1
ATOM 5628 N N . TRP A 1 698 ? 26.942 -3.226 -19.410 1.00 95.25 698 TRP A N 1
ATOM 5629 C CA . TRP A 1 698 ? 26.626 -4.570 -18.921 1.00 95.25 698 TRP A CA 1
ATOM 5630 C C . TRP A 1 698 ? 27.450 -5.640 -19.649 1.00 95.25 698 TRP A C 1
ATOM 5632 O O . TRP A 1 698 ? 28.103 -6.454 -18.998 1.00 95.25 698 TRP A O 1
ATOM 5642 N N . CYS A 1 699 ? 27.531 -5.600 -20.983 1.00 94.75 699 CYS A N 1
ATOM 5643 C CA . CYS A 1 699 ? 28.371 -6.523 -21.751 1.00 94.75 699 CYS A CA 1
ATOM 5644 C C . CYS A 1 699 ? 29.846 -6.479 -21.322 1.00 94.75 699 CYS A C 1
ATOM 5646 O O . CYS A 1 699 ? 30.474 -7.525 -21.167 1.00 94.75 699 CYS A O 1
ATOM 5648 N N . SER A 1 700 ? 30.407 -5.284 -21.140 1.00 94.94 700 SER A N 1
ATOM 5649 C CA . SER A 1 700 ? 31.806 -5.102 -20.744 1.00 94.94 700 SER A CA 1
ATOM 5650 C C . SER A 1 700 ? 32.095 -5.702 -19.367 1.00 94.94 700 SER A C 1
ATOM 5652 O O . SER A 1 700 ? 33.085 -6.415 -19.196 1.00 94.94 700 SER A O 1
ATOM 5654 N N . VAL A 1 701 ? 31.220 -5.462 -18.388 1.00 93.62 701 VAL A N 1
ATOM 5655 C CA . VAL A 1 701 ? 31.363 -6.027 -17.038 1.00 93.62 701 VAL A CA 1
ATOM 5656 C C . VAL A 1 701 ? 31.183 -7.546 -17.067 1.00 93.62 701 VAL A C 1
ATOM 5658 O O . VAL A 1 701 ? 32.030 -8.263 -16.547 1.00 93.62 701 VAL A O 1
ATOM 5661 N N . ALA A 1 702 ? 30.162 -8.056 -17.758 1.00 94.25 702 ALA A N 1
ATOM 5662 C CA . ALA A 1 702 ? 29.905 -9.493 -17.867 1.00 94.25 702 ALA A CA 1
ATOM 5663 C C . ALA A 1 702 ? 31.044 -10.275 -18.551 1.00 94.25 702 ALA A C 1
ATOM 5665 O O . ALA A 1 702 ? 31.269 -11.436 -18.224 1.00 94.25 702 ALA A O 1
ATOM 5666 N N . ARG A 1 703 ? 31.789 -9.653 -19.481 1.00 94.12 703 ARG A N 1
ATOM 5667 C CA . ARG A 1 703 ? 32.991 -10.259 -20.091 1.00 94.12 703 ARG A CA 1
ATOM 5668 C C . ARG A 1 703 ? 34.179 -10.316 -19.133 1.00 94.12 703 ARG A C 1
ATOM 5670 O O . ARG A 1 703 ? 34.971 -11.248 -19.219 1.00 94.12 703 ARG A O 1
ATOM 5677 N N . ARG A 1 704 ? 34.329 -9.302 -18.277 1.00 92.19 704 ARG A N 1
ATOM 5678 C CA . ARG A 1 704 ? 35.470 -9.164 -17.360 1.00 92.19 704 ARG A CA 1
ATOM 5679 C C . ARG A 1 704 ? 35.286 -9.959 -16.067 1.00 92.19 704 ARG A C 1
ATOM 5681 O O . ARG A 1 704 ? 36.259 -10.497 -15.555 1.00 92.19 704 ARG A O 1
ATOM 5688 N N . TYR A 1 705 ? 34.056 -10.056 -15.567 1.00 89.75 705 TYR A N 1
ATOM 5689 C CA . TYR A 1 705 ? 33.749 -10.626 -14.257 1.00 89.75 705 TYR A CA 1
ATOM 5690 C C . TYR A 1 705 ? 32.839 -11.848 -14.388 1.00 89.75 705 TYR A C 1
ATOM 5692 O O . TYR A 1 705 ? 31.636 -11.738 -14.622 1.00 89.75 705 TYR A O 1
ATOM 5700 N N . SER A 1 706 ? 33.411 -13.038 -14.197 1.00 86.38 706 SER A N 1
ATOM 5701 C CA . SER A 1 706 ? 32.682 -14.311 -14.289 1.00 86.38 706 SER A CA 1
ATOM 5702 C C . SER A 1 706 ? 31.725 -14.569 -13.119 1.00 86.38 706 SER A C 1
ATOM 5704 O O . SER A 1 706 ? 30.880 -15.459 -13.211 1.00 86.38 706 SER A O 1
ATOM 5706 N N . ASN A 1 707 ? 31.859 -13.813 -12.024 1.00 89.06 707 ASN A N 1
ATOM 5707 C CA . ASN A 1 707 ? 31.018 -13.870 -10.825 1.00 89.06 707 ASN A CA 1
ATOM 5708 C C . ASN A 1 707 ? 29.889 -12.817 -10.828 1.00 89.06 707 ASN A C 1
ATOM 5710 O O . ASN A 1 707 ? 29.387 -12.476 -9.761 1.00 89.06 707 ASN A O 1
ATOM 5714 N N . LEU A 1 708 ? 29.522 -12.273 -11.996 1.00 92.38 708 LEU A N 1
ATOM 5715 C CA . LEU A 1 708 ? 28.454 -11.279 -12.119 1.00 92.38 708 LEU A CA 1
ATOM 5716 C C . LEU A 1 708 ? 27.072 -11.896 -11.842 1.00 92.38 708 LEU A C 1
ATOM 5718 O O . LEU A 1 708 ? 26.657 -12.831 -12.531 1.00 92.38 708 LEU A O 1
ATOM 5722 N N . VAL A 1 709 ? 26.349 -11.309 -10.890 1.00 91.31 709 VAL A N 1
ATOM 5723 C CA . VAL A 1 709 ? 24.948 -11.617 -10.554 1.00 91.31 709 VAL A CA 1
ATOM 5724 C C . VAL A 1 709 ? 24.072 -10.375 -10.716 1.00 91.31 709 VAL A C 1
ATOM 5726 O O . VAL A 1 709 ? 24.589 -9.274 -10.914 1.00 91.31 709 VAL A O 1
ATOM 5729 N N . TYR A 1 710 ? 22.744 -10.506 -10.650 1.00 90.81 710 TYR A N 1
ATOM 5730 C CA . TYR A 1 710 ? 21.884 -9.321 -10.698 1.00 90.81 710 TYR A CA 1
ATOM 5731 C C . TYR A 1 710 ? 22.001 -8.493 -9.427 1.00 90.81 710 TYR A C 1
ATOM 5733 O O . TYR A 1 710 ? 22.169 -7.277 -9.521 1.00 90.81 710 TYR A O 1
ATOM 5741 N N . TYR A 1 711 ? 21.925 -9.147 -8.269 1.00 88.31 711 TYR A N 1
ATOM 5742 C CA . TYR A 1 711 ? 21.979 -8.491 -6.971 1.00 88.31 711 TYR A CA 1
ATOM 5743 C C . TYR A 1 711 ? 22.454 -9.445 -5.866 1.00 88.31 711 TYR A C 1
ATOM 5745 O O . TYR A 1 711 ? 22.113 -10.625 -5.855 1.00 88.31 711 TYR A O 1
ATOM 5753 N N . GLU A 1 712 ? 23.195 -8.919 -4.893 1.00 84.12 712 GLU A N 1
ATOM 5754 C CA . GLU A 1 712 ? 23.535 -9.608 -3.648 1.00 84.12 712 GLU A CA 1
ATOM 5755 C C . GLU A 1 712 ? 22.918 -8.837 -2.476 1.00 84.12 712 GLU A C 1
ATOM 5757 O O . GLU A 1 712 ? 23.107 -7.632 -2.344 1.00 84.12 712 GLU A O 1
ATOM 5762 N N . ASN A 1 713 ? 22.171 -9.515 -1.602 1.00 74.62 713 ASN A N 1
ATOM 5763 C CA . ASN A 1 713 ? 21.641 -8.864 -0.406 1.00 74.62 713 ASN A CA 1
ATOM 5764 C C . ASN A 1 713 ? 22.708 -8.841 0.696 1.00 74.62 713 ASN A C 1
ATOM 5766 O O . ASN A 1 713 ? 22.909 -9.845 1.383 1.00 74.62 713 ASN A O 1
ATOM 5770 N N . VAL A 1 714 ? 23.377 -7.698 0.849 1.00 71.38 714 VAL A N 1
ATOM 5771 C CA . VAL A 1 714 ? 24.399 -7.460 1.873 1.00 71.38 714 VAL A CA 1
ATOM 5772 C C . VAL A 1 714 ? 23.880 -6.401 2.843 1.00 71.38 714 VAL A C 1
ATOM 5774 O O . VAL A 1 714 ? 23.874 -5.222 2.517 1.00 71.38 714 VAL A O 1
ATOM 5777 N N . VAL A 1 715 ? 23.453 -6.802 4.045 1.00 64.81 715 VAL A N 1
ATOM 5778 C CA . VAL A 1 715 ? 23.060 -5.848 5.108 1.00 64.81 715 VAL A CA 1
ATOM 5779 C C . VAL A 1 715 ? 24.248 -5.529 6.021 1.00 64.81 715 VAL A C 1
ATOM 5781 O O . VAL A 1 715 ? 24.381 -4.421 6.529 1.00 64.81 715 VAL A O 1
ATOM 5784 N N . SER A 1 716 ? 25.147 -6.496 6.214 1.00 60.09 716 SER A N 1
ATOM 5785 C CA . SER A 1 716 ? 26.354 -6.373 7.031 1.00 60.09 716 SER A CA 1
ATOM 5786 C C . SER A 1 716 ? 27.464 -7.281 6.492 1.00 60.09 716 SER A C 1
ATOM 5788 O O . SER A 1 716 ? 27.303 -8.498 6.389 1.00 60.09 716 SER A O 1
ATOM 5790 N N . GLY A 1 717 ? 28.604 -6.687 6.129 1.00 69.50 717 GLY A N 1
ATOM 5791 C CA . GLY A 1 717 ? 29.764 -7.397 5.584 1.00 69.50 717 GLY A CA 1
ATOM 5792 C C . GLY A 1 717 ? 30.302 -6.787 4.291 1.00 69.50 717 GLY A C 1
ATOM 5793 O O . GLY A 1 717 ? 29.906 -5.697 3.888 1.00 69.50 717 GLY A O 1
ATOM 5794 N N . ILE A 1 718 ? 31.235 -7.503 3.662 1.00 76.69 718 ILE A N 1
ATOM 5795 C CA . ILE A 1 718 ? 31.848 -7.115 2.388 1.00 76.69 718 ILE A CA 1
ATOM 5796 C C . ILE A 1 718 ? 31.134 -7.894 1.272 1.00 76.69 718 ILE A C 1
ATOM 5798 O O . ILE A 1 718 ? 31.058 -9.126 1.383 1.00 76.69 718 ILE A O 1
ATOM 5802 N N . PRO A 1 719 ? 30.627 -7.218 0.223 1.00 83.56 719 PRO A N 1
ATOM 5803 C CA . PRO A 1 719 ? 30.089 -7.874 -0.965 1.00 83.56 719 PRO A CA 1
ATOM 5804 C C . PRO A 1 719 ? 31.065 -8.891 -1.555 1.00 83.56 719 PRO A C 1
ATOM 5806 O O . PRO A 1 719 ? 32.283 -8.728 -1.463 1.00 83.56 719 PRO A O 1
ATOM 5809 N N . ARG A 1 720 ? 30.537 -9.962 -2.146 1.00 84.50 720 ARG A N 1
ATOM 5810 C CA . ARG A 1 720 ? 31.332 -11.063 -2.717 1.00 84.50 720 ARG A CA 1
ATOM 5811 C C . ARG A 1 720 ? 31.209 -11.152 -4.230 1.00 84.50 720 ARG A C 1
ATOM 5813 O O . ARG A 1 720 ? 32.091 -11.723 -4.879 1.00 84.50 720 ARG A O 1
ATOM 5820 N N . TYR A 1 721 ? 30.129 -10.618 -4.787 1.00 86.75 721 TYR A N 1
ATOM 5821 C CA . TYR A 1 721 ? 29.838 -10.696 -6.211 1.00 86.75 721 TYR A CA 1
ATOM 5822 C C . TYR A 1 721 ? 29.880 -9.319 -6.867 1.00 86.75 721 TYR A C 1
ATOM 5824 O O . TYR A 1 721 ? 29.566 -8.300 -6.256 1.00 86.75 721 TYR A O 1
ATOM 5832 N N . SER A 1 722 ? 30.270 -9.296 -8.143 1.00 90.69 722 SER A N 1
ATOM 5833 C CA . SER A 1 722 ? 29.986 -8.135 -8.990 1.00 90.69 722 SER A CA 1
ATOM 5834 C C . SER A 1 722 ? 28.490 -8.140 -9.294 1.00 90.69 722 SER A C 1
ATOM 5836 O O . SER A 1 722 ? 27.919 -9.213 -9.504 1.00 90.69 722 SER A O 1
ATOM 5838 N N . VAL A 1 723 ? 27.849 -6.972 -9.332 1.00 92.50 723 VAL A N 1
ATOM 5839 C CA . VAL A 1 723 ? 26.382 -6.878 -9.434 1.00 92.50 723 VAL A CA 1
ATOM 5840 C C . VAL A 1 723 ? 25.927 -6.018 -10.606 1.00 92.50 723 VAL A C 1
ATOM 5842 O O . VAL A 1 723 ? 26.558 -5.020 -10.964 1.00 92.50 723 VAL A O 1
ATOM 5845 N N . VAL A 1 724 ? 24.795 -6.392 -11.207 1.00 93.44 724 VAL A N 1
ATOM 5846 C CA . VAL A 1 724 ? 24.126 -5.549 -12.204 1.00 93.44 724 VAL A CA 1
ATOM 5847 C C . VAL A 1 724 ? 23.457 -4.358 -11.526 1.00 93.44 724 VAL A C 1
ATOM 5849 O O . VAL A 1 724 ? 23.624 -3.233 -11.983 1.00 93.44 724 VAL A O 1
ATOM 5852 N N . LEU A 1 725 ? 22.736 -4.592 -10.430 1.00 92.19 725 LEU A N 1
ATOM 5853 C CA . LEU A 1 725 ? 22.029 -3.571 -9.662 1.00 92.19 725 LEU A CA 1
ATOM 5854 C C . LEU A 1 725 ? 22.791 -3.306 -8.360 1.00 92.19 725 LEU A C 1
ATOM 5856 O O . LEU A 1 725 ? 22.740 -4.117 -7.436 1.00 92.19 725 LEU A O 1
ATOM 5860 N N . GLY A 1 726 ? 23.524 -2.195 -8.296 1.00 84.88 726 GLY A N 1
ATOM 5861 C CA . GLY A 1 726 ? 24.300 -1.826 -7.114 1.00 84.88 726 GLY A CA 1
ATOM 5862 C C . GLY A 1 726 ? 23.556 -0.876 -6.184 1.00 84.88 726 GLY A C 1
ATOM 5863 O O . GLY A 1 726 ? 23.032 0.149 -6.626 1.00 84.88 726 GLY A O 1
ATOM 5864 N N . ASP A 1 727 ? 23.580 -1.202 -4.894 1.00 80.31 727 ASP A N 1
ATOM 5865 C CA . ASP A 1 727 ? 23.236 -0.295 -3.795 1.00 80.31 727 ASP A CA 1
ATOM 5866 C C . ASP A 1 727 ? 24.500 0.453 -3.288 1.00 80.31 727 ASP A C 1
ATOM 5868 O O . ASP A 1 727 ? 25.612 0.179 -3.767 1.00 80.31 727 ASP A O 1
ATOM 5872 N N . PRO A 1 728 ? 24.381 1.394 -2.328 1.00 79.44 728 PRO A N 1
ATOM 5873 C CA . PRO A 1 728 ? 25.537 2.125 -1.805 1.00 79.44 728 PRO A CA 1
ATOM 5874 C C . PRO A 1 728 ? 26.654 1.231 -1.243 1.00 79.44 728 PRO A C 1
ATOM 5876 O O . PRO A 1 728 ? 27.835 1.553 -1.380 1.00 79.44 728 PRO A O 1
ATOM 5879 N N . ILE A 1 729 ? 26.327 0.070 -0.663 1.00 80.12 729 ILE A N 1
ATOM 5880 C CA . ILE A 1 729 ? 27.326 -0.849 -0.095 1.00 80.12 729 ILE A CA 1
ATOM 5881 C C . ILE A 1 729 ? 28.192 -1.446 -1.211 1.00 80.12 729 ILE A C 1
ATOM 5883 O O . ILE A 1 729 ? 29.420 -1.493 -1.091 1.00 80.12 729 ILE A O 1
ATOM 5887 N N . HIS A 1 730 ? 27.584 -1.820 -2.338 1.00 83.62 730 HIS A N 1
ATOM 5888 C CA . HIS A 1 730 ? 28.316 -2.309 -3.509 1.00 83.62 730 HIS A CA 1
ATOM 5889 C C . HIS A 1 730 ? 29.191 -1.225 -4.148 1.00 83.62 730 HIS A C 1
ATOM 5891 O O . HIS A 1 730 ? 30.274 -1.526 -4.650 1.00 83.62 730 HIS A O 1
ATOM 5897 N N . GLN A 1 731 ? 28.779 0.042 -4.095 1.00 80.44 731 GLN A N 1
ATOM 5898 C CA . GLN A 1 731 ? 29.597 1.155 -4.586 1.00 80.44 731 GLN A CA 1
ATOM 5899 C C . GLN A 1 731 ? 30.832 1.394 -3.722 1.00 80.44 731 GLN A C 1
ATOM 5901 O O . GLN A 1 731 ? 31.937 1.541 -4.245 1.00 80.44 731 GLN A O 1
ATOM 5906 N N . HIS A 1 732 ? 30.670 1.377 -2.398 1.00 79.31 732 HIS A N 1
ATOM 5907 C CA . HIS A 1 732 ? 31.807 1.454 -1.485 1.00 79.31 732 HIS A CA 1
ATOM 5908 C C . HIS A 1 732 ? 32.750 0.259 -1.654 1.00 79.31 732 HIS A C 1
ATOM 5910 O O . HIS A 1 732 ? 33.970 0.422 -1.589 1.00 79.31 732 HIS A O 1
ATOM 5916 N N . ALA A 1 733 ? 32.212 -0.935 -1.912 1.00 79.38 733 ALA A N 1
ATOM 5917 C CA . ALA A 1 733 ? 33.022 -2.112 -2.197 1.00 79.38 733 ALA A CA 1
ATOM 5918 C C . ALA A 1 733 ? 33.782 -1.977 -3.522 1.00 79.38 733 ALA A C 1
ATOM 5920 O O . ALA A 1 733 ? 34.969 -2.289 -3.560 1.00 79.38 733 ALA A O 1
ATOM 5921 N N . LYS A 1 734 ? 33.157 -1.452 -4.581 1.00 79.50 734 LYS A N 1
ATOM 5922 C CA . LYS A 1 734 ? 33.809 -1.182 -5.873 1.00 79.50 734 LYS A CA 1
ATOM 5923 C C . LYS A 1 734 ? 35.052 -0.292 -5.737 1.00 79.50 734 LYS A C 1
ATOM 5925 O O . LYS A 1 734 ? 36.034 -0.509 -6.435 1.00 79.50 734 LYS A O 1
ATOM 5930 N N . LEU A 1 735 ? 35.040 0.679 -4.822 1.00 76.88 735 LEU A N 1
ATOM 5931 C CA . LEU A 1 735 ? 36.194 1.554 -4.571 1.00 76.88 735 LEU A CA 1
ATOM 5932 C C . LEU A 1 735 ? 37.371 0.835 -3.887 1.00 76.88 735 LEU A C 1
ATOM 5934 O O . LEU A 1 735 ? 38.512 1.259 -4.040 1.00 76.88 735 LEU A O 1
ATOM 5938 N N . ASN A 1 736 ? 37.101 -0.240 -3.141 1.00 69.88 736 ASN A N 1
ATOM 5939 C CA . ASN A 1 736 ? 38.062 -0.884 -2.239 1.00 69.88 736 ASN A CA 1
ATOM 5940 C C . ASN A 1 736 ? 38.386 -2.349 -2.600 1.00 69.88 736 ASN A C 1
ATOM 5942 O O . ASN A 1 736 ? 39.181 -2.987 -1.913 1.00 69.88 736 ASN A O 1
ATOM 5946 N N . SER A 1 737 ? 37.762 -2.918 -3.633 1.00 71.56 737 SER A N 1
ATOM 5947 C CA . SER A 1 737 ? 37.863 -4.343 -3.981 1.00 71.56 737 SER A CA 1
ATOM 5948 C C . SER A 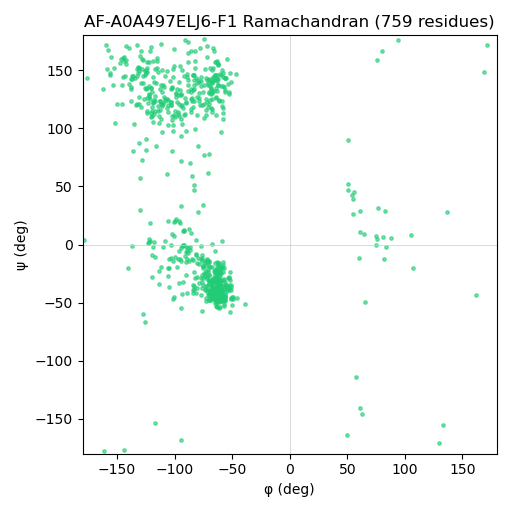1 737 ? 37.888 -4.569 -5.499 1.00 71.56 737 SER A C 1
ATOM 5950 O O . SER A 1 737 ? 37.643 -3.655 -6.276 1.00 71.56 737 SER A O 1
ATOM 5952 N N . GLN A 1 738 ? 38.160 -5.804 -5.942 1.00 78.50 738 GLN A N 1
ATOM 5953 C CA . GLN A 1 738 ? 38.093 -6.204 -7.360 1.00 78.50 738 GLN A CA 1
ATOM 5954 C C . GLN A 1 738 ? 36.652 -6.482 -7.845 1.00 78.50 738 GLN A C 1
ATOM 5956 O O . GLN A 1 738 ? 36.450 -7.312 -8.728 1.00 78.50 738 GLN A O 1
ATOM 5961 N N . LEU A 1 739 ? 35.642 -5.843 -7.255 1.00 86.50 739 LEU A N 1
ATOM 5962 C CA . LEU A 1 739 ? 34.238 -6.004 -7.639 1.00 86.50 739 LEU A CA 1
ATOM 5963 C C . LEU A 1 739 ? 33.775 -4.830 -8.495 1.00 86.50 739 LEU A C 1
ATOM 5965 O O . LEU A 1 739 ? 34.264 -3.712 -8.359 1.00 86.50 739 LEU A O 1
ATOM 5969 N N . GLU A 1 740 ? 32.808 -5.083 -9.370 1.00 90.31 740 GLU A N 1
ATOM 5970 C CA . GLU A 1 740 ? 32.291 -4.081 -10.297 1.00 90.31 740 GLU A CA 1
ATOM 5971 C C . GLU A 1 740 ? 30.765 -3.983 -10.220 1.00 90.31 740 GLU A C 1
ATOM 5973 O O . GLU A 1 740 ? 30.066 -4.956 -9.926 1.00 90.31 740 GLU A O 1
ATOM 5978 N N . VAL A 1 741 ? 30.254 -2.784 -10.511 1.00 91.00 741 VAL A N 1
ATOM 5979 C CA . VAL A 1 741 ? 28.822 -2.470 -10.510 1.00 91.00 741 VAL A CA 1
ATOM 5980 C C . VAL A 1 741 ? 28.414 -1.963 -11.890 1.00 91.00 741 VAL A C 1
ATOM 5982 O O . VAL A 1 741 ? 28.995 -1.002 -12.412 1.00 91.00 741 VAL A O 1
ATOM 5985 N N . VAL A 1 742 ? 27.404 -2.594 -12.496 1.00 92.38 742 VAL A N 1
ATOM 5986 C CA . VAL A 1 742 ? 26.898 -2.184 -13.817 1.00 92.38 742 VAL A CA 1
ATOM 5987 C C . VAL A 1 742 ? 26.032 -0.931 -13.711 1.00 92.38 742 VAL A C 1
ATOM 5989 O O . VAL A 1 742 ? 26.333 0.065 -14.362 1.00 92.38 742 VAL A O 1
ATOM 5992 N N . TYR A 1 743 ? 24.975 -0.962 -12.903 1.00 92.50 743 TYR A N 1
ATOM 5993 C CA . TYR A 1 743 ? 24.074 0.165 -12.674 1.00 92.50 743 TYR A CA 1
ATOM 5994 C C . TYR A 1 743 ? 24.216 0.633 -11.230 1.00 92.50 743 TYR A C 1
ATOM 5996 O O . TYR A 1 743 ? 23.873 -0.067 -10.279 1.00 92.50 743 TYR A O 1
ATOM 6004 N N . GLU A 1 744 ? 24.793 1.817 -11.087 1.00 86.19 744 GLU A N 1
ATOM 6005 C CA . GLU A 1 744 ? 25.085 2.455 -9.808 1.00 86.19 744 GLU A CA 1
ATOM 6006 C C . GLU A 1 744 ? 23.845 3.174 -9.261 1.00 86.19 744 GLU A C 1
ATOM 6008 O O . GLU A 1 744 ? 23.010 3.631 -10.038 1.00 86.19 744 GLU A O 1
ATOM 6013 N N . ASN A 1 745 ? 23.748 3.299 -7.932 1.00 76.56 745 ASN A N 1
ATOM 6014 C CA . ASN A 1 745 ? 22.658 3.983 -7.228 1.00 76.56 745 ASN A CA 1
ATOM 6015 C C . ASN A 1 745 ? 21.276 3.442 -7.603 1.00 76.56 745 ASN A C 1
ATOM 6017 O O . ASN A 1 745 ? 20.335 4.215 -7.771 1.00 76.56 745 ASN A O 1
ATOM 6021 N N . THR A 1 746 ? 21.141 2.123 -7.770 1.00 83.75 746 THR A N 1
ATOM 6022 C CA . THR A 1 746 ? 19.829 1.557 -8.082 1.00 83.75 746 THR A CA 1
ATOM 6023 C C . THR A 1 746 ? 18.952 1.618 -6.828 1.00 83.75 746 THR A C 1
ATOM 6025 O O . THR A 1 746 ? 19.266 0.929 -5.853 1.00 83.75 746 THR A O 1
ATOM 6028 N N . PRO A 1 747 ? 17.850 2.390 -6.828 1.00 77.81 747 PRO A N 1
ATOM 6029 C CA . PRO A 1 747 ? 16.983 2.479 -5.661 1.00 77.81 747 PRO A CA 1
ATOM 6030 C C . PRO A 1 747 ? 16.225 1.167 -5.452 1.00 77.81 747 PRO A C 1
ATOM 6032 O O . PRO A 1 747 ? 15.762 0.561 -6.419 1.00 77.81 747 PRO A O 1
ATOM 6035 N N . GLN A 1 748 ? 16.048 0.750 -4.196 1.00 78.50 748 GLN A N 1
ATOM 6036 C CA . GLN A 1 748 ? 15.168 -0.379 -3.855 1.00 78.50 748 GLN A CA 1
ATOM 6037 C C . GLN A 1 748 ? 13.757 0.085 -3.471 1.00 78.50 748 GLN A C 1
ATOM 6039 O O . GLN A 1 748 ? 12.821 -0.718 -3.445 1.00 78.50 748 GLN A O 1
ATOM 6044 N N . SER A 1 749 ? 13.604 1.384 -3.210 1.00 81.12 749 SER A N 1
ATOM 6045 C CA . SER A 1 749 ? 12.344 2.073 -2.956 1.00 81.12 749 SER A CA 1
ATOM 6046 C C . SER A 1 749 ? 12.343 3.429 -3.656 1.00 81.12 749 SER A C 1
ATOM 6048 O O . SER A 1 749 ? 13.326 4.165 -3.590 1.00 81.12 749 SER A O 1
ATOM 6050 N N . LEU A 1 750 ? 11.227 3.812 -4.282 1.00 79.38 750 LEU A N 1
ATOM 6051 C CA . LEU A 1 750 ? 11.139 5.130 -4.929 1.00 79.38 750 LEU A CA 1
ATOM 6052 C C . LEU A 1 750 ? 11.241 6.307 -3.936 1.00 79.38 750 LEU A C 1
ATOM 6054 O O . LEU A 1 750 ? 11.673 7.386 -4.335 1.00 79.38 750 LEU A O 1
ATOM 6058 N N . ARG A 1 751 ? 10.939 6.101 -2.644 1.00 68.06 751 ARG A N 1
ATOM 6059 C CA . ARG A 1 751 ? 11.138 7.115 -1.586 1.00 68.06 751 ARG A CA 1
ATOM 6060 C C . ARG A 1 751 ? 12.599 7.390 -1.241 1.00 68.06 751 ARG A C 1
ATOM 6062 O O . ARG A 1 751 ? 12.914 8.512 -0.864 1.00 68.06 751 ARG A O 1
ATOM 6069 N N . GLU A 1 752 ? 13.488 6.404 -1.376 1.00 62.03 752 GLU A N 1
ATOM 6070 C CA . GLU A 1 752 ? 14.931 6.598 -1.117 1.00 62.03 752 GLU A CA 1
ATOM 6071 C C . GLU A 1 752 ? 15.519 7.656 -2.057 1.00 62.03 752 GLU A C 1
ATOM 6073 O O . GLU A 1 752 ? 16.465 8.365 -1.713 1.00 62.03 752 GLU A O 1
ATOM 6078 N N . VAL A 1 753 ? 14.910 7.802 -3.235 1.00 56.09 753 VAL A N 1
ATOM 6079 C CA . VAL A 1 753 ? 15.302 8.804 -4.215 1.00 56.09 753 VAL A CA 1
ATOM 6080 C C . VAL A 1 753 ? 14.814 10.204 -3.833 1.00 56.09 753 VAL A C 1
ATOM 6082 O O . VAL A 1 753 ? 15.545 11.171 -4.011 1.00 56.09 753 VAL A O 1
ATOM 6085 N N . GLU A 1 754 ? 13.614 10.350 -3.265 1.00 48.66 754 GLU A N 1
ATOM 6086 C CA . GLU A 1 754 ? 13.150 11.664 -2.789 1.00 48.66 754 GLU A CA 1
ATOM 6087 C C . GLU A 1 754 ? 14.040 12.223 -1.673 1.00 48.66 754 GLU A C 1
ATOM 6089 O O . GLU A 1 754 ? 14.328 13.419 -1.666 1.00 48.66 754 GLU A O 1
ATOM 6094 N N . GLU A 1 755 ? 14.504 11.369 -0.755 1.00 42.88 755 GLU A N 1
ATOM 6095 C CA . GLU A 1 755 ? 15.390 11.780 0.343 1.00 42.88 755 GLU A CA 1
ATOM 6096 C C . GLU A 1 755 ? 16.805 12.152 -0.138 1.00 42.88 755 GLU A C 1
ATOM 6098 O O . GLU A 1 755 ? 17.467 12.973 0.496 1.00 42.88 755 GLU A O 1
ATOM 6103 N N . THR A 1 756 ? 17.260 11.596 -1.268 1.00 42.88 756 THR A N 1
ATOM 6104 C CA . THR A 1 756 ? 18.595 11.858 -1.840 1.00 42.88 756 THR A CA 1
ATOM 6105 C C . THR A 1 756 ? 18.632 13.029 -2.824 1.00 42.88 756 THR A C 1
ATOM 6107 O O . THR A 1 756 ? 19.707 13.571 -3.063 1.00 42.88 756 THR A O 1
ATOM 6110 N N . ILE A 1 757 ? 17.487 13.510 -3.328 1.00 43.81 757 ILE A N 1
ATOM 6111 C CA . ILE A 1 757 ? 17.396 14.752 -4.125 1.00 43.81 757 ILE A CA 1
ATOM 6112 C C . ILE A 1 757 ? 17.327 15.980 -3.195 1.00 43.81 757 ILE A C 1
ATOM 6114 O O . ILE A 1 757 ? 16.507 16.889 -3.345 1.00 43.81 757 ILE A O 1
ATOM 6118 N N . ALA A 1 758 ? 18.204 16.025 -2.194 1.00 30.05 758 ALA A N 1
ATOM 6119 C CA . ALA A 1 758 ? 18.542 17.277 -1.542 1.00 30.05 758 ALA A CA 1
ATOM 6120 C C . ALA A 1 758 ? 19.539 18.001 -2.452 1.00 30.05 758 ALA A C 1
ATOM 6122 O O . ALA A 1 758 ? 20.573 17.446 -2.812 1.00 30.05 758 ALA A O 1
ATOM 6123 N N . PHE A 1 759 ? 19.218 19.230 -2.856 1.00 28.58 759 PHE A N 1
ATOM 6124 C CA . PHE A 1 759 ? 20.187 20.085 -3.532 1.00 28.58 759 PHE A CA 1
ATOM 6125 C C . PHE A 1 759 ? 21.388 20.268 -2.594 1.00 28.58 759 PHE A C 1
ATOM 6127 O O . PHE A 1 759 ? 21.213 20.791 -1.490 1.00 28.58 759 PHE A O 1
ATOM 6134 N N . GLU A 1 760 ? 22.582 19.836 -3.010 1.00 26.38 760 GLU A N 1
ATOM 6135 C CA . GLU A 1 760 ? 23.814 20.378 -2.437 1.00 26.38 760 GLU A CA 1
ATOM 6136 C C . GLU A 1 760 ? 23.774 21.891 -2.680 1.00 26.38 760 GLU A C 1
ATOM 6138 O O . GLU A 1 760 ? 23.629 22.341 -3.820 1.00 26.38 760 GLU A O 1
ATOM 6143 N N . ALA A 1 761 ? 23.747 22.648 -1.584 1.00 25.31 761 ALA A N 1
ATOM 6144 C CA . ALA A 1 761 ? 23.692 24.105 -1.592 1.00 25.31 761 ALA A CA 1
ATOM 6145 C C . ALA A 1 761 ? 25.080 24.708 -1.800 1.00 25.31 761 ALA A C 1
ATOM 6147 O O . ALA A 1 761 ? 26.045 24.150 -1.227 1.00 25.31 761 ALA A O 1
#

Radius of gyration: 29.59 Å; Cα contacts (8 Å, |Δi|>4): 1513; chains: 1; bounding box: 64×83×71 Å

Sequence (761 aa):
GSTPFYAGLWVGGKVAPNKLYDSWSGHQPIYGALSILKGQHGEGEPAQVLECPVCKTILAIPERGLEPKDYTLYLVVRVNGSLPSDFQKIVNDRLSDNEFKINLTRILPMKTPGYLTLELKISSDRVLKPSDIDNCWNKIRHDFPQLVLVPARPSRPGYFFRYYIDSRGNRREYDFDIYCPNPECKLCYPWIGGAPSGLVHGRRPGINRKVRFRDGNRPIEIQEPFRIQQDVEYISDRIPIPALVVDEQIYHRIPCLLISTVDKFARPPFEPRAAAIFGNVEYHHCIFGYYRRGKGLHYSNQDNNGHPSPTGKGNNRYYVTVEPFDPPDLILQDELHLIEGPLGSLVGIYETAVDFLCSESNGYKPKYIASTATIRRAEEQVQSLFVRKLKVFPPPGLTIDDRFFVRDFEIHPLEDSLPGRLYLGICAPGRGPHTPIVRIWARLLQTAWNYRNHPDIDFYWTLTGYFNAIRELAGAKALYRQDIPQRINEIAGGNRRRIADERTQELSSRISSTDLPAILDSLNKRYPEAQDALFTTSMFGTGVDIPRIGLMVVHGQPKTTSAYIQSTGRVGRSKGALVVVFFRATRPRDLNHYEFFCGYHRQLHRYVEPPTVYPFAPNVAEMALGPVLVFILRNMRNVTVRWCDENSAREMPRYRLIANEINLISSYLSQRIAHQPPARQALLGMIQHRLNSLLDRWCSVARRYSNLVYYENVVSGIPRYSVVLGDPIHQHAKLNSQLEVVYENTPQSLREVEETIAFEA

Secondary structure (DSSP, 8-state):
--SPP-EEEE--TTTS-S-SS-EEETTEEE--HHHHHTT---SS-S----B-TTT--BSS--TT-B-SSEEEEEEEEEESSPPPTTHHHHHHHHH--SSEEEEEEEEEE-SSTTEEEEEEEEEESS-B-HHHHHHHHHHHHHH-TTEEE-SSBTTBTTEEEEEEE-TTS-EEEEEEEE----TTSTT-S-B--EESS---SSS-S----S---TTS-EEPPPPGGGEEETTEEEEESSPPB-EE-SHHHHHHH--SEEEE-GGGGGSTTT-GGGGGGGT---EEETTTEEE---TT-SS-TT--SS--TTSTTT-TTSEEE-PPPPPP-EEEES-GGGS-HHHHHHHHHHHHHHHHHHHTTTSPPPEEEE--S--TTHHHHHHHHH------SSPP-SBTTB-SS-B-----TT--SSS-EEEEEEE-TTS-THHHHHHHHHHHHHHHHHTTTSTTHHHHHSEEEEESSHHHHHHHHHHHHTHHHHHHHHHSTT-PPP--GGGEEEESTTS-GGGHHHHHHHHHPPTTSS-SEEEESGGGTSS---TT--EEEEES--SSHHHHHHHHTTSSSSS-EEEEEEE-TTSHHHHHHHHTHHHHHHTHHHHPPPP---TT-HHHHHHHHHHHHHHHHHH-SS-SS-TTSGGGGGGHHHHTTT-HHHHHHHHHHHHHHHTS-GGG---HHHHHHHHHHHHHHHHHHHHH-TTEES----SSS---SEEEE--HHHHHHHHHSS--EEETT--SSHHHHHHH-PPP-

Nearest PDB structures (foldseek):
  7s9w-assembly1_A  TM=7.836E-01  e=2.112E-34  Serratia
  7s9v-assembly1_A  TM=7.836E-01  e=4.416E-34  Serratia
  6znp-assembly2_B  TM=8.126E-01  e=3.486E-11  Bacillus subtilis subsp. subtilis str. 168
  6znp-assembly1_A  TM=7.800E-01  e=5.670E-12  Bacillus subtilis subsp. subtilis str. 168
  5jb2-assembly1_A  TM=5.024E-01  e=1.452E-05  Gallus gallus